Protein AF-0000000072586819 (afdb_homodimer)

InterPro domains:
  IPR003488 DNA recombination-mediator protein A [PTHR43022] (8-374)
  IPR010994 RuvA domain 2-like [SSF47781] (8-62)
  IPR036388 Winged helix-like DNA-binding domain superfamily [G3DSA:1.10.10.10] (301-373)
  IPR041614 DprA, winged helix domain [PF17782] (311-370)
  IPR057666 Smf/DprA, SLOG domain [PF02481] (87-295)
  IPR057666 Smf/DprA, SLOG domain [TIGR00732] (78-294)

pLDDT: mean 86.14, std 19.3, range [21.97, 98.94]

Foldseek 3Di:
DDWDDDDLVQLLLLVLLLPLPPAFQVLSVQLPVVDPGSVVSQVDDLVVSCVRRHNVNSCSSNPDDDPCSVVLSVVVVVQCPDPQWDKHAPPTPLPAPLLVPDSRRQRIKIKQADSVLLNFAAEEEDADLPEDPQLLVVLLQLLQQLLQQGHEYEYALHHDSRLSNQNSNLNHDSHYEHEYLAALLADPPLVCPLVSLSCSHRNMYMYSDRHPGDDDPVSRLVSLLSRLSSHLEYEYRWYAQPGSVVSSVVSNVVVVHAYEYEAADPPDRRRHNSVVVVVVPHHYDDHSQSVVVVVVTDGNDPDPPPPPPPPPVPVCVPPDPLLVQLLVQQDADWDALVSSCVSSVDPPVVSVVSQVVCVVVVQWDADPPRIIHGRDDPPPDPPPPPDDCDDRDHDD/DDWDDDDLVQLLLLVLLLPLPPAFQVLSVQLPVPDPGSVVSQVDDLVVSCVRRHNVNSCSSNPDDDPCSVVLSVVVVVQCPDPQWDKHAPPTPLPAPLLNPDSRRQRIKIKQADSVLLNFAAEEEDADLPEDPVLLVVLLQLLQQLLQQGHEYEYALHHDSRLSNQNSNLNHDSHYEHEYLAALLEDPPLVCQVVSQSCSHRNMYMYSDGHPGDDDPVSRLVSLLSRLSSHLEYEYRWYAQPGSVVSSVVSNVVVVHAYEYEADDPPDRRRHNSVVVVVVPHHYDDHSQSVVVVVVTDRNDPPPPPPCPQPVCGVCVPPPPQLVQLQVQCPAHKAALVSSCVSSVDPSVVSVVSQVVCVVVVQWDQDPPRIIHGRPDPPDDPDPDPDDDDDRDHDD

Organism: Burkholderia pseudomallei (strain K96243) (NCBI:txid272560)

Radius of gyration: 34.15 Å; Cα contacts (8 Å, |Δi|>4): 1542; chains: 2; bounding box: 66×106×80 Å

Sequence (792 aa):
MSPRALTRAELSGWLRLAGASGVPAAACAALLGAFASLEALFAASHAELAAIVGDAAAQSVLAPPAADFEQRVDAALAWLDEPGNALVTRHDPAYPGPLAELYDPPPLLYIKGRVALLHARAVAIVGSRGATPQGLADATRFARELSDAGLAIVSGLARGIDGAAHRGGLDGASGTVAVIGTGADLVYPACHHALAHEIAERGALVSEWPLGTPARSAHFPQRNRLIAALSGGVLIVEAALRSGSLITARLANEMGRDVFAIPGSIHAPLSQGCHALIRDGAKLVETAADVLDEFGLDPARPVNSKRGAPTAASADADLDDDTRRLLDAIGYGPVPLELLAQRTSLPSGTLHRLLLQLELAGRVAALPGGRYTRIDGAQAEPAQARGTSAVLHSGAMSPRALTRAELSGWLRLAGASGVPAAACAALLGAFASLEALFAASHAELAAIVGDAAAQSVLAPPAADFEQRVDAALAWLDEPGNALVTRHDPAYPGPLAELYDPPPLLYIKGRVALLHARAVAIVGSRGATPQGLADATRFARELSDAGLAIVSGLARGIDGAAHRGGLDGASGTVAVIGTGADLVYPACHHALAHEIAERGALVSEWPLGTPARSAHFPQRNRLIAALSGGVLIVEAALRSGSLITARLANEMGRDVFAIPGSIHAPLSQGCHALIRDGAKLVETAADVLDEFGLDPARPVNSKRGAPTAASADADLDDDTRRLLDAIGYGPVPLELLAQRTSLPSGTLHRLLLQLELAGRVAALPGGRYTRIDGAQAEPAQARGTSAVLHSGA

Nearest PDB structures (foldseek):
  3maj-assembly1_A-2  TM=7.310E-01  e=1.032E-28  Rhodopseudomonas palustris
  3uqz-assembly1_A  TM=8.445E-01  e=2.910E-23  Streptococcus pneumoniae
  4ljk-assembly1_H  TM=9.422E-01  e=4.640E-16  Helicobacter pylori 26695
  1wek-assembly1_C  TM=6.681E-01  e=3.555E-04  Thermus thermophilus
  1wek-assembly1_F  TM=6.413E-01  e=6.902E-04  Thermus thermophilus

Solvent-accessible surface area (backbone atoms only — not comparable to full-atom values): 41116 Å² total; per-residue (Å²): 107,76,62,63,86,69,52,71,69,55,46,45,35,51,54,49,58,65,60,30,64,82,47,50,46,65,40,53,53,50,52,61,67,72,34,95,40,56,67,55,51,74,67,49,52,62,67,62,39,23,72,75,50,31,62,67,36,24,50,35,64,67,45,78,72,60,92,58,43,67,57,50,47,50,49,50,53,55,50,48,68,38,87,48,37,45,58,35,35,70,86,31,88,50,38,45,65,54,47,65,70,41,84,61,45,66,54,41,35,36,34,32,28,46,65,57,62,60,70,42,58,25,34,21,37,38,29,27,55,83,48,51,74,50,44,30,52,48,31,20,49,39,25,20,49,37,3,50,42,58,24,23,26,30,29,50,43,41,55,35,19,13,43,25,18,44,53,12,1,63,73,23,73,48,15,24,38,34,42,38,46,23,2,71,60,41,33,65,49,58,90,42,44,69,56,50,39,51,32,29,73,70,14,19,34,36,12,71,43,59,75,75,38,63,84,45,83,72,36,46,69,62,38,30,50,56,47,31,39,56,19,63,28,37,35,36,56,32,19,35,77,86,34,72,44,56,52,32,48,52,47,18,50,75,70,71,28,50,42,34,18,27,52,28,27,70,84,36,65,44,21,46,24,23,47,52,40,38,70,74,64,28,42,74,39,71,50,50,55,58,56,29,56,80,71,74,42,62,68,50,72,74,65,84,64,74,66,67,66,73,49,78,68,56,70,59,62,76,42,52,70,66,55,47,44,44,51,54,50,32,42,62,31,75,32,42,55,68,56,40,35,65,67,51,70,45,55,69,68,56,45,50,52,49,48,48,52,30,37,75,68,57,41,30,44,82,42,89,67,55,19,32,25,51,39,84,76,86,76,73,74,80,74,81,73,84,72,82,84,64,89,66,45,65,54,131,106,75,62,63,86,70,51,70,69,55,46,46,35,52,54,48,59,66,61,31,65,83,46,50,46,66,41,54,53,50,50,61,68,72,33,95,40,55,67,56,51,73,67,49,50,65,67,62,41,23,72,73,50,31,63,68,34,24,50,36,65,67,46,79,73,61,92,59,43,67,56,51,46,50,49,50,52,56,50,49,69,40,87,49,37,43,59,37,35,70,84,31,90,49,39,43,64,54,46,65,68,42,86,63,46,64,55,41,36,36,35,33,28,46,65,58,63,60,70,42,56,24,35,20,35,38,29,26,57,82,47,50,71,65,44,29,50,50,30,20,51,40,24,20,50,37,3,50,39,60,25,23,26,31,29,50,43,42,56,34,19,12,42,24,18,44,53,11,0,61,72,21,74,46,15,25,37,34,44,37,45,24,2,70,66,44,36,66,50,56,90,40,41,69,55,51,36,48,31,30,73,70,14,20,34,38,11,69,43,58,76,75,38,63,85,46,84,72,35,46,70,61,40,31,52,56,45,34,40,56,19,64,28,37,35,36,58,32,21,37,76,86,35,71,46,55,53,32,48,52,48,17,49,76,70,72,27,50,41,34,19,27,53,26,22,70,84,34,64,44,19,45,26,24,47,52,41,38,72,73,64,27,43,72,36,74,49,50,56,61,57,29,55,80,69,75,41,61,68,54,68,76,78,78,70,70,60,74,62,37,40,80,69,35,38,49,49,70,28,51,73,64,49,39,41,42,51,61,48,30,40,94,28,68,30,41,51,70,54,41,34,63,70,45,68,44,56,71,69,58,46,52,51,49,48,52,52,32,34,74,66,43,39,24,41,80,40,92,85,54,21,31,22,56,35,82,60,82,77,74,78,81,74,84,77,87,78,85,89,71,92,70,54,69,52,132

Secondary structure (DSSP, 8-state):
-PPPP--HHHHHHHHHHHH-TT--HHHHHHHHHH-S-HHHHHHS-HHHHHHHH-HHHHHHHTSPPPTTHHHHHHHHHHHHTSTTEEEEETTSTTS-HHHHTSSS--SEEEEEE-GGGGGS-EEEEE--TT--HHHHHHHHHHHHHHHHTT-EEEE---TTHHHHHHHHHHHSSS-EEEE-SS-TTEESSGGGHHHHHHHHHHSEEEESSPTTPPP-TTHHHHHHHHHHHT-SEEEE-S--TT-THHHHHHHHHHTT-EEEE----TT-GGGHHHHHHHHTTPEE-SSHHHHHHHHT-------S-------HHHHTTTS-HHHHHHHHHHTTS-EEHHHHHHHH---HHHHHHHHHHHHHTTSEEEETTTEEEE--S---------------EE--/-PPPP--HHHHHHHHHHHH-TT--HHHHHHHHHH-S-HHHHHHS-HHHHHHHH-HHHHHHHTSPPPTTHHHHHHHHHHHHTSTTEEEEETTSTTS-HHHHTSSS--SEEEEEE-GGGGGS-EEEEE--TT--HHHHHHHHHHHHHHHHTT-EEEE---TTHHHHHHHHHHHSSS-EEEE-SS-TT-BSSGGGHHHHHHHHHHSEEEESSPTTPPP-TTHHHHHHHHHHHT-SEEEE-S--TT-THHHHHHHHHHTT-EEEE----TT-GGGHHHHHHHHTTPEE-SSHHHHHHHHT----------S----TTTTTTSS-HHHHHHHHHHTTS-EEHHHHHHHH---HHHHHHHHHHHHHTTSEEEETTTEEEE--S----------------B--

Structure (mmCIF, N/CA/C/O backbone):
data_AF-0000000072586819-model_v1
#
loop_
_entity.id
_entity.type
_entity.pdbx_description
1 polymer 'SMF family protein'
#
loop_
_atom_site.group_PDB
_atom_site.id
_atom_site.type_symbol
_atom_site.label_atom_id
_atom_site.label_alt_id
_atom_site.label_comp_id
_atom_site.label_asym_id
_atom_site.label_entity_id
_atom_site.label_seq_id
_atom_site.pdbx_PDB_ins_code
_atom_site.Cartn_x
_atom_site.Cartn_y
_atom_site.Cartn_z
_atom_site.occupancy
_atom_site.B_iso_or_equiv
_atom_site.auth_seq_id
_atom_site.auth_comp_id
_atom_site.auth_asym_id
_atom_site.auth_atom_id
_atom_site.pdbx_PDB_model_num
ATOM 1 N N . MET A 1 1 ? -17.312 26.016 25.281 1 67.56 1 MET A N 1
ATOM 2 C CA . MET A 1 1 ? -16.438 26.547 26.328 1 67.56 1 MET A CA 1
ATOM 3 C C . MET A 1 1 ? -15.758 27.828 25.875 1 67.56 1 MET A C 1
ATOM 5 O O . MET A 1 1 ? -15.102 27.844 24.844 1 67.56 1 MET A O 1
ATOM 9 N N . SER A 1 2 ? -16.125 28.969 26.453 1 79.19 2 SER A N 1
ATOM 10 C CA . SER A 1 2 ? -15.656 30.281 26.031 1 79.19 2 SER A CA 1
ATOM 11 C C . SER A 1 2 ? -14.375 30.688 26.75 1 79.19 2 SER A C 1
ATOM 13 O O . SER A 1 2 ? -14.227 30.438 27.953 1 79.19 2 SER A O 1
ATOM 15 N N . PRO A 1 3 ? -13.438 31.203 25.984 1 85.12 3 PRO A N 1
ATOM 16 C CA . PRO A 1 3 ? -12.195 31.672 26.609 1 85.12 3 PRO A CA 1
ATOM 17 C C . PRO A 1 3 ? -12.438 32.75 27.656 1 85.12 3 PRO A C 1
ATOM 19 O O . PRO A 1 3 ? -13.352 33.562 27.516 1 85.12 3 PRO A O 1
ATOM 22 N N . ARG A 1 4 ? -11.648 32.75 28.672 1 84.44 4 ARG A N 1
ATOM 23 C CA . ARG A 1 4 ? -11.75 33.719 29.75 1 84.44 4 ARG A CA 1
ATOM 24 C C . ARG A 1 4 ? -11.156 35.062 29.312 1 84.44 4 ARG A C 1
ATOM 26 O O . ARG A 1 4 ? -10.117 35.094 28.656 1 84.44 4 ARG A O 1
ATOM 33 N N . ALA A 1 5 ? -11.828 36.094 29.672 1 88.31 5 ALA A N 1
ATOM 34 C CA . ALA A 1 5 ? -11.289 37.438 29.406 1 88.31 5 ALA A CA 1
ATOM 35 C C . ALA A 1 5 ? -10.055 37.719 30.266 1 88.31 5 ALA A C 1
ATOM 37 O O . ALA A 1 5 ? -10.016 37.312 31.438 1 88.31 5 ALA A O 1
ATOM 38 N N . LEU A 1 6 ? -9.094 38.344 29.672 1 91.19 6 LEU A N 1
ATOM 39 C CA . LEU A 1 6 ? -7.852 38.656 30.375 1 91.19 6 LEU A CA 1
ATOM 40 C C . LEU A 1 6 ? -7.734 40.156 30.641 1 91.19 6 LEU A C 1
ATOM 42 O O . LEU A 1 6 ? -8.055 40.969 29.781 1 91.19 6 LEU A O 1
ATOM 46 N N . THR A 1 7 ? -7.344 40.438 31.875 1 92.88 7 THR A N 1
ATOM 47 C CA . THR A 1 7 ? -6.961 41.812 32.156 1 92.88 7 THR A CA 1
ATOM 48 C C . THR A 1 7 ? -5.645 42.156 31.453 1 92.88 7 THR A C 1
ATOM 50 O O . THR A 1 7 ? -4.922 41.25 31 1 92.88 7 THR A O 1
ATOM 53 N N . ARG A 1 8 ? -5.383 43.406 31.375 1 95.06 8 ARG A N 1
ATOM 54 C CA . ARG A 1 8 ? -4.121 43.812 30.766 1 95.06 8 ARG A CA 1
ATOM 55 C C . ARG A 1 8 ? -2.934 43.219 31.5 1 95.06 8 ARG A C 1
ATOM 57 O O . ARG A 1 8 ? -1.972 42.781 30.859 1 95.06 8 ARG A O 1
ATOM 64 N N . ALA A 1 9 ? -2.998 43.219 32.812 1 94 9 ALA A N 1
ATOM 65 C CA . ALA A 1 9 ? -1.908 42.656 33.625 1 94 9 ALA A CA 1
ATOM 66 C C . ALA A 1 9 ? -1.729 41.156 33.344 1 94 9 ALA A C 1
ATOM 68 O O . ALA A 1 9 ? -0.601 40.688 33.219 1 94 9 ALA A O 1
ATOM 69 N N . GLU A 1 10 ? -2.822 40.5 33.344 1 94.06 10 GLU A N 1
ATOM 70 C CA . GLU A 1 10 ? -2.773 39.062 33.062 1 94.06 10 GLU A CA 1
ATOM 71 C C . GLU A 1 10 ? -2.189 38.812 31.672 1 94.06 10 GLU A C 1
ATOM 73 O O . GLU A 1 10 ? -1.327 37.938 31.516 1 94.06 10 GLU A O 1
ATOM 78 N N . LEU A 1 11 ? -2.697 39.531 30.672 1 95.81 11 LEU A N 1
ATOM 79 C CA . LEU A 1 11 ? -2.211 39.406 29.312 1 95.81 11 LEU A CA 1
ATOM 80 C C . LEU A 1 11 ? -0.71 39.656 29.234 1 95.81 11 LEU A C 1
ATOM 82 O O . LEU A 1 11 ? 0.025 38.906 28.594 1 95.81 11 LEU A O 1
ATOM 86 N N . SER A 1 12 ? -0.296 40.688 29.875 1 95.25 12 SER A N 1
ATOM 87 C CA . SER A 1 12 ? 1.122 41.031 29.906 1 95.25 12 SER A CA 1
ATOM 88 C C . SER A 1 12 ? 1.952 39.906 30.469 1 95.25 12 SER A C 1
ATOM 90 O O . SER A 1 12 ? 3.014 39.562 29.938 1 95.25 12 SER A O 1
ATOM 92 N N . GLY A 1 13 ? 1.471 39.281 31.516 1 94.19 13 GLY A N 1
ATOM 93 C CA . GLY A 1 13 ? 2.16 38.156 32.125 1 94.19 13 GLY A CA 1
ATOM 94 C C . GLY A 1 13 ? 2.287 36.969 31.172 1 94.19 13 GLY A C 1
ATOM 95 O O . GLY A 1 13 ? 3.359 36.375 31.062 1 94.19 13 GLY A O 1
ATOM 96 N N . TRP A 1 14 ? 1.239 36.656 30.547 1 94.81 14 TRP A N 1
ATOM 97 C CA . TRP A 1 14 ? 1.229 35.5 29.625 1 94.81 14 TRP A CA 1
ATOM 98 C C . TRP A 1 14 ? 2.139 35.75 28.422 1 94.81 14 TRP A C 1
ATOM 100 O O . TRP A 1 14 ? 2.867 34.875 27.984 1 94.81 14 TRP A O 1
ATOM 110 N N . LEU A 1 15 ? 2.074 36.969 27.844 1 95.25 15 LEU A N 1
ATOM 111 C CA . LEU A 1 15 ? 2.938 37.312 26.719 1 95.25 15 LEU A CA 1
ATOM 112 C C . LEU A 1 15 ? 4.406 37.25 27.125 1 95.25 15 LEU A C 1
ATOM 114 O O . LEU A 1 15 ? 5.25 36.812 26.344 1 95.25 15 LEU A O 1
ATOM 118 N N . ARG A 1 16 ? 4.672 37.656 28.344 1 93.12 16 ARG A N 1
ATOM 119 C CA . ARG A 1 16 ? 6.035 37.594 28.859 1 93.12 16 ARG A CA 1
ATOM 120 C C . ARG A 1 16 ? 6.512 36.156 28.984 1 93.12 16 ARG A C 1
ATOM 122 O O . ARG A 1 16 ? 7.621 35.812 28.562 1 93.12 16 ARG A O 1
ATOM 129 N N . LEU A 1 17 ? 5.688 35.375 29.531 1 92.56 17 LEU A N 1
ATOM 130 C CA . LEU A 1 17 ? 6.039 33.969 29.703 1 92.56 17 LEU A CA 1
ATOM 131 C C . LEU A 1 17 ? 6.227 33.281 28.359 1 92.56 17 LEU A C 1
ATOM 133 O O . LEU A 1 17 ? 7.195 32.531 28.156 1 92.56 17 LEU A O 1
ATOM 137 N N . ALA A 1 18 ? 5.32 33.5 27.422 1 91.31 18 ALA A N 1
ATOM 138 C CA . ALA A 1 18 ? 5.367 32.906 26.094 1 91.31 18 ALA A CA 1
ATOM 139 C C . ALA A 1 18 ? 6.602 33.344 25.312 1 91.31 18 ALA A C 1
ATOM 141 O O . ALA A 1 18 ? 7.125 32.625 24.469 1 91.31 18 ALA A O 1
ATOM 142 N N . GLY A 1 19 ? 7.062 34.5 25.594 1 88.5 19 GLY A N 1
ATOM 143 C CA . GLY A 1 19 ? 8.195 35.094 24.891 1 88.5 19 GLY A CA 1
ATOM 144 C C . GLY A 1 19 ? 9.531 34.75 25.516 1 88.5 19 GLY A C 1
ATOM 145 O O . GLY A 1 19 ? 10.586 35.062 24.969 1 88.5 19 GLY A O 1
ATOM 146 N N . ALA A 1 20 ? 9.453 34.156 26.703 1 84 20 ALA A N 1
ATOM 147 C CA . ALA A 1 20 ? 10.695 33.844 27.406 1 84 20 ALA A CA 1
ATOM 148 C C . ALA A 1 20 ? 11.445 32.719 26.688 1 84 20 ALA A C 1
ATOM 150 O O . ALA A 1 20 ? 11.07 31.547 26.797 1 84 20 ALA A O 1
ATOM 151 N N . SER A 1 21 ? 12.367 33.219 25.891 1 76 21 SER A N 1
ATOM 152 C CA . SER A 1 21 ? 13.195 32.281 25.156 1 76 21 SER A CA 1
ATOM 153 C C . SER A 1 21 ? 14.141 31.531 26.094 1 76 21 SER A C 1
ATOM 155 O O . SER A 1 21 ? 14.602 32.062 27.094 1 76 21 SER A O 1
ATOM 157 N N . GLY A 1 22 ? 14.305 30.312 25.938 1 78 22 GLY A N 1
ATOM 158 C CA . GLY A 1 22 ? 15.305 29.578 26.688 1 78 22 GLY A CA 1
ATOM 159 C C . GLY A 1 22 ? 14.742 28.844 27.875 1 78 22 GLY A C 1
ATOM 160 O O . GLY A 1 22 ? 15.484 28.25 28.656 1 78 22 GLY A O 1
ATOM 161 N N . VAL A 1 23 ? 13.508 29.125 28.141 1 86.5 23 VAL A N 1
ATOM 162 C CA . VAL A 1 23 ? 12.891 28.406 29.25 1 86.5 23 VAL A CA 1
ATOM 163 C C . VAL A 1 23 ? 12.406 27.047 28.781 1 86.5 23 VAL A C 1
ATOM 165 O O . VAL A 1 23 ? 11.508 26.953 27.938 1 86.5 23 VAL A O 1
ATOM 168 N N . PRO A 1 24 ? 12.969 26.047 29.344 1 88.69 24 PRO A N 1
ATOM 169 C CA . PRO A 1 24 ? 12.508 24.703 28.969 1 88.69 24 PRO A CA 1
ATOM 170 C C . PRO A 1 24 ? 11.039 24.469 29.312 1 88.69 24 PRO A C 1
ATOM 172 O O . PRO A 1 24 ? 10.516 25.078 30.266 1 88.69 24 PRO A O 1
ATOM 175 N N . ALA A 1 25 ? 10.469 23.609 28.641 1 87.88 25 ALA A N 1
ATOM 176 C CA . ALA A 1 25 ? 9.047 23.312 28.797 1 87.88 25 ALA A CA 1
ATOM 177 C C . ALA A 1 25 ? 8.742 22.859 30.219 1 87.88 25 ALA A C 1
ATOM 179 O O . ALA A 1 25 ? 7.742 23.266 30.812 1 87.88 25 ALA A O 1
ATOM 180 N N . ALA A 1 26 ? 9.625 22.094 30.719 1 89.81 26 ALA A N 1
ATOM 181 C CA . ALA A 1 26 ? 9.43 21.594 32.062 1 89.81 26 ALA A CA 1
ATOM 182 C C . ALA A 1 26 ? 9.445 22.719 33.094 1 89.81 26 ALA A C 1
ATOM 184 O O . ALA A 1 26 ? 8.664 22.719 34.062 1 89.81 26 ALA A O 1
ATOM 185 N N . ALA A 1 27 ? 10.266 23.625 32.844 1 91.5 27 ALA A N 1
ATOM 186 C CA . ALA A 1 27 ? 10.359 24.781 33.75 1 91.5 27 ALA A CA 1
ATOM 187 C C . ALA A 1 27 ? 9.094 25.625 33.688 1 91.5 27 ALA A C 1
ATOM 189 O O . ALA A 1 27 ? 8.594 26.094 34.688 1 91.5 27 ALA A O 1
ATOM 190 N N . CYS A 1 28 ? 8.68 25.828 32.5 1 92.31 28 CYS A N 1
ATOM 191 C CA . CYS A 1 28 ? 7.449 26.578 32.312 1 92.31 28 CYS A CA 1
ATOM 192 C C . CYS A 1 28 ? 6.285 25.938 33.062 1 92.31 28 CYS A C 1
ATOM 194 O O . CYS A 1 28 ? 5.535 26.609 33.75 1 92.31 28 CYS A O 1
ATOM 196 N N . ALA A 1 29 ? 6.16 24.688 32.969 1 91.12 29 ALA A N 1
ATOM 197 C CA . ALA A 1 29 ? 5.094 23.938 33.625 1 91.12 29 ALA A CA 1
ATOM 198 C C . ALA A 1 29 ? 5.219 24.047 35.156 1 91.12 29 ALA A C 1
ATOM 200 O O . ALA A 1 29 ? 4.219 24.219 35.844 1 91.12 29 ALA A O 1
ATOM 201 N N . ALA A 1 30 ? 6.418 23.906 35.562 1 92.81 30 ALA A N 1
ATOM 202 C CA . ALA A 1 30 ? 6.66 23.969 37 1 92.81 30 ALA A CA 1
ATOM 203 C C . ALA A 1 30 ? 6.27 25.344 37.562 1 92.81 30 ALA A C 1
ATOM 205 O O . ALA A 1 30 ? 5.664 25.422 38.625 1 92.81 30 ALA A O 1
ATOM 206 N N . LEU A 1 31 ? 6.59 26.312 36.844 1 93.69 31 LEU A N 1
ATOM 207 C CA . LEU A 1 31 ? 6.285 27.672 37.281 1 93.69 31 LEU A CA 1
ATOM 208 C C . LEU A 1 31 ? 4.781 27.922 37.281 1 93.69 31 LEU A C 1
ATOM 210 O O . LEU A 1 31 ? 4.242 28.516 38.219 1 93.69 31 LEU A O 1
ATOM 214 N N . LEU A 1 32 ? 4.168 27.438 36.25 1 93.31 32 LEU A N 1
ATOM 215 C CA . LEU A 1 32 ? 2.725 27.625 36.156 1 93.31 32 LEU A CA 1
ATOM 216 C C . LEU A 1 32 ? 1.995 26.875 37.25 1 93.31 32 LEU A C 1
ATOM 218 O O . LEU A 1 32 ? 0.921 27.297 37.688 1 93.31 32 LEU A O 1
ATOM 222 N N . GLY A 1 33 ? 2.574 25.875 37.719 1 92.94 33 GLY A N 1
ATOM 223 C CA . GLY A 1 33 ? 1.989 25.109 38.812 1 92.94 33 GLY A CA 1
ATOM 224 C C . GLY A 1 33 ? 2.271 25.688 40.188 1 92.94 33 GLY A C 1
ATOM 225 O O . GLY A 1 33 ? 1.487 25.5 41.094 1 92.94 33 GLY A O 1
ATOM 226 N N . ALA A 1 34 ? 3.293 26.375 40.25 1 93.5 34 ALA A N 1
ATOM 227 C CA . ALA A 1 34 ? 3.787 26.812 41.562 1 93.5 34 ALA A CA 1
ATOM 228 C C . ALA A 1 34 ? 3.141 28.141 41.969 1 93.5 34 ALA A C 1
ATOM 230 O O . ALA A 1 34 ? 3.029 28.438 43.156 1 93.5 34 ALA A O 1
ATOM 231 N N . PHE A 1 35 ? 2.744 28.906 41 1 93.56 35 PHE A N 1
ATOM 232 C CA . PHE A 1 35 ? 2.209 30.219 41.312 1 93.56 35 PHE A CA 1
ATOM 233 C C . PHE A 1 35 ? 0.731 30.312 40.969 1 93.56 35 PHE A C 1
ATOM 235 O O . PHE A 1 35 ? 0.302 29.75 39.938 1 93.56 35 PHE A O 1
ATOM 242 N N . ALA A 1 36 ? 0.003 31.016 41.719 1 88.12 36 ALA A N 1
ATOM 243 C CA . ALA A 1 36 ? -1.438 31.141 41.531 1 88.12 36 ALA A CA 1
ATOM 244 C C . ALA A 1 36 ? -1.751 32.031 40.344 1 88.12 36 ALA A C 1
ATOM 246 O O . ALA A 1 36 ? -2.822 31.922 39.75 1 88.12 36 ALA A O 1
ATOM 247 N N . SER A 1 37 ? -0.85 33.031 40.156 1 91.38 37 SER A N 1
ATOM 248 C CA . SER A 1 37 ? -1.011 33.938 39.031 1 91.38 37 SER A CA 1
ATOM 249 C C . SER A 1 37 ? 0.338 34.312 38.406 1 91.38 37 SER A C 1
ATOM 251 O O . SER A 1 37 ? 1.38 34.125 39.062 1 91.38 37 SER A O 1
ATOM 253 N N . LEU A 1 38 ? 0.23 34.781 37.219 1 93.12 38 LEU A N 1
ATOM 254 C CA . LEU A 1 38 ? 1.461 35.219 36.562 1 93.12 38 LEU A CA 1
ATOM 255 C C . LEU A 1 38 ? 1.996 36.469 37.219 1 93.12 38 LEU A C 1
ATOM 257 O O . LEU A 1 38 ? 3.209 36.688 37.281 1 93.12 38 LEU A O 1
ATOM 261 N N . GLU A 1 39 ? 1.122 37.281 37.719 1 91.12 39 GLU A N 1
ATOM 262 C CA . GLU A 1 39 ? 1.545 38.469 38.5 1 91.12 39 GLU A CA 1
ATOM 263 C C . GLU A 1 39 ? 2.416 38.062 39.688 1 91.12 39 GLU A C 1
ATOM 265 O O . GLU A 1 39 ? 3.451 38.688 39.938 1 91.12 39 GLU A O 1
ATOM 270 N N . ALA A 1 40 ? 1.946 37.031 40.312 1 93.25 40 ALA A N 1
ATOM 271 C CA . ALA A 1 40 ? 2.717 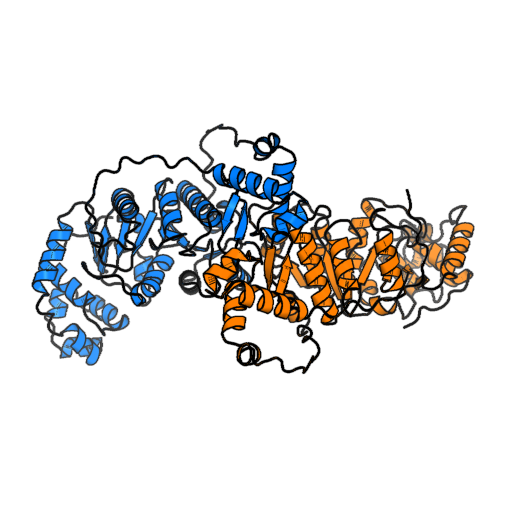36.531 41.438 1 93.25 40 ALA A CA 1
ATOM 272 C C . ALA A 1 40 ? 4.059 35.969 41 1 93.25 40 ALA A C 1
ATOM 274 O O . ALA A 1 40 ? 5.074 36.125 41.656 1 93.25 40 ALA A O 1
ATOM 275 N N . LEU A 1 41 ? 4.02 35.312 39.906 1 94.56 41 LEU A N 1
ATOM 276 C CA . LEU A 1 41 ? 5.227 34.719 39.344 1 94.56 41 LEU A CA 1
ATOM 277 C C . LEU A 1 41 ? 6.266 35.781 39.031 1 94.56 41 LEU A C 1
ATOM 279 O O . LEU A 1 41 ? 7.426 35.656 39.406 1 94.56 41 LEU A O 1
ATOM 283 N N . PHE A 1 42 ? 5.832 36.875 38.406 1 93.81 42 PHE A N 1
ATOM 284 C CA . PHE A 1 42 ? 6.781 37.906 37.969 1 93.81 42 PHE A CA 1
ATOM 285 C C . PHE A 1 42 ? 7.117 38.844 39.125 1 93.81 42 PHE A C 1
ATOM 287 O O . PHE A 1 42 ? 8.016 39.688 39 1 93.81 42 PHE A O 1
ATOM 294 N N . ALA A 1 43 ? 6.398 38.75 40.219 1 93.12 43 ALA A N 1
ATOM 295 C CA . ALA A 1 43 ? 6.723 39.5 41.438 1 93.12 43 ALA A CA 1
ATOM 296 C C . ALA A 1 43 ? 7.711 38.75 42.312 1 93.12 43 ALA A C 1
ATOM 298 O O . ALA A 1 43 ? 8.305 39.312 43.219 1 93.12 43 ALA A O 1
ATOM 299 N N . ALA A 1 44 ? 7.887 37.531 42.031 1 94.62 44 ALA A N 1
ATOM 300 C CA . ALA A 1 44 ? 8.773 36.688 42.844 1 94.62 44 ALA A CA 1
ATOM 301 C C . ALA A 1 44 ? 10.234 37.062 42.594 1 94.62 44 ALA A C 1
ATOM 303 O O . ALA A 1 44 ? 10.586 37.625 41.562 1 94.62 44 ALA A O 1
ATOM 304 N N . SER A 1 45 ? 11.062 36.719 43.594 1 95.75 45 SER A N 1
ATOM 305 C CA . SER A 1 45 ? 12.492 36.969 43.469 1 95.75 45 SER A CA 1
ATOM 306 C C . SER A 1 45 ? 13.172 35.906 42.594 1 95.75 45 SER A C 1
ATOM 308 O O . SER A 1 45 ? 12.633 34.844 42.375 1 95.75 45 SER A O 1
ATOM 310 N N . HIS A 1 46 ? 14.328 36.344 42.125 1 96.19 46 HIS A N 1
ATOM 311 C CA . HIS A 1 46 ? 15.148 35.375 41.375 1 96.19 46 HIS A CA 1
ATOM 312 C C . HIS A 1 46 ? 15.398 34.125 42.188 1 96.19 46 HIS A C 1
ATOM 314 O O . HIS A 1 46 ? 15.344 33 41.656 1 96.19 46 HIS A O 1
ATOM 320 N N . ALA A 1 47 ? 15.609 34.281 43.406 1 96.25 47 ALA A N 1
ATOM 321 C CA . ALA A 1 47 ? 15.922 33.156 44.281 1 96.25 47 ALA A CA 1
ATOM 322 C C . ALA A 1 47 ? 14.727 32.219 44.406 1 96.25 47 ALA A C 1
ATOM 324 O O . ALA A 1 47 ? 14.891 31 44.438 1 96.25 47 ALA A O 1
ATOM 325 N N . GLU A 1 48 ? 13.602 32.781 44.5 1 95.5 48 GLU A N 1
ATOM 326 C CA . GLU A 1 48 ? 12.383 31.969 44.594 1 95.5 48 GLU A CA 1
ATOM 327 C C . GLU A 1 48 ? 12.148 31.141 43.344 1 95.5 48 GLU A C 1
ATOM 329 O O . GLU A 1 48 ? 11.805 29.953 43.406 1 95.5 48 GLU A O 1
ATOM 334 N N . LEU A 1 49 ? 12.367 31.75 42.219 1 95.81 49 LEU A N 1
ATOM 335 C CA . LEU A 1 49 ? 12.172 31.047 40.969 1 95.81 49 LEU A CA 1
ATOM 336 C C . LEU A 1 49 ? 13.25 29.984 40.75 1 95.81 49 LEU A C 1
ATOM 338 O O . LEU A 1 49 ? 12.969 28.891 40.281 1 95.81 49 LEU A O 1
ATOM 342 N N . ALA A 1 50 ? 14.492 30.344 41.094 1 95.94 50 ALA A N 1
ATOM 343 C CA . ALA A 1 50 ? 15.625 29.438 40.906 1 95.94 50 ALA A CA 1
ATOM 344 C C . ALA A 1 50 ? 15.453 28.172 41.75 1 95.94 50 ALA A C 1
ATOM 346 O O . ALA A 1 50 ? 15.883 27.094 41.344 1 95.94 50 ALA A O 1
ATOM 347 N N . ALA A 1 51 ? 14.758 28.328 42.781 1 95.31 51 ALA A N 1
ATOM 348 C CA . ALA A 1 51 ? 14.516 27.172 43.656 1 95.31 51 ALA A CA 1
ATOM 349 C C . ALA A 1 51 ? 13.578 26.172 43 1 95.31 51 ALA A C 1
ATOM 351 O O . ALA A 1 51 ? 13.641 24.969 43.281 1 95.31 51 ALA A O 1
ATOM 352 N N . ILE A 1 52 ? 12.805 26.672 42.094 1 94.19 52 ILE A N 1
ATOM 353 C CA . ILE A 1 52 ? 11.805 25.828 41.469 1 94.19 52 ILE A CA 1
ATOM 354 C C . ILE A 1 52 ? 12.359 25.281 40.156 1 94.19 52 ILE A C 1
ATOM 356 O O . ILE A 1 52 ? 12.211 24.094 39.844 1 94.19 52 ILE A O 1
ATOM 360 N N . VAL A 1 53 ? 13.086 26.156 39.344 1 94 53 VAL A N 1
ATOM 361 C CA . VAL A 1 53 ? 13.336 25.75 37.969 1 94 53 VAL A CA 1
ATOM 362 C C . VAL A 1 53 ? 14.828 25.875 37.656 1 94 53 VAL A C 1
ATOM 364 O O . VAL A 1 53 ? 15.258 25.625 36.531 1 94 53 VAL A O 1
ATOM 367 N N . GLY A 1 54 ? 15.617 26.312 38.625 1 93.31 54 GLY A N 1
ATOM 368 C CA . GLY A 1 54 ? 17.047 26.5 38.406 1 93.31 54 GLY A CA 1
ATOM 369 C C . GLY A 1 54 ? 17.406 27.922 38.031 1 93.31 54 GLY A C 1
ATOM 370 O O . GLY A 1 54 ? 16.547 28.688 37.594 1 93.31 54 GLY A O 1
ATOM 371 N N . ASP A 1 55 ? 18.641 28.172 38.156 1 94.06 55 ASP A N 1
ATOM 372 C CA . ASP A 1 55 ? 19.156 29.516 38 1 94.06 55 ASP A CA 1
ATOM 373 C C . ASP A 1 55 ? 18.969 30.031 36.562 1 94.06 55 ASP A C 1
ATOM 375 O O . ASP A 1 55 ? 18.469 31.141 36.344 1 94.06 55 ASP A O 1
ATOM 379 N N . ALA A 1 56 ? 19.266 29.234 35.656 1 93.31 56 ALA A N 1
ATOM 380 C CA . ALA A 1 56 ? 19.234 29.656 34.281 1 93.31 56 ALA A CA 1
ATOM 381 C C . ALA A 1 56 ? 17.812 29.953 33.812 1 93.31 56 ALA A C 1
ATOM 383 O O . ALA A 1 56 ? 17.547 31 33.219 1 93.31 56 ALA A O 1
ATOM 384 N N . ALA A 1 57 ? 16.922 29.094 34.156 1 93.19 57 ALA A N 1
ATOM 385 C CA . ALA A 1 57 ? 15.523 29.297 33.781 1 93.19 57 ALA A CA 1
ATOM 386 C C . ALA A 1 57 ? 14.938 30.516 34.5 1 93.19 57 ALA A C 1
ATOM 388 O O . ALA A 1 57 ? 14.195 31.281 33.875 1 93.19 57 ALA A O 1
ATOM 389 N N . ALA A 1 58 ? 15.281 30.656 35.719 1 94.06 58 ALA A N 1
ATOM 390 C CA . ALA A 1 58 ? 14.805 31.797 36.469 1 94.06 58 ALA A CA 1
ATOM 391 C C . ALA A 1 58 ? 15.273 33.125 35.875 1 94.06 58 ALA A C 1
ATOM 393 O O . ALA A 1 58 ? 14.508 34.062 35.781 1 94.06 58 ALA A O 1
ATOM 394 N N . GLN A 1 59 ? 16.5 33.094 35.438 1 92.94 59 GLN A N 1
ATOM 395 C CA . GLN A 1 59 ? 17.062 34.281 34.812 1 92.94 59 GLN A CA 1
ATOM 396 C C . GLN A 1 59 ? 16.344 34.594 33.5 1 92.94 59 GLN A C 1
ATOM 398 O O . GLN A 1 59 ? 16.062 35.75 33.219 1 92.94 59 GLN A O 1
ATOM 403 N N . SER A 1 60 ? 16.094 33.562 32.781 1 91.88 60 SER A N 1
ATOM 404 C CA . SER A 1 60 ? 15.414 33.75 31.516 1 91.88 60 SER A CA 1
ATOM 405 C C . SER A 1 60 ? 14 34.281 31.703 1 91.88 60 SER A C 1
ATOM 407 O O . SER A 1 60 ? 13.562 35.188 30.969 1 91.88 60 SER A O 1
ATOM 409 N N . VAL A 1 61 ? 13.344 33.781 32.625 1 91.62 61 VAL A N 1
ATOM 410 C CA . VAL A 1 61 ? 11.953 34.156 32.875 1 91.62 61 VAL A CA 1
ATOM 411 C C . VAL A 1 61 ? 11.891 35.594 33.344 1 91.62 61 VAL A C 1
ATOM 413 O O . VAL A 1 61 ? 10.984 36.344 32.969 1 91.62 61 VAL A O 1
ATOM 416 N N . LEU A 1 62 ? 12.836 36 34.156 1 92.38 62 LEU A N 1
ATOM 417 C CA . LEU A 1 62 ? 12.805 37.312 34.781 1 92.38 62 LEU A CA 1
ATOM 418 C C . LEU A 1 62 ? 13.562 38.312 33.938 1 92.38 62 LEU A C 1
ATOM 420 O O . LEU A 1 62 ? 13.695 39.5 34.344 1 92.38 62 LEU A O 1
ATOM 424 N N . ALA A 1 63 ? 14.023 37.875 32.812 1 91.38 63 ALA A N 1
ATOM 425 C CA . ALA A 1 63 ? 14.703 38.844 31.938 1 91.38 63 ALA A CA 1
ATOM 426 C C . ALA A 1 63 ? 13.789 40 31.578 1 91.38 63 ALA A C 1
ATOM 428 O O . ALA A 1 63 ? 12.594 39.812 31.344 1 91.38 63 ALA A O 1
ATOM 429 N N . PRO A 1 64 ? 14.352 41.188 31.547 1 89.06 64 PRO A N 1
ATOM 430 C CA . PRO A 1 64 ? 13.516 42.312 31.156 1 89.06 64 PRO A CA 1
ATOM 431 C C . PRO A 1 64 ? 12.906 42.156 29.766 1 89.06 64 PRO A C 1
ATOM 433 O O . PRO A 1 64 ? 13.562 41.656 28.859 1 89.06 64 PRO A O 1
ATOM 436 N N . PRO A 1 65 ? 11.695 42.531 29.719 1 88.06 65 PRO A N 1
ATOM 437 C CA . PRO A 1 65 ? 11.078 42.438 28.391 1 88.06 65 PRO A CA 1
ATOM 438 C C . PRO A 1 65 ? 11.719 43.344 27.359 1 88.06 65 PRO A C 1
ATOM 440 O O . PRO A 1 65 ? 12.422 44.312 27.734 1 88.06 65 PRO A O 1
ATOM 443 N N . ALA A 1 66 ? 11.492 43 26.141 1 88.19 66 ALA A N 1
ATOM 444 C CA . ALA A 1 66 ? 12 43.844 25.047 1 88.19 66 ALA A CA 1
ATOM 445 C C . ALA A 1 66 ? 11.398 45.25 25.109 1 88.19 66 ALA A C 1
ATOM 447 O O . ALA A 1 66 ? 10.383 45.469 25.781 1 88.19 66 ALA A O 1
ATOM 448 N N . ALA A 1 67 ? 12.016 46.156 24.359 1 91.62 67 ALA A N 1
ATOM 449 C CA . ALA A 1 67 ? 11.633 47.562 24.391 1 91.62 67 ALA A CA 1
ATOM 450 C C . ALA A 1 67 ? 10.219 47.75 23.844 1 91.62 67 ALA A C 1
ATOM 452 O O . ALA A 1 67 ? 9.5 48.656 24.281 1 91.62 67 ALA A O 1
ATOM 453 N N . ASP A 1 68 ? 9.891 46.906 23.031 1 93.12 68 ASP A N 1
ATOM 454 C CA . ASP A 1 68 ? 8.594 47.062 22.375 1 93.12 68 ASP A CA 1
ATOM 455 C C . ASP A 1 68 ? 7.523 46.219 23.047 1 93.12 68 ASP A C 1
ATOM 457 O O . ASP A 1 68 ? 6.449 46 22.469 1 93.12 68 ASP A O 1
ATOM 461 N N . PHE A 1 69 ? 7.758 45.781 24.234 1 94.56 69 PHE A N 1
ATOM 462 C CA . PHE A 1 69 ? 6.871 44.844 24.891 1 94.56 69 PHE A CA 1
ATOM 463 C C . PHE A 1 69 ? 5.508 45.469 25.156 1 94.56 69 PHE A C 1
ATOM 465 O O . PHE A 1 69 ? 4.473 44.875 24.922 1 94.56 69 PHE A O 1
ATOM 472 N N . GLU A 1 70 ? 5.531 46.688 25.625 1 94.94 70 GLU A N 1
ATOM 473 C CA . GLU A 1 70 ? 4.266 47.375 25.922 1 94.94 70 GLU A CA 1
ATOM 474 C C . GLU A 1 70 ? 3.438 47.562 24.656 1 94.94 70 GLU A C 1
ATOM 476 O O . GLU A 1 70 ? 2.209 47.469 24.688 1 94.94 70 GLU A O 1
ATOM 481 N N . GLN A 1 71 ? 4.121 47.812 23.625 1 95.75 71 GLN A N 1
ATOM 482 C CA . GLN A 1 71 ? 3.443 47.938 22.328 1 95.75 71 GLN A CA 1
ATOM 483 C C . GLN A 1 71 ? 2.83 46.625 21.906 1 95.75 71 GLN A C 1
ATOM 485 O O . GLN A 1 71 ? 1.743 46.594 21.328 1 95.75 71 GLN A O 1
ATOM 490 N N . ARG A 1 72 ? 3.504 45.562 22.156 1 95.69 72 ARG A N 1
ATOM 491 C CA . ARG A 1 72 ? 3 44.219 21.844 1 95.69 72 ARG A CA 1
ATOM 492 C C . ARG A 1 72 ? 1.762 43.906 22.672 1 95.69 72 ARG A C 1
ATOM 494 O O . ARG A 1 72 ? 0.829 43.25 22.188 1 95.69 72 ARG A O 1
ATOM 501 N N . VAL A 1 73 ? 1.785 44.312 23.922 1 96.75 73 VAL A N 1
ATOM 502 C CA . VAL A 1 73 ? 0.625 44.094 24.781 1 96.75 73 VAL A CA 1
ATOM 503 C C . VAL A 1 73 ? -0.569 44.875 24.219 1 96.75 73 VAL A C 1
ATOM 505 O O . VAL A 1 73 ? -1.677 44.344 24.141 1 96.75 73 VAL A O 1
ATOM 508 N N . ASP A 1 74 ? -0.279 46.094 23.797 1 97.19 74 ASP A N 1
ATOM 509 C CA . ASP A 1 74 ? -1.333 46.938 23.219 1 97.19 74 ASP A CA 1
ATOM 510 C C . ASP A 1 74 ? -1.888 46.312 21.953 1 97.19 74 ASP A C 1
ATOM 512 O O . ASP A 1 74 ? -3.102 46.281 21.734 1 97.19 74 ASP A O 1
ATOM 516 N N . ALA A 1 75 ? -1.016 45.844 21.188 1 96.44 75 ALA A N 1
ATOM 517 C CA . ALA A 1 75 ? -1.409 45.188 19.938 1 96.44 75 ALA A CA 1
ATOM 518 C C . ALA A 1 75 ? -2.266 43.969 20.203 1 96.44 75 ALA A C 1
ATOM 520 O O . ALA A 1 75 ? -3.248 43.719 19.5 1 96.44 75 ALA A O 1
ATOM 521 N N . ALA A 1 76 ? -1.919 43.188 21.188 1 97.12 76 ALA A N 1
ATOM 522 C CA . ALA A 1 76 ? -2.68 42 21.531 1 97.12 76 ALA A CA 1
ATOM 523 C C . ALA A 1 76 ? -4.074 42.375 22.031 1 97.12 76 ALA A C 1
ATOM 525 O O . ALA A 1 76 ? -5.055 41.719 21.703 1 97.12 76 ALA A O 1
ATOM 526 N N . LEU A 1 77 ? -4.105 43.406 22.812 1 96.94 77 LEU A N 1
ATOM 527 C CA . LEU A 1 77 ? -5.395 43.875 23.312 1 96.94 77 LEU A CA 1
ATOM 528 C C . LEU A 1 77 ? -6.285 44.344 22.172 1 96.94 77 LEU A C 1
ATOM 530 O O . LEU A 1 77 ? -7.477 44.031 22.141 1 96.94 77 LEU A O 1
ATOM 534 N N . ALA A 1 78 ? -5.684 45.125 21.281 1 96.88 78 ALA A N 1
ATOM 535 C CA . ALA A 1 78 ? -6.422 45.594 20.125 1 96.88 78 ALA A CA 1
ATOM 536 C C . ALA A 1 78 ? -6.918 44.438 19.266 1 96.88 78 ALA A C 1
ATOM 538 O O . ALA A 1 78 ? -8.055 44.438 18.781 1 96.88 78 ALA A O 1
ATOM 539 N N . TRP A 1 79 ? -6.062 43.5 19.078 1 96.56 79 TRP A N 1
ATOM 540 C CA . TRP A 1 79 ? -6.395 42.281 18.312 1 96.56 79 TRP A CA 1
ATOM 541 C C . TRP A 1 79 ? -7.559 41.531 18.969 1 96.56 79 TRP A C 1
ATOM 543 O O . TRP A 1 79 ? -8.453 41.062 18.266 1 96.56 79 TRP A O 1
ATOM 553 N N . LEU A 1 80 ? -7.621 41.469 20.234 1 96.25 80 LEU A N 1
ATOM 554 C CA . LEU A 1 80 ? -8.656 40.75 20.984 1 96.25 80 LEU A CA 1
ATOM 555 C C . LEU A 1 80 ? -10 41.469 20.859 1 96.25 80 LEU A C 1
ATOM 557 O O . LEU A 1 80 ? -11.047 40.875 21.109 1 96.25 80 LEU A O 1
ATOM 561 N N . ASP A 1 81 ? -9.945 42.75 20.516 1 94.88 81 ASP A N 1
ATOM 562 C CA . ASP A 1 81 ? -11.172 43.531 20.391 1 94.88 81 ASP A CA 1
ATOM 563 C C . ASP A 1 81 ? -11.922 43.156 19.125 1 94.88 81 ASP A C 1
ATOM 565 O O . ASP A 1 81 ? -13.109 43.469 18.984 1 94.88 81 ASP A O 1
ATOM 569 N N . GLU A 1 82 ? -11.234 42.531 18.25 1 94.69 82 GLU A N 1
ATOM 570 C CA . GLU A 1 82 ? -11.883 42.094 17.016 1 94.69 82 GLU A CA 1
ATOM 571 C C . GLU A 1 82 ? -12.703 40.812 17.25 1 94.69 82 GLU A C 1
ATOM 573 O O . GLU A 1 82 ? -12.219 39.875 17.891 1 94.69 82 GLU A O 1
ATOM 578 N N . PRO A 1 83 ? -13.922 40.844 16.734 1 93.56 83 PRO A N 1
ATOM 579 C CA . PRO A 1 83 ? -14.758 39.656 16.922 1 93.56 83 PRO A CA 1
ATOM 580 C C . PRO A 1 83 ? -14.133 38.375 16.359 1 93.56 83 PRO A C 1
ATOM 582 O O . PRO A 1 83 ? -13.516 38.406 15.289 1 93.56 83 PRO A O 1
ATOM 585 N N . GLY A 1 84 ? -14.242 37.312 17.109 1 94.38 84 GLY A N 1
ATOM 586 C CA . GLY A 1 84 ? -13.758 36 16.656 1 94.38 84 GLY A CA 1
ATOM 587 C C . GLY A 1 84 ? -12.336 35.719 17.094 1 94.38 84 GLY A C 1
ATOM 588 O O . GLY A 1 84 ? -11.859 34.594 16.953 1 94.38 84 GLY A O 1
ATOM 589 N N . ASN A 1 85 ? -11.617 36.75 17.547 1 97.25 85 ASN A N 1
ATOM 590 C CA . ASN A 1 85 ? -10.266 36.531 18.047 1 97.25 85 ASN A CA 1
ATOM 591 C C . ASN A 1 85 ? -10.266 36.156 19.516 1 97.25 85 ASN A C 1
ATOM 593 O O . ASN A 1 85 ? -11.055 36.688 20.297 1 97.25 85 ASN A O 1
ATOM 597 N N . ALA A 1 86 ? -9.477 35.219 19.891 1 97.06 86 ALA A N 1
ATOM 598 C CA . ALA A 1 86 ? -9.391 34.781 21.281 1 97.06 86 ALA A CA 1
ATOM 599 C C . ALA A 1 86 ? -7.969 34.375 21.641 1 97.06 86 ALA A C 1
ATOM 601 O O . ALA A 1 86 ? -7.234 33.844 20.797 1 97.06 86 ALA A O 1
ATOM 602 N N . LEU A 1 87 ? -7.609 34.625 22.828 1 97.19 87 LEU A N 1
ATOM 603 C CA . LEU A 1 87 ? -6.414 34.062 23.438 1 97.19 87 LEU A CA 1
ATOM 604 C C . LEU A 1 87 ? -6.789 33.031 24.484 1 97.19 87 LEU A C 1
ATOM 606 O O . LEU A 1 87 ? -7.609 33.281 25.375 1 97.19 87 LEU A O 1
ATOM 610 N N . VAL A 1 88 ? -6.227 31.875 24.312 1 97.12 88 VAL A N 1
ATOM 611 C CA . VAL A 1 88 ? -6.496 30.797 25.25 1 97.12 88 VAL A CA 1
ATOM 612 C C . VAL A 1 88 ? -5.211 30.422 25.984 1 97.12 88 VAL A C 1
ATOM 614 O O . VAL A 1 88 ? -4.238 29.984 25.344 1 97.12 88 VAL A O 1
ATOM 617 N N . THR A 1 89 ? -5.18 30.625 27.281 1 95.75 89 THR A N 1
ATOM 618 C CA . THR A 1 89 ? -3.994 30.344 28.078 1 95.75 89 THR A CA 1
ATOM 619 C C . THR A 1 89 ? -4.047 28.922 28.641 1 95.75 89 THR A C 1
ATOM 621 O O . THR A 1 89 ? -5.109 28.297 28.656 1 95.75 89 THR A O 1
ATOM 624 N N . ARG A 1 90 ? -2.961 28.438 29.156 1 94 90 ARG A N 1
ATOM 625 C CA . ARG A 1 90 ? -2.852 27.109 29.734 1 94 90 ARG A CA 1
ATOM 626 C C . ARG A 1 90 ? -3.799 26.953 30.922 1 94 90 ARG A C 1
ATOM 628 O O . ARG A 1 90 ? -4.191 25.828 31.25 1 94 90 ARG A O 1
ATOM 635 N N . HIS A 1 91 ? -4.238 28.016 31.5 1 92.19 91 HIS A N 1
ATOM 636 C CA . HIS A 1 91 ? -5.109 27.969 32.688 1 92.19 91 HIS A CA 1
ATOM 637 C C . HIS A 1 91 ? -6.574 28.109 32.281 1 92.19 91 HIS A C 1
ATOM 639 O O . HIS A 1 91 ? -7.465 28.031 33.125 1 92.19 91 HIS A O 1
ATOM 645 N N . ASP A 1 92 ? -6.797 28.359 31.016 1 94.44 92 ASP A N 1
ATOM 646 C CA . ASP A 1 92 ? -8.156 28.516 30.516 1 94.44 92 ASP A CA 1
ATOM 647 C C . ASP A 1 92 ? -8.852 27.172 30.344 1 94.44 92 ASP A C 1
ATOM 649 O O . ASP A 1 92 ? -8.25 26.219 29.812 1 94.44 92 ASP A O 1
ATOM 653 N N . PRO A 1 93 ? -10.055 26.984 30.812 1 93.62 93 PRO A N 1
ATOM 654 C CA . PRO A 1 93 ? -10.789 25.734 30.578 1 93.62 93 PRO A CA 1
ATOM 655 C C . PRO A 1 93 ? -10.961 25.438 29.094 1 93.62 93 PRO A C 1
ATOM 657 O O . PRO A 1 93 ? -11.172 24.281 28.703 1 93.62 93 PRO A O 1
ATOM 660 N N . ALA A 1 94 ? -10.836 26.438 28.234 1 96.31 94 ALA A N 1
ATOM 661 C CA . ALA A 1 94 ? -10.992 26.281 26.797 1 96.31 94 ALA A CA 1
ATOM 662 C C . ALA A 1 94 ? -9.703 25.766 26.156 1 96.31 94 ALA A C 1
ATOM 664 O O . ALA A 1 94 ? -9.672 25.469 24.953 1 96.31 94 ALA A O 1
ATOM 665 N N . TYR A 1 95 ? -8.664 25.609 26.969 1 97.44 95 TYR A N 1
ATOM 666 C CA . TYR A 1 95 ? -7.422 25.062 26.422 1 97.44 95 TYR A CA 1
ATOM 667 C C . TYR A 1 95 ? -7.594 23.594 26.047 1 97.44 95 TYR A C 1
ATOM 669 O O . TYR A 1 95 ? -8.023 22.781 26.875 1 97.44 95 TYR A O 1
ATOM 677 N N . PRO A 1 96 ? -7.285 23.281 24.828 1 97.25 96 PRO A N 1
ATOM 678 C CA . PRO A 1 96 ? -7.523 21.891 24.391 1 97.25 96 PRO A CA 1
ATOM 679 C C . PRO A 1 96 ? -6.711 20.875 25.188 1 97.25 96 PRO A C 1
ATOM 681 O O . PRO A 1 96 ? -5.488 21 25.281 1 97.25 96 PRO A O 1
ATOM 684 N N . GLY A 1 97 ? -7.32 19.859 25.75 1 96.06 97 GLY A N 1
ATOM 685 C CA . GLY A 1 97 ? -6.688 18.828 26.547 1 96.06 97 GLY A CA 1
ATOM 686 C C . GLY A 1 97 ? -5.52 18.156 25.844 1 96.06 97 GLY A C 1
ATOM 687 O O . GLY A 1 97 ? -4.426 18.062 26.406 1 96.06 97 GLY A O 1
ATOM 688 N N . PRO A 1 98 ? -5.711 17.734 24.625 1 96.88 98 PRO A N 1
ATOM 689 C CA . PRO A 1 98 ? -4.633 17.047 23.906 1 96.88 98 PRO A CA 1
ATOM 690 C C . PRO A 1 98 ? -3.377 17.906 23.781 1 96.88 98 PRO A C 1
ATOM 692 O O . PRO A 1 98 ? -2.262 17.375 23.766 1 96.88 98 PRO A O 1
ATOM 695 N N . LEU A 1 99 ? -3.484 19.203 23.656 1 97.62 99 LEU A N 1
ATOM 696 C CA . LEU A 1 99 ? -2.32 20.078 23.594 1 97.62 99 LEU A CA 1
ATOM 697 C C . LEU A 1 99 ? -1.63 20.172 24.938 1 97.62 99 LEU A C 1
ATOM 699 O O . LEU A 1 99 ? -0.403 20.281 25.016 1 97.62 99 LEU A O 1
ATOM 703 N N . ALA A 1 100 ? -2.383 20.094 26 1 95.31 100 ALA A N 1
ATOM 704 C CA . ALA A 1 100 ? -1.833 20.172 27.359 1 95.31 100 ALA A CA 1
ATOM 705 C C . ALA A 1 100 ? -0.962 18.953 27.656 1 95.31 100 ALA A C 1
ATOM 707 O O . ALA A 1 100 ? -0.089 19 28.516 1 95.31 100 ALA A O 1
ATOM 708 N N . GLU A 1 101 ? -1.158 17.922 26.953 1 94.19 101 GLU A N 1
ATOM 709 C CA . GLU A 1 101 ? -0.461 16.672 27.203 1 94.19 101 GLU A CA 1
ATOM 710 C C . GLU A 1 101 ? 0.863 16.609 26.438 1 94.19 101 GLU A C 1
ATOM 712 O O . GLU A 1 101 ? 1.66 15.695 26.641 1 94.19 101 GLU A O 1
ATOM 717 N N . LEU A 1 102 ? 1.047 17.594 25.594 1 95.69 102 LEU A N 1
ATOM 718 C CA . LEU A 1 102 ? 2.312 17.641 24.875 1 95.69 102 LEU A CA 1
ATOM 719 C C . LEU A 1 102 ? 3.484 17.812 25.828 1 95.69 102 LEU A C 1
ATOM 721 O O . LEU A 1 102 ? 3.303 18.266 26.969 1 95.69 102 LEU A O 1
ATOM 725 N N . TYR A 1 103 ? 4.676 17.406 25.375 1 91.31 103 TYR A N 1
ATOM 726 C CA . TYR A 1 103 ? 5.883 17.594 26.172 1 91.31 103 TYR A CA 1
ATOM 727 C C . TYR A 1 103 ? 6.191 19.078 26.375 1 91.31 103 TYR A C 1
ATOM 729 O O . TYR A 1 103 ? 6.754 19.469 27.391 1 91.31 103 TYR A O 1
ATOM 737 N N . ASP A 1 104 ? 5.777 19.859 25.391 1 92.62 104 ASP A N 1
ATOM 738 C CA . ASP A 1 104 ? 6 21.297 25.406 1 92.62 104 ASP A CA 1
ATOM 739 C C . ASP A 1 104 ? 4.73 22.062 25.031 1 92.62 104 ASP A C 1
ATOM 741 O O . ASP A 1 104 ? 4.711 22.797 24.047 1 92.62 104 ASP A O 1
ATOM 745 N N . PRO A 1 105 ? 3.76 22.016 25.875 1 95.38 105 PRO A N 1
ATOM 746 C CA . PRO A 1 105 ? 2.512 22.703 25.547 1 95.38 105 PRO A CA 1
ATOM 747 C C . PRO A 1 105 ? 2.688 24.219 25.438 1 95.38 105 PRO A C 1
ATOM 749 O O . PRO A 1 105 ? 3.32 24.844 26.297 1 95.38 105 PRO A O 1
ATOM 752 N N . PRO A 1 106 ? 2.141 24.781 24.375 1 95.38 106 PRO A N 1
ATOM 753 C CA . PRO A 1 106 ? 2.205 26.25 24.312 1 95.38 106 PRO A CA 1
ATOM 754 C C . PRO A 1 106 ? 1.504 26.922 25.484 1 95.38 106 PRO A C 1
ATOM 756 O O . PRO A 1 106 ? 0.387 26.547 25.844 1 95.38 106 PRO A O 1
ATOM 759 N N . PRO A 1 107 ? 2.137 27.891 26.078 1 93.62 107 PRO A N 1
ATOM 760 C CA . PRO A 1 107 ? 1.485 28.562 27.203 1 93.62 107 PRO A CA 1
ATOM 761 C C . PRO A 1 107 ? 0.254 29.359 26.766 1 93.62 107 PRO A C 1
ATOM 763 O O . PRO A 1 107 ? -0.657 29.578 27.578 1 93.62 107 PRO A O 1
ATOM 766 N N . LEU A 1 108 ? 0.354 29.781 25.547 1 94.56 108 LEU A N 1
ATOM 767 C CA . LEU A 1 108 ? -0.659 30.688 25 1 94.56 108 LEU A CA 1
ATOM 768 C C . LEU A 1 108 ? -0.977 30.312 23.562 1 94.56 108 LEU A C 1
ATOM 770 O O . LEU A 1 108 ? -0.069 30.047 22.766 1 94.56 108 LEU A O 1
ATOM 774 N N . LEU A 1 109 ? -2.336 30.281 23.266 1 97.75 109 LEU A N 1
ATOM 775 C CA . LEU A 1 109 ? -2.779 30.047 21.891 1 97.75 109 LEU A CA 1
ATOM 776 C C . LEU A 1 109 ? -3.539 31.25 21.359 1 97.75 109 LEU A C 1
ATOM 778 O O . LEU A 1 109 ? -4.402 31.812 22.031 1 97.75 109 LEU A O 1
ATOM 782 N N . TYR A 1 110 ? -3.156 31.672 20.156 1 98.12 110 TYR A N 1
ATOM 783 C CA . TYR A 1 110 ? -3.914 32.656 19.406 1 98.12 110 TYR A CA 1
ATOM 784 C C . TYR A 1 110 ? -4.922 32 18.484 1 98.12 110 TYR A C 1
ATOM 786 O O . TYR A 1 110 ? -4.555 31.172 17.641 1 98.12 110 TYR A O 1
ATOM 794 N N . ILE A 1 111 ? -6.219 32.312 18.625 1 98.25 111 ILE A N 1
ATOM 795 C CA . ILE A 1 111 ? -7.254 31.656 17.859 1 98.25 111 ILE A CA 1
ATOM 796 C C . ILE A 1 111 ? -8.117 32.688 17.125 1 98.25 111 ILE A C 1
ATOM 798 O O . ILE A 1 111 ? -8.5 33.688 17.719 1 98.25 111 ILE A O 1
ATOM 802 N N . LYS A 1 112 ? -8.32 32.531 15.898 1 97.88 112 LYS A N 1
ATOM 803 C CA . LYS A 1 112 ? -9.32 33.281 15.117 1 97.88 112 LYS A CA 1
ATOM 804 C C . LYS A 1 112 ? -10.43 32.344 14.648 1 97.88 112 LYS A C 1
ATOM 806 O O . LYS A 1 112 ? -10.18 31.375 13.906 1 97.88 112 LYS A O 1
ATOM 811 N N . GLY A 1 113 ? -11.664 32.531 15.117 1 97.44 113 GLY A N 1
ATOM 812 C CA . GLY A 1 113 ? -12.781 31.672 14.711 1 97.44 113 GLY A CA 1
ATOM 813 C C . GLY A 1 113 ? -13.367 30.875 15.859 1 97.44 113 GLY A C 1
ATOM 814 O O . GLY A 1 113 ? -13.469 31.359 16.984 1 97.44 113 GLY A O 1
ATOM 815 N N . ARG A 1 114 ? -13.812 29.656 15.633 1 97 114 ARG A N 1
ATOM 816 C CA . ARG A 1 114 ? -14.586 28.844 16.578 1 97 114 ARG A CA 1
ATOM 817 C C . ARG A 1 114 ? -13.664 28.062 17.5 1 97 114 ARG A C 1
ATOM 819 O O . ARG A 1 114 ? -13.227 26.953 17.156 1 97 114 ARG A O 1
ATOM 826 N N . VAL A 1 115 ? -13.539 28.453 18.719 1 96.94 115 VAL A N 1
ATOM 827 C CA . VAL A 1 115 ? -12.68 27.828 19.719 1 96.94 115 VAL A CA 1
ATOM 828 C C . VAL A 1 115 ? -13.195 26.422 20.016 1 96.94 115 VAL A C 1
ATOM 830 O O . VAL A 1 115 ? -12.414 25.5 20.25 1 96.94 115 VAL A O 1
ATOM 833 N N . ALA A 1 116 ? -14.477 26.25 19.984 1 95.81 116 ALA A N 1
ATOM 834 C CA . ALA A 1 116 ? -15.109 24.984 20.328 1 95.81 116 ALA A CA 1
ATOM 835 C C . ALA A 1 116 ? -14.633 23.875 19.406 1 95.81 116 ALA A C 1
ATOM 837 O O . ALA A 1 116 ? -14.602 22.703 19.797 1 95.81 116 ALA A O 1
ATOM 838 N N . LEU A 1 117 ? -14.25 24.188 18.219 1 97.25 117 LEU A N 1
ATOM 839 C CA . LEU A 1 117 ? -13.812 23.219 17.234 1 97.25 117 LEU A CA 1
ATOM 840 C C . LEU A 1 117 ? -12.523 22.531 17.672 1 97.25 117 LEU A C 1
ATOM 842 O O . LEU A 1 117 ? -12.219 21.422 17.203 1 97.25 117 LEU A O 1
ATOM 846 N N . LEU A 1 118 ? -11.781 23.156 18.531 1 97.69 118 LEU A N 1
ATOM 847 C CA . LEU A 1 118 ? -10.523 22.594 19.016 1 97.69 118 LEU A CA 1
ATOM 848 C C . LEU A 1 118 ? -10.773 21.422 19.969 1 97.69 118 LEU A C 1
ATOM 850 O O . LEU A 1 118 ? -9.852 20.688 20.297 1 97.69 118 LEU A O 1
ATOM 854 N N . HIS A 1 119 ? -11.992 21.25 20.344 1 97.06 119 HIS A N 1
ATOM 855 C CA . HIS A 1 119 ? -12.359 20.172 21.266 1 97.06 119 HIS A CA 1
ATOM 856 C C . HIS A 1 119 ? -13.141 19.078 20.547 1 97.06 119 HIS A C 1
ATOM 858 O O . HIS A 1 119 ? -13.5 18.078 21.156 1 97.06 119 HIS A O 1
ATOM 864 N N . ALA A 1 120 ? -13.414 19.266 19.312 1 97 120 ALA A N 1
ATOM 865 C CA . ALA A 1 120 ? -14.148 18.281 18.516 1 97 120 ALA A CA 1
ATOM 866 C C . ALA A 1 120 ? -13.266 17.094 18.172 1 97 120 ALA A C 1
ATOM 868 O O . ALA A 1 120 ? -12.039 17.203 18.141 1 97 120 ALA A O 1
ATOM 869 N N . ARG A 1 121 ? -13.891 15.922 17.969 1 97.5 121 ARG A N 1
ATOM 870 C CA . ARG A 1 121 ? -13.148 14.836 17.359 1 97.5 121 ARG A CA 1
ATOM 871 C C . ARG A 1 121 ? -12.641 15.227 15.969 1 97.5 121 ARG A C 1
ATOM 873 O O . ARG A 1 121 ? -13.367 15.836 15.188 1 97.5 121 ARG A O 1
ATOM 880 N N . ALA A 1 122 ? -11.367 14.938 15.75 1 98.62 122 ALA A N 1
ATOM 881 C CA . ALA A 1 122 ? -10.797 15.461 14.516 1 98.62 122 ALA A CA 1
ATOM 882 C C . ALA A 1 122 ? -9.812 14.477 13.898 1 98.62 122 ALA A C 1
ATOM 884 O O . ALA A 1 122 ? -9.32 13.57 14.578 1 98.62 122 ALA A O 1
ATOM 885 N N . VAL A 1 123 ? -9.602 14.617 12.625 1 98.81 123 VAL A N 1
ATOM 886 C CA . VAL A 1 123 ? -8.57 13.906 11.867 1 98.81 123 VAL A CA 1
ATOM 887 C C . VAL A 1 123 ? -7.734 14.906 11.078 1 98.81 123 VAL A C 1
ATOM 889 O O . VAL A 1 123 ? -8.266 15.875 10.531 1 98.81 123 VAL A O 1
ATOM 892 N N . ALA A 1 124 ? -6.445 14.695 11.117 1 98.94 124 ALA A N 1
ATOM 893 C CA . ALA A 1 124 ? -5.57 15.547 10.32 1 98.94 124 ALA A CA 1
ATOM 894 C C . ALA A 1 124 ? -5.398 15 8.906 1 98.94 124 ALA A C 1
ATOM 896 O O . ALA A 1 124 ? -5.293 13.781 8.719 1 98.94 124 ALA A O 1
ATOM 897 N N . ILE A 1 125 ? -5.41 15.836 7.938 1 98.94 125 ILE A N 1
ATOM 898 C CA . ILE A 1 125 ? -5.09 15.5 6.555 1 98.94 125 ILE A CA 1
ATOM 899 C C . ILE A 1 125 ? -3.939 16.375 6.062 1 98.94 125 ILE A C 1
ATOM 901 O O . ILE A 1 125 ? -4.066 17.594 6.008 1 98.94 125 ILE A O 1
ATOM 905 N N . VAL A 1 126 ? -2.783 15.75 5.75 1 98.81 126 VAL A N 1
ATOM 906 C CA . VAL A 1 126 ? -1.59 16.484 5.328 1 98.81 126 VAL A CA 1
ATOM 907 C C . VAL A 1 126 ? -0.951 15.773 4.133 1 98.81 126 VAL A C 1
ATOM 909 O O . VAL A 1 126 ? -1.384 14.688 3.74 1 98.81 126 VAL A O 1
ATOM 912 N N . GLY A 1 127 ? 0.003 16.469 3.576 1 98.31 127 GLY A N 1
ATOM 913 C CA . GLY A 1 127 ? 0.71 15.883 2.443 1 98.31 127 GLY A CA 1
ATOM 914 C C . GLY A 1 127 ? 1.551 16.891 1.688 1 98.31 127 GLY A C 1
ATOM 915 O O . GLY A 1 127 ? 1.998 17.891 2.26 1 98.31 127 GLY A O 1
ATOM 916 N N . SER A 1 128 ? 1.697 16.641 0.402 1 95.62 128 SER A N 1
ATOM 917 C CA . SER A 1 128 ? 2.641 17.375 -0.435 1 95.62 128 SER A CA 1
ATOM 918 C C . SER A 1 128 ? 2.154 18.797 -0.695 1 95.62 128 SER A C 1
ATOM 920 O O . SER A 1 128 ? 0.973 19.016 -0.967 1 95.62 128 SER A O 1
ATOM 922 N N . ARG A 1 129 ? 3.105 19.797 -0.69 1 93.56 129 ARG A N 1
ATOM 923 C CA . ARG A 1 129 ? 2.818 21.172 -1.079 1 93.56 129 ARG A CA 1
ATOM 924 C C . ARG A 1 129 ? 2.637 21.281 -2.588 1 93.56 129 ARG A C 1
ATOM 926 O O . ARG A 1 129 ? 1.975 22.203 -3.07 1 93.56 129 ARG A O 1
ATOM 933 N N . GLY A 1 130 ? 3.344 20.391 -3.248 1 90.94 130 GLY A N 1
ATOM 934 C CA . GLY A 1 130 ? 3.217 20.281 -4.691 1 90.94 130 GLY A CA 1
ATOM 935 C C . GLY A 1 130 ? 2.391 19.078 -5.133 1 90.94 130 GLY A C 1
ATOM 936 O O . GLY A 1 130 ? 2.852 18.266 -5.93 1 90.94 130 GLY A O 1
ATOM 937 N N . ALA A 1 131 ? 1.155 19.016 -4.688 1 90.44 131 ALA A N 1
ATOM 938 C CA . ALA A 1 131 ? 0.281 17.859 -4.883 1 90.44 131 ALA A CA 1
ATOM 939 C C . ALA A 1 131 ? -0.154 17.734 -6.34 1 90.44 131 ALA A C 1
ATOM 941 O O . ALA A 1 131 ? -0.206 18.734 -7.062 1 90.44 131 ALA A O 1
ATOM 942 N N . THR A 1 132 ? -0.395 16.469 -6.781 1 85.62 132 THR A N 1
ATOM 943 C CA . THR A 1 132 ? -0.99 16.234 -8.094 1 85.62 132 THR A CA 1
ATOM 944 C C . THR A 1 132 ? -2.465 16.625 -8.094 1 85.62 132 THR A C 1
ATOM 946 O O . THR A 1 132 ? -3.08 16.766 -7.035 1 85.62 132 THR A O 1
ATOM 949 N N . PRO A 1 133 ? -3.014 16.875 -9.297 1 81.81 133 PRO A N 1
ATOM 950 C CA . PRO A 1 133 ? -4.449 17.156 -9.352 1 81.81 133 PRO A CA 1
ATOM 951 C C . PRO A 1 133 ? -5.293 16.078 -8.695 1 81.81 133 PRO A C 1
ATOM 953 O O . PRO A 1 133 ? -6.262 16.375 -7.996 1 81.81 133 PRO A O 1
ATOM 956 N N . GLN A 1 134 ? -4.91 14.828 -8.875 1 84.44 134 GLN A N 1
ATOM 957 C CA . GLN A 1 134 ? -5.629 13.734 -8.234 1 84.44 134 GLN A CA 1
ATOM 958 C C . GLN A 1 134 ? -5.48 13.797 -6.715 1 84.44 134 GLN A C 1
ATOM 960 O O . GLN A 1 134 ? -6.438 13.547 -5.98 1 84.44 134 GLN A O 1
ATOM 965 N N . GLY A 1 135 ? -4.281 14.078 -6.273 1 91.81 135 GLY A N 1
ATOM 966 C CA . GLY A 1 135 ? -4.059 14.242 -4.844 1 91.81 135 GLY A CA 1
ATOM 967 C C . GLY A 1 135 ? -4.934 15.312 -4.223 1 91.81 135 GLY A C 1
ATOM 968 O O . GLY A 1 135 ? -5.477 15.125 -3.133 1 91.81 135 GLY A O 1
ATOM 969 N N . LEU A 1 136 ? -5.043 16.453 -4.949 1 92.62 136 LEU A N 1
ATOM 970 C CA . LEU A 1 136 ? -5.895 17.547 -4.473 1 92.62 136 LEU A CA 1
ATOM 971 C C . LEU A 1 136 ? -7.352 17.094 -4.402 1 92.62 136 LEU A C 1
ATOM 973 O O . LEU A 1 136 ? -8.031 17.344 -3.408 1 92.62 136 LEU A O 1
ATOM 977 N N . ALA A 1 137 ? -7.785 16.391 -5.422 1 89.31 137 ALA A N 1
ATOM 978 C CA . ALA A 1 137 ? -9.164 15.898 -5.473 1 89.31 137 ALA A CA 1
ATOM 979 C C . ALA A 1 137 ? -9.43 14.898 -4.352 1 89.31 137 ALA A C 1
ATOM 981 O O . ALA A 1 137 ? -10.461 14.969 -3.682 1 89.31 137 ALA A O 1
ATOM 982 N N . ASP A 1 138 ? -8.516 14.039 -4.133 1 93.5 138 ASP A N 1
ATOM 983 C CA . ASP A 1 138 ? -8.664 13.039 -3.084 1 93.5 138 ASP A CA 1
ATOM 984 C C . ASP A 1 138 ? -8.711 13.688 -1.703 1 93.5 138 ASP A C 1
ATOM 986 O O . ASP A 1 138 ? -9.562 13.352 -0.878 1 93.5 138 ASP A O 1
ATOM 990 N N . ALA A 1 139 ? -7.801 14.625 -1.472 1 97.94 139 ALA A N 1
ATOM 991 C CA . ALA A 1 139 ? -7.758 15.305 -0.18 1 97.94 139 ALA A CA 1
ATOM 992 C C . ALA A 1 139 ? -9.078 16 0.119 1 97.94 139 ALA A C 1
ATOM 994 O O . ALA A 1 139 ? -9.609 15.891 1.227 1 97.94 139 ALA A O 1
ATOM 995 N N . THR A 1 140 ? -9.602 16.703 -0.888 1 97.12 140 THR A N 1
ATOM 996 C CA . THR A 1 140 ? -10.859 17.438 -0.72 1 97.12 140 THR A CA 1
ATOM 997 C C . THR A 1 140 ? -12.008 16.469 -0.448 1 97.12 140 THR A C 1
ATOM 999 O O . THR A 1 140 ? -12.805 16.672 0.47 1 97.12 140 THR A O 1
ATOM 1002 N N . ARG A 1 141 ? -12.039 15.375 -1.206 1 95 141 ARG A N 1
ATOM 1003 C CA . ARG A 1 141 ? -13.109 14.398 -1.073 1 95 141 ARG A CA 1
ATOM 1004 C C . ARG A 1 141 ? -13.07 13.727 0.292 1 95 141 ARG A C 1
ATOM 1006 O O . ARG A 1 141 ? -14.094 13.641 0.981 1 95 141 ARG A O 1
ATOM 1013 N N . PHE A 1 142 ? -11.898 13.219 0.697 1 98.12 142 PHE A N 1
ATOM 1014 C CA . PHE A 1 142 ? -11.758 12.586 2.002 1 98.12 142 PHE A CA 1
ATOM 1015 C C . PHE A 1 142 ? -12.164 13.547 3.117 1 98.12 142 PHE A C 1
ATOM 1017 O O . PHE A 1 142 ? -12.914 13.18 4.02 1 98.12 142 PHE A O 1
ATOM 1024 N N . ALA A 1 143 ? -11.664 14.805 3.008 1 98.75 143 ALA A N 1
ATOM 1025 C CA . ALA A 1 143 ? -11.938 15.789 4.047 1 98.75 143 ALA A CA 1
ATOM 1026 C C . ALA A 1 143 ? -13.438 16.031 4.184 1 98.75 143 ALA A C 1
ATOM 1028 O O . ALA A 1 143 ? -13.977 16.062 5.293 1 98.75 143 ALA A O 1
ATOM 1029 N N . ARG A 1 144 ? -14.117 16.203 3.061 1 97.81 144 ARG A N 1
ATOM 1030 C CA . ARG A 1 144 ? -15.555 16.469 3.082 1 97.81 144 ARG A CA 1
ATOM 1031 C C . ARG A 1 144 ? -16.312 15.297 3.693 1 97.81 144 ARG A C 1
ATOM 1033 O O . ARG A 1 144 ? -17.141 15.484 4.586 1 97.81 144 ARG A O 1
ATOM 1040 N N . GLU A 1 145 ? -15.984 14.094 3.24 1 97.06 145 GLU A N 1
ATOM 1041 C CA . GLU A 1 145 ? -16.672 12.898 3.711 1 97.06 145 GLU A CA 1
ATOM 1042 C C . GLU A 1 145 ? -16.438 12.664 5.199 1 97.06 145 GLU A C 1
ATOM 1044 O O . GLU A 1 145 ? -17.359 12.305 5.934 1 97.06 145 GLU A O 1
ATOM 1049 N N . LEU A 1 146 ? -15.25 12.898 5.637 1 98.56 146 LEU A N 1
ATOM 1050 C CA . LEU A 1 146 ? -14.922 12.734 7.051 1 98.56 146 LEU A CA 1
ATOM 1051 C C . LEU A 1 146 ? -15.609 13.805 7.895 1 98.56 146 LEU A C 1
ATOM 1053 O O . LEU A 1 146 ? -16.109 13.523 8.984 1 98.56 146 LEU A O 1
ATOM 1057 N N . SER A 1 147 ? -15.602 15.039 7.348 1 98.19 147 SER A N 1
ATOM 1058 C CA . SER A 1 147 ? -16.297 16.125 8.031 1 98.19 147 SER A CA 1
ATOM 1059 C C . SER A 1 147 ? -17.797 15.828 8.148 1 98.19 147 SER A C 1
ATOM 1061 O O . SER A 1 147 ? -18.375 16 9.219 1 98.19 147 SER A O 1
ATOM 1063 N N . ASP A 1 148 ? -18.359 15.312 7.066 1 97.12 148 ASP A N 1
ATOM 1064 C CA . ASP A 1 148 ? -19.781 14.977 7.055 1 97.12 148 ASP A CA 1
ATOM 1065 C C . ASP A 1 148 ? -20.094 13.883 8.07 1 97.12 148 ASP A C 1
ATOM 1067 O O . ASP A 1 148 ? -21.219 13.812 8.586 1 97.12 148 ASP A O 1
ATOM 1071 N N . ALA A 1 149 ? -19.141 13.086 8.359 1 97 149 ALA A N 1
ATOM 1072 C CA . ALA A 1 149 ? -19.344 11.953 9.266 1 97 149 ALA A CA 1
ATOM 1073 C C . ALA A 1 149 ? -19.094 12.367 10.719 1 97 149 ALA A C 1
ATOM 1075 O O . ALA A 1 149 ? -19.188 11.547 11.633 1 97 149 ALA A O 1
ATOM 1076 N N . GLY A 1 150 ? -18.641 13.586 10.898 1 96.81 150 GLY A N 1
ATOM 1077 C CA . GLY A 1 150 ? -18.594 14.078 12.266 1 96.81 150 GLY A CA 1
ATOM 1078 C C . GLY A 1 150 ? -17.188 14.391 12.734 1 96.81 150 GLY A C 1
ATOM 1079 O O . GLY A 1 150 ? -16.969 14.648 13.922 1 96.81 150 GLY A O 1
ATOM 1080 N N . LEU A 1 151 ? -16.219 14.391 11.836 1 98.31 151 LEU A N 1
ATOM 1081 C CA . LEU A 1 151 ? -14.844 14.672 12.219 1 98.31 151 LEU A CA 1
ATOM 1082 C C . LEU A 1 151 ? -14.414 16.047 11.719 1 98.31 151 LEU A C 1
ATOM 1084 O O . LEU A 1 151 ? -14.547 16.359 10.531 1 98.31 151 LEU A O 1
ATOM 1088 N N . ALA A 1 152 ? -13.953 16.922 12.57 1 98.69 152 ALA A N 1
ATOM 1089 C CA . ALA A 1 152 ? -13.312 18.156 12.102 1 98.69 152 ALA A CA 1
ATOM 1090 C C . ALA A 1 152 ? -12.008 17.844 11.375 1 98.69 152 ALA A C 1
ATOM 1092 O O . ALA A 1 152 ? -11.312 16.875 11.703 1 98.69 152 ALA A O 1
ATOM 1093 N N . ILE A 1 153 ? -11.703 18.641 10.391 1 98.88 153 ILE A N 1
ATOM 1094 C CA . ILE A 1 153 ? -10.492 18.438 9.609 1 98.88 153 ILE A CA 1
ATOM 1095 C C . ILE A 1 153 ? -9.398 19.375 10.102 1 98.88 153 ILE A C 1
ATOM 1097 O O . ILE A 1 153 ? -9.586 20.594 10.141 1 98.88 153 ILE A O 1
ATOM 1101 N N . VAL A 1 154 ? -8.25 18.844 10.5 1 98.94 154 VAL A N 1
ATOM 1102 C CA . VAL A 1 154 ? -7.117 19.641 10.961 1 98.94 154 VAL A CA 1
ATOM 1103 C C . VAL A 1 154 ? -5.996 19.594 9.922 1 98.94 154 VAL A C 1
ATOM 1105 O O . VAL A 1 154 ? -5.66 18.516 9.414 1 98.94 154 VAL A O 1
ATOM 1108 N N . SER A 1 155 ? -5.426 20.734 9.562 1 98.88 155 SER A N 1
ATOM 1109 C CA . SER A 1 155 ? -4.297 20.781 8.641 1 98.88 155 SER A CA 1
ATOM 1110 C C . SER A 1 155 ? -3.467 22.047 8.859 1 98.88 155 SER A C 1
ATOM 1112 O O . SER A 1 155 ? -3.697 22.781 9.82 1 98.88 155 SER A O 1
ATOM 1114 N N . GLY A 1 156 ? -2.42 22.328 8.039 1 98.31 156 GLY A N 1
ATOM 1115 C CA . GLY A 1 156 ? -1.431 23.344 8.352 1 98.31 156 GLY A CA 1
ATOM 1116 C C . GLY A 1 156 ? -1.57 24.594 7.5 1 98.31 156 GLY A C 1
ATOM 1117 O O . GLY A 1 156 ? -0.819 25.562 7.672 1 98.31 156 GLY A O 1
ATOM 1118 N N . LEU A 1 157 ? -2.441 24.531 6.492 1 98.25 157 LEU A N 1
ATOM 1119 C CA . LEU A 1 157 ? -2.727 25.656 5.602 1 98.25 157 LEU A CA 1
ATOM 1120 C C . LEU A 1 157 ? -1.604 25.828 4.582 1 98.25 157 LEU A C 1
ATOM 1122 O O . LEU A 1 157 ? -1.469 26.906 3.986 1 98.25 157 LEU A O 1
ATOM 1126 N N . ALA A 1 158 ? -0.648 24.906 4.484 1 96.81 158 ALA A N 1
ATOM 1127 C CA . ALA A 1 158 ? 0.342 24.922 3.412 1 96.81 158 ALA A CA 1
ATOM 1128 C C . ALA A 1 158 ? -0.326 24.781 2.047 1 96.81 158 ALA A C 1
ATOM 1130 O O . ALA A 1 158 ? -1.529 24.516 1.962 1 96.81 158 ALA A O 1
ATOM 1131 N N . ARG A 1 159 ? 0.473 25 1.051 1 95.44 159 ARG A N 1
ATOM 1132 C CA . ARG A 1 159 ? -0.01 24.719 -0.298 1 95.44 159 ARG A CA 1
ATOM 1133 C C . ARG A 1 159 ? -0.311 23.234 -0.477 1 95.44 159 ARG A C 1
ATOM 1135 O O . ARG A 1 159 ? 0.079 22.406 0.354 1 95.44 159 ARG A O 1
ATOM 1142 N N . GLY A 1 160 ? -1.036 22.953 -1.528 1 96.5 160 GLY A N 1
ATOM 1143 C CA . GLY A 1 160 ? -1.246 21.562 -1.896 1 96.5 160 GLY A CA 1
ATOM 1144 C C . GLY A 1 160 ? -2.303 20.875 -1.054 1 96.5 160 GLY A C 1
ATOM 1145 O O . GLY A 1 160 ? -3.436 21.344 -0.955 1 96.5 160 GLY A O 1
ATOM 1146 N N . ILE A 1 161 ? -1.917 19.844 -0.41 1 98.38 161 ILE A N 1
ATOM 1147 C CA . ILE A 1 161 ? -2.863 18.953 0.26 1 98.38 161 ILE A CA 1
ATOM 1148 C C . ILE A 1 161 ? -3.553 19.703 1.398 1 98.38 161 ILE A C 1
ATOM 1150 O O . ILE A 1 161 ? -4.758 19.547 1.614 1 98.38 161 ILE A O 1
ATOM 1154 N N . ASP A 1 162 ? -2.783 20.516 2.104 1 98.5 162 ASP A N 1
ATOM 1155 C CA . ASP A 1 162 ? -3.385 21.25 3.219 1 98.5 162 ASP A CA 1
ATOM 1156 C C . ASP A 1 162 ? -4.551 22.109 2.748 1 98.5 162 ASP A C 1
ATOM 1158 O O . ASP A 1 162 ? -5.625 22.094 3.35 1 98.5 162 ASP A O 1
ATOM 1162 N N . GLY A 1 163 ? -4.281 22.875 1.707 1 98.38 163 GLY A N 1
ATOM 1163 C CA . GLY A 1 163 ? -5.344 23.703 1.177 1 98.38 163 GLY A CA 1
ATOM 1164 C C . GLY A 1 163 ? -6.57 22.922 0.759 1 98.38 163 GLY A C 1
ATOM 1165 O O . GLY A 1 163 ? -7.699 23.312 1.079 1 98.38 163 GLY A O 1
ATOM 1166 N N . ALA A 1 164 ? -6.344 21.828 0.103 1 97.75 164 ALA A N 1
ATOM 1167 C CA . ALA A 1 164 ? -7.434 20.969 -0.365 1 97.75 164 ALA A CA 1
ATOM 1168 C C . ALA A 1 164 ? -8.203 20.375 0.807 1 97.75 164 ALA A C 1
ATOM 1170 O O . ALA A 1 164 ? -9.43 20.266 0.765 1 97.75 164 ALA A O 1
ATOM 1171 N N . ALA A 1 165 ? -7.523 19.984 1.812 1 98.81 165 ALA A N 1
ATOM 1172 C CA . ALA A 1 165 ? -8.148 19.422 3.01 1 98.81 165 ALA A CA 1
ATOM 1173 C C . ALA A 1 165 ? -9.07 20.438 3.674 1 98.81 165 ALA A C 1
ATOM 1175 O O . ALA A 1 165 ? -10.195 20.109 4.047 1 98.81 165 ALA A O 1
ATOM 1176 N N . HIS A 1 166 ? -8.555 21.641 3.789 1 98.81 166 HIS A N 1
ATOM 1177 C CA . HIS A 1 166 ? -9.367 22.688 4.398 1 98.81 166 HIS A CA 1
ATOM 1178 C C . HIS A 1 166 ? -10.625 22.953 3.57 1 98.81 166 HIS A C 1
ATOM 1180 O O . HIS A 1 166 ? -11.711 23.141 4.121 1 98.81 166 HIS A O 1
ATOM 1186 N N . ARG A 1 167 ? -10.438 23.016 2.232 1 97.94 167 ARG A N 1
ATOM 1187 C CA . ARG A 1 167 ? -11.594 23.203 1.36 1 97.94 167 ARG A CA 1
ATOM 1188 C C . ARG A 1 167 ? -12.648 22.125 1.591 1 97.94 167 ARG A C 1
ATOM 1190 O O . ARG A 1 167 ? -13.828 22.438 1.755 1 97.94 167 ARG A O 1
ATOM 1197 N N . GLY A 1 168 ? -12.195 20.938 1.677 1 97.94 168 GLY A N 1
ATOM 1198 C CA . GLY A 1 168 ? -13.109 19.844 1.96 1 97.94 168 GLY A CA 1
ATOM 1199 C C . GLY A 1 168 ? -13.766 19.953 3.326 1 97.94 168 GLY A C 1
ATOM 1200 O O . GLY A 1 168 ? -14.953 19.672 3.473 1 97.94 168 GLY A O 1
ATOM 1201 N N . GLY A 1 169 ? -12.961 20.297 4.316 1 98.38 169 GLY A N 1
ATOM 1202 C CA . GLY A 1 169 ? -13.492 20.484 5.656 1 98.38 169 GLY A CA 1
ATOM 1203 C C . GLY A 1 169 ? -14.562 21.562 5.719 1 98.38 169 GLY A C 1
ATOM 1204 O O . GLY A 1 169 ? -15.586 21.391 6.395 1 98.38 169 GLY A O 1
ATOM 1205 N N . LEU A 1 170 ? -14.344 22.672 5.016 1 98 170 LEU A N 1
ATOM 1206 C CA . LEU A 1 170 ? -15.297 23.766 4.984 1 98 170 LEU A CA 1
ATOM 1207 C C . LEU A 1 170 ? -16.578 23.359 4.285 1 98 170 LEU A C 1
ATOM 1209 O O . LEU A 1 170 ? -17.672 23.844 4.633 1 98 170 LEU A O 1
ATOM 1213 N N . ASP A 1 171 ? -16.422 22.453 3.334 1 96 171 ASP A N 1
ATOM 1214 C CA . ASP A 1 171 ? -17.578 21.984 2.566 1 96 171 ASP A CA 1
ATOM 1215 C C . ASP A 1 171 ? -18.391 20.969 3.354 1 96 171 ASP A C 1
ATOM 1217 O O . ASP A 1 171 ? -19.531 20.688 3.023 1 96 171 ASP A O 1
ATOM 1221 N N . GLY A 1 172 ? -17.781 20.391 4.309 1 95.69 172 GLY A N 1
ATOM 1222 C CA . GLY A 1 172 ? -18.453 19.391 5.125 1 95.69 172 GLY A CA 1
ATOM 1223 C C . GLY A 1 172 ? -19.156 19.969 6.336 1 95.69 172 GLY A C 1
ATOM 1224 O O . GLY A 1 172 ? -19.125 21.188 6.555 1 95.69 172 GLY A O 1
ATOM 1225 N N . ALA A 1 173 ? -19.641 19.078 7.184 1 96.06 173 ALA A N 1
ATOM 1226 C CA . ALA A 1 173 ? -20.531 19.5 8.266 1 96.06 173 ALA A CA 1
ATOM 1227 C C . ALA A 1 173 ? -19.75 19.891 9.508 1 96.06 173 ALA A C 1
ATOM 1229 O O . ALA A 1 173 ? -20.172 20.75 10.281 1 96.06 173 ALA A O 1
ATOM 1230 N N . SER A 1 174 ? -18.594 19.359 9.734 1 96.12 174 SER A N 1
ATOM 1231 C CA . SER A 1 174 ? -17.938 19.469 11.031 1 96.12 174 SER A CA 1
ATOM 1232 C C . SER A 1 174 ? -16.891 20.594 11.023 1 96.12 174 SER A C 1
ATOM 1234 O O . SER A 1 174 ? -16.438 21.016 12.086 1 96.12 174 SER A O 1
ATOM 1236 N N . GLY A 1 175 ? -16.469 21.094 9.82 1 96.69 175 GLY A N 1
ATOM 1237 C CA . GLY A 1 175 ? -15.586 22.234 9.719 1 96.69 175 GLY A CA 1
ATOM 1238 C C . GLY A 1 175 ? -14.117 21.859 9.727 1 96.69 175 GLY A C 1
ATOM 1239 O O . GLY A 1 175 ? -13.773 20.703 9.477 1 96.69 175 GLY A O 1
ATOM 1240 N N . THR A 1 176 ? -13.219 22.922 9.883 1 98.75 176 THR A N 1
ATOM 1241 C CA . THR A 1 176 ? -11.781 22.703 9.75 1 98.75 176 THR A CA 1
ATOM 1242 C C . THR A 1 176 ? -11.008 23.609 10.695 1 98.75 176 THR A C 1
ATOM 1244 O O . THR A 1 176 ? -11.492 24.688 11.078 1 98.75 176 THR A O 1
ATOM 1247 N N . VAL A 1 177 ? -9.891 23.188 11.141 1 98.88 177 VAL A N 1
ATOM 1248 C CA . VAL A 1 177 ? -8.945 23.938 11.969 1 98.88 177 VAL A CA 1
ATOM 1249 C C . VAL A 1 177 ? -7.598 24.031 11.266 1 98.88 177 VAL A C 1
ATOM 1251 O O . VAL A 1 177 ? -6.98 23.016 10.945 1 98.88 177 VAL A O 1
ATOM 1254 N N . ALA A 1 178 ? -7.164 25.203 11.023 1 98.94 178 ALA A N 1
ATOM 1255 C CA . ALA A 1 178 ? -5.836 25.422 10.461 1 98.94 178 ALA A CA 1
ATOM 1256 C C . ALA A 1 178 ? -4.832 25.797 11.547 1 98.94 178 ALA A C 1
ATOM 1258 O O . ALA A 1 178 ? -5 26.812 12.234 1 98.94 178 ALA A O 1
ATOM 1259 N N . VAL A 1 179 ? -3.848 25 11.719 1 98.88 179 VAL A N 1
ATOM 1260 C CA . VAL A 1 179 ? -2.75 25.328 12.625 1 98.88 179 VAL A CA 1
ATOM 1261 C C . VAL A 1 179 ? -1.611 25.984 11.836 1 98.88 179 VAL A C 1
ATOM 1263 O O . VAL A 1 179 ? -1.013 25.344 10.961 1 98.88 179 VAL A O 1
ATOM 1266 N N . ILE A 1 180 ? -1.27 27.203 12.141 1 98.38 180 ILE A N 1
ATOM 1267 C CA . ILE A 1 180 ? -0.351 27.938 11.281 1 98.38 180 ILE A CA 1
ATOM 1268 C C . ILE A 1 180 ? 0.965 28.172 12.016 1 98.38 180 ILE A C 1
ATOM 1270 O O . ILE A 1 180 ? 1.043 28 13.234 1 98.38 180 ILE A O 1
ATOM 1274 N N . GLY A 1 181 ? 2.014 28.5 11.258 1 97 181 GLY A N 1
ATOM 1275 C CA . GLY A 1 181 ? 3.346 28.719 11.805 1 97 181 GLY A CA 1
ATOM 1276 C C . GLY A 1 181 ? 3.738 30.172 11.859 1 97 181 GLY A C 1
ATOM 1277 O O . GLY A 1 181 ? 4.926 30.5 11.859 1 97 181 GLY A O 1
ATOM 1278 N N . THR A 1 182 ? 2.773 31.062 11.766 1 97.19 182 THR A N 1
ATOM 1279 C CA . THR A 1 182 ? 2.934 32.5 11.852 1 97.19 182 THR A CA 1
ATOM 1280 C C . THR A 1 182 ? 2.018 33.094 12.922 1 97.19 182 THR A C 1
ATOM 1282 O O . THR A 1 182 ? 1.284 32.344 13.594 1 97.19 182 THR A O 1
ATOM 1285 N N . GLY A 1 183 ? 2.201 34.375 13.148 1 97.25 183 GLY A N 1
ATOM 1286 C CA . GLY A 1 183 ? 1.18 35 13.961 1 97.25 183 GLY A CA 1
ATOM 1287 C C . GLY A 1 183 ? -0.208 34.906 13.352 1 97.25 183 GLY A C 1
ATOM 1288 O O . GLY A 1 183 ? -0.36 34.938 12.133 1 97.25 183 GLY A O 1
ATOM 1289 N N . ALA A 1 184 ? -1.195 34.875 14.219 1 97.31 184 ALA A N 1
ATOM 1290 C CA . ALA A 1 184 ? -2.574 34.656 13.773 1 97.31 184 ALA A CA 1
ATOM 1291 C C . ALA A 1 184 ? -3.074 35.875 12.984 1 97.31 184 ALA A C 1
ATOM 1293 O O . ALA A 1 184 ? -4.125 35.812 12.344 1 97.31 184 ALA A O 1
ATOM 1294 N N . ASP A 1 185 ? -2.311 36.938 12.992 1 95.69 185 ASP A N 1
ATOM 1295 C CA . ASP A 1 185 ? -2.66 38.125 12.258 1 95.69 185 ASP A CA 1
ATOM 1296 C C . ASP A 1 185 ? -2.039 38.125 10.859 1 95.69 185 ASP A C 1
ATOM 1298 O O . ASP A 1 185 ? -2.283 39.031 10.062 1 95.69 185 ASP A O 1
ATOM 1302 N N . LEU A 1 186 ? -1.27 37.062 10.57 1 94.5 186 LEU A N 1
ATOM 1303 C CA . LEU A 1 186 ? -0.616 36.938 9.273 1 94.5 186 LEU A CA 1
ATOM 1304 C C . LEU A 1 186 ? -1.1 35.688 8.539 1 94.5 186 LEU A C 1
ATOM 1306 O O . LEU A 1 186 ? -1.404 34.688 9.164 1 94.5 186 LEU A O 1
ATOM 1310 N N . VAL A 1 187 ? -1.2 35.844 7.172 1 93.94 187 VAL A N 1
ATOM 1311 C CA . VAL A 1 187 ? -1.571 34.688 6.363 1 93.94 187 VAL A CA 1
ATOM 1312 C C . VAL A 1 187 ? -0.379 34.25 5.523 1 93.94 187 VAL A C 1
ATOM 1314 O O . VAL A 1 187 ? 0.204 35.062 4.789 1 93.94 187 VAL A O 1
ATOM 1317 N N . TYR A 1 188 ? -0.057 33.062 5.746 1 92.94 188 TYR A N 1
ATOM 1318 C CA . TYR A 1 188 ? 0.962 32.375 4.945 1 92.94 188 TYR A CA 1
ATOM 1319 C C . TYR A 1 188 ? 0.541 30.969 4.602 1 92.94 188 TYR A C 1
ATOM 1321 O O . TYR A 1 188 ? 0.116 30.203 5.477 1 92.94 188 TYR A O 1
ATOM 1329 N N . PRO A 1 189 ? 0.749 30.484 3.314 1 94.25 189 PRO A N 1
ATOM 1330 C CA . PRO A 1 189 ? 1.234 31.297 2.197 1 94.25 189 PRO A CA 1
ATOM 1331 C C . PRO A 1 189 ? 0.211 32.344 1.729 1 94.25 189 PRO A C 1
ATOM 1333 O O . PRO A 1 189 ? -0.98 32.219 2.021 1 94.25 189 PRO A O 1
ATOM 1336 N N . ALA A 1 190 ? 0.688 33.25 0.972 1 89.88 190 ALA A N 1
ATOM 1337 C CA . ALA A 1 190 ? -0.151 34.375 0.564 1 89.88 190 ALA A CA 1
ATOM 1338 C C . ALA A 1 190 ? -1.305 33.906 -0.319 1 89.88 190 ALA A C 1
ATOM 1340 O O . ALA A 1 190 ? -2.398 34.469 -0.272 1 89.88 190 ALA A O 1
ATOM 1341 N N . CYS A 1 191 ? -1.095 32.875 -1.054 1 91.25 191 CYS A N 1
ATOM 1342 C CA . CYS A 1 191 ? -2.105 32.406 -1.987 1 91.25 191 CYS A CA 1
ATOM 1343 C C . CYS A 1 191 ? -3.316 31.844 -1.242 1 91.25 191 CYS A C 1
ATOM 1345 O O . CYS A 1 191 ? -4.383 31.672 -1.831 1 91.25 191 CYS A O 1
ATOM 1347 N N . HIS A 1 192 ? -3.209 31.625 0.048 1 95.25 192 HIS A N 1
ATOM 1348 C CA . HIS A 1 192 ? -4.316 31.078 0.822 1 95.25 192 HIS A CA 1
ATOM 1349 C C . HIS A 1 192 ? -4.988 32.156 1.668 1 95.25 192 HIS A C 1
ATOM 1351 O O . HIS A 1 192 ? -5.648 31.844 2.662 1 95.25 192 HIS A O 1
ATOM 1357 N N . HIS A 1 193 ? -4.844 33.406 1.238 1 94.69 193 HIS A N 1
ATOM 1358 C CA . HIS A 1 193 ? -5.461 34.5 1.966 1 94.69 193 HIS A CA 1
ATOM 1359 C C . HIS A 1 193 ? -6.973 34.312 2.049 1 94.69 193 HIS A C 1
ATOM 1361 O O . HIS A 1 193 ? -7.551 34.375 3.137 1 94.69 193 HIS A O 1
ATOM 1367 N N . ALA A 1 194 ? -7.633 34.094 0.93 1 95.5 194 ALA A N 1
ATOM 1368 C CA . ALA A 1 194 ? -9.078 33.938 0.906 1 95.5 194 ALA A CA 1
ATOM 1369 C C . ALA A 1 194 ? -9.5 32.719 1.718 1 95.5 194 ALA A C 1
ATOM 1371 O O . ALA A 1 194 ? -10.477 32.75 2.471 1 95.5 194 ALA A O 1
ATOM 1372 N N . LEU A 1 195 ? -8.75 31.656 1.561 1 96.81 195 LEU A N 1
ATOM 1373 C CA . LEU A 1 195 ? -9.039 30.422 2.289 1 96.81 195 LEU A CA 1
ATOM 1374 C C . LEU A 1 195 ? -8.906 30.641 3.793 1 96.81 195 LEU A C 1
ATOM 1376 O O . LEU A 1 195 ? -9.773 30.203 4.562 1 96.81 195 LEU A O 1
ATOM 1380 N N . ALA A 1 196 ? -7.887 31.328 4.227 1 97.81 196 ALA A N 1
ATOM 1381 C CA . ALA A 1 196 ? -7.66 31.609 5.641 1 97.81 196 ALA A CA 1
ATOM 1382 C C . ALA A 1 196 ? -8.812 32.406 6.227 1 97.81 196 ALA A C 1
ATOM 1384 O O . ALA A 1 196 ? -9.25 32.156 7.355 1 97.81 196 ALA A O 1
ATOM 1385 N N . HIS A 1 197 ? -9.273 33.312 5.457 1 96.56 197 HIS A N 1
ATOM 1386 C CA . HIS A 1 197 ? -10.391 34.156 5.914 1 96.56 197 HIS A CA 1
ATOM 1387 C C . HIS A 1 197 ? -11.656 33.312 6.078 1 96.56 197 HIS A C 1
ATOM 1389 O O . HIS A 1 197 ? -12.383 33.469 7.059 1 96.56 197 HIS A O 1
ATOM 1395 N N . GLU A 1 198 ? -11.883 32.5 5.105 1 97.31 198 GLU A N 1
ATOM 1396 C CA . GLU A 1 198 ? -13.047 31.609 5.199 1 97.31 198 GLU A CA 1
ATOM 1397 C C . GLU A 1 198 ? -12.938 30.688 6.41 1 97.31 198 GLU A C 1
ATOM 1399 O O . GLU A 1 198 ? -13.93 30.453 7.109 1 97.31 198 GLU A O 1
ATOM 1404 N N . ILE A 1 199 ? -11.758 30.188 6.652 1 98.44 199 ILE A N 1
ATOM 1405 C CA . ILE A 1 199 ? -11.523 29.297 7.793 1 98.44 199 ILE A CA 1
ATOM 1406 C C . ILE A 1 199 ? -11.773 30.062 9.094 1 98.44 199 ILE A C 1
ATOM 1408 O O . ILE A 1 199 ? -12.398 29.531 10.016 1 98.44 199 ILE A O 1
ATOM 1412 N N . ALA A 1 200 ? -11.336 31.297 9.141 1 97.56 200 ALA A N 1
ATOM 1413 C CA . ALA A 1 200 ? -11.539 32.125 10.336 1 97.56 200 ALA A CA 1
ATOM 1414 C C . ALA A 1 200 ? -13.023 32.375 10.578 1 97.56 200 ALA A C 1
ATOM 1416 O O . ALA A 1 200 ? -13.461 32.469 11.727 1 97.56 200 ALA A O 1
ATOM 1417 N N . GLU A 1 201 ? -13.766 32.438 9.562 1 96.75 201 GLU A N 1
ATOM 1418 C CA . GLU A 1 201 ? -15.195 32.719 9.656 1 96.75 201 GLU A CA 1
ATOM 1419 C C . GLU A 1 201 ? -15.992 31.484 10.047 1 96.75 201 GLU A C 1
ATOM 1421 O O . GLU A 1 201 ? -16.922 31.562 10.852 1 96.75 201 GLU A O 1
ATOM 1426 N N . ARG A 1 202 ? -15.625 30.359 9.477 1 97.38 202 ARG A N 1
ATOM 1427 C CA . ARG A 1 202 ? -16.484 29.188 9.602 1 97.38 202 ARG A CA 1
ATOM 1428 C C . ARG A 1 202 ? -15.781 28.094 10.406 1 97.38 202 ARG A C 1
ATOM 1430 O O . ARG A 1 202 ? -16.422 27.141 10.852 1 97.38 202 ARG A O 1
ATOM 1437 N N . GLY A 1 203 ? -14.57 28.203 10.523 1 98.31 203 GLY A N 1
ATOM 1438 C CA . GLY A 1 203 ? -13.734 27.297 11.281 1 98.31 203 GLY A CA 1
ATOM 1439 C C . GLY A 1 203 ? -12.883 27.984 12.32 1 98.31 203 GLY A C 1
ATOM 1440 O O . GLY A 1 203 ? -13.375 28.828 13.07 1 98.31 203 GLY A O 1
ATOM 1441 N N . ALA A 1 204 ? -11.57 27.531 12.359 1 98.56 204 ALA A N 1
ATOM 1442 C CA . ALA A 1 204 ? -10.664 28.156 13.32 1 98.56 204 ALA A CA 1
ATOM 1443 C C . ALA A 1 204 ? -9.227 28.172 12.789 1 98.56 204 ALA A C 1
ATOM 1445 O O . ALA A 1 204 ? -8.773 27.203 12.18 1 98.56 204 ALA A O 1
ATOM 1446 N N . LEU A 1 205 ? -8.57 29.266 12.992 1 98.56 205 LEU A N 1
ATOM 1447 C CA . LEU A 1 205 ? -7.125 29.406 12.836 1 98.56 205 LEU A CA 1
ATOM 1448 C C . LEU A 1 205 ? -6.438 29.438 14.195 1 98.56 205 LEU A C 1
ATOM 1450 O O . LEU A 1 205 ? -6.848 30.172 15.094 1 98.56 205 LEU A O 1
ATOM 1454 N N . VAL A 1 206 ? -5.398 28.625 14.312 1 98.62 206 VAL A N 1
ATOM 1455 C CA . VAL A 1 206 ? -4.738 28.516 15.609 1 98.62 206 VAL A CA 1
ATOM 1456 C C . VAL A 1 206 ? -3.234 28.719 15.445 1 98.62 206 VAL A C 1
ATOM 1458 O O . VAL A 1 206 ? -2.627 28.172 14.523 1 98.62 206 VAL A O 1
ATOM 1461 N N . SER A 1 207 ? -2.623 29.484 16.328 1 98.5 207 SER A N 1
ATOM 1462 C CA . SER A 1 207 ? -1.179 29.688 16.328 1 98.5 207 SER A CA 1
ATOM 1463 C C . SER A 1 207 ? -0.625 29.734 17.75 1 98.5 207 SER A C 1
ATOM 1465 O O . SER A 1 207 ? -1.263 30.281 18.656 1 98.5 207 SER A O 1
ATOM 1467 N N . GLU A 1 208 ? 0.532 29.156 17.891 1 97.25 208 GLU A N 1
ATOM 1468 C CA . GLU A 1 208 ? 1.236 29.297 19.156 1 97.25 208 GLU A CA 1
ATOM 1469 C C . GLU A 1 208 ? 2.199 30.469 19.141 1 97.25 208 GLU A C 1
ATOM 1471 O O . GLU A 1 208 ? 2.826 30.797 20.141 1 97.25 208 GLU A O 1
ATOM 1476 N N . TRP A 1 209 ? 2.258 31.203 18.047 1 96.12 209 TRP A N 1
ATOM 1477 C CA . TRP A 1 209 ? 3.242 32.281 17.859 1 96.12 209 TRP A CA 1
ATOM 1478 C C . TRP A 1 209 ? 2.623 33.625 18.125 1 96.12 209 TRP A C 1
ATOM 1480 O O . TRP A 1 209 ? 1.472 33.875 17.75 1 96.12 209 TRP A O 1
ATOM 1490 N N . PRO A 1 210 ? 3.434 34.562 18.625 1 95.31 210 PRO A N 1
ATOM 1491 C CA . PRO A 1 210 ? 2.93 35.906 18.875 1 95.31 210 PRO A CA 1
ATOM 1492 C C . PRO A 1 210 ? 2.492 36.594 17.594 1 95.31 210 PRO A C 1
ATOM 1494 O O . PRO A 1 210 ? 2.965 36.281 16.5 1 95.31 210 PRO A O 1
ATOM 1497 N N . LEU A 1 211 ? 1.559 37.562 17.75 1 96.81 211 LEU A N 1
ATOM 1498 C CA . LEU A 1 211 ? 1.128 38.375 16.625 1 96.81 211 LEU A CA 1
ATOM 1499 C C . LEU A 1 211 ? 2.324 39 15.922 1 96.81 211 LEU A C 1
ATOM 1501 O O . LEU A 1 211 ? 3.314 39.344 16.578 1 96.81 211 LEU A O 1
ATOM 1505 N N . GLY A 1 212 ? 2.271 39 14.656 1 94.94 212 GLY A N 1
ATOM 1506 C CA . GLY A 1 212 ? 3.32 39.625 13.859 1 94.94 212 GLY A CA 1
ATOM 1507 C C . GLY A 1 212 ? 4.453 38.688 13.516 1 94.94 212 GLY A C 1
ATOM 1508 O O . GLY A 1 212 ? 5.332 39.031 12.727 1 94.94 212 GLY A O 1
ATOM 1509 N N . THR A 1 213 ? 4.504 37.5 14.102 1 95 213 THR A N 1
ATOM 1510 C CA . THR A 1 213 ? 5.566 36.562 13.812 1 95 213 THR A CA 1
ATOM 1511 C C . THR A 1 213 ? 5.523 36.125 12.344 1 95 213 THR A C 1
ATOM 1513 O O . THR A 1 213 ? 4.523 35.562 11.883 1 95 213 THR A O 1
ATOM 1516 N N . PRO A 1 214 ? 6.582 36.312 11.641 1 94.81 214 PRO A N 1
ATOM 1517 C CA . PRO A 1 214 ? 6.594 35.938 10.219 1 94.81 214 PRO A CA 1
ATOM 1518 C C . PRO A 1 214 ? 6.844 34.438 10.008 1 94.81 214 PRO A C 1
ATOM 1520 O O . PRO A 1 214 ? 7.152 33.719 10.961 1 94.81 214 PRO A O 1
ATOM 1523 N N . ALA A 1 215 ? 6.68 34.031 8.75 1 94.69 215 ALA A N 1
ATOM 1524 C CA . ALA A 1 215 ? 6.98 32.656 8.383 1 94.69 215 ALA A CA 1
ATOM 1525 C C . ALA A 1 215 ? 8.477 32.375 8.484 1 94.69 215 ALA A C 1
ATOM 1527 O O . ALA A 1 215 ? 9.297 33.125 7.949 1 94.69 215 ALA A O 1
ATOM 1528 N N . ARG A 1 216 ? 8.812 31.391 9.266 1 93.69 216 ARG A N 1
ATOM 1529 C CA . ARG A 1 216 ? 10.164 30.859 9.367 1 93.69 216 ARG A CA 1
ATOM 1530 C C . ARG A 1 216 ? 10.18 29.344 9.195 1 93.69 216 ARG A C 1
ATOM 1532 O O . ARG A 1 216 ? 9.32 28.656 9.734 1 93.69 216 ARG A O 1
ATOM 1539 N N . SER A 1 217 ? 11.156 28.859 8.469 1 92.31 217 SER A N 1
ATOM 1540 C CA . SER A 1 217 ? 11.211 27.438 8.117 1 92.31 217 SER A CA 1
ATOM 1541 C C . SER A 1 217 ? 11.164 26.547 9.352 1 92.31 217 SER A C 1
ATOM 1543 O O . SER A 1 217 ? 10.57 25.469 9.328 1 92.31 217 SER A O 1
ATOM 1545 N N . ALA A 1 218 ? 11.656 26.969 10.414 1 92.31 218 ALA A N 1
ATOM 1546 C CA . ALA A 1 218 ? 11.75 26.172 11.633 1 92.31 218 ALA A CA 1
ATOM 1547 C C . ALA A 1 218 ? 10.406 26.094 12.344 1 92.31 218 ALA A C 1
ATOM 1549 O O . ALA A 1 218 ? 10.172 25.188 13.156 1 92.31 218 ALA A O 1
ATOM 1550 N N . HIS A 1 219 ? 9.516 27.031 12.078 1 94.62 219 HIS A N 1
ATOM 1551 C CA . HIS A 1 219 ? 8.234 27.109 12.766 1 94.62 219 HIS A CA 1
ATOM 1552 C C . HIS A 1 219 ? 7.305 25.984 12.32 1 94.62 219 HIS A C 1
ATOM 1554 O O . HIS A 1 219 ? 6.477 25.5 13.102 1 94.62 219 HIS A O 1
ATOM 1560 N N . PHE A 1 220 ? 7.5 25.547 11.094 1 94.06 220 PHE A N 1
ATOM 1561 C CA . PHE A 1 220 ? 6.504 24.656 10.492 1 94.06 220 PHE A CA 1
ATOM 1562 C C . PHE A 1 220 ? 6.648 23.25 11.031 1 94.06 220 PHE A C 1
ATOM 1564 O O . PHE A 1 220 ? 5.668 22.641 11.469 1 94.06 220 PHE A O 1
ATOM 1571 N N . PRO A 1 221 ? 7.852 22.703 11.094 1 91.38 221 PRO A N 1
ATOM 1572 C CA . PRO A 1 221 ? 7.973 21.406 11.75 1 91.38 221 PRO A CA 1
ATOM 1573 C C . PRO A 1 221 ? 7.535 21.438 13.211 1 91.38 221 PRO A C 1
ATOM 1575 O O . PRO A 1 221 ? 6.918 20.484 13.695 1 91.38 221 PRO A O 1
ATOM 1578 N N . GLN A 1 222 ? 7.809 22.516 13.906 1 92.88 222 GLN A N 1
ATOM 1579 C CA . GLN A 1 222 ? 7.387 22.656 15.297 1 92.88 222 GLN A CA 1
ATOM 1580 C C . GLN A 1 222 ? 5.867 22.688 15.406 1 92.88 222 GLN A C 1
ATOM 1582 O O . GLN A 1 222 ? 5.293 22.078 16.312 1 92.88 222 GLN A O 1
ATOM 1587 N N . ARG A 1 223 ? 5.32 23.359 14.492 1 96.81 223 ARG A N 1
ATOM 1588 C CA . ARG A 1 223 ? 3.869 23.516 14.445 1 96.81 223 ARG A CA 1
ATOM 1589 C C . ARG A 1 223 ? 3.186 22.172 14.195 1 96.81 223 ARG A C 1
ATOM 1591 O O . ARG A 1 223 ? 2.096 21.922 14.711 1 96.81 223 ARG A O 1
ATOM 1598 N N . ASN A 1 224 ? 3.83 21.219 13.57 1 97.56 224 ASN A N 1
ATOM 1599 C CA . ASN A 1 224 ? 3.221 19.969 13.172 1 97.56 224 ASN A CA 1
ATOM 1600 C C . ASN A 1 224 ? 2.82 19.125 14.383 1 97.56 224 ASN A C 1
ATOM 1602 O O . ASN A 1 224 ? 1.877 18.344 14.312 1 97.56 224 ASN A O 1
ATOM 1606 N N . ARG A 1 225 ? 3.471 19.312 15.531 1 97.31 225 ARG A N 1
ATOM 1607 C CA . ARG A 1 225 ? 3.084 18.547 16.719 1 97.31 225 ARG A CA 1
ATOM 1608 C C . ARG A 1 225 ? 1.689 18.953 17.188 1 97.31 225 ARG A C 1
ATOM 1610 O O . ARG A 1 225 ? 0.959 18.125 17.75 1 97.31 225 ARG A O 1
ATOM 1617 N N . LEU A 1 226 ? 1.319 20.219 16.938 1 98.56 226 LEU A N 1
ATOM 1618 C CA . LEU A 1 226 ? -0.017 20.672 17.312 1 98.56 226 LEU A CA 1
ATOM 1619 C C . LEU A 1 226 ? -1.074 20.031 16.422 1 98.56 226 LEU A C 1
ATOM 1621 O O . LEU A 1 226 ? -2.162 19.688 16.891 1 98.56 226 LEU A O 1
ATOM 1625 N N . ILE A 1 227 ? -0.72 19.875 15.148 1 98.69 227 ILE A N 1
ATOM 1626 C CA . ILE A 1 227 ? -1.617 19.203 14.219 1 98.69 227 ILE A CA 1
ATOM 1627 C C . ILE A 1 227 ? -1.867 17.766 14.68 1 98.69 227 ILE A C 1
ATOM 1629 O O . ILE A 1 227 ? -3.016 17.328 14.766 1 98.69 227 ILE A O 1
ATOM 1633 N N . ALA A 1 228 ? -0.825 17.078 14.992 1 98.44 228 ALA A N 1
ATOM 1634 C CA . ALA A 1 228 ? -0.921 15.688 15.445 1 98.44 228 ALA A CA 1
ATOM 1635 C C . ALA A 1 228 ? -1.689 15.594 16.766 1 98.44 228 ALA A C 1
ATOM 1637 O O . ALA A 1 228 ? -2.549 14.719 16.922 1 98.44 228 ALA A O 1
ATOM 1638 N N . ALA A 1 229 ? -1.466 16.531 17.672 1 98.31 229 ALA A N 1
ATOM 1639 C CA . ALA A 1 229 ? -2.055 16.484 19.016 1 98.31 229 ALA A CA 1
ATOM 1640 C C . ALA A 1 229 ? -3.557 16.734 18.969 1 98.31 229 ALA A C 1
ATOM 1642 O O . ALA A 1 229 ? -4.324 16.125 19.719 1 98.31 229 ALA A O 1
ATOM 1643 N N . LEU A 1 230 ? -3.975 17.594 18.078 1 98.38 230 LEU A N 1
ATOM 1644 C CA . LEU A 1 230 ? -5.375 17.984 18.016 1 98.38 230 LEU A CA 1
ATOM 1645 C C . LEU A 1 230 ? -6.211 16.922 17.312 1 98.38 230 LEU A C 1
ATOM 1647 O O . LEU A 1 230 ? -7.441 17.031 17.266 1 98.38 230 LEU A O 1
ATOM 1651 N N . SER A 1 231 ? -5.547 15.883 16.766 1 98.31 231 SER A N 1
ATOM 1652 C CA . SER A 1 231 ? -6.25 14.922 15.93 1 98.31 231 SER A CA 1
ATOM 1653 C C . SER A 1 231 ? -6.199 13.523 16.531 1 98.31 231 SER A C 1
ATOM 1655 O O . SER A 1 231 ? -5.223 13.164 17.188 1 98.31 231 SER A O 1
ATOM 1657 N N . GLY A 1 232 ? -7.234 12.75 16.297 1 97.62 232 GLY A N 1
ATOM 1658 C CA . GLY A 1 232 ? -7.242 11.359 16.703 1 97.62 232 GLY A CA 1
ATOM 1659 C C . GLY A 1 232 ? -6.477 10.461 15.742 1 97.62 232 GLY A C 1
ATOM 1660 O O . GLY A 1 232 ? -6.168 9.312 16.078 1 97.62 232 GLY A O 1
ATOM 1661 N N . GLY A 1 233 ? -6.176 10.961 14.594 1 98.31 233 GLY A N 1
ATOM 1662 C CA . GLY A 1 233 ? -5.406 10.297 13.555 1 98.31 233 GLY A CA 1
ATOM 1663 C C . GLY A 1 233 ? -4.945 11.242 12.461 1 98.31 233 GLY A C 1
ATOM 1664 O O . GLY A 1 233 ? -5.43 12.367 12.359 1 98.31 233 GLY A O 1
ATOM 1665 N N . VAL A 1 234 ? -3.951 10.758 11.695 1 98.88 234 VAL A N 1
ATOM 1666 C CA . VAL A 1 234 ? -3.393 11.586 10.633 1 98.88 234 VAL A CA 1
ATOM 1667 C C . VAL A 1 234 ? -3.424 10.828 9.312 1 98.88 234 VAL A C 1
ATOM 1669 O O . VAL A 1 234 ? -2.898 9.711 9.219 1 98.88 234 VAL A O 1
ATOM 1672 N N . LEU A 1 235 ? -4.055 11.438 8.312 1 98.88 235 LEU A N 1
ATOM 1673 C CA . LEU A 1 235 ? -4.098 10.883 6.965 1 98.88 235 LEU A CA 1
ATOM 1674 C C . LEU A 1 235 ? -3.08 11.578 6.062 1 98.88 235 LEU A C 1
ATOM 1676 O O . LEU A 1 235 ? -3.127 12.797 5.887 1 98.88 235 LEU A O 1
ATOM 1680 N N . ILE A 1 236 ? -2.18 10.797 5.508 1 98.88 236 ILE A N 1
ATOM 1681 C CA . ILE A 1 236 ? -1.241 11.305 4.512 1 98.88 236 ILE A CA 1
ATOM 1682 C C . ILE A 1 236 ? -1.743 10.961 3.109 1 98.88 236 ILE A C 1
ATOM 1684 O O . ILE A 1 236 ? -1.91 9.781 2.773 1 98.88 236 ILE A O 1
ATOM 1688 N N . VAL A 1 237 ? -1.938 11.953 2.256 1 98.38 237 VAL A N 1
ATOM 1689 C CA . VAL A 1 237 ? -2.57 11.758 0.955 1 98.38 237 VAL A CA 1
ATOM 1690 C C . VAL A 1 237 ? -1.501 11.5 -0.106 1 98.38 237 VAL A C 1
ATOM 1692 O O . VAL A 1 237 ? -1.592 10.539 -0.871 1 98.38 237 VAL A O 1
ATOM 1695 N N . GLU A 1 238 ? -0.516 12.43 -0.185 1 96.5 238 GLU A N 1
ATOM 1696 C CA . GLU A 1 238 ? 0.67 12.359 -1.033 1 96.5 238 GLU A CA 1
ATOM 1697 C C . GLU A 1 238 ? 1.901 12.883 -0.301 1 96.5 238 GLU A C 1
ATOM 1699 O O . GLU A 1 238 ? 1.845 13.93 0.35 1 96.5 238 GLU A O 1
ATOM 1704 N N . ALA A 1 239 ? 2.932 12.117 -0.467 1 97.19 239 ALA A N 1
ATOM 1705 C CA . ALA A 1 239 ? 4.18 12.57 0.143 1 97.19 239 ALA A CA 1
ATOM 1706 C C . ALA A 1 239 ? 5.387 11.906 -0.521 1 97.19 239 ALA A C 1
ATOM 1708 O O . ALA A 1 239 ? 5.359 10.711 -0.813 1 97.19 239 ALA A O 1
ATOM 1709 N N . ALA A 1 240 ? 6.352 12.719 -0.736 1 94.19 240 ALA A N 1
ATOM 1710 C CA . ALA A 1 240 ? 7.645 12.156 -1.112 1 94.19 240 ALA A CA 1
ATOM 1711 C C . ALA A 1 240 ? 8.375 11.609 0.107 1 94.19 240 ALA A C 1
ATOM 1713 O O . ALA A 1 240 ? 7.98 11.859 1.246 1 94.19 240 ALA A O 1
ATOM 1714 N N . LEU A 1 241 ? 9.453 10.867 -0.039 1 92.44 241 LEU A N 1
ATOM 1715 C CA . LEU A 1 241 ? 10.188 10.219 1.042 1 92.44 241 LEU A CA 1
ATOM 1716 C C . LEU A 1 241 ? 10.773 11.258 2 1 92.44 241 LEU A C 1
ATOM 1718 O O . LEU A 1 241 ? 10.898 11 3.199 1 92.44 241 LEU A O 1
ATOM 1722 N N . ARG A 1 242 ? 11.133 12.453 1.556 1 87.81 242 ARG A N 1
ATOM 1723 C CA . ARG A 1 242 ? 11.711 13.477 2.422 1 87.81 242 ARG A CA 1
ATOM 1724 C C . ARG A 1 242 ? 10.734 14.625 2.639 1 87.81 242 ARG A C 1
ATOM 1726 O O . ARG A 1 242 ? 11.148 15.758 2.902 1 87.81 242 ARG A O 1
ATOM 1733 N N . SER A 1 243 ? 9.547 14.281 2.691 1 89.19 243 SER A N 1
ATOM 1734 C CA . SER A 1 243 ? 8.492 15.281 2.83 1 89.19 243 SER A CA 1
ATOM 1735 C C . SER A 1 243 ? 8.312 15.695 4.289 1 89.19 243 SER A C 1
ATOM 1737 O O . SER A 1 243 ? 8.438 14.867 5.191 1 89.19 243 SER A O 1
ATOM 1739 N N . GLY A 1 244 ? 7.938 16.938 4.543 1 90.19 244 GLY A N 1
ATOM 1740 C CA . GLY A 1 244 ? 7.613 17.438 5.863 1 90.19 244 GLY A CA 1
ATOM 1741 C C . GLY A 1 244 ? 6.395 16.766 6.477 1 90.19 244 GLY A C 1
ATOM 1742 O O . GLY A 1 244 ? 6.277 16.688 7.703 1 90.19 244 GLY A O 1
ATOM 1743 N N . SER A 1 245 ? 5.5 16.328 5.641 1 93 245 SER A N 1
ATOM 1744 C CA . SER A 1 245 ? 4.297 15.664 6.141 1 93 245 SER A CA 1
ATOM 1745 C C . SER A 1 245 ? 4.633 14.383 6.887 1 93 245 SER A C 1
ATOM 1747 O O . SER A 1 245 ? 3.863 13.922 7.734 1 93 245 SER A O 1
ATOM 1749 N N . LEU A 1 246 ? 5.762 13.773 6.574 1 95.56 246 LEU A N 1
ATOM 1750 C CA . LEU A 1 246 ? 6.164 12.555 7.266 1 95.56 246 LEU A CA 1
ATOM 1751 C C . LEU A 1 246 ? 6.539 12.852 8.711 1 95.56 246 LEU A C 1
ATOM 1753 O O . LEU A 1 246 ? 6.465 11.969 9.57 1 95.56 246 LEU A O 1
ATOM 1757 N N . ILE A 1 247 ? 6.891 14.094 9 1 96.06 247 ILE A N 1
ATOM 1758 C CA . ILE A 1 247 ? 7.16 14.516 10.367 1 96.06 247 ILE A CA 1
ATOM 1759 C C . ILE A 1 247 ? 5.875 14.461 11.188 1 96.06 247 ILE A C 1
ATOM 1761 O O . ILE A 1 247 ? 5.875 13.984 12.328 1 96.06 247 ILE A O 1
ATOM 1765 N N . THR A 1 248 ? 4.832 14.922 10.586 1 97.75 248 THR A N 1
ATOM 1766 C CA . THR A 1 248 ? 3.545 14.875 11.266 1 97.75 248 THR A CA 1
ATOM 1767 C C . THR A 1 248 ? 3.145 13.438 11.578 1 97.75 248 THR A C 1
ATOM 1769 O O . THR A 1 248 ? 2.65 13.148 12.672 1 97.75 248 THR A O 1
ATOM 1772 N N . ALA A 1 249 ? 3.363 12.555 10.602 1 97.81 249 ALA A N 1
ATOM 1773 C CA . ALA A 1 249 ? 3.062 11.141 10.805 1 97.81 249 ALA A CA 1
ATOM 1774 C C . ALA A 1 249 ? 3.879 10.57 11.961 1 97.81 249 ALA A C 1
ATOM 1776 O O . ALA A 1 249 ? 3.346 9.844 12.805 1 97.81 249 ALA A O 1
ATOM 1777 N N . ARG A 1 250 ? 5.137 10.859 11.984 1 97 250 ARG A N 1
ATOM 1778 C CA . ARG A 1 250 ? 6.008 10.383 13.047 1 97 250 ARG A CA 1
ATOM 1779 C C . ARG A 1 250 ? 5.531 10.883 14.406 1 97 250 ARG A C 1
ATOM 1781 O O . ARG A 1 250 ? 5.461 10.109 15.367 1 97 250 ARG A O 1
ATOM 1788 N N . LEU A 1 251 ? 5.227 12.133 14.508 1 97.06 251 LEU A N 1
ATOM 1789 C CA . LEU A 1 251 ? 4.746 12.734 15.75 1 97.06 251 LEU A CA 1
ATOM 1790 C C . LEU A 1 251 ? 3.439 12.086 16.188 1 97.06 251 LEU A C 1
ATOM 1792 O O . LEU A 1 251 ? 3.25 11.82 17.375 1 97.06 251 LEU A O 1
ATOM 1796 N N . ALA A 1 252 ? 2.566 11.836 15.273 1 97.94 252 ALA A N 1
ATOM 1797 C CA . ALA A 1 252 ? 1.306 11.164 15.578 1 97.94 252 ALA A CA 1
ATOM 1798 C C . ALA A 1 252 ? 1.554 9.781 16.172 1 97.94 252 ALA A C 1
ATOM 1800 O O . ALA A 1 252 ? 0.942 9.414 17.188 1 97.94 252 ALA A O 1
ATOM 1801 N N . ASN A 1 253 ? 2.439 9.055 15.539 1 96.62 253 ASN A N 1
ATOM 1802 C CA . ASN A 1 253 ? 2.797 7.734 16.047 1 96.62 253 ASN A CA 1
ATOM 1803 C C . ASN A 1 253 ? 3.326 7.805 17.469 1 96.62 253 ASN A C 1
ATOM 1805 O O . ASN A 1 253 ? 2.945 6.992 18.328 1 96.62 253 ASN A O 1
ATOM 1809 N N . GLU A 1 254 ? 4.148 8.75 17.719 1 95.5 254 GLU A N 1
ATOM 1810 C CA . GLU A 1 254 ? 4.738 8.922 19.047 1 95.5 254 GLU A CA 1
ATOM 1811 C C . GLU A 1 254 ? 3.668 9.219 20.094 1 95.5 254 GLU A C 1
ATOM 1813 O O . GLU A 1 254 ? 3.822 8.867 21.266 1 95.5 254 GLU A O 1
ATOM 1818 N N . MET A 1 255 ? 2.625 9.773 19.656 1 96.62 255 MET A N 1
ATOM 1819 C CA . MET A 1 255 ? 1.542 10.148 20.562 1 96.62 255 MET A CA 1
ATOM 1820 C C . MET A 1 255 ? 0.489 9.047 20.641 1 96.62 255 MET A C 1
ATOM 1822 O O . MET A 1 255 ? -0.561 9.219 21.25 1 96.62 255 MET A O 1
ATOM 1826 N N . GLY A 1 256 ? 0.703 7.973 19.891 1 95.56 256 GLY A N 1
ATOM 1827 C CA . GLY A 1 256 ? -0.217 6.848 19.922 1 95.56 256 GLY A CA 1
ATOM 1828 C C . GLY A 1 256 ? -1.435 7.051 19.031 1 95.56 256 GLY A C 1
ATOM 1829 O O . GLY A 1 256 ? -2.486 6.449 19.281 1 95.56 256 GLY A O 1
ATOM 1830 N N . ARG A 1 257 ? -1.301 7.965 18.078 1 96.88 257 ARG A N 1
ATOM 1831 C CA . ARG A 1 257 ? -2.393 8.211 17.141 1 96.88 257 ARG A CA 1
ATOM 1832 C C . ARG A 1 257 ? -2.289 7.293 15.93 1 96.88 257 ARG A C 1
ATOM 1834 O O . ARG A 1 257 ? -1.191 6.895 15.539 1 96.88 257 ARG A O 1
ATOM 1841 N N . ASP A 1 258 ? -3.412 7.043 15.32 1 96.56 258 ASP A N 1
ATOM 1842 C CA . ASP A 1 258 ? -3.418 6.242 14.102 1 96.56 258 ASP A CA 1
ATOM 1843 C C . ASP A 1 258 ? -2.859 7.035 12.922 1 96.56 258 ASP A C 1
ATOM 1845 O O . ASP A 1 258 ? -3.117 8.234 12.797 1 96.56 258 ASP A O 1
ATOM 1849 N N . VAL A 1 259 ? -2.094 6.363 12.141 1 98.69 259 VAL A N 1
ATOM 1850 C CA . VAL A 1 259 ? -1.589 6.965 10.914 1 98.69 259 VAL A CA 1
ATOM 1851 C C . VAL A 1 259 ? -2.15 6.219 9.703 1 98.69 259 VAL A C 1
ATOM 1853 O O . VAL A 1 259 ? -2.098 4.988 9.648 1 98.69 259 VAL A O 1
ATOM 1856 N N . PHE A 1 260 ? -2.754 7.012 8.758 1 98.69 260 PHE A N 1
ATOM 1857 C CA . PHE A 1 260 ? -3.324 6.512 7.512 1 98.69 260 PHE A CA 1
ATOM 1858 C C . PHE A 1 260 ? -2.539 7.027 6.312 1 98.69 260 PHE A C 1
ATOM 1860 O O . PHE A 1 260 ? -2.039 8.156 6.328 1 98.69 260 PHE A O 1
ATOM 1867 N N . ALA A 1 261 ? -2.453 6.203 5.309 1 98.75 261 ALA A N 1
ATOM 1868 C CA . ALA A 1 261 ? -1.786 6.645 4.086 1 98.75 261 ALA A CA 1
ATOM 1869 C C . ALA A 1 261 ? -2.508 6.117 2.85 1 98.75 261 ALA A C 1
ATOM 1871 O O . ALA A 1 261 ? -2.949 4.969 2.822 1 98.75 261 ALA A O 1
ATOM 1872 N N . ILE A 1 262 ? -2.676 6.945 1.895 1 98.44 262 ILE A N 1
ATOM 1873 C CA . ILE A 1 262 ? -3.256 6.566 0.61 1 98.44 262 ILE A CA 1
ATOM 1874 C C . ILE A 1 262 ? -2.164 6.023 -0.309 1 98.44 262 ILE A C 1
ATOM 1876 O O . ILE A 1 262 ? -1.168 6.703 -0.569 1 98.44 262 ILE A O 1
ATOM 1880 N N . PRO A 1 263 ? -2.359 4.809 -0.764 1 97.75 263 PRO A N 1
ATOM 1881 C CA . PRO A 1 263 ? -1.365 4.266 -1.692 1 97.75 263 PRO A CA 1
ATOM 1882 C C . PRO A 1 263 ? -1.469 4.871 -3.09 1 97.75 263 PRO A C 1
ATOM 1884 O O . PRO A 1 263 ? -2.449 5.555 -3.398 1 97.75 263 PRO A O 1
ATOM 1887 N N . GLY A 1 264 ? -0.422 4.688 -3.895 1 95.25 264 GLY A N 1
ATOM 1888 C CA . GLY A 1 264 ? -0.382 5.117 -5.281 1 95.25 264 GLY A CA 1
ATOM 1889 C C . GLY A 1 264 ? 0.601 4.324 -6.125 1 95.25 264 GLY A C 1
ATOM 1890 O O . GLY A 1 264 ? 1.157 3.326 -5.66 1 95.25 264 GLY A O 1
ATOM 1891 N N . SER A 1 265 ? 0.729 4.75 -7.383 1 92.88 265 SER A N 1
ATOM 1892 C CA . SER A 1 265 ? 1.622 4.062 -8.305 1 92.88 265 SER A CA 1
ATOM 1893 C C . SER A 1 265 ? 3.049 4.02 -7.773 1 92.88 265 SER A C 1
ATOM 1895 O O . SER A 1 265 ? 3.537 5.004 -7.215 1 92.88 265 SER A O 1
ATOM 1897 N N . ILE A 1 266 ? 3.695 2.857 -7.969 1 94.75 266 ILE A N 1
ATOM 1898 C CA . ILE A 1 266 ? 5.082 2.711 -7.543 1 94.75 266 ILE A CA 1
ATOM 1899 C C . ILE A 1 266 ? 5.98 3.609 -8.391 1 94.75 266 ILE A C 1
ATOM 1901 O O . ILE A 1 266 ? 7.145 3.832 -8.047 1 94.75 266 ILE A O 1
ATOM 1905 N N . HIS A 1 267 ? 5.422 4.211 -9.461 1 89.12 267 HIS A N 1
ATOM 1906 C CA . HIS A 1 267 ? 6.195 5.066 -10.359 1 89.12 267 HIS A CA 1
ATOM 1907 C C . HIS A 1 267 ? 5.984 6.543 -10.031 1 89.12 267 HIS A C 1
ATOM 1909 O O . HIS A 1 267 ? 6.594 7.414 -10.648 1 89.12 267 HIS A O 1
ATOM 1915 N N . ALA A 1 268 ? 5.094 6.84 -9.062 1 87.69 268 ALA A N 1
ATOM 1916 C CA . ALA A 1 268 ? 4.824 8.211 -8.641 1 87.69 268 ALA A CA 1
ATOM 1917 C C . ALA A 1 268 ? 5.703 8.602 -7.449 1 87.69 268 ALA A C 1
ATOM 1919 O O . ALA A 1 268 ? 5.57 8.039 -6.363 1 87.69 268 ALA A O 1
ATOM 1920 N N . PRO A 1 269 ? 6.527 9.602 -7.625 1 90.25 269 PRO A N 1
ATOM 1921 C CA . PRO A 1 269 ? 7.398 9.992 -6.52 1 90.25 269 PRO A CA 1
ATOM 1922 C C . PRO A 1 269 ? 6.621 10.414 -5.273 1 90.25 269 PRO A C 1
ATOM 1924 O O . PRO A 1 269 ? 7.07 10.172 -4.152 1 90.25 269 PRO A O 1
ATOM 1927 N N . LEU A 1 270 ? 5.465 10.961 -5.465 1 92.75 270 LEU A N 1
ATOM 1928 C CA . LEU A 1 270 ? 4.695 11.492 -4.348 1 92.75 270 LEU A CA 1
ATOM 1929 C C . LEU A 1 270 ? 3.922 10.383 -3.643 1 92.75 270 LEU A C 1
ATOM 1931 O O . LEU A 1 270 ? 3.182 10.641 -2.691 1 92.75 270 LEU A O 1
ATOM 1935 N N . SER A 1 271 ? 4.109 9.117 -4.125 1 96 271 SER A N 1
ATOM 1936 C CA . SER A 1 271 ? 3.51 7.98 -3.432 1 96 271 SER A CA 1
ATOM 1937 C C . SER A 1 271 ? 4.52 7.301 -2.512 1 96 271 SER A C 1
ATOM 1939 O O . SER A 1 271 ? 4.141 6.504 -1.651 1 96 271 SER A O 1
ATOM 1941 N N . GLN A 1 272 ? 5.785 7.605 -2.674 1 96.5 272 GLN A N 1
ATOM 1942 C CA . GLN A 1 272 ? 6.848 6.863 -2.012 1 96.5 272 GLN A CA 1
ATOM 1943 C C . GLN A 1 272 ? 6.797 7.059 -0.498 1 96.5 272 GLN A C 1
ATOM 1945 O O . GLN A 1 272 ? 7.047 6.121 0.262 1 96.5 272 GLN A O 1
ATOM 1950 N N . GLY A 1 273 ? 6.527 8.289 -0.09 1 97.81 273 GLY A N 1
ATOM 1951 C CA . GLY A 1 273 ? 6.391 8.531 1.337 1 97.81 273 GLY A CA 1
ATOM 1952 C C . GLY A 1 273 ? 5.238 7.77 1.964 1 97.81 273 GLY A C 1
ATOM 1953 O O . GLY A 1 273 ? 5.375 7.219 3.059 1 97.81 273 GLY A O 1
ATOM 1954 N N . CYS A 1 274 ? 4.102 7.758 1.301 1 98.44 274 CYS A N 1
ATOM 1955 C CA . CYS A 1 274 ? 2.951 7 1.78 1 98.44 274 CYS A CA 1
ATOM 1956 C C . CYS A 1 274 ? 3.275 5.516 1.867 1 98.44 274 CYS A C 1
ATOM 1958 O O . CYS A 1 274 ? 2.92 4.852 2.846 1 98.44 274 CYS A O 1
ATOM 1960 N N . HIS A 1 275 ? 3.971 5.004 0.864 1 98.31 275 HIS A N 1
ATOM 1961 C CA . HIS A 1 275 ? 4.359 3.596 0.867 1 98.31 275 HIS A CA 1
ATOM 1962 C C . HIS A 1 275 ? 5.285 3.281 2.037 1 98.31 275 HIS A C 1
ATOM 1964 O O . HIS A 1 275 ? 5.133 2.248 2.691 1 98.31 275 HIS A O 1
ATOM 1970 N N . ALA A 1 276 ? 6.246 4.137 2.275 1 97.75 276 ALA A N 1
ATOM 1971 C CA . ALA A 1 276 ? 7.148 3.957 3.41 1 97.75 276 ALA A CA 1
ATOM 1972 C C . ALA A 1 276 ? 6.375 3.893 4.723 1 97.75 276 ALA A C 1
ATOM 1974 O O . ALA A 1 276 ? 6.645 3.037 5.57 1 97.75 276 ALA A O 1
ATOM 1975 N N . LEU A 1 277 ? 5.414 4.75 4.852 1 98.19 277 LEU A N 1
ATOM 1976 C CA . LEU A 1 277 ? 4.59 4.766 6.059 1 98.19 277 LEU A CA 1
ATOM 1977 C C . LEU A 1 277 ? 3.82 3.457 6.207 1 98.19 277 LEU A C 1
ATOM 1979 O O . LEU A 1 277 ? 3.723 2.91 7.305 1 98.19 277 LEU A O 1
ATOM 1983 N N . ILE A 1 278 ? 3.266 2.961 5.133 1 98.19 278 ILE A N 1
ATOM 1984 C CA . ILE A 1 278 ? 2.488 1.727 5.156 1 98.19 278 ILE A CA 1
ATOM 1985 C C . ILE A 1 278 ? 3.391 0.557 5.543 1 98.19 278 ILE A C 1
ATOM 1987 O O . ILE A 1 278 ? 3.008 -0.288 6.355 1 98.19 278 ILE A O 1
ATOM 1991 N N . ARG A 1 279 ? 4.59 0.519 4.98 1 96.44 279 ARG A N 1
ATOM 1992 C CA . ARG A 1 279 ? 5.547 -0.52 5.344 1 96.44 279 ARG A CA 1
ATOM 1993 C C . ARG A 1 279 ? 5.879 -0.459 6.832 1 96.44 279 ARG A C 1
ATOM 1995 O O . ARG A 1 279 ? 6.125 -1.491 7.461 1 96.44 279 ARG A O 1
ATOM 2002 N N . ASP A 1 280 ? 5.82 0.769 7.383 1 94.62 280 ASP A N 1
ATOM 2003 C CA . ASP A 1 280 ? 6.168 0.971 8.781 1 94.62 280 ASP A CA 1
ATOM 2004 C C . ASP A 1 280 ? 4.961 0.736 9.688 1 94.62 280 ASP A C 1
ATOM 2006 O O . ASP A 1 280 ? 5.059 0.877 10.914 1 94.62 280 ASP A O 1
ATOM 2010 N N . GLY A 1 281 ? 3.807 0.501 9.086 1 95.5 281 GLY A N 1
ATOM 2011 C CA . GLY A 1 281 ? 2.697 0.101 9.938 1 95.5 281 GLY A CA 1
ATOM 2012 C C . GLY A 1 281 ? 1.479 0.993 9.789 1 95.5 281 GLY A C 1
ATOM 2013 O O . GLY A 1 281 ? 0.438 0.738 10.398 1 95.5 281 GLY A O 1
ATOM 2014 N N . ALA A 1 282 ? 1.585 2.084 8.992 1 98.06 282 ALA A N 1
ATOM 2015 C CA . ALA A 1 282 ? 0.409 2.916 8.75 1 98.06 282 ALA A CA 1
ATOM 2016 C C . ALA A 1 282 ? -0.691 2.117 8.055 1 98.06 282 ALA A C 1
ATOM 2018 O O . ALA A 1 282 ? -0.407 1.199 7.281 1 98.06 282 ALA A O 1
ATOM 2019 N N . LYS A 1 283 ? -1.896 2.439 8.297 1 97.94 283 LYS A N 1
ATOM 2020 C CA . LYS A 1 283 ? -3.025 1.761 7.664 1 97.94 283 LYS A CA 1
ATOM 2021 C C . LYS A 1 283 ? -3.223 2.234 6.23 1 97.94 283 LYS A C 1
ATOM 2023 O O . LYS A 1 283 ? -3.342 3.436 5.977 1 97.94 283 LYS A O 1
ATOM 2028 N N . LEU A 1 284 ? -3.221 1.315 5.348 1 98.62 284 LEU A N 1
ATOM 2029 C CA . LEU A 1 284 ? -3.562 1.616 3.959 1 98.62 284 LEU A CA 1
ATOM 2030 C C . LEU A 1 284 ? -5.047 1.942 3.824 1 98.62 284 LEU A C 1
ATOM 2032 O O . LEU A 1 284 ? -5.898 1.139 4.203 1 98.62 284 LEU A O 1
ATOM 2036 N N . VAL A 1 285 ? -5.348 3.137 3.221 1 97.62 285 VAL A N 1
ATOM 2037 C CA . VAL A 1 285 ? -6.754 3.502 3.102 1 97.62 285 VAL A CA 1
ATOM 2038 C C . VAL A 1 285 ? -7.086 3.801 1.641 1 97.62 285 VAL A C 1
ATOM 2040 O O . VAL A 1 285 ? -6.27 4.367 0.915 1 97.62 285 VAL A O 1
ATOM 2043 N N . GLU A 1 286 ? -8.344 3.416 1.261 1 95.81 286 GLU A N 1
ATOM 2044 C CA . GLU A 1 286 ? -8.852 3.674 -0.085 1 95.81 286 GLU A CA 1
ATOM 2045 C C . GLU A 1 286 ? -10.055 4.613 -0.052 1 95.81 286 GLU A C 1
ATOM 2047 O O . GLU A 1 286 ? -10.367 5.262 -1.052 1 95.81 286 GLU A O 1
ATOM 2052 N N . THR A 1 287 ? -10.742 4.617 1.091 1 94.88 287 THR A N 1
ATOM 2053 C CA . THR A 1 287 ? -11.969 5.398 1.238 1 94.88 287 THR A CA 1
ATOM 2054 C C . THR A 1 287 ? -12.016 6.066 2.609 1 94.88 287 THR A C 1
ATOM 2056 O O . THR A 1 287 ? -11.258 5.707 3.51 1 94.88 287 THR A O 1
ATOM 2059 N N . ALA A 1 288 ? -12.906 7.066 2.719 1 96.88 288 ALA A N 1
ATOM 2060 C CA . ALA A 1 288 ? -13.117 7.711 4.012 1 96.88 288 ALA A CA 1
ATOM 2061 C C . ALA A 1 288 ? -13.602 6.711 5.055 1 96.88 288 ALA A C 1
ATOM 2063 O O . ALA A 1 288 ? -13.289 6.832 6.238 1 96.88 288 ALA A O 1
ATOM 2064 N N . ALA A 1 289 ? -14.32 5.672 4.605 1 96.06 289 ALA A N 1
ATOM 2065 C CA . ALA A 1 289 ? -14.836 4.645 5.508 1 96.06 289 ALA A CA 1
ATOM 2066 C C . ALA A 1 289 ? -13.703 3.914 6.219 1 96.06 289 ALA A C 1
ATOM 2068 O O . ALA A 1 289 ? -13.828 3.547 7.391 1 96.06 289 ALA A O 1
ATOM 2069 N N . ASP A 1 290 ? -12.617 3.729 5.516 1 96.81 290 ASP A N 1
ATOM 2070 C CA . ASP A 1 290 ? -11.453 3.072 6.105 1 96.81 290 ASP A CA 1
ATOM 2071 C C . ASP A 1 290 ? -10.938 3.854 7.312 1 96.81 290 ASP A C 1
ATOM 2073 O O . ASP A 1 290 ? -10.5 3.262 8.305 1 96.81 290 ASP A O 1
ATOM 2077 N N . VAL A 1 291 ? -10.992 5.168 7.23 1 97.94 291 VAL A N 1
ATOM 2078 C CA . VAL A 1 291 ? -10.539 6.031 8.32 1 97.94 291 VAL A CA 1
ATOM 2079 C C . VAL A 1 291 ? -11.578 6.027 9.445 1 97.94 291 VAL A C 1
ATOM 2081 O O . VAL A 1 291 ? -11.234 5.867 10.617 1 97.94 291 VAL A O 1
ATOM 2084 N N . LEU A 1 292 ? -12.82 6.121 9.062 1 97.81 292 LEU A N 1
ATOM 2085 C CA . LEU A 1 292 ? -13.914 6.227 10.023 1 97.81 292 LEU A CA 1
ATOM 2086 C C . LEU A 1 292 ? -13.992 4.977 10.891 1 97.81 292 LEU A C 1
ATOM 2088 O O . LEU A 1 292 ? -14.367 5.059 12.062 1 97.81 292 LEU A O 1
ATOM 2092 N N . ASP A 1 293 ? -13.656 3.844 10.359 1 96.06 293 ASP A N 1
ATOM 2093 C CA . ASP A 1 293 ? -13.672 2.584 11.094 1 96.06 293 ASP A CA 1
ATOM 2094 C C . ASP A 1 293 ? -12.82 2.674 12.359 1 96.06 293 ASP A C 1
ATOM 2096 O O . ASP A 1 293 ? -13.188 2.141 13.406 1 96.06 293 ASP A O 1
ATOM 2100 N N . GLU A 1 294 ? -11.734 3.348 12.266 1 94.5 294 GLU A N 1
ATOM 2101 C CA . GLU A 1 294 ? -10.82 3.465 13.406 1 94.5 294 GLU A CA 1
ATOM 2102 C C . GLU A 1 294 ? -11.383 4.414 14.461 1 94.5 294 GLU A C 1
ATOM 2104 O O . GLU A 1 294 ? -10.969 4.367 15.625 1 94.5 294 GLU A O 1
ATOM 2109 N N . PHE A 1 295 ? -12.312 5.266 14.008 1 95.31 295 PHE A N 1
ATOM 2110 C CA . PHE A 1 295 ? -12.922 6.223 14.922 1 95.31 295 PHE A CA 1
ATOM 2111 C C . PHE A 1 295 ? -14.25 5.691 15.461 1 95.31 295 PHE A C 1
ATOM 2113 O O . PHE A 1 295 ? -14.906 6.348 16.281 1 95.31 295 PHE A O 1
ATOM 2120 N N . GLY A 1 296 ? -14.617 4.48 14.945 1 93.5 296 GLY A N 1
ATOM 2121 C CA . GLY A 1 296 ? -15.898 3.92 15.336 1 93.5 296 GLY A CA 1
ATOM 2122 C C . GLY A 1 296 ? -17.078 4.707 14.805 1 93.5 296 GLY A C 1
ATOM 2123 O O . GLY A 1 296 ? -18.109 4.824 15.477 1 93.5 296 GLY A O 1
ATOM 2124 N N . LEU A 1 297 ? -16.875 5.34 13.656 1 91.94 297 LEU A N 1
ATOM 2125 C CA . LEU A 1 297 ? -17.922 6.16 13.039 1 91.94 297 LEU A CA 1
ATOM 2126 C C . LEU A 1 297 ? -18.406 5.531 11.734 1 91.94 297 LEU A C 1
ATOM 2128 O O . LEU A 1 297 ? -17.656 4.805 11.078 1 91.94 297 LEU A O 1
ATOM 2132 N N . ASP A 1 298 ? -19.609 5.781 11.352 1 84.75 298 ASP A N 1
ATOM 2133 C CA . ASP A 1 298 ? -20.172 5.352 10.078 1 84.75 298 ASP A CA 1
ATOM 2134 C C . ASP A 1 298 ? -20.156 6.488 9.055 1 84.75 298 ASP A C 1
ATOM 2136 O O . ASP A 1 298 ? -20.297 7.656 9.422 1 84.75 298 ASP A O 1
ATOM 2140 N N . PRO A 1 299 ? -19.906 6.09 7.852 1 81.88 299 PRO A N 1
ATOM 2141 C CA . PRO A 1 299 ? -20 7.145 6.84 1 81.88 299 PRO A CA 1
ATOM 2142 C C . PRO A 1 299 ? -21.359 7.828 6.812 1 81.88 299 PRO A C 1
ATOM 2144 O O . PRO A 1 299 ? -22.375 7.199 7.125 1 81.88 299 PRO A O 1
ATOM 2147 N N . ALA A 1 300 ? -21.266 9.125 6.777 1 70.69 300 ALA A N 1
ATOM 2148 C CA . ALA A 1 300 ? -22.547 9.836 6.723 1 70.69 300 ALA A CA 1
ATOM 2149 C C . ALA A 1 300 ? -23.375 9.375 5.531 1 70.69 300 ALA A C 1
ATOM 2151 O O . ALA A 1 300 ? -22.844 9.086 4.461 1 70.69 300 ALA A O 1
ATOM 2152 N N . ARG A 1 301 ? -24.547 8.742 5.75 1 54.47 301 ARG A N 1
ATOM 2153 C CA . ARG A 1 301 ? -25.453 8.359 4.676 1 54.47 301 ARG A CA 1
ATOM 2154 C C . ARG A 1 301 ? -25.625 9.492 3.67 1 54.47 301 ARG A C 1
ATOM 2156 O O . ARG A 1 301 ? -25.875 10.641 4.055 1 54.47 301 ARG A O 1
ATOM 2163 N N . PRO A 1 302 ? -25.078 9.359 2.428 1 47.28 302 PRO A N 1
ATOM 2164 C CA . PRO A 1 302 ? -25.391 10.445 1.498 1 47.28 302 PRO A CA 1
ATOM 2165 C C . PRO A 1 302 ? -26.828 10.961 1.66 1 47.28 302 PRO A C 1
ATOM 2167 O O . PRO A 1 302 ? -27.734 10.188 1.944 1 47.28 302 PRO A O 1
ATOM 2170 N N . VAL A 1 303 ? -27.078 12.086 2.248 1 37.16 303 VAL A N 1
ATOM 2171 C CA . VAL A 1 303 ? -28.438 12.57 2.018 1 37.16 303 VAL A CA 1
ATOM 2172 C C . VAL A 1 303 ? -28.969 12.031 0.692 1 37.16 303 VAL A C 1
ATOM 2174 O O . VAL A 1 303 ? -28.188 11.672 -0.193 1 37.16 303 VAL A O 1
ATOM 2177 N N . ASN A 1 304 ? -30.391 11.773 0.588 1 34.22 304 ASN A N 1
ATOM 2178 C CA . ASN A 1 304 ? -31.141 11.352 -0.593 1 34.22 304 ASN A CA 1
ATOM 2179 C C . ASN A 1 304 ? -30.578 11.969 -1.866 1 34.22 304 ASN A C 1
ATOM 2181 O O . ASN A 1 304 ? -31.234 12.781 -2.512 1 34.22 304 ASN A O 1
ATOM 2185 N N . SER A 1 305 ? -29.594 12.641 -1.914 1 30.02 305 SER A N 1
ATOM 2186 C CA . SER A 1 305 ? -29.469 12.992 -3.324 1 30.02 305 SER A CA 1
ATOM 2187 C C . SER A 1 305 ? -29.406 11.75 -4.203 1 30.02 305 SER A C 1
ATOM 2189 O O . SER A 1 305 ? -28.453 10.977 -4.113 1 30.02 305 SER A O 1
ATOM 2191 N N . LYS A 1 306 ? -30.469 11.086 -4.398 1 31 306 LYS A N 1
ATOM 2192 C CA . LYS A 1 306 ? -30.75 10.312 -5.602 1 31 306 LYS A CA 1
ATOM 2193 C C . LYS A 1 306 ? -29.891 10.781 -6.773 1 31 306 LYS A C 1
ATOM 2195 O O . LYS A 1 306 ? -30.266 10.594 -7.934 1 31 306 LYS A O 1
ATOM 2200 N N . ARG A 1 307 ? -29.219 11.898 -6.625 1 30.52 307 ARG A N 1
ATOM 2201 C CA . ARG A 1 307 ? -28.625 12.148 -7.938 1 30.52 307 ARG A CA 1
ATOM 2202 C C . ARG A 1 307 ? -27.734 10.992 -8.367 1 30.52 307 ARG A C 1
ATOM 2204 O O . ARG A 1 307 ? -26.984 10.445 -7.555 1 30.52 307 ARG A O 1
ATOM 2211 N N . GLY A 1 308 ? -28.125 10.227 -9.312 1 28.5 308 GLY A N 1
ATOM 2212 C CA . GLY A 1 308 ? -27.531 9.18 -10.125 1 28.5 308 GLY A CA 1
ATOM 2213 C C . GLY A 1 308 ? -26.016 9.273 -10.195 1 28.5 308 GLY A C 1
ATOM 2214 O O . GLY A 1 308 ? -25.469 10.289 -10.625 1 28.5 308 GLY A O 1
ATOM 2215 N N . ALA A 1 309 ? -25.406 8.883 -9.195 1 31.2 309 ALA A N 1
ATOM 2216 C CA . ALA A 1 309 ? -23.969 8.75 -9.445 1 31.2 309 ALA A CA 1
ATOM 2217 C C . ALA A 1 309 ? -23.703 8.43 -10.914 1 31.2 309 ALA A C 1
ATOM 2219 O O . ALA A 1 309 ? -24.25 7.461 -11.453 1 31.2 309 ALA A O 1
ATOM 2220 N N . PRO A 1 310 ? -23.531 9.5 -11.719 1 31.42 310 PRO A N 1
ATOM 2221 C CA . PRO A 1 310 ? -23.297 9.008 -13.078 1 31.42 310 PRO A CA 1
ATOM 2222 C C . PRO A 1 310 ? -22.453 7.742 -13.117 1 31.42 310 PRO A C 1
ATOM 2224 O O . PRO A 1 310 ? -21.547 7.582 -12.305 1 31.42 310 PRO A O 1
ATOM 2227 N N . THR A 1 311 ? -23 6.617 -13.195 1 29.64 311 THR A N 1
ATOM 2228 C CA . THR A 1 311 ? -22.297 5.371 -13.477 1 29.64 311 THR A CA 1
ATOM 2229 C C . THR A 1 311 ? -20.953 5.645 -14.156 1 29.64 311 THR A C 1
ATOM 2231 O O . THR A 1 311 ? -20.906 6.316 -15.188 1 29.64 311 THR A O 1
ATOM 2234 N N . ALA A 1 312 ? -20.031 5.766 -13.391 1 34.56 312 ALA A N 1
ATOM 2235 C CA . ALA A 1 312 ? -18.672 5.816 -13.945 1 34.56 312 ALA A CA 1
ATOM 2236 C C . ALA A 1 312 ? -18.609 5.109 -15.297 1 34.56 312 ALA A C 1
ATOM 2238 O O . ALA A 1 312 ? -17.734 5.391 -16.109 1 34.56 312 ALA A O 1
ATOM 2239 N N . ALA A 1 313 ? -19.453 4.082 -15.477 1 35.56 313 ALA A N 1
ATOM 2240 C CA . ALA A 1 313 ? -19.5 3.312 -16.719 1 35.56 313 ALA A CA 1
ATOM 2241 C C . ALA A 1 313 ? -20.031 4.16 -17.875 1 35.56 313 ALA A C 1
ATOM 2243 O O . ALA A 1 313 ? -19.766 3.865 -19.047 1 35.56 313 ALA A O 1
ATOM 2244 N N . SER A 1 314 ? -20.938 5.141 -17.516 1 36.72 314 SER A N 1
ATOM 2245 C CA . SER A 1 314 ? -21.641 5.816 -18.609 1 36.72 314 SER A CA 1
ATOM 2246 C C . SER A 1 314 ? -20.766 6.898 -19.234 1 36.72 314 SER A C 1
ATOM 2248 O O . SER A 1 314 ? -20.984 7.281 -20.391 1 36.72 314 SER A O 1
ATOM 2250 N N . ALA A 1 315 ? -20.031 7.5 -18.406 1 41.53 315 ALA A N 1
ATOM 2251 C CA . ALA A 1 315 ? -19.344 8.609 -19.047 1 41.53 315 ALA A CA 1
ATOM 2252 C C . ALA A 1 315 ? -18.344 8.109 -20.094 1 41.53 315 ALA A C 1
ATOM 2254 O O . ALA A 1 315 ? -17.938 8.859 -20.969 1 41.53 315 ALA A O 1
ATOM 2255 N N . ASP A 1 316 ? -17.797 6.945 -19.828 1 46.41 316 ASP A N 1
ATOM 2256 C CA . ASP A 1 316 ? -16.859 6.402 -20.812 1 46.41 316 ASP A CA 1
ATOM 2257 C C . ASP A 1 316 ? -17.594 5.82 -22.016 1 46.41 316 ASP A C 1
ATOM 2259 O O . ASP A 1 316 ? -16.969 5.344 -22.953 1 46.41 316 ASP A O 1
ATOM 2263 N N . ALA A 1 317 ? -18.906 5.59 -21.797 1 48.47 317 ALA A N 1
ATOM 2264 C CA . ALA A 1 317 ? -19.672 4.973 -22.875 1 48.47 317 ALA A CA 1
ATOM 2265 C C . ALA A 1 317 ? -19.625 5.82 -24.141 1 48.47 317 ALA A C 1
ATOM 2267 O O . ALA A 1 317 ? -19.656 5.289 -25.25 1 48.47 317 ALA A O 1
ATOM 2268 N N . ASP A 1 318 ? -19.516 7.168 -23.844 1 55.25 318 ASP A N 1
ATOM 2269 C CA . ASP A 1 318 ? -19.641 7.984 -25.047 1 55.25 318 ASP A CA 1
ATOM 2270 C C . ASP A 1 318 ? -18.266 8.352 -25.594 1 55.25 318 ASP A C 1
ATOM 2272 O O . ASP A 1 318 ? -18.141 9.211 -26.469 1 55.25 318 ASP A O 1
ATOM 2276 N N . LEU A 1 319 ? -17.297 7.652 -24.953 1 65.69 319 LEU A N 1
ATOM 2277 C CA . LEU A 1 319 ? -15.992 8.023 -25.484 1 65.69 319 LEU A CA 1
ATOM 2278 C C . LEU A 1 319 ? -15.664 7.23 -26.734 1 65.69 319 LEU A C 1
ATOM 2280 O O . LEU A 1 319 ? -16.047 6.066 -26.859 1 65.69 319 LEU A O 1
ATOM 2284 N N . ASP A 1 320 ? -15.25 7.953 -27.688 1 76.38 320 ASP A N 1
ATOM 2285 C CA . ASP A 1 320 ? -14.82 7.266 -28.906 1 76.38 320 ASP A CA 1
ATOM 2286 C C . ASP A 1 320 ? -13.703 6.266 -28.594 1 76.38 320 ASP A C 1
ATOM 2288 O O . ASP A 1 320 ? -13.117 6.285 -27.516 1 76.38 320 ASP A O 1
ATOM 2292 N N . ASP A 1 321 ? -13.555 5.355 -29.344 1 80.06 321 ASP A N 1
ATOM 2293 C CA . ASP A 1 321 ? -12.656 4.219 -29.188 1 80.06 321 ASP A CA 1
ATOM 2294 C C . ASP A 1 321 ? -11.227 4.684 -28.891 1 80.06 321 ASP A C 1
ATOM 2296 O O . ASP A 1 321 ? -10.555 4.109 -28.031 1 80.06 321 ASP A O 1
ATOM 2300 N N . ASP A 1 322 ? -10.828 5.797 -29.531 1 80.5 322 ASP A N 1
ATOM 2301 C CA . ASP A 1 322 ? -9.469 6.297 -29.359 1 80.5 322 ASP A CA 1
ATOM 2302 C C . ASP A 1 322 ? -9.281 6.887 -27.953 1 80.5 322 ASP A C 1
ATOM 2304 O O . ASP A 1 322 ? -8.242 6.688 -27.328 1 80.5 322 ASP A O 1
ATOM 2308 N N . THR A 1 323 ? -10.32 7.531 -27.547 1 85.38 323 THR A N 1
ATOM 2309 C CA . THR A 1 323 ? -10.266 8.148 -26.219 1 85.38 323 THR A CA 1
ATOM 2310 C C . THR A 1 323 ? -10.219 7.078 -25.125 1 85.38 323 THR A C 1
ATOM 2312 O O . THR A 1 323 ? -9.461 7.199 -24.172 1 85.38 323 THR A O 1
ATOM 2315 N N . ARG A 1 324 ? -10.914 6.086 -25.391 1 83.12 324 ARG A N 1
ATOM 2316 C CA . ARG A 1 324 ? -10.922 4.992 -24.438 1 83.12 324 ARG A CA 1
ATOM 2317 C C . ARG A 1 324 ? -9.57 4.289 -24.391 1 83.12 324 ARG A C 1
ATOM 2319 O O . ARG A 1 324 ? -9.047 3.992 -23.312 1 83.12 324 ARG A O 1
ATOM 2326 N N . ARG A 1 325 ? -9.086 4.066 -25.609 1 83.56 325 ARG A N 1
ATOM 2327 C CA . ARG A 1 325 ? -7.773 3.426 -25.703 1 83.56 325 ARG A CA 1
ATOM 2328 C C . ARG A 1 325 ? -6.707 4.25 -24.984 1 83.56 325 ARG A C 1
ATOM 2330 O O . ARG A 1 325 ? -5.836 3.699 -24.312 1 83.56 325 ARG A O 1
ATOM 2337 N N . LEU A 1 326 ? -6.883 5.559 -25.141 1 85 326 LEU A N 1
ATOM 2338 C CA . LEU A 1 326 ? -5.914 6.461 -24.531 1 85 326 LEU A CA 1
ATOM 2339 C C . LEU A 1 326 ? -6.039 6.438 -23 1 85 326 LEU A C 1
ATOM 2341 O O . LEU A 1 326 ? -5.035 6.32 -22.297 1 85 326 LEU A O 1
ATOM 2345 N N . LEU A 1 327 ? -7.199 6.426 -22.578 1 83.31 327 LEU A N 1
ATOM 2346 C CA . LEU A 1 327 ? -7.422 6.426 -21.125 1 83.31 327 LEU A CA 1
ATOM 2347 C C . LEU A 1 327 ? -6.961 5.109 -20.516 1 83.31 327 LEU A C 1
ATOM 2349 O O . LEU A 1 327 ? -6.363 5.105 -19.438 1 83.31 327 LEU A O 1
ATOM 2353 N N . ASP A 1 328 ? -7.18 4.113 -21.344 1 80.5 328 ASP A N 1
ATOM 2354 C CA . ASP A 1 328 ? -6.719 2.805 -20.906 1 80.5 328 ASP A CA 1
ATOM 2355 C C . ASP A 1 328 ? -5.191 2.746 -20.859 1 80.5 328 ASP A C 1
ATOM 2357 O O . ASP A 1 328 ? -4.617 2.139 -19.953 1 80.5 328 ASP A O 1
ATOM 2361 N N . ALA A 1 329 ? -4.598 3.387 -21.766 1 82.5 329 ALA A N 1
ATOM 2362 C CA . ALA A 1 329 ? -3.141 3.398 -21.859 1 82.5 329 ALA A CA 1
ATOM 2363 C C . ALA A 1 329 ? -2.523 4.211 -20.719 1 82.5 329 ALA A C 1
ATOM 2365 O O . ALA A 1 329 ? -1.431 3.895 -20.25 1 82.5 329 ALA A O 1
ATOM 2366 N N . ILE A 1 330 ? -3.234 5.289 -20.328 1 79.38 330 ILE A N 1
ATOM 2367 C CA . ILE A 1 330 ? -2.736 6.117 -19.234 1 79.38 330 ILE A CA 1
ATOM 2368 C C . ILE A 1 330 ? -2.832 5.348 -17.922 1 79.38 330 ILE A C 1
ATOM 2370 O O . ILE A 1 330 ? -1.894 5.355 -17.109 1 79.38 330 ILE A O 1
ATOM 2374 N N . GLY A 1 331 ? -3.861 4.68 -17.797 1 73.56 331 GLY A N 1
ATOM 2375 C CA . GLY A 1 331 ? -4.078 3.926 -16.578 1 73.56 331 GLY A CA 1
ATOM 2376 C C . GLY A 1 331 ? -4.266 4.809 -15.359 1 73.56 331 GLY A C 1
ATOM 2377 O O . GLY A 1 331 ? -4.961 5.824 -15.422 1 73.56 331 GLY A O 1
ATOM 2378 N N . TYR A 1 332 ? -3.646 4.371 -14.258 1 71.88 332 TYR A N 1
ATOM 2379 C CA . TYR A 1 332 ? -3.93 5.059 -13 1 71.88 332 TYR A CA 1
ATOM 2380 C C . TYR A 1 332 ? -2.652 5.617 -12.383 1 71.88 332 TYR A C 1
ATOM 2382 O O . TYR A 1 332 ? -2.598 5.875 -11.18 1 71.88 332 TYR A O 1
ATOM 2390 N N . GLY A 1 333 ? -1.661 5.633 -13.125 1 70 333 GLY A N 1
ATOM 2391 C CA . GLY A 1 333 ? -0.406 6.262 -12.742 1 70 333 GLY A CA 1
ATOM 2392 C C . GLY A 1 333 ? 0.144 7.191 -13.812 1 70 333 GLY A C 1
ATOM 2393 O O . GLY A 1 333 ? -0.391 7.258 -14.922 1 70 333 GLY A O 1
ATOM 2394 N N . PRO A 1 334 ? 1.034 7.977 -13.43 1 73.12 334 PRO A N 1
ATOM 2395 C CA . PRO A 1 334 ? 1.62 8.867 -14.438 1 73.12 334 PRO A CA 1
ATOM 2396 C C . PRO A 1 334 ? 2.35 8.102 -15.547 1 73.12 334 PRO A C 1
ATOM 2398 O O . PRO A 1 334 ? 3.059 7.133 -15.266 1 73.12 334 PRO A O 1
ATOM 2401 N N . VAL A 1 335 ? 2.016 8.422 -16.812 1 80.88 335 VAL A N 1
ATOM 2402 C CA . VAL A 1 335 ? 2.627 7.754 -17.953 1 80.88 335 VAL A CA 1
ATOM 2403 C C . VAL A 1 335 ? 3.264 8.789 -18.875 1 80.88 335 VAL A C 1
ATOM 2405 O O . VAL A 1 335 ? 2.631 9.789 -19.219 1 80.88 335 VAL A O 1
ATOM 2408 N N . PRO A 1 336 ? 4.488 8.555 -19.234 1 77.44 336 PRO A N 1
ATOM 2409 C CA . PRO A 1 336 ? 5.109 9.461 -20.188 1 77.44 336 PRO A CA 1
ATOM 2410 C C . PRO A 1 336 ? 4.418 9.445 -21.547 1 77.44 336 PRO A C 1
ATOM 2412 O O . PRO A 1 336 ? 3.9 8.406 -21.969 1 77.44 336 PRO A O 1
ATOM 2415 N N . LEU A 1 337 ? 4.492 10.57 -22.25 1 82.75 337 LEU A N 1
ATOM 2416 C CA . LEU A 1 337 ? 3.834 10.727 -23.547 1 82.75 337 LEU A CA 1
ATOM 2417 C C . LEU A 1 337 ? 4.332 9.68 -24.531 1 82.75 337 LEU A C 1
ATOM 2419 O O . LEU A 1 337 ? 3.547 9.109 -25.297 1 82.75 337 LEU A O 1
ATOM 2423 N N . GLU A 1 338 ? 5.625 9.359 -24.453 1 79.5 338 GLU A N 1
ATOM 2424 C CA . GLU A 1 338 ? 6.215 8.406 -25.391 1 79.5 338 GLU A CA 1
ATOM 2425 C C . GLU A 1 338 ? 5.645 7.008 -25.172 1 79.5 338 GLU A C 1
ATOM 2427 O O . GLU A 1 338 ? 5.371 6.293 -26.141 1 79.5 338 GLU A O 1
ATOM 2432 N N . LEU A 1 339 ? 5.488 6.684 -23.953 1 83.69 339 LEU A N 1
ATOM 2433 C CA . LEU A 1 339 ? 4.922 5.375 -23.641 1 83.69 339 LEU A CA 1
ATOM 2434 C C . LEU A 1 339 ? 3.461 5.301 -24.062 1 83.69 339 LEU A C 1
ATOM 2436 O O . LEU A 1 339 ? 2.996 4.254 -24.516 1 83.69 339 LEU A O 1
ATOM 2440 N N . LEU A 1 340 ? 2.719 6.348 -23.906 1 85.38 340 LEU A N 1
ATOM 2441 C CA . LEU A 1 340 ? 1.325 6.395 -24.344 1 85.38 340 LEU A CA 1
ATOM 2442 C C . LEU A 1 340 ? 1.212 6.168 -25.844 1 85.38 340 LEU A C 1
ATOM 2444 O O . LEU A 1 340 ? 0.317 5.457 -26.297 1 85.38 340 LEU A O 1
ATOM 2448 N N . ALA A 1 341 ? 2.166 6.762 -26.562 1 84.38 341 ALA A N 1
ATOM 2449 C CA . ALA A 1 341 ? 2.172 6.594 -28.016 1 84.38 341 ALA A CA 1
ATOM 2450 C C . ALA A 1 341 ? 2.408 5.137 -28.391 1 84.38 341 ALA A C 1
ATOM 2452 O O . ALA A 1 341 ? 1.738 4.602 -29.281 1 84.38 341 ALA A O 1
ATOM 2453 N N . GLN A 1 342 ? 3.314 4.535 -27.703 1 82 342 GLN A N 1
ATOM 2454 C CA . GLN A 1 342 ? 3.645 3.139 -27.953 1 82 342 GLN A CA 1
ATOM 2455 C C . GLN A 1 342 ? 2.471 2.223 -27.625 1 82 342 GLN A C 1
ATOM 2457 O O . GLN A 1 342 ? 2.125 1.333 -28.391 1 82 342 GLN A O 1
ATOM 2462 N N . ARG A 1 343 ? 1.836 2.539 -26.484 1 80.5 343 ARG A N 1
ATOM 2463 C CA . ARG A 1 343 ? 0.771 1.675 -25.984 1 80.5 343 ARG A CA 1
ATOM 2464 C C . ARG A 1 343 ? -0.486 1.805 -26.844 1 80.5 343 ARG A C 1
ATOM 2466 O O . ARG A 1 343 ? -1.242 0.843 -27 1 80.5 343 ARG A O 1
ATOM 2473 N N . THR A 1 344 ? -0.76 2.979 -27.375 1 85.38 344 THR A N 1
ATOM 2474 C CA . THR A 1 344 ? -2.014 3.229 -28.078 1 85.38 344 THR A CA 1
ATOM 2475 C C . THR A 1 344 ? -1.836 3.064 -29.594 1 85.38 344 THR A C 1
ATOM 2477 O O . THR A 1 344 ? -2.816 2.922 -30.328 1 85.38 344 THR A O 1
ATOM 2480 N N . SER A 1 345 ? -0.611 3.086 -30.031 1 82.81 345 SER A N 1
ATOM 2481 C CA . SER A 1 345 ? -0.278 3.07 -31.453 1 82.81 345 SER A CA 1
ATOM 2482 C C . SER A 1 345 ? -1.003 4.184 -32.188 1 82.81 345 SER A C 1
ATOM 2484 O O . SER A 1 345 ? -1.353 4.027 -33.375 1 82.81 345 SER A O 1
ATOM 2486 N N . LEU A 1 346 ? -1.318 5.289 -31.438 1 85.5 346 LEU A N 1
ATOM 2487 C CA . LEU A 1 346 ? -1.955 6.438 -32.062 1 85.5 346 LEU A CA 1
ATOM 2488 C C . LEU A 1 346 ? -0.912 7.379 -32.656 1 85.5 346 LEU A C 1
ATOM 2490 O O . LEU A 1 346 ? 0.166 7.559 -32.094 1 85.5 346 LEU A O 1
ATOM 2494 N N . PRO A 1 347 ? -1.302 7.996 -33.844 1 82.56 347 PRO A N 1
ATOM 2495 C CA . PRO A 1 347 ? -0.403 9.031 -34.375 1 82.56 347 PRO A CA 1
ATOM 2496 C C . PRO A 1 347 ? -0.21 10.195 -33.406 1 82.56 347 PRO A C 1
ATOM 2498 O O . PRO A 1 347 ? -1.129 10.539 -32.656 1 82.56 347 PRO A O 1
ATOM 2501 N N . SER A 1 348 ? 0.995 10.727 -33.469 1 84 348 SER A N 1
ATOM 2502 C CA . SER A 1 348 ? 1.384 11.773 -32.531 1 84 348 SER A CA 1
ATOM 2503 C C . SER A 1 348 ? 0.358 12.906 -32.5 1 84 348 SER A C 1
ATOM 2505 O O . SER A 1 348 ? -0.025 13.375 -31.422 1 84 348 SER A O 1
ATOM 2507 N N . GLY A 1 349 ? -0.126 13.312 -33.688 1 83.5 349 GLY A N 1
ATOM 2508 C CA . GLY A 1 349 ? -1.118 14.375 -33.75 1 83.5 349 GLY A CA 1
ATOM 2509 C C . GLY A 1 349 ? -2.42 14.016 -33.062 1 83.5 349 GLY A C 1
ATOM 2510 O O . GLY A 1 349 ? -2.982 14.828 -32.312 1 83.5 349 GLY A O 1
ATOM 2511 N N . THR A 1 350 ? -2.82 12.828 -33.344 1 88.88 350 THR A N 1
ATOM 2512 C CA . THR A 1 350 ? -4.062 12.352 -32.75 1 88.88 350 THR A CA 1
ATOM 2513 C C . THR A 1 350 ? -3.928 12.219 -31.219 1 88.88 350 THR A C 1
ATOM 2515 O O . THR A 1 350 ? -4.828 12.609 -30.484 1 88.88 350 THR A O 1
ATOM 2518 N N . LEU A 1 351 ? -2.801 11.734 -30.812 1 90.06 351 LEU A N 1
ATOM 2519 C CA . LEU A 1 351 ? -2.553 11.555 -29.375 1 90.06 351 LEU A CA 1
ATOM 2520 C C . LEU A 1 351 ? -2.588 12.891 -28.641 1 90.06 351 LEU A C 1
ATOM 2522 O O . LEU A 1 351 ? -3.262 13.016 -27.625 1 90.06 351 LEU A O 1
ATOM 2526 N N . HIS A 1 352 ? -1.945 13.844 -29.266 1 85.38 352 HIS A N 1
ATOM 2527 C CA . HIS A 1 352 ? -1.897 15.156 -28.625 1 85.38 352 HIS A CA 1
ATOM 2528 C C . HIS A 1 352 ? -3.281 15.797 -28.578 1 85.38 352 HIS A C 1
ATOM 2530 O O . HIS A 1 352 ? -3.65 16.406 -27.578 1 85.38 352 HIS A O 1
ATOM 2536 N N . ARG A 1 353 ? -3.973 15.648 -29.625 1 83.75 353 ARG A N 1
ATOM 2537 C CA . ARG A 1 353 ? -5.32 16.203 -29.688 1 83.75 353 ARG A CA 1
ATOM 2538 C C . ARG A 1 353 ? -6.215 15.578 -28.625 1 83.75 353 ARG A C 1
ATOM 2540 O O . ARG A 1 353 ? -6.93 16.297 -27.906 1 83.75 353 ARG A O 1
ATOM 2547 N N . LEU A 1 354 ? -6.078 14.289 -28.5 1 88.88 354 LEU A N 1
ATOM 2548 C CA . LEU A 1 354 ? -6.914 13.578 -27.531 1 88.88 354 LEU A CA 1
ATOM 2549 C C . LEU A 1 354 ? -6.527 13.938 -26.109 1 88.88 354 LEU A C 1
ATOM 2551 O O . LEU A 1 354 ? -7.395 14.117 -25.25 1 88.88 354 LEU A O 1
ATOM 2555 N N . LEU A 1 355 ? -5.258 14.016 -25.938 1 88 355 LEU A N 1
ATOM 2556 C CA . LEU A 1 355 ? -4.785 14.391 -24.594 1 88 355 LEU A CA 1
ATOM 2557 C C . LEU A 1 355 ? -5.277 15.781 -24.219 1 88 355 LEU A C 1
ATOM 2559 O O . LEU A 1 355 ? -5.711 16 -23.078 1 88 355 LEU A O 1
ATOM 2563 N N . LEU A 1 356 ? -5.215 16.672 -25.172 1 83.75 356 LEU A N 1
ATOM 2564 C CA . LEU A 1 356 ? -5.691 18.031 -24.922 1 83.75 356 LEU A CA 1
ATOM 2565 C C . LEU A 1 356 ? -7.188 18.031 -24.625 1 83.75 356 LEU A C 1
ATOM 2567 O O . LEU A 1 356 ? -7.637 18.719 -23.703 1 83.75 356 LEU A O 1
ATOM 2571 N N . GLN A 1 357 ? -7.898 17.281 -25.391 1 84.56 357 GLN A N 1
ATOM 2572 C CA . GLN A 1 357 ? -9.344 17.188 -25.188 1 84.56 357 GLN A CA 1
ATOM 2573 C C . GLN A 1 357 ? -9.664 16.656 -23.797 1 84.56 357 GLN A C 1
ATOM 2575 O O . GLN A 1 357 ? -10.547 17.188 -23.109 1 84.56 357 GLN A O 1
ATOM 2580 N N . LEU A 1 358 ? -8.898 15.75 -23.422 1 86.56 358 LEU A N 1
ATOM 2581 C CA . LEU A 1 358 ? -9.141 15.117 -22.125 1 86.56 358 LEU A CA 1
ATOM 2582 C C . LEU A 1 358 ? -8.695 16.031 -21 1 86.56 358 LEU A C 1
ATOM 2584 O O . LEU A 1 358 ? -9.312 16.047 -19.922 1 86.56 358 LEU A O 1
ATOM 2588 N N . GLU A 1 359 ? -7.625 16.75 -21.297 1 83.88 359 GLU A N 1
ATOM 2589 C CA . GLU A 1 359 ? -7.164 17.734 -20.312 1 83.88 359 GLU A CA 1
ATOM 2590 C C . GLU A 1 359 ? -8.203 18.828 -20.094 1 83.88 359 GLU A C 1
ATOM 2592 O O . GLU A 1 359 ? -8.492 19.203 -18.953 1 83.88 359 GLU A O 1
ATOM 2597 N N . LEU A 1 360 ? -8.812 19.234 -21.172 1 74.06 360 LEU A N 1
ATOM 2598 C CA . LEU A 1 360 ? -9.828 20.281 -21.094 1 74.06 360 LEU A CA 1
ATOM 2599 C C . LEU A 1 360 ? -11.086 19.766 -20.406 1 74.06 360 LEU A C 1
ATOM 2601 O O . LEU A 1 360 ? -11.773 20.531 -19.719 1 74.06 360 LEU A O 1
ATOM 2605 N N . ALA A 1 361 ? -11.281 18.469 -20.578 1 75.56 361 ALA A N 1
ATOM 2606 C CA . ALA A 1 361 ? -12.453 17.844 -19.953 1 75.56 361 ALA A CA 1
ATOM 2607 C C . ALA A 1 361 ? -12.172 17.5 -18.5 1 75.56 361 ALA A C 1
ATOM 2609 O O . ALA A 1 361 ? -13.055 17 -17.797 1 75.56 361 ALA A O 1
ATOM 2610 N N . GLY A 1 362 ? -10.93 17.766 -18.062 1 75.81 362 GLY A N 1
ATOM 2611 C CA . GLY A 1 362 ? -10.562 17.5 -16.688 1 75.81 362 GLY A CA 1
ATOM 2612 C C . GLY A 1 362 ? -10.398 16.016 -16.375 1 75.81 362 GLY A C 1
ATOM 2613 O O . GLY A 1 362 ? -10.523 15.594 -15.234 1 75.81 362 GLY A O 1
ATOM 2614 N N . ARG A 1 363 ? -10.164 15.211 -17.375 1 79.94 363 ARG A N 1
ATOM 2615 C CA . ARG A 1 363 ? -10.07 13.758 -17.219 1 79.94 363 ARG A CA 1
ATOM 2616 C C . ARG A 1 363 ? -8.609 13.312 -17.172 1 79.94 363 ARG A C 1
ATOM 2618 O O . ARG A 1 363 ? -8.312 12.195 -16.734 1 79.94 363 ARG A O 1
ATOM 2625 N N . VAL A 1 364 ? -7.785 14.219 -17.797 1 84.19 364 VAL A N 1
ATOM 2626 C CA . VAL A 1 364 ? -6.352 13.945 -17.797 1 84.19 364 VAL A CA 1
ATOM 2627 C C . VAL A 1 364 ? -5.586 15.203 -17.422 1 84.19 364 VAL A C 1
ATOM 2629 O O . VAL A 1 364 ? -6.043 16.312 -17.688 1 84.19 364 VAL A O 1
ATOM 2632 N N . ALA A 1 365 ? -4.52 15.062 -16.688 1 82.31 365 ALA A N 1
ATOM 2633 C CA . ALA A 1 365 ? -3.668 16.203 -16.328 1 82.31 365 ALA A CA 1
ATOM 2634 C C . ALA A 1 365 ? -2.223 15.953 -16.75 1 82.31 365 ALA A C 1
ATOM 2636 O O . ALA A 1 365 ? -1.722 14.828 -16.641 1 82.31 365 ALA A O 1
ATOM 2637 N N . ALA A 1 366 ? -1.681 17 -17.234 1 78.94 366 ALA A N 1
ATOM 2638 C CA . ALA A 1 366 ? -0.255 16.953 -17.547 1 78.94 366 ALA A CA 1
ATOM 2639 C C . ALA A 1 366 ? 0.588 17.188 -16.297 1 78.94 366 ALA A C 1
ATOM 2641 O O . ALA A 1 366 ? 0.248 18.031 -15.469 1 78.94 366 ALA A O 1
ATOM 2642 N N . LEU A 1 367 ? 1.537 16.328 -16.156 1 76 367 LEU A N 1
ATOM 2643 C CA . LEU A 1 367 ? 2.465 16.438 -15.031 1 76 367 LEU A CA 1
ATOM 2644 C C . LEU A 1 367 ? 3.852 16.844 -15.516 1 76 367 LEU A C 1
ATOM 2646 O O . 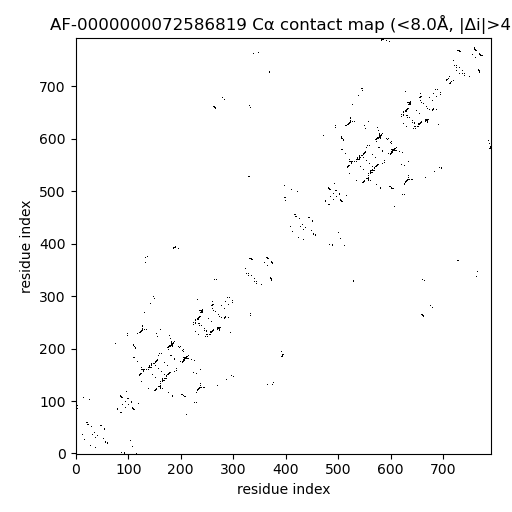LEU A 1 367 ? 4.16 16.734 -16.703 1 76 367 LEU A O 1
ATOM 2650 N N . PRO A 1 368 ? 4.602 17.391 -14.586 1 70.38 368 PRO A N 1
ATOM 2651 C CA . PRO A 1 368 ? 5.973 17.719 -14.984 1 70.38 368 PRO A CA 1
ATOM 2652 C C . PRO A 1 368 ? 6.715 16.516 -15.57 1 70.38 368 PRO A C 1
ATOM 2654 O O . PRO A 1 368 ? 6.535 15.391 -15.102 1 70.38 368 PRO A O 1
ATOM 2657 N N . GLY A 1 369 ? 7.473 16.719 -16.656 1 67.75 369 GLY A N 1
ATOM 2658 C CA . GLY A 1 369 ? 8.242 15.656 -17.297 1 67.75 369 GLY A CA 1
ATOM 2659 C C . GLY A 1 369 ? 7.512 15 -18.453 1 67.75 369 GLY A C 1
ATOM 2660 O O . GLY A 1 369 ? 7.871 13.898 -18.875 1 67.75 369 GLY A O 1
ATOM 2661 N N . GLY A 1 370 ? 6.484 15.719 -18.859 1 74.31 370 GLY A N 1
ATOM 2662 C CA . GLY A 1 370 ? 5.746 15.219 -20 1 74.31 370 GLY A CA 1
ATOM 2663 C C . GLY A 1 370 ? 4.949 13.961 -19.703 1 74.31 370 GLY A C 1
ATOM 2664 O O . GLY A 1 370 ? 4.852 13.062 -20.547 1 74.31 370 GLY A O 1
ATOM 2665 N N . ARG A 1 371 ? 4.508 13.82 -18.469 1 83.5 371 ARG A N 1
ATOM 2666 C CA . ARG A 1 371 ? 3.688 12.688 -18.062 1 83.5 371 ARG A CA 1
ATOM 2667 C C . ARG A 1 371 ? 2.223 13.086 -17.938 1 83.5 371 ARG A C 1
ATOM 2669 O O . ARG A 1 371 ? 1.908 14.266 -17.781 1 83.5 371 ARG A O 1
ATOM 2676 N N . TYR A 1 372 ? 1.425 12.07 -18.172 1 81.75 372 TYR A N 1
ATOM 2677 C CA . TYR A 1 372 ? -0.011 12.312 -18.062 1 81.75 372 TYR A CA 1
ATOM 2678 C C . TYR A 1 372 ? -0.653 11.344 -17.078 1 81.75 372 TYR A C 1
ATOM 2680 O O . TYR A 1 372 ? -0.19 10.211 -16.922 1 81.75 372 TYR A O 1
ATOM 2688 N N . THR A 1 373 ? -1.564 11.852 -16.359 1 81.5 373 THR A N 1
ATOM 2689 C CA . THR A 1 373 ? -2.322 11.008 -15.438 1 81.5 373 THR A CA 1
ATOM 2690 C C . THR A 1 373 ? -3.822 11.25 -15.594 1 81.5 373 THR A C 1
ATOM 2692 O O . THR A 1 373 ? -4.242 12.336 -16.016 1 81.5 373 THR A O 1
ATOM 2695 N N . ARG A 1 374 ? -4.5 10.156 -15.344 1 81 374 ARG A N 1
ATOM 2696 C CA . ARG A 1 374 ? -5.957 10.273 -15.336 1 81 374 ARG A CA 1
ATOM 2697 C C . ARG A 1 374 ? -6.445 10.906 -14.039 1 81 374 ARG A C 1
ATOM 2699 O O . ARG A 1 374 ? -5.809 10.766 -12.992 1 81 374 ARG A O 1
ATOM 2706 N N . ILE A 1 375 ? -7.438 11.766 -14.109 1 72.5 375 ILE A N 1
ATOM 2707 C CA . ILE A 1 375 ? -8.109 12.336 -12.945 1 72.5 375 ILE A CA 1
ATOM 2708 C C . ILE A 1 375 ? -9.477 11.688 -12.773 1 72.5 375 ILE A C 1
ATOM 2710 O O . ILE A 1 375 ? -10.336 11.789 -13.648 1 72.5 375 ILE A O 1
ATOM 2714 N N . ASP A 1 376 ? -9.531 10.844 -11.742 1 64.12 376 ASP A N 1
ATOM 2715 C CA . ASP A 1 376 ? -10.805 10.172 -11.492 1 64.12 376 ASP A CA 1
ATOM 2716 C C . ASP A 1 376 ? -11.555 10.828 -10.336 1 64.12 376 ASP A C 1
ATOM 2718 O O . ASP A 1 376 ? -10.953 11.211 -9.336 1 64.12 376 ASP A O 1
ATOM 2722 N N . GLY A 1 377 ? -12.922 11.227 -10.438 1 58.31 377 GLY A N 1
ATOM 2723 C CA . GLY A 1 377 ? -13.781 11.812 -9.422 1 58.31 377 GLY A CA 1
ATOM 2724 C C . GLY A 1 377 ? -14.508 13.055 -9.898 1 58.31 377 GLY A C 1
ATOM 2725 O O . GLY A 1 377 ? -14.117 13.664 -10.891 1 58.31 377 GLY A O 1
ATOM 2726 N N . ALA A 1 378 ? -15.883 13.281 -9.477 1 43.75 378 ALA A N 1
ATOM 2727 C CA . ALA A 1 378 ? -16.781 14.375 -9.852 1 43.75 378 ALA A CA 1
ATOM 2728 C C . ALA A 1 378 ? -16.156 15.727 -9.508 1 43.75 378 ALA A C 1
ATOM 2730 O O . ALA A 1 378 ? -15.922 16.031 -8.336 1 43.75 378 ALA A O 1
ATOM 2731 N N . GLN A 1 379 ? -15.383 16.281 -10.266 1 34 379 GLN A N 1
ATOM 2732 C CA . GLN A 1 379 ? -14.961 17.656 -9.977 1 34 379 GLN A CA 1
ATOM 2733 C C . GLN A 1 379 ? -16.172 18.578 -9.789 1 34 379 GLN A C 1
ATOM 2735 O O . GLN A 1 379 ? -17.016 18.688 -10.688 1 34 379 GLN A O 1
ATOM 2740 N N . ALA A 1 380 ? -16.766 18.75 -8.508 1 34.09 380 ALA A N 1
ATOM 2741 C CA . ALA A 1 380 ? -17.719 19.844 -8.336 1 34.09 380 ALA A CA 1
ATOM 2742 C C . ALA A 1 380 ? -17.141 21.156 -8.828 1 34.09 380 ALA A C 1
ATOM 2744 O O . ALA A 1 380 ? -15.945 21.422 -8.664 1 34.09 380 ALA A O 1
ATOM 2745 N N . GLU A 1 381 ? -17.953 21.766 -9.656 1 31.52 381 GLU A N 1
ATOM 2746 C CA . GLU A 1 381 ? -17.656 23.125 -10.094 1 31.52 381 GLU A CA 1
ATOM 2747 C C . GLU A 1 381 ? -17.344 24.031 -8.898 1 31.52 381 GLU A C 1
ATOM 2749 O O . GLU A 1 381 ? -18.047 24 -7.891 1 31.52 381 GLU A O 1
ATOM 2754 N N . PRO A 1 382 ? -16.281 24.578 -8.766 1 29.52 382 PRO A N 1
ATOM 2755 C CA . PRO A 1 382 ? -15.992 25.531 -7.684 1 29.52 382 PRO A CA 1
ATOM 2756 C C . PRO A 1 382 ? -17.125 26.547 -7.488 1 29.52 382 PRO A C 1
ATOM 2758 O O . PRO A 1 382 ? -17.562 27.172 -8.453 1 29.52 382 PRO A O 1
ATOM 2761 N N . ALA A 1 383 ? -18.078 26.328 -6.5 1 29.03 383 ALA A N 1
ATOM 2762 C CA . ALA A 1 383 ? -19 27.422 -6.227 1 29.03 383 ALA A CA 1
ATOM 2763 C C . ALA A 1 383 ? -18.25 28.719 -5.988 1 29.03 383 ALA A C 1
ATOM 2765 O O . ALA A 1 383 ? -17.266 28.75 -5.238 1 29.03 383 ALA A O 1
ATOM 2766 N N . GLN A 1 384 ? -18.531 29.734 -6.742 1 25.31 384 GLN A N 1
ATOM 2767 C CA . GLN A 1 384 ? -18.031 31.094 -6.602 1 25.31 384 GLN A CA 1
ATOM 2768 C C . GLN A 1 384 ? -18.406 31.688 -5.246 1 25.31 384 GLN A C 1
ATOM 2770 O O . GLN A 1 384 ? -19.594 31.922 -4.977 1 25.31 384 GLN A O 1
ATOM 2775 N N . ALA A 1 385 ? -17.922 31.344 -4.188 1 28.75 385 ALA A N 1
ATOM 2776 C CA . ALA A 1 385 ? -18.203 31.984 -2.908 1 28.75 385 ALA A CA 1
ATOM 2777 C C . ALA A 1 385 ? -18 33.5 -3 1 28.75 385 ALA A C 1
ATOM 2779 O O . ALA A 1 385 ? -16.938 33.969 -3.402 1 28.75 385 ALA A O 1
ATOM 2780 N N . ARG A 1 386 ? -19.109 34.219 -2.857 1 27.81 386 ARG A N 1
ATOM 2781 C CA . ARG A 1 386 ? -19.125 35.656 -2.645 1 27.81 386 ARG A CA 1
ATOM 2782 C C . ARG A 1 386 ? -18.609 36.031 -1.253 1 27.81 386 ARG A C 1
ATOM 2784 O O . ARG A 1 386 ? -19.312 35.812 -0.258 1 27.81 386 ARG A O 1
ATOM 2791 N N . GLY A 1 387 ? -17.422 35.812 -0.864 1 27.95 387 GLY A N 1
ATOM 2792 C CA . GLY A 1 387 ? -16.844 35.906 0.469 1 27.95 387 GLY A CA 1
ATOM 2793 C C . GLY A 1 387 ? -16.75 37.344 0.951 1 27.95 387 GLY A C 1
ATOM 2794 O O . GLY A 1 387 ? -16.375 38.25 0.186 1 27.95 387 GLY A O 1
ATOM 2795 N N . THR A 1 388 ? -17.531 37.688 1.96 1 27.47 388 THR A N 1
ATOM 2796 C CA . THR A 1 388 ? -17.391 38.906 2.713 1 27.47 388 THR A CA 1
ATOM 2797 C C . THR A 1 388 ? -16 39 3.346 1 27.47 388 THR A C 1
ATOM 2799 O O . THR A 1 388 ? -15.445 38 3.781 1 27.47 388 THR A O 1
ATOM 2802 N N . SER A 1 389 ? -15.227 40.094 3.367 1 29.7 389 SER A N 1
ATOM 2803 C CA . SER A 1 389 ? -13.836 40.531 3.418 1 29.7 389 SER A CA 1
ATOM 2804 C C . SER A 1 389 ? -13.32 40.562 4.852 1 29.7 389 SER A C 1
ATOM 2806 O O . SER A 1 389 ? -13.758 41.406 5.652 1 29.7 389 SER A O 1
ATOM 2808 N N . ALA A 1 390 ? -13.227 39.562 5.652 1 38.72 390 ALA A N 1
ATOM 2809 C CA . ALA A 1 390 ? -12.438 39.719 6.871 1 38.72 390 ALA A CA 1
ATOM 2810 C C . ALA A 1 390 ? -10.977 40 6.547 1 38.72 390 ALA A C 1
ATOM 2812 O O . ALA A 1 390 ? -10.391 39.344 5.68 1 38.72 390 ALA A O 1
ATOM 2813 N N . VAL A 1 391 ? -10.328 41 7.105 1 35.09 391 VAL A N 1
ATOM 2814 C CA . VAL A 1 391 ? -9.062 41.625 6.719 1 35.09 391 VAL A CA 1
ATOM 2815 C C . VAL A 1 391 ? -7.902 40.812 7.297 1 35.09 391 VAL A C 1
ATOM 2817 O O . VAL A 1 391 ? -7.77 40.688 8.516 1 35.09 391 VAL A O 1
ATOM 2820 N N . LEU A 1 392 ? -7.539 39.75 6.801 1 44.22 392 LEU A N 1
ATOM 2821 C CA . LEU A 1 392 ? -6.273 39.094 7.117 1 44.22 392 LEU A CA 1
ATOM 2822 C C . LEU A 1 392 ? -5.129 39.719 6.316 1 44.22 392 LEU A C 1
ATOM 2824 O O . LEU A 1 392 ? -5.277 40 5.121 1 44.22 392 LEU A O 1
ATOM 2828 N N . HIS A 1 393 ? -4.148 40.281 6.918 1 40.38 393 HIS A N 1
ATOM 2829 C CA . HIS A 1 393 ? -3.059 40.938 6.195 1 40.38 393 HIS A CA 1
ATOM 2830 C C . HIS A 1 393 ? -2.09 39.906 5.625 1 40.38 393 HIS A C 1
ATOM 2832 O O . HIS A 1 393 ? -1.876 38.844 6.227 1 40.38 393 HIS A O 1
ATOM 2838 N N . SER A 1 394 ? -1.869 39.969 4.309 1 38.91 394 SER A N 1
ATOM 2839 C CA . SER A 1 394 ? -0.917 39.125 3.598 1 38.91 394 SER A CA 1
ATOM 2840 C C . SER A 1 394 ? 0.516 39.438 4.023 1 38.91 394 SER A C 1
ATOM 2842 O O . SER A 1 394 ? 0.921 40.594 4.074 1 38.91 394 SER A O 1
ATOM 2844 N N . GLY A 1 395 ? 1.063 38.875 4.902 1 29.52 395 GLY A N 1
ATOM 2845 C CA . GLY A 1 395 ? 2.461 39.156 5.199 1 29.52 395 GLY A CA 1
ATOM 2846 C C . GLY A 1 395 ? 3.379 38.906 4.016 1 29.52 395 GLY A C 1
ATOM 2847 O O . GLY A 1 395 ? 3.127 38.031 3.193 1 29.52 395 GLY A O 1
ATOM 2848 N N . ALA A 1 396 ? 4.145 39.906 3.572 1 31.12 396 ALA A N 1
ATOM 2849 C CA . ALA A 1 396 ? 5.156 39.781 2.527 1 31.12 396 ALA A CA 1
ATOM 2850 C C . ALA A 1 396 ? 6.148 38.656 2.861 1 31.12 396 ALA A C 1
ATOM 2852 O O . ALA A 1 396 ? 6.453 38.438 4.031 1 31.12 396 ALA A O 1
ATOM 2853 N N . MET B 1 1 ? 19.609 -33.344 -10.656 1 68.06 1 MET B N 1
ATOM 2854 C CA . MET B 1 1 ? 18.969 -34.594 -10.289 1 68.06 1 MET B CA 1
ATOM 2855 C C . MET B 1 1 ? 18.047 -35.094 -11.391 1 68.06 1 MET B C 1
ATOM 2857 O O . MET B 1 1 ? 17.156 -34.375 -11.82 1 68.06 1 MET B O 1
ATOM 2861 N N . SER B 1 2 ? 18.391 -36.188 -12.062 1 79.56 2 SER B N 1
ATOM 2862 C CA . SER B 1 2 ? 17.672 -36.688 -13.234 1 79.56 2 SER B CA 1
ATOM 2863 C C . SER B 1 2 ? 16.578 -37.656 -12.836 1 79.56 2 SER B C 1
ATOM 2865 O O . SER B 1 2 ? 16.75 -38.469 -11.938 1 79.56 2 SER B O 1
ATOM 2867 N N . PRO B 1 3 ? 15.422 -37.5 -13.453 1 85.44 3 PRO B N 1
ATOM 2868 C CA . PRO B 1 3 ? 14.32 -38.438 -13.18 1 85.44 3 PRO B CA 1
ATOM 2869 C C . PRO B 1 3 ? 14.664 -39.875 -13.5 1 85.44 3 PRO B C 1
ATOM 2871 O O . PRO B 1 3 ? 15.406 -40.125 -14.453 1 85.44 3 PRO B O 1
ATOM 2874 N N . ARG B 1 4 ? 14.164 -40.75 -12.734 1 84.62 4 ARG B N 1
ATOM 2875 C CA . ARG B 1 4 ? 14.398 -42.188 -12.945 1 84.62 4 ARG B CA 1
ATOM 2876 C C . ARG B 1 4 ? 13.555 -42.719 -14.102 1 84.62 4 ARG B C 1
ATOM 2878 O O . ARG B 1 4 ? 12.391 -42.344 -14.258 1 84.62 4 ARG B O 1
ATOM 2885 N N . ALA B 1 5 ? 14.164 -43.531 -14.891 1 88.56 5 ALA B N 1
ATOM 2886 C CA . ALA B 1 5 ? 13.422 -44.156 -15.969 1 88.56 5 ALA B CA 1
ATOM 2887 C C . ALA B 1 5 ? 12.414 -45.156 -15.422 1 88.56 5 ALA B C 1
ATOM 2889 O O . ALA B 1 5 ? 12.695 -45.875 -14.453 1 88.56 5 ALA B O 1
ATOM 2890 N N . LEU B 1 6 ? 11.273 -45.219 -16.031 1 91.31 6 LEU B N 1
ATOM 2891 C CA . LEU B 1 6 ? 10.211 -46.094 -15.594 1 91.31 6 LEU B CA 1
ATOM 2892 C C . LEU B 1 6 ? 9.984 -47.219 -16.594 1 91.31 6 LEU B C 1
ATOM 2894 O O . LEU B 1 6 ? 9.984 -46.969 -17.812 1 91.31 6 LEU B O 1
ATOM 2898 N N . THR B 1 7 ? 9.859 -48.406 -16.047 1 92.94 7 THR B N 1
ATOM 2899 C CA . THR B 1 7 ? 9.391 -49.469 -16.906 1 92.94 7 THR B CA 1
ATOM 2900 C C . THR B 1 7 ? 7.918 -49.312 -17.25 1 92.94 7 THR B C 1
ATOM 2902 O O . THR B 1 7 ? 7.223 -48.5 -16.609 1 92.94 7 THR B O 1
ATOM 2905 N N . ARG B 1 8 ? 7.496 -50 -18.234 1 95.12 8 ARG B N 1
ATOM 2906 C CA . ARG B 1 8 ? 6.086 -49.938 -18.609 1 95.12 8 ARG B CA 1
ATOM 2907 C C . ARG B 1 8 ? 5.191 -50.312 -17.422 1 95.12 8 ARG B C 1
ATOM 2909 O O . ARG B 1 8 ? 4.164 -49.656 -17.203 1 95.12 8 ARG B O 1
ATOM 2916 N N . ALA B 1 9 ? 5.57 -51.344 -16.719 1 94 9 ALA B N 1
ATOM 2917 C CA . ALA B 1 9 ? 4.777 -51.812 -15.57 1 94 9 ALA B CA 1
ATOM 2918 C C . ALA B 1 9 ? 4.719 -50.719 -14.484 1 94 9 ALA B C 1
ATOM 2920 O O . ALA B 1 9 ? 3.66 -50.469 -13.914 1 94 9 ALA B O 1
ATOM 2921 N N . GLU B 1 10 ? 5.844 -50.188 -14.227 1 94.12 10 GLU B N 1
ATOM 2922 C CA . GLU B 1 10 ? 5.902 -49.125 -13.234 1 94.12 10 GLU B CA 1
ATOM 2923 C C . GLU B 1 10 ? 5.039 -47.938 -13.656 1 94.12 10 GLU B C 1
ATOM 2925 O O . GLU B 1 10 ? 4.273 -47.375 -12.844 1 94.12 10 GLU B O 1
ATOM 2930 N N . LEU B 1 11 ? 5.207 -47.531 -14.922 1 95.81 11 LEU B N 1
ATOM 2931 C CA . LEU B 1 11 ? 4.426 -46.406 -15.453 1 95.81 11 LEU B CA 1
ATOM 2932 C C . LEU B 1 11 ? 2.932 -46.688 -15.352 1 95.81 11 LEU B C 1
ATOM 2934 O O . LEU B 1 11 ? 2.16 -45.812 -14.938 1 95.81 11 LEU B O 1
ATOM 2938 N N . SER B 1 12 ? 2.555 -47.844 -15.719 1 95.25 12 SER B N 1
ATOM 2939 C CA . SER B 1 12 ? 1.156 -48.25 -15.633 1 95.25 12 SER B CA 1
ATOM 2940 C C . SER B 1 12 ? 0.626 -48.125 -14.211 1 95.25 12 SER B C 1
ATOM 2942 O O . SER B 1 12 ? -0.483 -47.625 -14 1 95.25 12 SER B O 1
ATOM 2944 N N . GLY B 1 13 ? 1.415 -48.562 -13.258 1 94.12 13 GLY B N 1
ATOM 2945 C CA . GLY B 1 13 ? 1.025 -48.438 -11.867 1 94.12 13 GLY B CA 1
ATOM 2946 C C . GLY B 1 13 ? 0.82 -47 -11.422 1 94.12 13 GLY B C 1
ATOM 2947 O O . GLY B 1 13 ? -0.169 -46.688 -10.758 1 94.12 13 GLY B O 1
ATOM 2948 N N . TRP B 1 14 ? 1.729 -46.156 -11.766 1 94.81 14 TRP B N 1
ATOM 2949 C CA . TRP B 1 14 ? 1.657 -44.75 -11.375 1 94.81 14 TRP B CA 1
ATOM 2950 C C . TRP B 1 14 ? 0.463 -44.094 -12.031 1 94.81 14 TRP B C 1
ATOM 2952 O O . TRP B 1 14 ? -0.234 -43.281 -11.391 1 94.81 14 TRP B O 1
ATOM 2962 N N . LEU B 1 15 ? 0.231 -44.344 -13.328 1 95.31 15 LEU B N 1
ATOM 2963 C CA . LEU B 1 15 ? -0.911 -43.75 -14.023 1 95.31 15 LEU B CA 1
ATOM 2964 C C . LEU B 1 15 ? -2.223 -44.219 -13.398 1 95.31 15 LEU B C 1
ATOM 2966 O O . LEU B 1 15 ? -3.168 -43.438 -13.281 1 95.31 15 LEU B O 1
ATOM 2970 N N . ARG B 1 16 ? -2.227 -45.438 -12.984 1 93.12 16 ARG B N 1
ATOM 2971 C CA . ARG B 1 16 ? -3.414 -46 -12.328 1 93.12 16 ARG B CA 1
ATOM 2972 C C . ARG B 1 16 ? -3.666 -45.281 -10.992 1 93.12 16 ARG B C 1
ATOM 2974 O O . ARG B 1 16 ? -4.793 -44.906 -10.695 1 93.12 16 ARG B O 1
ATOM 2981 N N . LEU B 1 17 ? -2.652 -45.156 -10.258 1 92.62 17 LEU B N 1
ATOM 2982 C CA . LEU B 1 17 ? -2.775 -44.5 -8.953 1 92.62 17 LEU B CA 1
ATOM 2983 C C . LEU B 1 17 ? -3.197 -43.062 -9.117 1 92.62 17 LEU B C 1
ATOM 2985 O O . LEU B 1 17 ? -4.09 -42.562 -8.414 1 92.62 17 LEU B O 1
ATOM 2989 N N . ALA B 1 18 ? -2.576 -42.312 -10.039 1 91.31 18 ALA B N 1
ATOM 2990 C CA . ALA B 1 18 ? -2.867 -40.906 -10.281 1 91.31 18 ALA B CA 1
ATOM 2991 C C . ALA B 1 18 ? -4.293 -40.719 -10.789 1 91.31 18 ALA B C 1
ATOM 2993 O O . ALA B 1 18 ? -4.91 -39.688 -10.562 1 91.31 18 ALA B O 1
ATOM 2994 N N . GLY B 1 19 ? -4.816 -41.688 -11.445 1 88.62 19 GLY B N 1
ATOM 2995 C CA . GLY B 1 19 ? -6.148 -41.594 -12.031 1 88.62 19 GLY B CA 1
ATOM 2996 C C . GLY B 1 19 ? -7.242 -42.062 -11.086 1 88.62 19 GLY B C 1
ATOM 2997 O O . GLY B 1 19 ? -8.43 -41.938 -11.398 1 88.62 19 GLY B O 1
ATOM 2998 N N . ALA B 1 20 ? -6.812 -42.656 -9.984 1 84.38 20 ALA B N 1
ATOM 2999 C CA . ALA B 1 20 ? -7.805 -43.188 -9.047 1 84.38 20 ALA B CA 1
ATOM 3000 C C . ALA B 1 20 ? -8.562 -42.031 -8.367 1 84.38 20 ALA B C 1
ATOM 3002 O O . ALA B 1 20 ? -8.031 -41.375 -7.484 1 84.38 20 ALA B O 1
ATOM 3003 N N . SER B 1 21 ? -9.719 -41.812 -8.984 1 76.06 21 SER B N 1
ATOM 3004 C CA . SER B 1 21 ? -10.578 -40.75 -8.453 1 76.06 21 SER B CA 1
ATOM 3005 C C . SER B 1 21 ? -11.18 -41.156 -7.109 1 76.06 21 SER B C 1
ATOM 3007 O O . SER B 1 21 ? -11.438 -42.344 -6.879 1 76.06 21 SER B O 1
ATOM 3009 N N . GLY B 1 22 ? -11.211 -40.344 -6.18 1 77.56 22 GLY B N 1
ATOM 3010 C CA . GLY B 1 22 ? -11.914 -40.625 -4.934 1 77.56 22 GLY B CA 1
ATOM 3011 C C . GLY B 1 22 ? -10.992 -41.062 -3.818 1 77.56 22 GLY B C 1
ATOM 3012 O O . GLY B 1 22 ? -11.453 -41.438 -2.732 1 77.56 22 GLY B O 1
ATOM 3013 N N . VAL B 1 23 ? -9.766 -41.281 -4.211 1 86.75 23 VAL B N 1
ATOM 3014 C CA . VAL B 1 23 ? -8.828 -41.688 -3.164 1 86.75 23 VAL B CA 1
ATOM 3015 C C . VAL B 1 23 ? -8.305 -40.438 -2.459 1 86.75 23 VAL B C 1
ATOM 3017 O O . VAL B 1 23 ? -7.633 -39.594 -3.072 1 86.75 23 VAL B O 1
ATOM 3020 N N . PRO B 1 24 ? -8.609 -40.375 -1.212 1 87.94 24 PRO B N 1
ATOM 3021 C CA . PRO B 1 24 ? -8.086 -39.219 -0.469 1 87.94 24 PRO B CA 1
ATOM 3022 C C . PRO B 1 24 ? -6.559 -39.156 -0.44 1 87.94 24 PRO B C 1
ATOM 3024 O O . PRO B 1 24 ? -5.906 -40.219 -0.519 1 87.94 24 PRO B O 1
ATOM 3027 N N . ALA B 1 25 ? -6.078 -38.062 -0.262 1 87.62 25 ALA B N 1
ATOM 3028 C CA . ALA B 1 25 ? -4.633 -37.844 -0.28 1 87.62 25 ALA B CA 1
ATOM 3029 C C . ALA B 1 25 ? -3.939 -38.656 0.806 1 87.62 25 ALA B C 1
ATOM 3031 O O . ALA B 1 25 ? -2.887 -39.25 0.568 1 87.62 25 ALA B O 1
ATOM 3032 N N . ALA B 1 26 ? -4.566 -38.688 1.898 1 89.38 26 ALA B N 1
ATOM 3033 C CA . ALA B 1 26 ? -3.984 -39.438 3.008 1 89.38 26 ALA B CA 1
ATOM 3034 C C . ALA B 1 26 ? -3.898 -40.938 2.678 1 89.38 26 ALA B C 1
ATOM 3036 O O . ALA B 1 26 ? -2.918 -41.594 3.025 1 89.38 26 ALA B O 1
ATOM 3037 N N . ALA B 1 27 ? -4.863 -41.375 2.031 1 91.81 27 ALA B N 1
ATOM 3038 C CA . ALA B 1 27 ? -4.875 -42.781 1.636 1 91.81 27 ALA B CA 1
ATOM 3039 C C . ALA B 1 27 ? -3.781 -43.094 0.614 1 91.81 27 ALA B C 1
ATOM 3041 O O . ALA B 1 27 ? -3.102 -44.094 0.697 1 91.81 27 ALA B O 1
ATOM 3042 N N . CYS B 1 28 ? -3.682 -42.219 -0.299 1 92.44 28 CYS B N 1
ATOM 3043 C CA . CYS B 1 28 ? -2.633 -42.375 -1.299 1 92.44 28 CYS B CA 1
ATOM 3044 C C . CYS B 1 28 ? -1.258 -42.438 -0.643 1 92.44 28 CYS B C 1
ATOM 3046 O O . CYS B 1 28 ? -0.453 -43.312 -0.955 1 92.44 28 CYS B O 1
ATOM 3048 N N . ALA B 1 29 ? -1.018 -41.594 0.265 1 90.88 29 ALA B N 1
ATOM 3049 C CA . ALA B 1 29 ? 0.258 -41.531 0.976 1 90.88 29 ALA B CA 1
ATOM 3050 C C . ALA B 1 29 ? 0.489 -42.812 1.773 1 90.88 29 ALA B C 1
ATOM 3052 O O . ALA B 1 29 ? 1.596 -43.375 1.777 1 90.88 29 ALA B O 1
ATOM 3053 N N . ALA B 1 30 ? -0.548 -43.219 2.395 1 92.94 30 ALA B N 1
ATOM 3054 C CA . ALA B 1 30 ? -0.447 -44.438 3.201 1 92.94 30 ALA B CA 1
ATOM 3055 C C . ALA B 1 30 ? -0.1 -45.625 2.334 1 92.94 30 ALA B C 1
ATOM 3057 O O . ALA B 1 30 ? 0.737 -46.469 2.711 1 92.94 30 ALA B O 1
ATOM 3058 N N . LEU B 1 31 ? -0.697 -45.688 1.234 1 94.06 31 LEU B N 1
ATOM 3059 C CA . LEU B 1 31 ? -0.46 -46.812 0.33 1 94.06 31 LEU B CA 1
ATOM 3060 C C . LEU B 1 31 ? 0.959 -46.781 -0.226 1 94.06 31 LEU B C 1
ATOM 3062 O O . LEU B 1 31 ? 1.631 -47.812 -0.302 1 94.06 31 LEU B O 1
ATOM 3066 N N . LEU B 1 32 ? 1.367 -45.594 -0.558 1 93.5 32 LEU B N 1
ATOM 3067 C CA . LEU B 1 32 ? 2.711 -45.438 -1.107 1 93.5 32 LEU B CA 1
ATOM 3068 C C . LEU B 1 32 ? 3.768 -45.781 -0.064 1 93.5 32 LEU B C 1
ATOM 3070 O O . LEU B 1 32 ? 4.859 -46.25 -0.408 1 93.5 32 LEU B O 1
ATOM 3074 N N . GLY B 1 33 ? 3.434 -45.625 1.13 1 92.94 33 GLY B N 1
ATOM 3075 C CA . GLY B 1 33 ? 4.348 -45.938 2.211 1 92.94 33 GLY B CA 1
ATOM 3076 C C . GLY B 1 33 ? 4.332 -47.406 2.58 1 92.94 33 GLY B C 1
ATOM 3077 O O . GLY B 1 33 ? 5.332 -47.969 3.064 1 92.94 33 GLY B O 1
ATOM 3078 N N . ALA B 1 34 ? 3.289 -48.031 2.332 1 94.06 34 ALA B N 1
ATOM 3079 C CA . ALA B 1 34 ? 3.07 -49.375 2.824 1 94.06 34 ALA B CA 1
ATOM 3080 C C . ALA B 1 34 ? 3.635 -50.406 1.852 1 94.06 34 ALA B C 1
ATOM 3082 O O . ALA B 1 34 ? 3.998 -51.531 2.254 1 94.06 34 ALA B O 1
ATOM 3083 N N . PHE B 1 35 ? 3.691 -50.062 0.599 1 93.94 35 PHE B N 1
ATOM 3084 C CA . PHE B 1 35 ? 4.125 -51.031 -0.402 1 93.94 35 PHE B CA 1
ATOM 3085 C C . PHE B 1 35 ? 5.449 -50.594 -1.026 1 93.94 35 PHE B C 1
ATOM 3087 O O . PHE B 1 35 ? 5.68 -49.406 -1.259 1 93.94 35 PHE B O 1
ATOM 3094 N N . ALA B 1 36 ? 6.262 -51.531 -1.324 1 88.19 36 ALA B N 1
ATOM 3095 C CA . ALA B 1 36 ? 7.586 -51.281 -1.88 1 88.19 36 ALA B CA 1
ATOM 3096 C C . ALA B 1 36 ? 7.492 -50.812 -3.334 1 88.19 36 ALA B C 1
ATOM 3098 O O . ALA B 1 36 ? 8.391 -50.156 -3.84 1 88.19 36 ALA B O 1
ATOM 3099 N N . SER B 1 37 ? 6.465 -51.375 -3.996 1 91.38 37 SER B N 1
ATOM 3100 C CA . SER B 1 37 ? 6.242 -51.031 -5.395 1 91.38 37 SER B CA 1
ATOM 3101 C C . SER B 1 37 ? 4.754 -50.938 -5.711 1 91.38 37 SER B C 1
ATOM 3103 O O . SER B 1 37 ? 3.922 -51.469 -4.969 1 91.38 37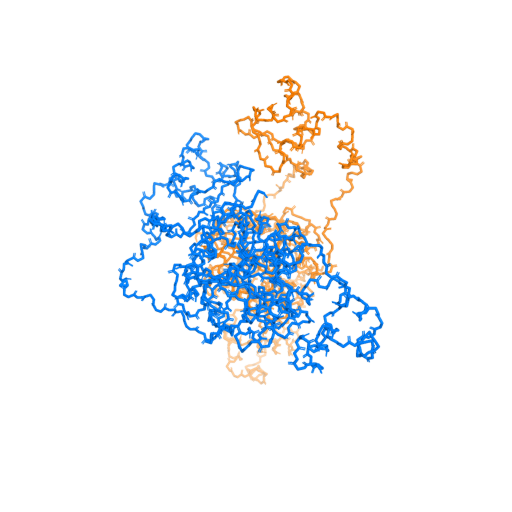 SER B O 1
ATOM 3105 N N . LEU B 1 38 ? 4.5 -50.219 -6.785 1 93.19 38 LEU B N 1
ATOM 3106 C CA . LEU B 1 38 ? 3.105 -50.125 -7.207 1 93.19 38 LEU B CA 1
ATOM 3107 C C . LEU B 1 38 ? 2.598 -51.469 -7.711 1 93.19 38 LEU B C 1
ATOM 3109 O O . LEU B 1 38 ? 1.413 -51.781 -7.566 1 93.19 38 LEU B O 1
ATOM 3113 N N . GLU B 1 39 ? 3.467 -52.25 -8.281 1 91.12 39 GLU B N 1
ATOM 3114 C CA . GLU B 1 39 ? 3.102 -53.594 -8.68 1 91.12 39 GLU B CA 1
ATOM 3115 C C . GLU B 1 39 ? 2.592 -54.406 -7.492 1 91.12 39 GLU B C 1
ATOM 3117 O O . GLU B 1 39 ? 1.579 -55.125 -7.598 1 91.12 39 GLU B O 1
ATOM 3122 N N . ALA B 1 40 ? 3.32 -54.25 -6.434 1 93.31 40 ALA B N 1
ATOM 3123 C CA . ALA B 1 40 ? 2.91 -54.938 -5.219 1 93.31 40 ALA B CA 1
ATOM 3124 C C . ALA B 1 40 ? 1.576 -54.406 -4.703 1 93.31 40 ALA B C 1
ATOM 3126 O O . ALA B 1 40 ? 0.735 -55.188 -4.227 1 93.31 40 ALA B O 1
ATOM 3127 N N . LEU B 1 41 ? 1.445 -53.125 -4.816 1 94.62 41 LEU B N 1
ATOM 3128 C CA . LEU B 1 41 ? 0.218 -52.5 -4.367 1 94.62 41 LEU B CA 1
ATOM 3129 C C . LEU B 1 41 ? -0.987 -53 -5.145 1 94.62 41 LEU B C 1
ATOM 3131 O O . LEU B 1 41 ? -1.993 -53.406 -4.547 1 94.62 41 LEU B O 1
ATOM 3135 N N . PHE B 1 42 ? -0.858 -53.125 -6.461 1 93.81 42 PHE B N 1
ATOM 3136 C CA . PHE B 1 42 ? -2 -53.5 -7.285 1 93.81 42 PHE B CA 1
ATOM 3137 C C . PHE B 1 42 ? -2.168 -55.031 -7.328 1 93.81 42 PHE B C 1
ATOM 3139 O O . PHE B 1 42 ? -3.164 -55.531 -7.848 1 93.81 42 PHE B O 1
ATOM 3146 N N . ALA B 1 43 ? -1.191 -55.75 -6.793 1 93.12 43 ALA B N 1
ATOM 3147 C CA .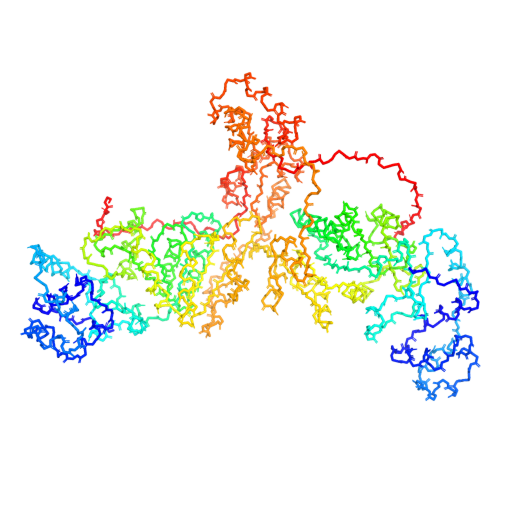 ALA B 1 43 ? -1.305 -57.219 -6.645 1 93.12 43 ALA B CA 1
ATOM 3148 C C . ALA B 1 43 ? -1.962 -57.562 -5.312 1 93.12 43 ALA B C 1
ATOM 3150 O O . ALA B 1 43 ? -2.379 -58.719 -5.113 1 93.12 43 ALA B O 1
ATOM 3151 N N . ALA B 1 44 ? -2.062 -56.656 -4.457 1 94.88 44 ALA B N 1
ATOM 3152 C CA . ALA B 1 44 ? -2.629 -56.906 -3.133 1 94.88 44 ALA B CA 1
ATOM 3153 C C . ALA B 1 44 ? -4.137 -57.125 -3.213 1 94.88 44 ALA B C 1
ATOM 3155 O O . ALA B 1 44 ? -4.789 -56.656 -4.152 1 94.88 44 ALA B O 1
ATOM 3156 N N . SER B 1 45 ? -4.656 -57.812 -2.17 1 95.88 45 SER B N 1
ATOM 3157 C CA . SER B 1 45 ? -6.098 -58.031 -2.105 1 95.88 45 SER B CA 1
ATOM 3158 C C . SER B 1 45 ? -6.836 -56.812 -1.595 1 95.88 45 SER B C 1
ATOM 3160 O O . SER B 1 45 ? -6.23 -55.906 -0.981 1 95.88 45 SER B O 1
ATOM 3162 N N . HIS B 1 46 ? -8.125 -56.812 -1.925 1 96.31 46 HIS B N 1
ATOM 3163 C CA . HIS B 1 46 ? -8.969 -55.75 -1.39 1 96.31 46 HIS B CA 1
ATOM 3164 C C . HIS B 1 46 ? -8.867 -55.688 0.13 1 96.31 46 HIS B C 1
ATOM 3166 O O . HIS B 1 46 ? -8.805 -54.594 0.701 1 96.31 46 HIS B O 1
ATOM 3172 N N . ALA B 1 47 ? -8.789 -56.75 0.741 1 96.5 47 ALA B N 1
ATOM 3173 C CA . ALA B 1 47 ? -8.742 -56.812 2.199 1 96.5 47 ALA B CA 1
ATOM 3174 C C . ALA B 1 47 ? -7.449 -56.219 2.734 1 96.5 47 ALA B C 1
ATOM 3176 O O . ALA B 1 47 ? -7.457 -55.531 3.758 1 96.5 47 ALA B O 1
ATOM 3177 N N . GLU B 1 48 ? -6.406 -56.438 2.061 1 95.88 48 GLU B N 1
ATOM 3178 C CA . GLU B 1 48 ? -5.109 -55.906 2.463 1 95.88 48 GLU B CA 1
ATOM 3179 C C . GLU B 1 48 ? -5.086 -54.375 2.355 1 95.88 48 GLU B C 1
ATOM 3181 O O . GLU B 1 48 ? -4.598 -53.719 3.258 1 95.88 48 GLU B O 1
ATOM 3186 N N . LEU B 1 49 ? -5.637 -53.906 1.303 1 96 49 LEU B N 1
ATOM 3187 C CA . LEU B 1 49 ? -5.668 -52.469 1.105 1 96 49 LEU B CA 1
ATOM 3188 C C . LEU B 1 49 ? -6.633 -51.781 2.082 1 96 49 LEU B C 1
ATOM 3190 O O . LEU B 1 49 ? -6.336 -50.719 2.631 1 96 49 LEU B O 1
ATOM 3194 N N . ALA B 1 50 ? -7.801 -52.438 2.299 1 96.19 50 ALA B N 1
ATOM 3195 C CA . ALA B 1 50 ? -8.82 -51.906 3.191 1 96.19 50 ALA B CA 1
ATOM 3196 C C . ALA B 1 50 ? -8.305 -51.781 4.625 1 96.19 50 ALA B C 1
ATOM 3198 O O . ALA B 1 50 ? -8.688 -50.875 5.363 1 96.19 50 ALA B O 1
ATOM 3199 N N . ALA B 1 51 ? -7.395 -52.625 4.91 1 96.19 51 ALA B N 1
ATOM 3200 C CA . ALA B 1 51 ? -6.812 -52.594 6.25 1 96.19 51 ALA B CA 1
ATOM 3201 C C . ALA B 1 51 ? -5.949 -51.375 6.461 1 96.19 51 ALA B C 1
ATOM 3203 O O . ALA B 1 51 ? -5.797 -50.875 7.586 1 96.19 51 ALA B O 1
ATOM 3204 N N . ILE B 1 52 ? -5.484 -50.844 5.363 1 94.44 52 ILE B N 1
ATOM 3205 C CA . ILE B 1 52 ? -4.574 -49.688 5.441 1 94.44 52 ILE B CA 1
ATOM 3206 C C . ILE B 1 52 ? -5.355 -48.406 5.266 1 94.44 52 ILE B C 1
ATOM 3208 O O . ILE B 1 52 ? -5.145 -47.438 6.008 1 94.44 52 ILE B O 1
ATOM 3212 N N . VAL B 1 53 ? -6.328 -48.375 4.301 1 94.19 53 VAL B N 1
ATOM 3213 C CA . VAL B 1 53 ? -6.855 -47.062 3.91 1 94.19 53 VAL B CA 1
ATOM 3214 C C . VAL B 1 53 ? -8.383 -47.094 3.988 1 94.19 53 VAL B C 1
ATOM 3216 O O . VAL B 1 53 ? -9.031 -46.094 3.666 1 94.19 53 VAL B O 1
ATOM 3219 N N . GLY B 1 54 ? -8.961 -48.219 4.391 1 93.44 54 GLY B N 1
ATOM 3220 C CA . GLY B 1 54 ? -10.414 -48.312 4.461 1 93.44 54 GLY B CA 1
ATOM 3221 C C . GLY B 1 54 ? -11.031 -48.906 3.207 1 93.44 54 GLY B C 1
ATOM 3222 O O . GLY B 1 54 ? -10.414 -48.875 2.141 1 93.44 54 GLY B O 1
ATOM 3223 N N . ASP B 1 55 ? -12.242 -49.312 3.377 1 94.5 55 ASP B N 1
ATOM 3224 C CA . ASP B 1 55 ? -12.945 -50.062 2.342 1 94.5 55 ASP B CA 1
ATOM 3225 C C . ASP B 1 55 ? -13.156 -49.219 1.094 1 94.5 55 ASP B C 1
ATOM 3227 O O . ASP B 1 55 ? -12.852 -49.656 -0.02 1 94.5 55 ASP B O 1
ATOM 3231 N N . ALA B 1 56 ? -13.57 -48.062 1.282 1 93.12 56 ALA B N 1
ATOM 3232 C CA . ALA B 1 56 ? -13.93 -47.188 0.159 1 93.12 56 ALA B CA 1
ATOM 3233 C C . ALA B 1 56 ? -12.695 -46.844 -0.672 1 93.12 56 ALA B C 1
ATOM 3235 O O . ALA B 1 56 ? -12.719 -46.969 -1.9 1 93.12 56 ALA B O 1
ATOM 3236 N N . ALA B 1 57 ? -11.656 -46.5 -0.024 1 93.12 57 ALA B N 1
ATOM 3237 C CA . ALA B 1 57 ? -10.414 -46.125 -0.717 1 93.12 57 ALA B CA 1
ATOM 3238 C C . ALA B 1 57 ? -9.828 -47.344 -1.428 1 93.12 57 ALA B C 1
ATOM 3240 O O . ALA B 1 57 ? -9.344 -47.25 -2.559 1 93.12 57 ALA B O 1
ATOM 3241 N N . ALA B 1 58 ? -9.875 -48.438 -0.776 1 94.38 58 ALA B N 1
ATOM 3242 C CA . ALA B 1 58 ? -9.367 -49.688 -1.365 1 94.38 58 ALA B CA 1
ATOM 3243 C C . ALA B 1 58 ? -10.125 -50.031 -2.643 1 94.38 58 ALA B C 1
ATOM 3245 O O . ALA B 1 58 ? -9.516 -50.406 -3.645 1 94.38 58 ALA B O 1
ATOM 3246 N N . GLN B 1 59 ? -11.398 -49.844 -2.561 1 93.19 59 GLN B N 1
ATOM 3247 C CA . GLN B 1 59 ? -12.234 -50.125 -3.727 1 93.19 59 GLN B CA 1
ATOM 3248 C C . GLN B 1 59 ? -11.891 -49.188 -4.883 1 93.19 59 GLN B C 1
ATOM 3250 O O . GLN B 1 59 ? -11.812 -49.625 -6.035 1 93.19 59 GLN B O 1
ATOM 3255 N N . SER B 1 60 ? -11.68 -47.969 -4.535 1 91.88 60 SER B N 1
ATOM 3256 C CA . SER B 1 60 ? -11.367 -46.969 -5.555 1 91.88 60 SER B CA 1
ATOM 3257 C C . SER B 1 60 ? -10.016 -47.281 -6.207 1 91.88 60 SER B C 1
ATOM 3259 O O . SER B 1 60 ? -9.875 -47.188 -7.43 1 91.88 60 SER B O 1
ATOM 3261 N N . VAL B 1 61 ? -9.102 -47.625 -5.457 1 91.88 61 VAL B N 1
ATOM 3262 C CA . VAL B 1 61 ? -7.746 -47.875 -5.938 1 91.88 61 VAL B CA 1
ATOM 3263 C C . VAL B 1 61 ? -7.742 -49.094 -6.836 1 91.88 61 VAL B C 1
ATOM 3265 O O . VAL B 1 61 ? -7.051 -49.125 -7.855 1 91.88 61 VAL B O 1
ATOM 3268 N N . LEU B 1 62 ? -8.516 -50.062 -6.473 1 92.44 62 LEU B N 1
ATOM 3269 C CA . LEU B 1 62 ? -8.492 -51.344 -7.176 1 92.44 62 LEU B CA 1
ATOM 3270 C C . LEU B 1 62 ? -9.539 -51.375 -8.281 1 92.44 62 LEU B C 1
ATOM 3272 O O . LEU B 1 62 ? -9.703 -52.406 -8.953 1 92.44 62 LEU B O 1
ATOM 3276 N N . ALA B 1 63 ? -10.211 -50.281 -8.438 1 91.5 63 ALA B N 1
ATOM 3277 C CA . ALA B 1 63 ? -11.188 -50.219 -9.523 1 91.5 63 ALA B CA 1
ATOM 3278 C C . ALA B 1 63 ? -10.531 -50.531 -10.867 1 91.5 63 ALA B C 1
ATOM 3280 O O . ALA B 1 63 ? -9.406 -50.094 -11.125 1 91.5 63 ALA B O 1
ATOM 3281 N N . PRO B 1 64 ? -11.211 -51.281 -11.703 1 89.06 64 PRO B N 1
ATOM 3282 C CA . PRO B 1 64 ? -10.633 -51.531 -13.023 1 89.06 64 PRO B CA 1
ATOM 3283 C C . PRO B 1 64 ? -10.367 -50.281 -13.82 1 89.06 64 PRO B C 1
ATOM 3285 O O . PRO B 1 64 ? -11.148 -49.312 -13.758 1 89.06 64 PRO B O 1
ATOM 3288 N N . PRO B 1 65 ? -9.242 -50.312 -14.422 1 88.06 65 PRO B N 1
ATOM 3289 C CA . PRO B 1 65 ? -8.953 -49.094 -15.219 1 88.06 65 PRO B CA 1
ATOM 3290 C C . PRO B 1 65 ? -9.922 -48.938 -16.391 1 88.06 65 PRO B C 1
ATOM 3292 O O . PRO B 1 65 ? -10.625 -49.875 -16.75 1 88.06 65 PRO B O 1
ATOM 3295 N N . ALA B 1 66 ? -9.953 -47.688 -16.859 1 88.25 66 ALA B N 1
ATOM 3296 C CA . ALA B 1 66 ? -10.797 -47.406 -18 1 88.25 66 ALA B CA 1
ATOM 3297 C C . ALA B 1 66 ? -10.375 -48.219 -19.234 1 88.25 66 ALA B C 1
ATOM 3299 O O . ALA B 1 66 ? -9.266 -48.75 -19.281 1 88.25 66 ALA B O 1
ATOM 3300 N N . ALA B 1 67 ? -11.258 -48.219 -20.203 1 91.81 67 ALA B N 1
ATOM 3301 C CA . ALA B 1 67 ? -11.047 -49.031 -21.406 1 91.81 67 ALA B CA 1
ATOM 3302 C C . ALA B 1 67 ? -9.836 -48.562 -22.203 1 91.81 67 ALA B C 1
ATOM 3304 O O . ALA B 1 67 ? -9.148 -49.344 -22.844 1 91.81 67 ALA B O 1
ATOM 3305 N N . ASP B 1 68 ? -9.625 -47.344 -22.078 1 93 68 ASP B N 1
ATOM 3306 C CA . ASP B 1 68 ? -8.555 -46.781 -22.891 1 93 68 ASP B CA 1
ATOM 3307 C C . ASP B 1 68 ? -7.262 -46.656 -22.078 1 93 68 ASP B C 1
ATOM 3309 O O . ASP B 1 68 ? -6.336 -45.969 -22.484 1 93 68 ASP B O 1
ATOM 3313 N N . PHE B 1 69 ? -7.172 -47.375 -21.016 1 94.5 69 PHE B N 1
ATOM 3314 C CA . PHE B 1 69 ? -6.043 -47.219 -20.109 1 94.5 69 PHE B CA 1
ATOM 3315 C C . PHE B 1 69 ? -4.746 -47.656 -20.781 1 94.5 69 PHE B C 1
ATOM 3317 O O . PHE B 1 69 ? -3.729 -46.969 -20.672 1 94.5 69 PHE B O 1
ATOM 3324 N N . GLU B 1 70 ? -4.785 -48.75 -21.484 1 95 70 GLU B N 1
ATOM 3325 C CA . GLU B 1 70 ? -3.578 -49.25 -22.156 1 95 70 GLU B CA 1
ATOM 3326 C C . GLU B 1 70 ? -3.102 -48.25 -23.203 1 95 70 GLU B C 1
ATOM 3328 O O . GLU B 1 70 ? -1.897 -48.062 -23.391 1 95 70 GLU B O 1
ATOM 3333 N N . GLN B 1 71 ? -4.047 -47.656 -23.828 1 95.88 71 GLN B N 1
ATOM 3334 C CA . GLN B 1 71 ? -3.713 -46.625 -24.797 1 95.88 71 GLN B CA 1
ATOM 3335 C C . GLN B 1 71 ? -3.062 -45.438 -24.125 1 95.88 71 GLN B C 1
ATOM 3337 O O . GLN B 1 71 ? -2.148 -44.812 -24.672 1 95.88 71 GLN B O 1
ATOM 3342 N N . ARG B 1 72 ? -3.537 -45.094 -22.984 1 95.75 72 ARG B N 1
ATOM 3343 C CA . ARG B 1 72 ? -2.967 -43.969 -22.219 1 95.75 72 ARG B CA 1
ATOM 3344 C C . ARG B 1 72 ? -1.536 -44.281 -21.797 1 95.75 72 ARG B C 1
ATOM 3346 O O . ARG B 1 72 ? -0.678 -43.406 -21.781 1 95.75 72 ARG B O 1
ATOM 3353 N N . VAL B 1 73 ? -1.301 -45.5 -21.406 1 96.88 73 VAL B N 1
ATOM 3354 C CA . VAL B 1 73 ? 0.047 -45.938 -21.047 1 96.88 73 VAL B CA 1
ATOM 3355 C C . VAL B 1 73 ? 0.972 -45.812 -22.25 1 96.88 73 VAL B C 1
ATOM 3357 O O . VAL B 1 73 ? 2.082 -45.281 -22.141 1 96.88 73 VAL B O 1
ATOM 3360 N N . ASP B 1 74 ? 0.449 -46.25 -23.406 1 97.25 74 ASP B N 1
ATOM 3361 C CA . ASP B 1 74 ? 1.226 -46.156 -24.625 1 97.25 74 ASP B CA 1
ATOM 3362 C C . ASP B 1 74 ? 1.53 -44.688 -24.969 1 97.25 74 ASP B C 1
ATOM 3364 O O . ASP B 1 74 ? 2.65 -44.375 -25.375 1 97.25 74 ASP B O 1
ATOM 3368 N N . ALA B 1 75 ? 0.552 -43.906 -24.828 1 96.56 75 ALA B N 1
ATOM 3369 C CA . ALA B 1 75 ? 0.709 -42.5 -25.109 1 96.56 75 ALA B CA 1
ATOM 3370 C C . ALA B 1 75 ? 1.745 -41.875 -24.188 1 96.56 75 ALA B C 1
ATOM 3372 O O . ALA B 1 75 ? 2.551 -41.031 -24.625 1 96.56 75 ALA B O 1
ATOM 3373 N N . ALA B 1 76 ? 1.731 -42.219 -22.953 1 97.25 76 ALA B N 1
ATOM 3374 C CA . ALA B 1 76 ? 2.691 -41.719 -21.984 1 97.25 76 ALA B CA 1
ATOM 3375 C C . ALA B 1 76 ? 4.113 -42.156 -22.328 1 97.25 76 ALA B C 1
ATOM 3377 O O . ALA B 1 76 ? 5.055 -41.344 -22.219 1 97.25 76 ALA B O 1
ATOM 3378 N N . LEU B 1 77 ? 4.215 -43.375 -22.719 1 97.06 77 LEU B N 1
ATOM 3379 C CA . LEU B 1 77 ? 5.523 -43.875 -23.109 1 97.06 77 LEU B CA 1
ATOM 3380 C C . LEU B 1 77 ? 6.047 -43.156 -24.344 1 97.06 77 LEU B C 1
ATOM 3382 O O . LEU B 1 77 ? 7.219 -42.781 -24.391 1 97.06 77 LEU B O 1
ATOM 3386 N N . ALA B 1 78 ? 5.156 -42.969 -25.297 1 97.06 78 ALA B N 1
ATOM 3387 C CA . ALA B 1 78 ? 5.531 -42.25 -26.5 1 97.06 78 ALA B CA 1
ATOM 3388 C C . ALA B 1 78 ? 5.941 -40.812 -26.172 1 97.06 78 ALA B C 1
ATOM 3390 O O . ALA B 1 78 ? 6.918 -40.312 -26.719 1 97.06 78 ALA B O 1
ATOM 3391 N N . TRP B 1 79 ? 5.176 -40.219 -25.312 1 96.81 79 TRP B N 1
ATOM 3392 C CA . TRP B 1 79 ? 5.457 -38.875 -24.875 1 96.81 79 TRP B CA 1
ATOM 3393 C C . TRP B 1 79 ? 6.82 -38.781 -24.188 1 96.81 79 TRP B C 1
ATOM 3395 O O . TRP B 1 79 ? 7.578 -37.844 -24.406 1 96.81 79 TRP B O 1
ATOM 3405 N N . LEU B 1 80 ? 7.203 -39.719 -23.422 1 96.44 80 LEU B N 1
ATOM 3406 C CA . LEU B 1 80 ? 8.461 -39.781 -22.688 1 96.44 80 LEU B CA 1
ATOM 3407 C C . LEU B 1 80 ? 9.641 -39.938 -23.641 1 96.44 80 LEU B C 1
ATOM 3409 O O . LEU B 1 80 ? 10.781 -39.656 -23.281 1 96.44 80 LEU B O 1
ATOM 3413 N N . ASP B 1 81 ? 9.367 -40.438 -24.828 1 95 81 ASP B N 1
ATOM 3414 C CA . ASP B 1 81 ? 10.422 -40.625 -25.812 1 95 81 ASP B CA 1
ATOM 3415 C C . ASP B 1 81 ? 10.891 -39.312 -26.406 1 95 81 ASP B C 1
ATOM 3417 O O . ASP B 1 81 ? 11.961 -39.25 -27.016 1 95 81 ASP B O 1
ATOM 3421 N N . GLU B 1 82 ? 10.086 -38.344 -26.25 1 95 82 GLU B N 1
ATOM 3422 C CA . GLU B 1 82 ? 10.469 -37 -26.734 1 95 82 GLU B CA 1
ATOM 3423 C C . GLU B 1 82 ? 11.461 -36.344 -25.781 1 95 82 GLU B C 1
ATOM 3425 O O . GLU B 1 82 ? 11.25 -36.344 -24.562 1 95 82 GLU B O 1
ATOM 3430 N N . PRO B 1 83 ? 12.523 -35.781 -26.359 1 93.69 83 PRO B N 1
ATOM 3431 C CA . PRO B 1 83 ? 13.523 -35.125 -25.516 1 93.69 83 PRO B CA 1
ATOM 3432 C C . PRO B 1 83 ? 12.93 -34 -24.672 1 93.69 83 PRO B C 1
ATOM 3434 O O . PRO B 1 83 ? 12.078 -33.25 -25.156 1 93.69 83 PRO B O 1
ATOM 3437 N N . GLY B 1 84 ? 13.336 -33.969 -23.422 1 94.56 84 GLY B N 1
ATOM 3438 C CA . GLY B 1 84 ? 12.914 -32.906 -22.531 1 94.56 84 GLY B CA 1
ATOM 3439 C C . GLY B 1 84 ? 11.688 -33.25 -21.719 1 94.56 84 GLY B C 1
ATOM 3440 O O . GLY B 1 84 ? 11.328 -32.531 -20.781 1 94.56 84 GLY B O 1
ATOM 3441 N N . ASN B 1 85 ? 10.961 -34.312 -22.141 1 97.44 85 ASN B N 1
ATOM 3442 C CA . ASN B 1 85 ? 9.805 -34.75 -21.375 1 97.44 85 ASN B CA 1
ATOM 3443 C C . ASN B 1 85 ? 10.203 -35.688 -20.234 1 97.44 85 ASN B C 1
ATOM 3445 O O . ASN B 1 85 ? 11.086 -36.531 -20.422 1 97.44 85 ASN B O 1
ATOM 3449 N N . ALA B 1 86 ? 9.656 -35.531 -19.109 1 97.12 86 ALA B N 1
ATOM 3450 C CA . ALA B 1 86 ? 9.961 -36.406 -17.969 1 97.12 86 ALA B CA 1
ATOM 3451 C C . ALA B 1 86 ? 8.727 -36.594 -17.094 1 97.12 86 ALA B C 1
ATOM 3453 O O . ALA B 1 86 ? 7.883 -35.719 -16.969 1 97.12 86 ALA B O 1
ATOM 3454 N N . LEU B 1 87 ? 8.625 -37.75 -16.578 1 97.31 87 LEU B N 1
ATOM 3455 C CA . LEU B 1 87 ? 7.684 -38.062 -15.492 1 97.31 87 LEU B CA 1
ATOM 3456 C C . LEU B 1 87 ? 8.422 -38.219 -14.172 1 97.31 87 LEU B C 1
ATOM 3458 O O . LEU B 1 87 ? 9.383 -38.969 -14.078 1 97.31 87 LEU B O 1
ATOM 3462 N N . VAL B 1 88 ? 7.977 -37.469 -13.211 1 97.12 88 VAL B N 1
ATOM 3463 C CA . VAL B 1 88 ? 8.594 -37.531 -11.891 1 97.12 88 VAL B CA 1
ATOM 3464 C C . VAL B 1 88 ? 7.57 -38.062 -10.875 1 97.12 88 VAL B C 1
ATOM 3466 O O . VAL B 1 88 ? 6.531 -37.406 -10.656 1 97.12 88 VAL B O 1
ATOM 3469 N N . THR B 1 89 ? 7.832 -39.219 -10.312 1 95.75 89 THR B N 1
ATOM 3470 C CA . THR B 1 89 ? 6.914 -39.844 -9.359 1 95.75 89 THR B CA 1
ATOM 3471 C C . THR B 1 89 ? 7.273 -39.438 -7.93 1 95.75 89 THR B C 1
ATOM 3473 O O . THR B 1 89 ? 8.375 -38.938 -7.676 1 95.75 89 THR B O 1
ATOM 3476 N N . ARG B 1 90 ? 6.41 -39.688 -7.012 1 94.12 90 ARG B N 1
ATOM 3477 C CA . ARG B 1 90 ? 6.602 -39.375 -5.602 1 94.12 90 ARG B CA 1
ATOM 3478 C C . ARG B 1 90 ? 7.816 -40.094 -5.039 1 94.12 90 ARG B C 1
ATOM 3480 O O . ARG B 1 90 ? 8.406 -39.656 -4.047 1 94.12 90 ARG B O 1
ATOM 3487 N N . HIS B 1 91 ? 8.258 -41.125 -5.664 1 92.25 91 HIS B N 1
ATOM 3488 C CA . HIS B 1 91 ? 9.383 -41.938 -5.184 1 92.25 91 HIS B CA 1
ATOM 3489 C C . HIS B 1 91 ? 10.68 -41.5 -5.871 1 92.25 91 HIS B C 1
ATOM 3491 O O . HIS B 1 91 ? 11.75 -42.031 -5.551 1 92.25 91 HIS B O 1
ATOM 3497 N N . ASP B 1 92 ? 10.562 -40.625 -6.812 1 94.38 92 ASP B N 1
ATOM 3498 C CA . ASP B 1 92 ? 11.734 -40.156 -7.547 1 94.38 92 ASP B CA 1
ATOM 3499 C C . ASP B 1 92 ? 12.516 -39.125 -6.734 1 94.38 92 ASP B C 1
ATOM 3501 O O . ASP B 1 92 ? 11.93 -38.219 -6.137 1 94.38 92 ASP B O 1
ATOM 3505 N N . PRO B 1 93 ? 13.812 -39.25 -6.582 1 93.31 93 PRO B N 1
ATOM 3506 C CA . PRO B 1 93 ? 14.617 -38.219 -5.91 1 93.31 93 PRO B CA 1
ATOM 3507 C C . PRO B 1 93 ? 14.461 -36.844 -6.547 1 93.31 93 PRO B C 1
ATOM 3509 O O . PRO B 1 93 ? 14.711 -35.844 -5.895 1 93.31 93 PRO B O 1
ATOM 3512 N N . ALA B 1 94 ? 14.008 -36.781 -7.785 1 96.19 94 ALA B N 1
ATOM 3513 C CA . ALA B 1 94 ? 13.836 -35.531 -8.5 1 96.19 94 ALA B CA 1
ATOM 3514 C C . ALA B 1 94 ? 12.508 -34.875 -8.141 1 96.19 94 ALA B C 1
ATOM 3516 O O . ALA B 1 94 ? 12.227 -33.75 -8.562 1 96.19 94 ALA B O 1
ATOM 3517 N N . TYR B 1 95 ? 11.711 -35.531 -7.332 1 97.56 95 TYR B N 1
ATOM 3518 C CA . TYR B 1 95 ? 10.453 -34.938 -6.902 1 97.56 95 TYR B CA 1
ATOM 3519 C C . TYR B 1 95 ? 10.703 -33.75 -5.98 1 97.56 95 TYR B C 1
ATOM 3521 O O . TYR B 1 95 ? 11.406 -33.875 -4.977 1 97.56 95 TYR B O 1
ATOM 3529 N N . PRO B 1 96 ? 10.148 -32.625 -6.332 1 97.19 96 PRO B N 1
ATOM 3530 C CA . PRO B 1 96 ? 10.438 -31.438 -5.531 1 97.19 96 PRO B CA 1
ATOM 3531 C C . PRO B 1 96 ? 9.961 -31.578 -4.086 1 97.19 96 PRO B C 1
ATOM 3533 O O . PRO B 1 96 ? 8.789 -31.859 -3.84 1 97.19 96 PRO B O 1
ATOM 3536 N N . GLY B 1 97 ? 10.797 -31.344 -3.107 1 96.06 97 GLY B N 1
ATOM 3537 C CA . GLY B 1 97 ? 10.5 -31.438 -1.688 1 96.06 97 GLY B CA 1
ATOM 3538 C C . GLY B 1 97 ? 9.289 -30.641 -1.273 1 96.06 97 GLY B C 1
ATOM 3539 O O . GLY B 1 97 ? 8.375 -31.156 -0.632 1 96.06 97 GLY B O 1
ATOM 3540 N N . PRO B 1 98 ? 9.25 -29.391 -1.663 1 97 98 PRO B N 1
ATOM 3541 C CA . PRO B 1 98 ? 8.125 -28.531 -1.267 1 97 98 PRO B CA 1
ATOM 3542 C C . PRO B 1 98 ? 6.777 -29.094 -1.729 1 97 98 PRO B C 1
ATOM 3544 O O . PRO B 1 98 ? 5.762 -28.906 -1.054 1 97 98 PRO B O 1
ATOM 3547 N N . LEU B 1 99 ? 6.699 -29.766 -2.846 1 97.69 99 LEU B N 1
ATOM 3548 C CA . LEU B 1 99 ? 5.457 -30.375 -3.309 1 97.69 99 LEU B CA 1
ATOM 3549 C C . LEU B 1 99 ? 5.098 -31.594 -2.465 1 97.69 99 LEU B C 1
ATOM 3551 O O . LEU B 1 99 ? 3.92 -31.859 -2.219 1 97.69 99 LEU B O 1
ATOM 3555 N N . ALA B 1 100 ? 6.094 -32.281 -2.006 1 95.38 100 ALA B N 1
ATOM 3556 C CA . ALA B 1 100 ? 5.875 -33.469 -1.178 1 95.38 100 ALA B CA 1
ATOM 3557 C C . ALA B 1 100 ? 5.258 -33.094 0.166 1 95.38 100 ALA B C 1
ATOM 3559 O O . ALA B 1 100 ? 4.613 -33.938 0.815 1 95.38 100 ALA B O 1
ATOM 3560 N N . GLU B 1 101 ? 5.41 -31.906 0.551 1 94.06 101 GLU B N 1
ATOM 3561 C CA . GLU B 1 101 ? 4.953 -31.438 1.855 1 94.06 101 GLU B CA 1
ATOM 3562 C C . GLU B 1 101 ? 3.502 -30.969 1.796 1 94.06 101 GLU B C 1
ATOM 3564 O O . GLU B 1 101 ? 2.896 -30.672 2.828 1 94.06 101 GLU B O 1
ATOM 3569 N N . LEU B 1 102 ? 2.996 -30.891 0.583 1 95.44 102 LEU B N 1
ATOM 3570 C CA . LEU B 1 102 ? 1.599 -30.5 0.449 1 95.44 102 LEU B CA 1
ATOM 3571 C C . LEU B 1 102 ? 0.682 -31.516 1.127 1 95.44 102 LEU B C 1
ATOM 3573 O O . LEU B 1 102 ? 1.073 -32.656 1.344 1 95.44 102 LEU B O 1
ATOM 3577 N N . TYR B 1 103 ? -0.511 -31.062 1.486 1 90.94 103 TYR B N 1
ATOM 3578 C CA . TYR B 1 103 ? -1.504 -31.953 2.068 1 90.94 103 TYR B CA 1
ATOM 3579 C C . TYR B 1 103 ? -1.926 -33.031 1.067 1 90.94 103 TYR B C 1
ATOM 3581 O O . TYR B 1 103 ? -2.258 -34.156 1.452 1 90.94 103 TYR B O 1
ATOM 3589 N N . ASP B 1 104 ? -1.882 -32.656 -0.201 1 92.44 104 ASP B N 1
ATOM 3590 C CA . ASP B 1 104 ? -2.266 -33.562 -1.285 1 92.44 104 ASP B CA 1
ATOM 3591 C C . ASP B 1 104 ? -1.224 -33.562 -2.4 1 92.44 104 ASP B C 1
ATOM 3593 O O . ASP B 1 104 ? -1.532 -33.219 -3.543 1 92.44 104 ASP B O 1
ATOM 3597 N N . PRO B 1 105 ? -0.069 -34.062 -2.127 1 95.06 105 PRO B N 1
ATOM 3598 C CA . PRO B 1 105 ? 0.972 -34.062 -3.156 1 95.06 105 PRO B CA 1
ATOM 3599 C C . PRO B 1 105 ? 0.594 -34.906 -4.379 1 95.06 105 PRO B C 1
ATOM 3601 O O . PRO B 1 105 ? 0.118 -36.031 -4.238 1 95.06 105 PRO B O 1
ATOM 3604 N N . PRO B 1 106 ? 0.797 -34.344 -5.559 1 95.44 106 PRO B N 1
ATOM 3605 C CA . PRO B 1 106 ? 0.543 -35.156 -6.742 1 95.44 106 PRO B CA 1
ATOM 3606 C C . PRO B 1 106 ? 1.42 -36.406 -6.789 1 95.44 106 PRO B C 1
ATOM 3608 O O . PRO B 1 106 ? 2.629 -36.312 -6.551 1 95.44 106 PRO B O 1
ATOM 3611 N N . PRO B 1 107 ? 0.836 -37.531 -7.078 1 93.69 107 PRO B N 1
ATOM 3612 C CA . PRO B 1 107 ? 1.649 -38.75 -7.148 1 93.69 107 PRO B CA 1
ATOM 3613 C C . PRO B 1 107 ? 2.637 -38.719 -8.312 1 93.69 107 PRO B C 1
ATOM 3615 O O . PRO B 1 107 ? 3.682 -39.375 -8.258 1 93.69 107 PRO B O 1
ATOM 3618 N N . LEU B 1 108 ? 2.201 -38.031 -9.305 1 94.62 108 LEU B N 1
ATOM 3619 C CA . LEU B 1 108 ? 2.936 -38 -10.562 1 94.62 108 LEU B CA 1
ATOM 3620 C C . LEU B 1 108 ? 2.941 -36.594 -11.156 1 94.62 108 LEU B C 1
ATOM 3622 O O . LEU B 1 108 ? 1.911 -35.906 -11.164 1 94.62 108 LEU B O 1
ATOM 3626 N N . LEU B 1 109 ? 4.188 -36.156 -11.602 1 97.81 109 LEU B N 1
ATOM 3627 C CA . LEU B 1 109 ? 4.316 -34.875 -12.281 1 97.81 109 LEU B CA 1
ATOM 3628 C C . LEU B 1 109 ? 4.773 -35.062 -13.727 1 97.81 109 LEU B C 1
ATOM 3630 O O . LEU B 1 109 ? 5.699 -35.844 -13.992 1 97.81 109 LEU B O 1
ATOM 3634 N N . TYR B 1 110 ? 4.062 -34.438 -14.641 1 98.19 110 TYR B N 1
ATOM 3635 C CA . TYR B 1 110 ? 4.492 -34.312 -16.031 1 98.19 110 TYR B CA 1
ATOM 3636 C C . TYR B 1 110 ? 5.324 -33.062 -16.25 1 98.19 110 TYR B C 1
ATOM 3638 O O . TYR B 1 110 ? 4.871 -31.953 -15.961 1 98.19 110 TYR B O 1
ATOM 3646 N N . ILE B 1 111 ? 6.559 -33.219 -16.734 1 98.31 111 ILE B N 1
ATOM 3647 C CA . ILE B 1 111 ? 7.449 -32.094 -16.875 1 98.31 111 ILE B CA 1
ATOM 3648 C C . ILE B 1 111 ? 7.977 -32 -18.312 1 98.31 111 ILE B C 1
ATOM 3650 O O . ILE B 1 111 ? 8.367 -33.031 -18.891 1 98.31 111 ILE B O 1
ATOM 3654 N N . LYS B 1 112 ? 7.895 -30.922 -18.922 1 98 112 LYS B N 1
ATOM 3655 C CA . LYS B 1 112 ? 8.586 -30.594 -20.172 1 98 112 LYS B CA 1
ATOM 3656 C C . LYS B 1 112 ? 9.664 -29.531 -19.953 1 98 112 LYS B C 1
ATOM 3658 O O . LYS B 1 112 ? 9.359 -28.422 -19.547 1 98 112 LYS B O 1
ATOM 3663 N N . GLY B 1 113 ? 10.938 -29.875 -20.141 1 97.5 113 GLY B N 1
ATOM 3664 C CA . GLY B 1 113 ? 12.016 -28.922 -19.953 1 97.5 113 GLY B CA 1
ATOM 3665 C C . GLY B 1 113 ? 12.945 -29.266 -18.812 1 97.5 113 GLY B C 1
ATOM 3666 O O . GLY B 1 113 ? 13.25 -30.453 -18.594 1 97.5 113 GLY B O 1
ATOM 3667 N N . ARG B 1 114 ? 13.477 -28.328 -18.094 1 97 114 ARG B N 1
ATOM 3668 C CA . ARG B 1 114 ? 14.531 -28.5 -17.109 1 97 114 ARG B CA 1
ATOM 3669 C C . ARG B 1 114 ? 13.961 -28.875 -15.742 1 97 114 ARG B C 1
ATOM 3671 O O . ARG B 1 114 ? 13.586 -28 -14.953 1 97 114 ARG B O 1
ATOM 3678 N N . VAL B 1 115 ? 14.094 -30.094 -15.359 1 96.94 115 VAL B N 1
ATOM 3679 C CA . VAL B 1 115 ? 13.578 -30.625 -14.094 1 96.94 115 VAL B CA 1
ATOM 3680 C C . VAL B 1 115 ? 14.32 -29.969 -12.93 1 96.94 115 VAL B C 1
ATOM 3682 O O . VAL B 1 115 ? 13.727 -29.703 -11.883 1 96.94 115 VAL B O 1
ATOM 3685 N N . ALA B 1 116 ? 15.555 -29.672 -13.102 1 95.69 116 ALA B N 1
ATOM 3686 C CA . ALA B 1 116 ? 16.406 -29.109 -12.055 1 95.69 116 ALA B CA 1
ATOM 3687 C C . ALA B 1 116 ? 15.852 -27.766 -11.562 1 95.69 116 ALA B C 1
ATOM 3689 O O . ALA B 1 116 ? 16.062 -27.391 -10.406 1 95.69 116 ALA B O 1
ATOM 3690 N N . LEU B 1 117 ? 15.156 -27.078 -12.391 1 97.19 117 LEU B N 1
ATOM 3691 C CA . LEU B 1 117 ? 14.617 -25.766 -12.062 1 97.19 117 LEU B CA 1
ATOM 3692 C C . LEU B 1 117 ? 13.555 -25.859 -10.969 1 97.19 117 LEU B C 1
ATOM 3694 O O . LEU B 1 117 ? 13.281 -24.891 -10.273 1 97.19 117 LEU B O 1
ATOM 3698 N N . LEU B 1 118 ? 12.969 -27.016 -10.805 1 97.69 118 LEU B N 1
ATOM 3699 C CA . LEU B 1 118 ? 11.938 -27.219 -9.789 1 97.69 118 LEU B CA 1
ATOM 3700 C C . LEU B 1 118 ? 12.555 -27.25 -8.398 1 97.69 118 LEU B C 1
ATOM 3702 O O . LEU B 1 118 ? 11.836 -27.203 -7.395 1 97.69 118 LEU B O 1
ATOM 3706 N N . HIS B 1 119 ? 13.836 -27.312 -8.344 1 97.06 119 HIS B N 1
ATOM 3707 C CA . HIS B 1 119 ? 14.539 -27.344 -7.066 1 97.06 119 HIS B CA 1
ATOM 3708 C C . HIS B 1 119 ? 15.25 -26.031 -6.781 1 97.06 119 HIS B C 1
ATOM 3710 O O . HIS B 1 119 ? 15.875 -25.875 -5.73 1 97.06 119 HIS B O 1
ATOM 3716 N N . ALA B 1 120 ? 15.195 -25.125 -7.68 1 96.88 120 ALA B N 1
ATOM 3717 C CA . ALA B 1 120 ? 15.828 -23.812 -7.516 1 96.88 120 ALA B CA 1
ATOM 3718 C C . ALA B 1 120 ? 15.039 -22.938 -6.555 1 96.88 120 ALA B C 1
ATOM 3720 O O . ALA B 1 120 ? 13.836 -23.141 -6.367 1 96.88 120 ALA B O 1
ATOM 3721 N N . ARG B 1 121 ? 15.734 -22.016 -5.883 1 97.44 121 ARG B N 1
ATOM 3722 C CA . ARG B 1 121 ? 15 -20.953 -5.184 1 97.44 121 ARG B CA 1
ATOM 3723 C C . ARG B 1 121 ? 14.133 -20.156 -6.148 1 97.44 121 ARG B C 1
ATOM 3725 O O . ARG B 1 121 ? 14.578 -19.812 -7.246 1 97.44 121 ARG B O 1
ATOM 3732 N N . ALA B 1 122 ? 12.898 -19.969 -5.738 1 98.69 122 ALA B N 1
ATOM 3733 C CA . ALA B 1 122 ? 11.992 -19.375 -6.715 1 98.69 122 ALA B CA 1
ATOM 3734 C C . ALA B 1 122 ? 11.016 -18.406 -6.035 1 98.69 122 ALA B C 1
ATOM 3736 O O . ALA B 1 122 ? 10.812 -18.484 -4.82 1 98.69 122 ALA B O 1
ATOM 3737 N N . VAL B 1 123 ? 10.492 -17.5 -6.812 1 98.88 123 VAL B N 1
ATOM 3738 C CA . VAL B 1 123 ? 9.398 -16.609 -6.426 1 98.88 123 VAL B CA 1
ATOM 3739 C C . VAL B 1 123 ? 8.281 -16.688 -7.461 1 98.88 123 VAL B C 1
ATOM 3741 O O . VAL B 1 123 ? 8.539 -16.766 -8.664 1 98.88 123 VAL B O 1
ATOM 3744 N N . ALA B 1 124 ? 7.07 -16.734 -6.965 1 98.94 124 ALA B N 1
ATOM 3745 C CA . ALA B 1 124 ? 5.934 -16.719 -7.879 1 98.94 124 ALA B CA 1
ATOM 3746 C C . ALA B 1 124 ? 5.496 -15.297 -8.188 1 98.94 124 ALA B C 1
ATOM 3748 O O . ALA B 1 124 ? 5.496 -14.438 -7.297 1 98.94 124 ALA B O 1
ATOM 3749 N N . ILE B 1 125 ? 5.176 -15.031 -9.391 1 98.94 125 ILE B N 1
ATOM 3750 C CA . ILE B 1 125 ? 4.574 -13.773 -9.812 1 98.94 125 ILE B CA 1
ATOM 3751 C C . ILE B 1 125 ? 3.242 -14.039 -10.516 1 98.94 125 ILE B C 1
ATOM 3753 O O . ILE B 1 125 ? 3.201 -14.703 -11.555 1 98.94 125 ILE B O 1
ATOM 3757 N N . VAL B 1 126 ? 2.123 -13.555 -9.914 1 98.81 126 VAL B N 1
ATOM 3758 C CA . VAL B 1 126 ? 0.784 -13.805 -10.438 1 98.81 126 VAL B CA 1
ATOM 3759 C C . VAL B 1 126 ? -0.036 -12.516 -10.391 1 98.81 126 VAL B C 1
ATOM 3761 O O . VAL B 1 126 ? 0.411 -11.508 -9.844 1 98.81 126 VAL B O 1
ATOM 3764 N N . GLY B 1 127 ? -1.178 -12.609 -11.023 1 98.38 127 GLY B N 1
ATOM 3765 C CA . GLY B 1 127 ? -2.062 -11.453 -11.023 1 98.38 127 GLY B CA 1
ATOM 3766 C C . GLY B 1 127 ? -3.174 -11.555 -12.055 1 98.38 127 GLY B C 1
ATOM 3767 O O . GLY B 1 127 ? -3.59 -12.656 -12.422 1 98.38 127 GLY B O 1
ATOM 3768 N N . SER B 1 128 ? -3.6 -10.383 -12.523 1 95.94 128 SER B N 1
ATOM 3769 C CA . SER B 1 128 ? -4.797 -10.273 -13.352 1 95.94 128 SER B CA 1
ATOM 3770 C C . SER B 1 128 ? -4.562 -10.852 -14.742 1 95.94 128 SER B C 1
ATOM 3772 O O . SER B 1 128 ? -3.516 -10.625 -15.352 1 95.94 128 SER B O 1
ATOM 3774 N N . ARG B 1 129 ? -5.602 -11.57 -15.32 1 93.94 129 ARG B N 1
ATOM 3775 C CA . ARG B 1 129 ? -5.586 -12.055 -16.703 1 93.94 129 ARG B CA 1
ATOM 3776 C C . ARG B 1 129 ? -5.789 -10.906 -17.672 1 93.94 129 ARG B C 1
ATOM 3778 O O . ARG B 1 129 ? -5.398 -11 -18.844 1 93.94 129 ARG B O 1
ATOM 3785 N N . GLY B 1 130 ? -6.535 -9.922 -17.172 1 92 130 GLY B N 1
ATOM 3786 C CA . GLY B 1 130 ? -6.746 -8.695 -17.922 1 92 130 GLY B CA 1
ATOM 3787 C C . GLY B 1 130 ? -5.914 -7.531 -17.422 1 92 130 GLY B C 1
ATOM 3788 O O . GLY B 1 130 ? -6.453 -6.469 -17.094 1 92 130 GLY B O 1
ATOM 3789 N N . ALA B 1 131 ? -4.594 -7.719 -17.391 1 92.31 131 ALA B N 1
ATOM 3790 C CA . ALA B 1 131 ? -3.658 -6.766 -16.797 1 92.31 131 ALA B CA 1
ATOM 3791 C C . ALA B 1 131 ? -3.576 -5.488 -17.625 1 92.31 131 ALA B C 1
ATOM 3793 O O . ALA B 1 131 ? -3.807 -5.512 -18.828 1 92.31 131 ALA B O 1
ATOM 3794 N N . THR B 1 132 ? -3.307 -4.355 -16.922 1 87.69 132 THR B N 1
ATOM 3795 C CA . THR B 1 132 ? -3.029 -3.098 -17.609 1 87.69 132 THR B CA 1
ATOM 3796 C C . THR B 1 132 ? -1.658 -3.137 -18.266 1 87.69 132 THR B C 1
ATOM 3798 O O . THR B 1 132 ? -0.822 -3.979 -17.938 1 87.69 132 THR B O 1
ATOM 3801 N N . PRO B 1 133 ? -1.46 -2.252 -19.25 1 83.44 133 PRO B N 1
ATOM 3802 C CA . PRO B 1 133 ? -0.125 -2.189 -19.859 1 83.44 133 PRO B CA 1
ATOM 3803 C C . PRO B 1 133 ? 0.977 -1.964 -18.828 1 83.44 133 PRO B C 1
ATOM 3805 O O . PRO B 1 133 ? 2.045 -2.574 -18.922 1 83.44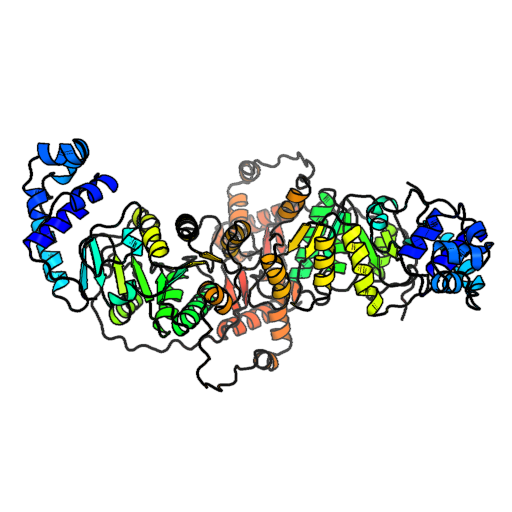 133 PRO B O 1
ATOM 3808 N N . GLN B 1 134 ? 0.718 -1.14 -17.844 1 87.19 134 GLN B N 1
ATOM 3809 C CA . GLN B 1 134 ? 1.701 -0.916 -16.781 1 87.19 134 GLN B CA 1
ATOM 3810 C C . GLN B 1 134 ? 1.914 -2.178 -15.953 1 87.19 134 GLN B C 1
ATOM 3812 O O . GLN B 1 134 ? 3.043 -2.496 -15.57 1 87.19 134 GLN B O 1
ATOM 3817 N N . GLY B 1 135 ? 0.835 -2.836 -15.664 1 93.25 135 GLY B N 1
ATOM 3818 C CA . GLY B 1 135 ? 0.945 -4.094 -14.945 1 93.25 135 GLY B CA 1
ATOM 3819 C C . GLY B 1 135 ? 1.808 -5.117 -15.656 1 93.25 135 GLY B C 1
ATOM 3820 O O . GLY B 1 135 ? 2.619 -5.801 -15.031 1 93.25 135 GLY B O 1
ATOM 3821 N N . LEU B 1 136 ? 1.598 -5.219 -16.984 1 95 136 LEU B N 1
ATOM 3822 C CA . LEU B 1 136 ? 2.398 -6.137 -17.781 1 95 136 LEU B CA 1
ATOM 3823 C C . LEU B 1 136 ? 3.875 -5.75 -17.734 1 95 136 LEU B C 1
ATOM 3825 O O . LEU B 1 136 ? 4.738 -6.613 -17.547 1 95 136 LEU B O 1
ATOM 3829 N N . ALA B 1 137 ? 4.133 -4.48 -17.844 1 92.56 137 ALA B N 1
ATOM 3830 C CA . ALA B 1 137 ? 5.504 -3.984 -17.812 1 92.56 137 ALA B CA 1
ATOM 3831 C C . ALA B 1 137 ? 6.152 -4.246 -16.453 1 92.56 137 ALA B C 1
ATOM 3833 O O . ALA B 1 137 ? 7.301 -4.691 -16.375 1 92.56 137 ALA B O 1
ATOM 3834 N N . ASP B 1 138 ? 5.453 -3.992 -15.422 1 95.94 138 ASP B N 1
ATOM 3835 C CA . ASP B 1 138 ? 5.969 -4.211 -14.078 1 95.94 138 ASP B CA 1
ATOM 3836 C C . ASP B 1 138 ? 6.262 -5.691 -13.836 1 95.94 138 ASP B C 1
ATOM 3838 O O . ASP B 1 138 ? 7.32 -6.039 -13.305 1 95.94 138 ASP B O 1
ATOM 3842 N N . ALA B 1 139 ? 5.328 -6.531 -14.242 1 98.56 139 ALA B N 1
ATOM 3843 C CA . ALA B 1 139 ? 5.516 -7.969 -14.055 1 98.56 139 ALA B CA 1
ATOM 3844 C C . ALA B 1 139 ? 6.777 -8.453 -14.758 1 98.56 139 ALA B C 1
ATOM 3846 O O . ALA B 1 139 ? 7.57 -9.203 -14.18 1 98.56 139 ALA B O 1
ATOM 3847 N N . THR B 1 140 ? 6.949 -8.023 -16 1 98.5 140 THR B N 1
ATOM 3848 C CA . THR B 1 140 ? 8.117 -8.43 -16.781 1 98.5 140 THR B CA 1
ATOM 3849 C C . THR B 1 140 ? 9.398 -7.926 -16.125 1 98.5 140 THR B C 1
ATOM 3851 O O . THR B 1 140 ? 10.367 -8.68 -15.984 1 98.5 140 THR B O 1
ATOM 3854 N N . ARG B 1 141 ? 9.391 -6.68 -15.695 1 97.25 141 ARG B N 1
ATOM 3855 C CA . ARG B 1 141 ? 10.578 -6.07 -15.102 1 97.25 141 ARG B CA 1
ATOM 3856 C C . ARG B 1 141 ? 10.945 -6.758 -13.789 1 97.25 141 ARG B C 1
ATOM 3858 O O . ARG B 1 141 ? 12.109 -7.125 -13.578 1 97.25 141 ARG B O 1
ATOM 3865 N N . PHE B 1 142 ? 9.984 -6.922 -12.898 1 98.5 142 PHE B N 1
ATOM 3866 C CA . PHE B 1 142 ? 10.242 -7.598 -11.633 1 98.5 142 PHE B CA 1
ATOM 3867 C C . PHE B 1 142 ? 10.789 -9 -11.867 1 98.5 142 PHE B C 1
ATOM 3869 O O . PHE B 1 142 ? 11.773 -9.406 -11.25 1 98.5 142 PHE B O 1
ATOM 3876 N N . ALA B 1 143 ? 10.117 -9.711 -12.805 1 98.88 143 ALA B N 1
ATOM 3877 C CA . ALA B 1 143 ? 10.508 -11.094 -13.078 1 98.88 143 ALA B CA 1
ATOM 3878 C C . ALA B 1 143 ? 11.953 -11.164 -13.562 1 98.88 143 ALA B C 1
ATOM 3880 O O . ALA B 1 143 ? 12.734 -12 -13.102 1 98.88 143 ALA B O 1
ATOM 3881 N N . ARG B 1 144 ? 12.312 -10.305 -14.469 1 98.5 144 ARG B N 1
ATOM 3882 C CA . ARG B 1 144 ? 13.672 -10.305 -15.008 1 98.5 144 ARG B CA 1
ATOM 3883 C C . ARG B 1 144 ? 14.695 -10 -13.922 1 98.5 144 ARG B C 1
ATOM 3885 O O . ARG B 1 144 ? 15.688 -10.711 -13.773 1 98.5 144 ARG B O 1
ATOM 3892 N N . GLU B 1 145 ? 14.414 -8.961 -13.133 1 98.06 145 GLU B N 1
ATOM 3893 C CA . GLU B 1 145 ? 15.344 -8.539 -12.086 1 98.06 145 GLU B CA 1
ATOM 3894 C C . GLU B 1 145 ? 15.492 -9.617 -11.016 1 98.06 145 GLU B C 1
ATOM 3896 O O . GLU B 1 145 ? 16.594 -9.875 -10.531 1 98.06 145 GLU B O 1
ATOM 3901 N N . LEU B 1 146 ? 14.438 -10.242 -10.672 1 98.62 146 LEU B N 1
ATOM 3902 C CA . LEU B 1 146 ? 14.484 -11.312 -9.68 1 98.62 146 LEU B CA 1
ATOM 3903 C C . LEU B 1 146 ? 15.211 -12.531 -10.227 1 98.62 146 LEU B C 1
ATOM 3905 O O . LEU B 1 146 ? 15.984 -13.172 -9.508 1 98.62 146 LEU B O 1
ATOM 3909 N N . SER B 1 147 ? 14.922 -12.82 -11.508 1 98.38 147 SER B N 1
ATOM 3910 C CA . SER B 1 147 ? 15.625 -13.922 -12.156 1 98.38 147 SER B CA 1
ATOM 3911 C C . SER B 1 147 ? 17.125 -13.664 -12.211 1 98.38 147 SER B C 1
ATOM 3913 O O . SER B 1 147 ? 17.938 -14.539 -11.883 1 98.38 147 SER B O 1
ATOM 3915 N N . ASP B 1 148 ? 17.484 -12.445 -12.523 1 97.56 148 ASP B N 1
ATOM 3916 C CA . ASP B 1 148 ? 18.906 -12.062 -12.609 1 97.56 148 ASP B CA 1
ATOM 3917 C C . ASP B 1 148 ? 19.578 -12.172 -11.242 1 97.56 148 ASP B C 1
ATOM 3919 O O . ASP B 1 148 ? 20.781 -12.406 -11.164 1 97.56 148 ASP B O 1
ATOM 3923 N N . ALA B 1 149 ? 18.812 -12.039 -10.234 1 97.31 149 ALA B N 1
ATOM 3924 C CA . ALA B 1 149 ? 19.359 -12.07 -8.875 1 97.31 149 ALA B CA 1
ATOM 3925 C C . ALA B 1 149 ? 19.422 -13.5 -8.336 1 97.31 149 ALA B C 1
ATOM 3927 O O . ALA B 1 149 ? 19.828 -13.719 -7.199 1 97.31 149 ALA B O 1
ATOM 3928 N N . GLY B 1 150 ? 18.891 -14.422 -9.102 1 96.75 150 GLY B N 1
ATOM 3929 C CA . GLY B 1 150 ? 19.109 -15.805 -8.719 1 96.75 150 GLY B CA 1
ATOM 3930 C C . GLY B 1 150 ? 17.844 -16.531 -8.367 1 96.75 150 GLY B C 1
ATOM 3931 O O . GLY B 1 150 ? 17.875 -17.672 -7.875 1 96.75 150 GLY B O 1
ATOM 3932 N N . LEU B 1 151 ? 16.688 -15.938 -8.633 1 98.38 151 LEU B N 1
ATOM 3933 C CA . LEU B 1 151 ? 15.422 -16.578 -8.312 1 98.38 151 LEU B CA 1
ATOM 3934 C C . LEU B 1 151 ? 14.719 -17.047 -9.586 1 98.38 151 LEU B C 1
ATOM 3936 O O . LEU B 1 151 ? 14.531 -16.266 -10.523 1 98.38 151 LEU B O 1
ATOM 3940 N N . ALA B 1 152 ? 14.391 -18.312 -9.688 1 98.69 152 ALA B N 1
ATOM 3941 C CA . ALA B 1 152 ? 13.516 -18.75 -10.773 1 98.69 152 ALA B CA 1
ATOM 3942 C C . ALA B 1 152 ? 12.117 -18.141 -10.633 1 98.69 152 ALA B C 1
ATOM 3944 O O . ALA B 1 152 ? 11.648 -17.906 -9.516 1 98.69 152 ALA B O 1
ATOM 3945 N N . ILE B 1 153 ? 11.492 -17.875 -11.75 1 98.94 153 ILE B N 1
ATOM 3946 C CA . ILE B 1 153 ? 10.156 -17.281 -11.742 1 98.94 153 ILE B CA 1
ATOM 3947 C C . ILE B 1 153 ? 9.109 -18.375 -11.953 1 98.94 153 ILE B C 1
ATOM 3949 O O . ILE B 1 153 ? 9.156 -19.094 -12.945 1 98.94 153 ILE B O 1
ATOM 3953 N N . VAL B 1 154 ? 8.172 -18.5 -11.023 1 98.94 154 VAL B N 1
ATOM 3954 C CA . VAL B 1 154 ? 7.094 -19.484 -11.141 1 98.94 154 VAL B CA 1
ATOM 3955 C C . VAL B 1 154 ? 5.77 -18.766 -11.406 1 98.94 154 VAL B C 1
ATOM 3957 O O . VAL B 1 154 ? 5.457 -17.766 -10.766 1 98.94 154 VAL B O 1
ATOM 3960 N N . SER B 1 155 ? 4.988 -19.219 -12.375 1 98.88 155 SER B N 1
ATOM 3961 C CA . SER B 1 155 ? 3.672 -18.672 -12.664 1 98.88 155 SER B CA 1
ATOM 3962 C C . SER B 1 155 ? 2.777 -19.688 -13.352 1 98.88 155 SER B C 1
ATOM 3964 O O . SER B 1 155 ? 3.145 -20.859 -13.469 1 98.88 155 SER B O 1
ATOM 3966 N N . GLY B 1 156 ? 1.543 -19.344 -13.789 1 98.38 156 GLY B N 1
ATOM 3967 C CA . GLY B 1 156 ? 0.543 -20.312 -14.188 1 98.38 156 GLY B CA 1
ATOM 3968 C C . GLY B 1 156 ? 0.321 -20.359 -15.688 1 98.38 156 GLY B C 1
ATOM 3969 O O . GLY B 1 156 ? -0.479 -21.172 -16.172 1 98.38 156 GLY B O 1
ATOM 3970 N N . LEU B 1 157 ? 0.932 -19.438 -16.406 1 98.31 157 LEU B N 1
ATOM 3971 C CA . LEU B 1 157 ? 0.852 -19.344 -17.859 1 98.31 157 LEU B CA 1
ATOM 3972 C C . LEU B 1 157 ? -0.497 -18.797 -18.297 1 98.31 157 LEU B C 1
ATOM 3974 O O . LEU B 1 157 ? -0.91 -18.984 -19.438 1 98.31 157 LEU B O 1
ATOM 3978 N N . ALA B 1 158 ? -1.337 -18.25 -17.391 1 96.94 158 ALA B N 1
ATOM 3979 C CA . ALA B 1 158 ? -2.553 -17.531 -17.766 1 96.94 158 ALA B CA 1
ATOM 3980 C C . ALA B 1 158 ? -2.223 -16.281 -18.578 1 96.94 158 ALA B C 1
ATOM 3982 O O . ALA B 1 158 ? -1.055 -15.906 -18.703 1 96.94 158 ALA B O 1
ATOM 3983 N N . ARG B 1 159 ? -3.262 -15.734 -19.109 1 96 159 ARG B N 1
ATOM 3984 C CA . ARG B 1 159 ? -3.09 -14.438 -19.766 1 96 159 ARG B CA 1
ATOM 3985 C C . ARG B 1 159 ? -2.664 -13.375 -18.75 1 96 159 ARG B C 1
ATOM 3987 O O . ARG B 1 159 ? -2.742 -13.594 -17.547 1 96 159 ARG B O 1
ATOM 3994 N N . GLY B 1 160 ? -2.182 -12.258 -19.281 1 97.12 160 GLY B N 1
ATOM 3995 C CA . GLY B 1 160 ? -1.903 -11.109 -18.438 1 97.12 160 GLY B CA 1
ATOM 3996 C C . GLY B 1 160 ? -0.601 -11.242 -17.672 1 97.12 160 GLY B C 1
ATOM 3997 O O . GLY B 1 160 ? 0.456 -11.469 -18.266 1 97.12 160 GLY B O 1
ATOM 3998 N N . ILE B 1 161 ? -0.688 -11.188 -16.391 1 98.62 161 ILE B N 1
ATOM 3999 C CA . ILE B 1 161 ? 0.489 -11.07 -15.539 1 98.62 161 ILE B CA 1
ATOM 4000 C C . ILE B 1 161 ? 1.336 -12.336 -1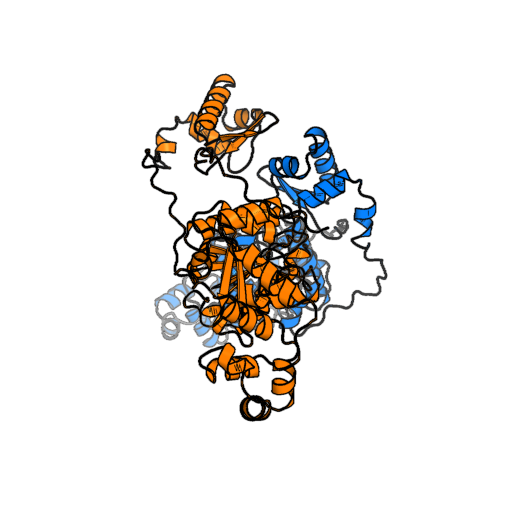5.664 1 98.62 161 ILE B C 1
ATOM 4002 O O . ILE B 1 161 ? 2.566 -12.266 -15.695 1 98.62 161 ILE B O 1
ATOM 4006 N N . ASP B 1 162 ? 0.664 -13.484 -15.734 1 98.62 162 ASP B N 1
ATOM 4007 C CA . ASP B 1 162 ? 1.423 -14.727 -15.836 1 98.62 162 ASP B CA 1
ATOM 4008 C C . ASP B 1 162 ? 2.328 -14.727 -17.062 1 98.62 162 ASP B C 1
ATOM 4010 O O . ASP B 1 162 ? 3.512 -15.062 -16.969 1 98.62 162 ASP B O 1
ATOM 4014 N N . GLY B 1 163 ? 1.724 -14.391 -18.172 1 98.56 163 GLY B N 1
ATOM 4015 C CA . GLY B 1 163 ? 2.518 -14.336 -19.391 1 98.56 163 GLY B CA 1
ATOM 4016 C C . GLY B 1 163 ? 3.695 -13.391 -19.297 1 98.56 163 GLY B C 1
ATOM 4017 O O . GLY B 1 163 ? 4.812 -13.734 -19.688 1 98.56 163 GLY B O 1
ATOM 4018 N N . ALA B 1 164 ? 3.443 -12.242 -18.734 1 98.5 164 ALA B N 1
ATOM 4019 C CA . ALA B 1 164 ? 4.484 -11.227 -18.578 1 98.5 164 ALA B CA 1
ATOM 4020 C C . ALA B 1 164 ? 5.578 -11.703 -17.625 1 98.5 164 ALA B C 1
ATOM 4022 O O . ALA B 1 164 ? 6.766 -11.461 -17.859 1 98.5 164 ALA B O 1
ATOM 4023 N N . ALA B 1 165 ? 5.215 -12.352 -16.594 1 98.88 165 ALA B N 1
ATOM 4024 C CA . ALA B 1 165 ? 6.168 -12.898 -15.633 1 98.88 165 ALA B CA 1
ATOM 4025 C C . ALA B 1 165 ? 7.098 -13.914 -16.297 1 98.88 165 ALA B C 1
ATOM 4027 O O . ALA B 1 165 ? 8.312 -13.875 -16.094 1 98.88 165 ALA B O 1
ATOM 4028 N N . HIS B 1 166 ? 6.5 -14.797 -17.047 1 98.88 166 HIS B N 1
ATOM 4029 C CA . HIS B 1 166 ? 7.309 -15.797 -17.734 1 98.88 166 HIS B CA 1
ATOM 4030 C C . HIS B 1 166 ? 8.281 -15.148 -18.719 1 98.88 166 HIS B C 1
ATOM 4032 O O . HIS B 1 166 ? 9.438 -15.555 -18.812 1 98.88 166 HIS B O 1
ATOM 4038 N N . ARG B 1 167 ? 7.766 -14.141 -19.453 1 98.56 167 ARG B N 1
ATOM 4039 C CA . ARG B 1 167 ? 8.641 -13.43 -20.375 1 98.56 167 ARG B CA 1
ATOM 4040 C C . ARG B 1 167 ? 9.844 -12.836 -19.641 1 98.56 167 ARG B C 1
ATOM 4042 O O . ARG B 1 167 ? 10.984 -13 -20.078 1 98.56 167 ARG B O 1
ATOM 4049 N N . GLY B 1 168 ? 9.57 -12.242 -18.547 1 98.5 168 GLY B N 1
ATOM 4050 C CA . GLY B 1 168 ? 10.648 -11.703 -17.734 1 98.5 168 GLY B CA 1
ATOM 4051 C C . GLY B 1 168 ? 11.594 -12.766 -17.219 1 98.5 168 GLY B C 1
ATOM 4052 O O . GLY B 1 168 ? 12.812 -12.578 -17.203 1 98.5 168 GLY B O 1
ATOM 4053 N N . GLY B 1 169 ? 11.039 -13.859 -16.75 1 98.56 169 GLY B N 1
ATOM 4054 C CA . GLY B 1 169 ? 11.852 -14.969 -16.281 1 98.56 169 GLY B CA 1
ATOM 4055 C C . GLY B 1 169 ? 12.766 -15.531 -17.359 1 98.56 169 GLY B C 1
ATOM 4056 O O . GLY B 1 169 ? 13.93 -15.836 -17.094 1 98.56 169 GLY B O 1
ATOM 4057 N N . LEU B 1 170 ? 12.25 -15.648 -18.562 1 98.31 170 LEU B N 1
ATOM 4058 C CA . LEU B 1 170 ? 13.023 -16.172 -19.688 1 98.31 170 LEU B CA 1
ATOM 4059 C C . LEU B 1 170 ? 14.148 -15.203 -20.062 1 98.31 170 LEU B C 1
ATOM 4061 O O . LEU B 1 170 ? 15.211 -15.633 -20.5 1 98.31 170 LEU B O 1
ATOM 4065 N N . ASP B 1 171 ? 13.844 -13.938 -19.828 1 97 171 ASP B N 1
ATOM 4066 C CA . ASP B 1 171 ? 14.828 -12.906 -20.172 1 97 171 ASP B CA 1
ATOM 4067 C C . ASP B 1 171 ? 15.922 -12.82 -19.109 1 97 171 ASP B C 1
ATOM 4069 O O . ASP B 1 171 ? 16.984 -12.242 -19.344 1 97 171 ASP B O 1
ATOM 4073 N N . GLY B 1 172 ? 15.664 -13.328 -17.969 1 96.81 172 GLY B N 1
ATOM 4074 C CA . GLY B 1 172 ? 16.625 -13.289 -16.875 1 96.81 172 GLY B CA 1
ATOM 4075 C C . GLY B 1 172 ? 17.516 -14.516 -16.828 1 96.81 172 GLY B C 1
ATOM 4076 O O . GLY B 1 172 ? 17.391 -15.414 -17.672 1 96.81 172 GLY B O 1
ATOM 4077 N N . ALA B 1 173 ? 18.312 -14.609 -15.773 1 96.38 173 ALA B N 1
ATOM 4078 C CA . ALA B 1 173 ? 19.375 -15.602 -15.719 1 96.38 173 ALA B CA 1
ATOM 4079 C C . ALA B 1 173 ? 18.875 -16.922 -15.141 1 96.38 173 ALA B C 1
ATOM 4081 O O . ALA B 1 173 ? 19.375 -18 -15.492 1 96.38 173 ALA B O 1
ATOM 4082 N N . SER B 1 174 ? 17.859 -16.906 -14.312 1 96.19 174 SER B N 1
ATOM 4083 C CA . SER B 1 174 ? 17.531 -18.094 -13.531 1 96.19 174 SER B CA 1
ATOM 4084 C C . SER B 1 174 ? 16.391 -18.891 -14.172 1 96.19 174 SER B C 1
ATOM 4086 O O . SER B 1 174 ? 16.125 -20.016 -13.781 1 96.19 174 SER B O 1
ATOM 4088 N N . GLY B 1 175 ? 15.672 -18.281 -15.141 1 96.81 175 GLY B N 1
ATOM 4089 C CA . GLY B 1 175 ? 14.656 -19 -15.898 1 96.81 175 GLY B CA 1
ATOM 4090 C C . GLY B 1 175 ? 13.289 -18.953 -15.242 1 96.81 175 GLY B C 1
ATOM 4091 O O . GLY B 1 175 ? 13.031 -18.125 -14.375 1 96.81 175 GLY B O 1
ATOM 4092 N N . THR B 1 176 ? 12.32 -19.828 -15.789 1 98.75 176 THR B N 1
ATOM 4093 C CA . THR B 1 176 ? 10.938 -19.766 -15.344 1 98.75 176 THR B CA 1
ATOM 4094 C C . THR B 1 176 ? 10.305 -21.156 -15.359 1 98.75 176 THR B C 1
ATOM 4096 O O . THR B 1 176 ? 10.734 -22.031 -16.125 1 98.75 176 THR B O 1
ATOM 4099 N N . VAL B 1 177 ? 9.391 -21.391 -14.508 1 98.88 177 VAL B N 1
ATOM 4100 C CA . VAL B 1 177 ? 8.594 -22.609 -14.414 1 98.88 177 VAL B CA 1
ATOM 4101 C C . VAL B 1 177 ? 7.113 -22.281 -14.562 1 98.88 177 VAL B C 1
ATOM 4103 O O . VAL B 1 177 ? 6.566 -21.5 -13.789 1 98.88 177 VAL B O 1
ATOM 4106 N N . ALA B 1 178 ? 6.492 -22.812 -15.531 1 98.94 178 ALA B N 1
ATOM 4107 C CA . ALA B 1 178 ? 5.051 -22.672 -15.711 1 98.94 178 ALA B CA 1
ATOM 4108 C C . ALA B 1 178 ? 4.305 -23.891 -15.164 1 98.94 178 ALA B C 1
ATOM 4110 O O . ALA B 1 178 ? 4.512 -25.016 -15.617 1 98.94 178 ALA B O 1
ATOM 4111 N N . VAL B 1 179 ? 3.492 -23.672 -14.195 1 98.88 179 VAL B N 1
ATOM 4112 C CA . VAL B 1 179 ? 2.611 -24.719 -13.695 1 98.88 179 VAL B CA 1
ATOM 4113 C C . VAL B 1 179 ? 1.248 -24.625 -14.375 1 98.88 179 VAL B C 1
ATOM 4115 O O . VAL B 1 179 ? 0.54 -23.625 -14.219 1 98.88 179 VAL B O 1
ATOM 4118 N N . ILE B 1 180 ? 0.858 -25.625 -15.102 1 98.44 180 ILE B N 1
ATOM 4119 C CA . ILE B 1 180 ? -0.325 -25.5 -15.938 1 98.44 180 ILE B CA 1
ATOM 4120 C C . ILE B 1 180 ? -1.442 -26.391 -15.406 1 98.44 180 ILE B C 1
ATOM 4122 O O . ILE B 1 180 ? -1.202 -27.266 -14.57 1 98.44 180 ILE B O 1
ATOM 4126 N N . GLY B 1 181 ? -2.68 -26.109 -15.836 1 97 181 GLY B N 1
ATOM 4127 C CA . GLY B 1 181 ? -3.855 -26.844 -15.391 1 97 181 GLY B CA 1
ATOM 4128 C C . GLY B 1 181 ? -4.402 -27.797 -16.422 1 97 181 GLY B C 1
ATOM 4129 O O . GLY B 1 181 ? -5.586 -28.141 -16.406 1 97 181 GLY B O 1
ATOM 4130 N N . THR B 1 182 ? -3.59 -28.125 -17.422 1 97.25 182 THR B N 1
ATOM 4131 C CA . THR B 1 182 ? -3.9 -29.062 -18.484 1 97.25 182 THR B CA 1
ATOM 4132 C C . THR B 1 182 ? -2.828 -30.156 -18.578 1 97.25 182 THR B C 1
ATOM 4134 O O . THR B 1 182 ? -1.867 -30.141 -17.797 1 97.25 182 THR B O 1
ATOM 4137 N N . GLY B 1 183 ? -3.102 -31.125 -19.406 1 97.38 183 GLY B N 1
ATOM 4138 C CA . GLY B 1 183 ? -2 -32.031 -19.719 1 97.38 183 GLY B CA 1
ATOM 4139 C C . GLY B 1 183 ? -0.8 -31.312 -20.312 1 97.38 183 GLY B C 1
ATOM 4140 O O . GLY B 1 183 ? -0.953 -30.328 -21.047 1 97.38 183 GLY B O 1
ATOM 4141 N N . ALA B 1 184 ? 0.369 -31.844 -20.016 1 97.5 184 ALA B N 1
ATOM 4142 C CA . ALA B 1 184 ? 1.612 -31.203 -20.438 1 97.5 184 ALA B CA 1
ATOM 4143 C C . ALA B 1 184 ? 1.759 -31.219 -21.953 1 97.5 184 ALA B C 1
ATOM 4145 O O . ALA B 1 184 ? 2.621 -30.547 -22.516 1 97.5 184 ALA B O 1
ATOM 4146 N N . ASP B 1 185 ? 0.902 -31.953 -22.609 1 96.06 185 ASP B N 1
ATOM 4147 C CA . ASP B 1 185 ? 0.913 -32.031 -24.062 1 96.06 185 ASP B CA 1
ATOM 4148 C C . ASP B 1 185 ? -0.015 -31 -24.688 1 96.06 185 ASP B C 1
ATOM 4150 O O . ASP B 1 185 ? -0.076 -30.859 -25.906 1 96.06 185 ASP B O 1
ATOM 4154 N N . LEU B 1 186 ? -0.723 -30.234 -23.828 1 94.88 186 LEU B N 1
ATOM 4155 C CA . LEU B 1 186 ? -1.647 -29.203 -24.297 1 94.88 186 LEU B CA 1
ATOM 4156 C C . LEU B 1 186 ? -1.206 -27.812 -23.828 1 94.88 186 LEU B C 1
ATOM 4158 O O . LEU B 1 186 ? -0.646 -27.672 -22.734 1 94.88 186 LEU B O 1
ATOM 4162 N N . VAL B 1 187 ? -1.446 -26.828 -24.719 1 93.75 187 VAL B N 1
ATOM 4163 C CA . VAL B 1 187 ? -1.144 -25.453 -24.344 1 93.75 187 VAL B CA 1
ATOM 4164 C C . VAL B 1 187 ? -2.441 -24.672 -24.172 1 93.75 187 VAL B C 1
ATOM 4166 O O . VAL B 1 187 ? -3.275 -24.625 -25.078 1 93.75 187 VAL B O 1
ATOM 4169 N N . TYR B 1 188 ? -2.574 -24.172 -23.016 1 93.06 188 TYR B N 1
ATOM 4170 C CA . TYR B 1 188 ? -3.664 -23.25 -22.688 1 93.06 188 TYR B CA 1
ATOM 4171 C C . TYR B 1 188 ? -3.164 -22.078 -21.844 1 93.06 188 TYR B C 1
ATOM 4173 O O . TYR B 1 188 ? -2.461 -22.281 -20.859 1 93.06 188 TYR B O 1
ATOM 4181 N N . PRO B 1 189 ? -3.623 -20.797 -22.156 1 94.19 189 PRO B N 1
ATOM 4182 C CA . PRO B 1 189 ? -4.457 -20.438 -23.297 1 94.19 189 PRO B CA 1
ATOM 4183 C C . PRO B 1 189 ? -3.713 -20.562 -24.625 1 94.19 189 PRO B C 1
ATOM 4185 O O . PRO B 1 189 ? -2.479 -20.562 -24.656 1 94.19 189 PRO B O 1
ATOM 4188 N N . ALA B 1 190 ? -4.461 -20.594 -25.672 1 91.25 190 ALA B N 1
ATOM 4189 C CA . ALA B 1 190 ? -3.889 -20.844 -26.984 1 91.25 190 ALA B CA 1
ATOM 4190 C C . ALA B 1 190 ? -2.934 -19.719 -27.391 1 91.25 190 ALA B C 1
ATOM 4192 O O . ALA B 1 190 ? -1.937 -19.953 -28.078 1 91.25 190 ALA B O 1
ATOM 4193 N N . CYS B 1 191 ? -3.195 -18.547 -26.922 1 92.06 191 CYS B N 1
ATOM 4194 C CA . CYS B 1 191 ? -2.389 -17.391 -27.297 1 92.06 191 CYS B CA 1
ATOM 4195 C C . CYS B 1 191 ? -0.977 -17.5 -26.734 1 92.06 191 CYS B C 1
ATOM 4197 O O . CYS B 1 191 ? -0.07 -16.797 -27.188 1 92.06 191 CYS B O 1
ATOM 4199 N N . HIS B 1 192 ? -0.734 -18.422 -25.828 1 95.94 192 HIS B N 1
ATOM 4200 C CA . HIS B 1 192 ? 0.584 -18.562 -25.219 1 95.94 192 HIS B CA 1
ATOM 4201 C C . HIS B 1 192 ? 1.308 -19.797 -25.766 1 95.94 192 HIS B C 1
ATOM 4203 O O . HIS B 1 192 ? 2.219 -20.312 -25.109 1 95.94 192 HIS B O 1
ATOM 4209 N N . HIS B 1 193 ? 0.918 -20.219 -26.969 1 95.81 193 HIS B N 1
ATOM 4210 C CA . HIS B 1 193 ? 1.559 -21.375 -27.578 1 95.81 193 HIS B CA 1
ATOM 4211 C C . HIS B 1 193 ? 3.057 -21.141 -27.75 1 95.81 193 HIS B C 1
ATOM 4213 O O . HIS B 1 193 ? 3.869 -21.969 -27.344 1 95.81 193 HIS B O 1
ATOM 4219 N N . ALA B 1 194 ? 3.424 -20.031 -28.344 1 96.5 194 ALA B N 1
ATOM 4220 C CA . ALA B 1 194 ? 4.832 -19.719 -28.562 1 96.5 194 ALA B CA 1
ATOM 4221 C C . ALA B 1 194 ? 5.582 -19.594 -27.25 1 96.5 194 ALA B C 1
ATOM 4223 O O . ALA B 1 194 ? 6.695 -20.094 -27.109 1 96.5 194 ALA B O 1
ATOM 4224 N N . LEU B 1 195 ? 4.953 -18.953 -26.328 1 97.56 195 LEU B N 1
ATOM 4225 C CA . LEU B 1 195 ? 5.559 -18.766 -25.016 1 97.56 195 LEU B CA 1
ATOM 4226 C C . LEU B 1 195 ? 5.773 -20.094 -24.312 1 97.56 195 LEU B C 1
ATOM 4228 O O . LEU B 1 195 ? 6.844 -20.344 -23.75 1 97.56 195 LEU B O 1
ATOM 4232 N N . ALA B 1 196 ? 4.812 -20.969 -24.375 1 98.06 196 ALA B N 1
ATOM 4233 C CA . ALA B 1 196 ? 4.906 -22.297 -23.75 1 98.06 196 ALA B CA 1
ATOM 4234 C C . ALA B 1 196 ? 6.062 -23.094 -24.359 1 98.06 196 ALA B C 1
ATOM 4236 O O . ALA B 1 196 ? 6.785 -23.781 -23.625 1 98.06 196 ALA B O 1
ATOM 4237 N N . HIS B 1 197 ? 6.195 -22.969 -25.609 1 97.19 197 HIS B N 1
ATOM 4238 C CA . HIS B 1 197 ? 7.281 -23.672 -26.281 1 97.19 197 HIS B CA 1
ATOM 4239 C C . HIS B 1 197 ? 8.641 -23.156 -25.828 1 97.19 197 HIS B C 1
ATOM 4241 O O . HIS B 1 197 ? 9.562 -23.938 -25.578 1 97.19 197 HIS B O 1
ATOM 4247 N N . GLU B 1 198 ? 8.719 -21.875 -25.766 1 97.69 198 GLU B N 1
ATOM 4248 C CA . GLU B 1 198 ? 9.961 -21.281 -25.281 1 97.69 198 GLU B CA 1
ATOM 4249 C C . GLU B 1 198 ? 10.266 -21.703 -23.859 1 97.69 198 GLU B C 1
ATOM 4251 O O . GLU B 1 198 ? 11.414 -22 -23.531 1 97.69 198 GLU B O 1
ATOM 4256 N N . ILE B 1 199 ? 9.258 -21.734 -23.031 1 98.56 199 ILE B N 1
ATOM 4257 C CA . ILE B 1 199 ? 9.422 -22.156 -21.641 1 98.56 199 ILE B CA 1
ATOM 4258 C C . ILE B 1 199 ? 9.883 -23.609 -21.594 1 98.56 199 ILE B C 1
ATOM 4260 O O . ILE B 1 199 ? 10.766 -23.953 -20.797 1 98.56 199 ILE B O 1
ATOM 4264 N N . ALA B 1 200 ? 9.32 -24.438 -22.422 1 97.75 200 ALA B N 1
ATOM 4265 C CA . ALA B 1 200 ? 9.695 -25.844 -22.469 1 97.75 200 ALA B CA 1
ATOM 4266 C C . ALA B 1 200 ? 11.156 -26 -22.891 1 97.75 200 ALA B C 1
ATOM 4268 O O . ALA B 1 200 ? 11.844 -26.922 -22.438 1 97.75 200 ALA B O 1
ATOM 4269 N N . GLU B 1 201 ? 11.625 -25.125 -23.688 1 96.94 201 GLU B N 1
ATOM 4270 C CA . GLU B 1 201 ? 12.984 -25.203 -24.203 1 96.94 201 GLU B CA 1
ATOM 4271 C C . GLU B 1 201 ? 13.992 -24.672 -23.188 1 96.94 201 GLU B C 1
ATOM 4273 O O . GLU B 1 201 ? 15.07 -25.25 -23.016 1 96.94 201 GLU B O 1
ATOM 4278 N N . ARG B 1 202 ? 13.641 -23.609 -22.516 1 97.44 202 ARG B N 1
ATOM 4279 C CA . ARG B 1 202 ? 14.633 -22.906 -21.719 1 97.44 202 ARG B CA 1
ATOM 4280 C C . ARG B 1 202 ? 14.281 -22.969 -20.234 1 97.44 202 ARG B C 1
ATOM 4282 O O . ARG B 1 202 ? 15.117 -22.672 -19.375 1 97.44 202 ARG B O 1
ATOM 4289 N N . GLY B 1 203 ? 13.156 -23.297 -19.969 1 98.31 203 GLY B N 1
ATOM 4290 C CA . GLY B 1 203 ? 12.633 -23.453 -18.625 1 98.31 203 GLY B CA 1
ATOM 4291 C C . GLY B 1 203 ? 11.977 -24.797 -18.391 1 98.31 203 GLY B C 1
ATOM 4292 O O . GLY B 1 203 ? 12.531 -25.844 -18.766 1 98.31 203 GLY B O 1
ATOM 4293 N N . ALA B 1 204 ? 10.789 -24.719 -17.688 1 98.56 204 ALA B N 1
ATOM 4294 C CA . ALA B 1 204 ? 10.062 -25.969 -17.438 1 98.56 204 ALA B CA 1
ATOM 4295 C C . ALA B 1 204 ? 8.562 -25.734 -17.406 1 98.56 204 ALA B C 1
ATOM 4297 O O . ALA B 1 204 ? 8.094 -24.734 -16.859 1 98.56 204 ALA B O 1
ATOM 4298 N N . LEU B 1 205 ? 7.832 -26.641 -18.016 1 98.62 205 LEU B N 1
ATOM 4299 C CA . LEU B 1 205 ? 6.387 -26.781 -17.875 1 98.62 205 LEU B CA 1
ATOM 4300 C C . LEU B 1 205 ? 6.043 -27.953 -16.969 1 98.62 205 LEU B C 1
ATOM 4302 O O . LEU B 1 205 ? 6.57 -29.062 -17.156 1 98.62 205 LEU B O 1
ATOM 4306 N N . VAL B 1 206 ? 5.18 -27.703 -16 1 98.69 206 VAL B N 1
ATOM 4307 C CA . VAL B 1 206 ? 4.871 -28.75 -15.039 1 98.69 206 VAL B CA 1
ATOM 4308 C C . VAL B 1 206 ? 3.355 -28.922 -14.93 1 98.69 206 VAL B C 1
ATOM 4310 O O . VAL B 1 206 ? 2.617 -27.938 -14.867 1 98.69 206 VAL B O 1
ATOM 4313 N N . SER B 1 207 ? 2.883 -30.141 -14.914 1 98.5 207 SER B N 1
ATOM 4314 C CA . SER B 1 207 ? 1.466 -30.438 -14.734 1 98.5 207 SER B CA 1
ATOM 4315 C C . SER B 1 207 ? 1.266 -31.672 -13.852 1 98.5 207 SER B C 1
ATOM 4317 O O . SER B 1 207 ? 2.027 -32.625 -13.938 1 98.5 207 SER B O 1
ATOM 4319 N N . GLU B 1 208 ? 0.259 -31.578 -13.031 1 97.38 208 GLU B N 1
ATOM 4320 C CA . GLU B 1 208 ? -0.13 -32.75 -12.258 1 97.38 208 GLU B CA 1
ATOM 4321 C C . GLU B 1 208 ? -1.206 -33.562 -12.992 1 97.38 208 GLU B C 1
ATOM 4323 O O . GLU B 1 208 ? -1.61 -34.625 -12.531 1 97.38 208 GLU B O 1
ATOM 4328 N N . TRP B 1 209 ? -1.609 -33.125 -14.172 1 96.19 209 TRP B N 1
ATOM 4329 C CA . TRP B 1 209 ? -2.73 -33.719 -14.883 1 96.19 209 TRP B CA 1
ATOM 4330 C C . TRP B 1 209 ? -2.238 -34.688 -15.977 1 96.19 209 TRP B C 1
ATOM 4332 O O . TRP B 1 209 ? -1.251 -34.375 -16.656 1 96.19 209 TRP B O 1
ATOM 4342 N N . PRO B 1 210 ? -2.992 -35.719 -16.219 1 95.5 210 PRO B N 1
ATOM 4343 C CA . PRO B 1 210 ? -2.615 -36.656 -17.281 1 95.5 210 PRO B CA 1
ATOM 4344 C C . PRO B 1 210 ? -2.586 -36 -18.656 1 95.5 210 PRO B C 1
ATOM 4346 O O . PRO B 1 210 ? -3.258 -35 -18.875 1 95.5 210 PRO B O 1
ATOM 4349 N N . LEU B 1 211 ? -1.756 -36.625 -19.547 1 96.94 211 LEU B N 1
ATOM 4350 C CA . LEU B 1 211 ? -1.708 -36.156 -20.922 1 96.94 211 LEU B CA 1
ATOM 4351 C C . LEU B 1 211 ? -3.105 -36.094 -21.531 1 96.94 211 LEU B C 1
ATOM 4353 O O . LEU B 1 211 ? -3.947 -36.938 -21.219 1 96.94 211 LEU B O 1
ATOM 4357 N N . GLY B 1 212 ? -3.355 -35.062 -22.234 1 95.12 212 GLY B N 1
ATOM 4358 C CA . GLY B 1 212 ? -4.629 -34.938 -22.938 1 95.12 212 GLY B CA 1
ATOM 4359 C C . GLY B 1 212 ? -5.688 -34.25 -22.094 1 95.12 212 GLY B C 1
ATOM 4360 O O . GLY B 1 212 ? -6.77 -33.938 -22.594 1 95.12 212 GLY B O 1
ATOM 4361 N N . THR B 1 213 ? -5.477 -34 -20.828 1 94.88 213 THR B N 1
ATOM 4362 C CA . THR B 1 213 ? -6.453 -33.344 -19.984 1 94.88 213 THR B CA 1
ATOM 4363 C C . THR B 1 213 ? -6.711 -31.922 -20.453 1 94.88 213 THR B C 1
ATOM 4365 O O . THR B 1 213 ? -5.793 -31.109 -20.516 1 94.88 213 THR B O 1
ATOM 4368 N N . PRO B 1 214 ? -7.922 -31.594 -20.766 1 94.69 214 PRO B N 1
ATOM 4369 C CA . PRO B 1 214 ? -8.227 -30.25 -21.25 1 94.69 214 PRO B CA 1
ATOM 4370 C C . PRO B 1 214 ? -8.344 -29.219 -20.125 1 94.69 214 PRO B C 1
ATOM 4372 O O . PRO B 1 214 ? -8.328 -29.594 -18.938 1 94.69 214 PRO B O 1
ATOM 4375 N N . ALA B 1 215 ? -8.43 -27.969 -20.547 1 94.44 215 ALA B N 1
ATOM 4376 C CA . ALA B 1 215 ? -8.641 -26.906 -19.562 1 94.44 215 ALA B CA 1
ATOM 4377 C C . ALA B 1 215 ? -10.031 -27.016 -18.938 1 94.44 215 ALA B C 1
ATOM 4379 O O . ALA B 1 215 ? -11.031 -27.141 -19.641 1 94.44 215 ALA B O 1
ATOM 4380 N N . ARG B 1 216 ? -10.055 -27.094 -17.641 1 92.69 216 ARG B N 1
ATOM 4381 C CA . ARG B 1 216 ? -11.281 -27.031 -16.844 1 92.69 216 ARG B CA 1
ATOM 4382 C C . ARG B 1 216 ? -11.156 -26 -15.734 1 92.69 216 ARG B C 1
ATOM 4384 O O . ARG B 1 216 ? -10.109 -25.906 -15.078 1 92.69 216 ARG B O 1
ATOM 4391 N N . SER B 1 217 ? -12.211 -25.234 -15.5 1 91.81 217 SER B N 1
ATOM 4392 C CA . SER B 1 217 ? -12.18 -24.125 -14.555 1 91.81 217 SER B CA 1
ATOM 4393 C C . SER B 1 217 ? -11.727 -24.578 -13.172 1 91.81 217 SER B C 1
ATOM 4395 O O . SER B 1 217 ? -11.039 -23.844 -12.469 1 91.81 217 SER B O 1
ATOM 4397 N N . ALA B 1 218 ? -12 -25.75 -12.797 1 91.94 218 ALA B N 1
ATOM 4398 C CA . ALA B 1 218 ? -11.695 -26.25 -11.461 1 91.94 218 ALA B CA 1
ATOM 4399 C C . ALA B 1 218 ? -10.219 -26.594 -11.328 1 91.94 218 ALA B C 1
ATOM 4401 O O . ALA B 1 218 ? -9.695 -26.688 -10.211 1 91.94 218 ALA B O 1
ATOM 4402 N N . HIS B 1 219 ? -9.523 -26.844 -12.445 1 94.69 219 HIS B N 1
ATOM 4403 C CA . HIS B 1 219 ? -8.133 -27.266 -12.43 1 94.69 219 HIS B CA 1
ATOM 4404 C C . HIS B 1 219 ? -7.211 -26.125 -12.008 1 94.69 219 HIS B C 1
ATOM 4406 O O . HIS B 1 219 ? -6.16 -26.359 -11.406 1 94.69 219 HIS B O 1
ATOM 4412 N N . PHE B 1 220 ? -7.664 -24.906 -12.297 1 94.12 220 PHE B N 1
ATOM 4413 C CA . PHE B 1 220 ? -6.742 -23.781 -12.164 1 94.12 220 PHE B CA 1
ATOM 4414 C C . PHE B 1 220 ? -6.586 -23.375 -10.703 1 94.12 220 PHE B C 1
ATOM 4416 O O . PHE B 1 220 ? -5.465 -23.25 -10.203 1 94.12 220 PHE B O 1
ATOM 4423 N N . PRO B 1 221 ? -7.656 -23.25 -9.953 1 90.62 221 PRO B N 1
ATOM 4424 C CA . PRO B 1 221 ? -7.461 -23.016 -8.523 1 90.62 221 PRO B CA 1
ATOM 4425 C C . PRO B 1 221 ? -6.691 -24.141 -7.836 1 90.62 221 PRO B C 1
ATOM 4427 O O . PRO B 1 221 ? -5.867 -23.891 -6.957 1 90.62 221 PRO B O 1
ATOM 4430 N N . GLN B 1 222 ? -6.898 -25.359 -8.234 1 92.88 222 GLN B N 1
ATOM 4431 C CA . GLN B 1 222 ? -6.172 -26.5 -7.68 1 92.88 222 GLN B CA 1
ATOM 4432 C C . GLN B 1 222 ? -4.688 -26.422 -8.016 1 92.88 222 GLN B C 1
ATOM 4434 O O . GLN B 1 222 ? -3.84 -26.719 -7.164 1 92.88 222 GLN B O 1
ATOM 4439 N N . ARG B 1 223 ? -4.457 -26.016 -9.211 1 96.94 223 ARG B N 1
ATOM 4440 C CA . ARG B 1 223 ? -3.092 -25.891 -9.711 1 96.94 223 ARG B CA 1
ATOM 4441 C C . ARG B 1 223 ? -2.334 -24.797 -8.945 1 96.94 223 ARG B C 1
ATOM 4443 O O . ARG B 1 223 ? -1.129 -24.922 -8.711 1 96.94 223 ARG B O 1
ATOM 4450 N N . ASN B 1 224 ? -3.01 -23.844 -8.359 1 97.62 224 ASN B N 1
ATOM 4451 C CA . ASN B 1 224 ? -2.369 -22.703 -7.719 1 97.62 224 ASN B CA 1
ATOM 4452 C C . ASN B 1 224 ? -1.592 -23.125 -6.473 1 97.62 224 ASN B C 1
ATOM 4454 O O . ASN B 1 224 ? -0.606 -22.484 -6.105 1 97.62 224 ASN B O 1
ATOM 4458 N N . ARG B 1 225 ? -1.968 -24.219 -5.824 1 97.38 225 ARG B N 1
ATOM 4459 C CA . ARG B 1 225 ? -1.225 -24.672 -4.652 1 97.38 225 ARG B CA 1
ATOM 4460 C C . ARG B 1 225 ? 0.185 -25.109 -5.035 1 97.38 225 ARG B C 1
ATOM 4462 O O . ARG B 1 225 ? 1.12 -24.969 -4.242 1 97.38 225 ARG B O 1
ATOM 4469 N N . LEU B 1 226 ? 0.354 -25.625 -6.266 1 98.56 226 LEU B N 1
ATOM 4470 C CA . LEU B 1 226 ? 1.677 -26.016 -6.734 1 98.56 226 LEU B CA 1
ATOM 4471 C C . LEU B 1 226 ? 2.559 -24.797 -6.969 1 98.56 226 LEU B C 1
ATOM 4473 O O . LEU B 1 226 ? 3.762 -24.844 -6.695 1 98.56 226 LEU B O 1
ATOM 4477 N N . ILE B 1 227 ? 1.914 -23.734 -7.469 1 98.69 227 ILE B N 1
ATOM 4478 C CA . ILE B 1 227 ? 2.637 -22.484 -7.668 1 98.69 227 ILE B CA 1
ATOM 4479 C C . ILE B 1 227 ? 3.162 -21.984 -6.332 1 98.69 227 ILE B C 1
ATOM 4481 O O . ILE B 1 227 ? 4.344 -21.641 -6.207 1 98.69 227 ILE B O 1
ATOM 4485 N N . ALA B 1 228 ? 2.324 -21.938 -5.359 1 98.44 228 ALA B N 1
ATOM 4486 C CA . ALA B 1 228 ? 2.691 -21.469 -4.031 1 98.44 228 ALA B CA 1
ATOM 4487 C C . ALA B 1 228 ? 3.758 -22.359 -3.4 1 98.44 228 ALA B C 1
ATOM 4489 O O . ALA B 1 228 ? 4.727 -21.859 -2.822 1 98.44 228 ALA B O 1
ATOM 4490 N N . ALA B 1 229 ? 3.645 -23.656 -3.584 1 98.31 229 ALA B N 1
ATOM 4491 C CA . ALA B 1 229 ? 4.535 -24.625 -2.936 1 98.31 229 ALA B CA 1
ATOM 4492 C C . ALA B 1 229 ? 5.941 -24.547 -3.527 1 98.31 229 ALA B C 1
ATOM 4494 O O . ALA B 1 229 ? 6.934 -24.688 -2.809 1 98.31 229 ALA B O 1
ATOM 4495 N N . LEU B 1 230 ? 6.031 -24.312 -4.793 1 98.44 230 LEU B N 1
ATOM 4496 C CA . LEU B 1 230 ? 7.316 -24.312 -5.484 1 98.44 230 LEU B CA 1
ATOM 4497 C C . LEU B 1 230 ? 8.078 -23.016 -5.227 1 98.44 230 LEU B C 1
ATOM 4499 O O . LEU B 1 230 ? 9.234 -22.891 -5.625 1 98.44 230 LEU B O 1
ATOM 4503 N N . SER B 1 231 ? 7.422 -22.062 -4.547 1 98.31 231 SER B N 1
ATOM 4504 C CA . SER B 1 231 ? 8.016 -20.734 -4.414 1 98.31 231 SER B CA 1
ATOM 4505 C C . SER B 1 231 ? 8.281 -20.391 -2.953 1 98.31 231 SER B C 1
ATOM 4507 O O . SER B 1 231 ? 7.543 -20.828 -2.064 1 98.31 231 SER B O 1
ATOM 4509 N N . GLY B 1 232 ? 9.32 -19.609 -2.721 1 97.69 232 GLY B N 1
ATOM 4510 C CA . GLY B 1 232 ? 9.594 -19.094 -1.39 1 97.69 232 GLY B CA 1
ATOM 4511 C C . GLY B 1 232 ? 8.734 -17.906 -1.027 1 97.69 232 GLY B C 1
ATOM 4512 O O . GLY B 1 232 ? 8.648 -17.516 0.142 1 97.69 232 GLY B O 1
ATOM 4513 N N . GLY B 1 233 ? 8.109 -17.328 -1.994 1 98.31 233 GLY B N 1
ATOM 4514 C CA . GLY B 1 233 ? 7.203 -16.203 -1.86 1 98.31 233 GLY B CA 1
ATOM 4515 C C . GLY B 1 233 ? 6.379 -15.953 -3.107 1 98.31 233 GLY B C 1
ATOM 4516 O O . GLY B 1 233 ? 6.68 -16.484 -4.176 1 98.31 233 GLY B O 1
ATOM 4517 N N . VAL B 1 234 ? 5.289 -15.172 -2.912 1 98.88 234 VAL B N 1
ATOM 4518 C CA . VAL B 1 234 ? 4.395 -14.891 -4.027 1 98.88 234 VAL B CA 1
ATOM 4519 C C . VAL B 1 234 ? 4.199 -13.383 -4.164 1 98.88 234 VAL B C 1
ATOM 4521 O O . VAL B 1 234 ? 3.811 -12.711 -3.207 1 98.88 234 VAL B O 1
ATOM 4524 N N . LEU B 1 235 ? 4.488 -12.883 -5.359 1 98.88 235 LEU B N 1
ATOM 4525 C CA . LEU B 1 235 ? 4.27 -11.477 -5.68 1 98.88 235 LEU B CA 1
ATOM 4526 C C . LEU B 1 235 ? 2.99 -11.297 -6.492 1 98.88 235 LEU B C 1
ATOM 4528 O O . LEU B 1 235 ? 2.846 -11.883 -7.57 1 98.88 235 LEU B O 1
ATOM 4532 N N . ILE B 1 236 ? 2.07 -10.492 -5.977 1 98.88 236 ILE B N 1
ATOM 4533 C CA . ILE B 1 236 ? 0.868 -10.109 -6.711 1 98.88 236 ILE B CA 1
ATOM 4534 C C . ILE B 1 236 ? 1.056 -8.734 -7.336 1 98.88 236 ILE B C 1
ATOM 4536 O O . ILE B 1 236 ? 1.284 -7.75 -6.629 1 98.88 236 ILE B O 1
ATOM 4540 N N . VAL B 1 237 ? 0.905 -8.633 -8.641 1 98.56 237 VAL B N 1
ATOM 4541 C CA . VAL B 1 237 ? 1.226 -7.406 -9.359 1 98.56 237 VAL B CA 1
ATOM 4542 C C . VAL B 1 237 ? -0.028 -6.543 -9.492 1 98.56 237 VAL B C 1
ATOM 4544 O O . VAL B 1 237 ? -0.007 -5.352 -9.172 1 98.56 237 VAL B O 1
ATOM 4547 N N . GLU B 1 238 ? -1.115 -7.148 -10.031 1 96.94 238 GLU B N 1
ATOM 4548 C CA . GLU B 1 238 ? -2.453 -6.586 -10.172 1 96.94 238 GLU B CA 1
ATOM 4549 C C . GLU B 1 238 ? -3.527 -7.629 -9.891 1 96.94 238 GLU B C 1
ATOM 4551 O O . GLU B 1 238 ? -3.439 -8.766 -10.367 1 96.94 238 GLU B O 1
ATOM 4556 N N . ALA B 1 239 ? -4.457 -7.176 -9.133 1 97.12 239 ALA B N 1
ATOM 4557 C CA . ALA B 1 239 ? -5.566 -8.086 -8.852 1 97.12 239 ALA B CA 1
ATOM 4558 C C . ALA B 1 239 ? -6.805 -7.312 -8.406 1 97.12 239 ALA B C 1
ATOM 4560 O O . ALA B 1 239 ? -6.707 -6.363 -7.621 1 97.12 239 ALA B O 1
ATOM 4561 N N . ALA B 1 240 ? -7.902 -7.738 -8.938 1 93.62 240 ALA B N 1
ATOM 4562 C CA . ALA B 1 240 ? -9.172 -7.262 -8.391 1 93.62 240 ALA B CA 1
ATOM 4563 C C . ALA B 1 240 ? -9.516 -7.996 -7.102 1 93.62 240 ALA B C 1
ATOM 4565 O O . ALA B 1 240 ? -8.891 -9 -6.762 1 93.62 240 ALA B O 1
ATOM 4566 N N . LEU B 1 241 ? -10.484 -7.582 -6.328 1 92.06 241 LEU B N 1
ATOM 4567 C CA . LEU B 1 241 ? -10.852 -8.148 -5.035 1 92.06 241 LEU B CA 1
ATOM 4568 C C . LEU B 1 241 ? -11.312 -9.594 -5.191 1 92.06 241 LEU B C 1
ATOM 4570 O O . LEU B 1 241 ? -11.102 -10.414 -4.293 1 92.06 241 LEU B O 1
ATOM 4574 N N . ARG B 1 242 ? -11.906 -10 -6.316 1 87.06 242 ARG B N 1
ATOM 4575 C CA . ARG B 1 242 ? -12.375 -11.367 -6.504 1 87.06 242 ARG B CA 1
ATOM 4576 C C . ARG B 1 242 ? -11.523 -12.102 -7.535 1 87.06 242 ARG B C 1
ATOM 4578 O O . ARG B 1 242 ? -12 -13.031 -8.188 1 87.06 242 ARG B O 1
ATOM 4585 N N . SER B 1 243 ? -10.32 -11.797 -7.512 1 89 243 SER B N 1
ATOM 4586 C CA . SER B 1 243 ? -9.398 -12.367 -8.484 1 89 243 SER B CA 1
ATOM 4587 C C . SER B 1 243 ? -8.906 -13.742 -8.047 1 89 243 SER B C 1
ATOM 4589 O O . SER B 1 243 ? -8.719 -13.992 -6.852 1 89 243 SER B O 1
ATOM 4591 N N . GLY B 1 244 ? -8.633 -14.641 -8.977 1 90.06 244 GLY B N 1
ATOM 4592 C CA . GLY B 1 244 ? -8.062 -15.953 -8.719 1 90.06 244 GLY B CA 1
ATOM 4593 C C . GLY B 1 244 ? -6.66 -15.891 -8.133 1 90.06 244 GLY B C 1
ATOM 4594 O O . GLY B 1 244 ? -6.242 -16.797 -7.414 1 90.06 244 GLY B O 1
ATOM 4595 N N . SER B 1 245 ? -5.949 -14.852 -8.461 1 93.12 245 SER B N 1
ATOM 4596 C CA . SER B 1 245 ? -4.59 -14.711 -7.945 1 93.12 245 SER B CA 1
ATOM 4597 C C . SER B 1 245 ? -4.586 -14.578 -6.426 1 93.12 245 SER B C 1
ATOM 4599 O O . SER B 1 245 ? -3.588 -14.891 -5.773 1 93.12 245 SER B O 1
ATOM 4601 N N . LEU B 1 246 ? -5.668 -14.117 -5.84 1 95.62 246 LEU B N 1
ATOM 4602 C CA . LEU B 1 246 ? -5.746 -13.992 -4.391 1 95.62 246 LEU B CA 1
ATOM 4603 C C . LEU B 1 246 ? -5.789 -15.367 -3.725 1 95.62 246 LEU B C 1
ATOM 4605 O O . LEU B 1 246 ? -5.402 -15.508 -2.562 1 95.62 246 LEU B O 1
ATOM 4609 N N . ILE B 1 247 ? -6.207 -16.375 -4.473 1 96.06 247 ILE B N 1
ATOM 4610 C CA . ILE B 1 247 ? -6.188 -17.75 -3.977 1 96.06 247 ILE B CA 1
ATOM 4611 C C . ILE B 1 247 ? -4.742 -18.203 -3.783 1 96.06 247 ILE B C 1
ATOM 4613 O O . ILE B 1 247 ? -4.414 -18.828 -2.77 1 96.06 247 ILE B O 1
ATOM 4617 N N . THR B 1 248 ? -3.938 -17.875 -4.758 1 97.81 248 THR B N 1
ATOM 4618 C CA . THR B 1 248 ? -2.527 -18.234 -4.648 1 97.81 248 THR B CA 1
ATOM 4619 C C . THR B 1 248 ? -1.895 -17.578 -3.428 1 97.81 248 THR B C 1
ATOM 4621 O O . THR B 1 248 ? -1.121 -18.203 -2.705 1 97.81 248 THR B O 1
ATOM 4624 N N . ALA B 1 249 ? -2.236 -16.297 -3.213 1 97.88 249 ALA B N 1
ATOM 4625 C CA . ALA B 1 249 ? -1.726 -15.57 -2.049 1 97.88 249 ALA B CA 1
ATOM 4626 C C . ALA B 1 249 ? -2.166 -16.25 -0.751 1 97.88 249 ALA B C 1
ATOM 4628 O O . ALA B 1 249 ? -1.362 -16.422 0.168 1 97.88 249 ALA B O 1
ATOM 4629 N N . ARG B 1 250 ? -3.41 -16.594 -0.666 1 96.94 250 ARG B N 1
ATOM 4630 C CA . ARG B 1 250 ? -3.936 -17.266 0.519 1 96.94 250 ARG B CA 1
ATOM 4631 C C . ARG B 1 250 ? -3.207 -18.578 0.769 1 96.94 250 ARG B C 1
ATOM 4633 O O . ARG B 1 250 ? -2.809 -18.875 1.899 1 96.94 250 ARG B O 1
ATOM 4640 N N . LEU B 1 251 ? -3.033 -19.359 -0.25 1 97.25 251 LEU B N 1
ATOM 4641 C CA . LEU B 1 251 ? -2.346 -20.641 -0.15 1 97.25 251 LEU B CA 1
ATOM 4642 C C . LEU B 1 251 ? -0.901 -20.453 0.3 1 97.25 251 LEU B C 1
ATOM 4644 O O . LEU B 1 251 ? -0.398 -21.219 1.13 1 97.25 251 LEU B O 1
ATOM 4648 N N . ALA B 1 252 ? -0.256 -19.484 -0.236 1 98.06 252 ALA B N 1
ATOM 4649 C CA . ALA B 1 252 ? 1.111 -19.156 0.166 1 98.06 252 ALA B CA 1
ATOM 4650 C C . ALA B 1 252 ? 1.185 -18.844 1.657 1 98.06 252 ALA B C 1
ATOM 4652 O O . ALA B 1 252 ? 2.061 -19.344 2.363 1 98.06 252 ALA B O 1
ATOM 4653 N N . ASN B 1 253 ? 0.265 -18.016 2.107 1 96.81 253 ASN B N 1
ATOM 4654 C CA . ASN B 1 253 ? 0.204 -17.672 3.525 1 96.81 253 ASN B CA 1
ATOM 4655 C C . ASN B 1 253 ? 0.027 -18.906 4.391 1 96.81 253 ASN B C 1
ATOM 4657 O O . ASN B 1 253 ? 0.696 -19.062 5.418 1 96.81 253 ASN B O 1
ATOM 4661 N N . GLU B 1 254 ? -0.82 -19.766 3.969 1 95.56 254 GLU B N 1
ATOM 4662 C CA . GLU B 1 254 ? -1.092 -21 4.707 1 95.56 254 GLU B CA 1
ATOM 4663 C C . GLU B 1 254 ? 0.154 -21.875 4.801 1 95.56 254 GLU B C 1
ATOM 4665 O O . GLU B 1 254 ? 0.33 -22.609 5.773 1 95.56 254 GLU B O 1
ATOM 4670 N N . MET B 1 255 ? 1 -21.734 3.869 1 96.81 255 MET B N 1
ATOM 4671 C CA . MET B 1 255 ? 2.217 -22.547 3.82 1 96.81 255 MET B CA 1
ATOM 4672 C C . MET B 1 255 ? 3.381 -21.812 4.48 1 96.81 255 MET B C 1
ATOM 4674 O O . MET B 1 255 ? 4.52 -22.281 4.434 1 96.81 255 MET B O 1
ATOM 4678 N N . GLY B 1 256 ? 3.115 -20.609 4.973 1 95.62 256 GLY B N 1
ATOM 4679 C CA . GLY B 1 256 ? 4.145 -19.844 5.664 1 95.62 256 GLY B CA 1
ATOM 4680 C C . GLY B 1 256 ? 5.082 -19.109 4.723 1 95.62 256 GLY B C 1
ATOM 4681 O O . GLY B 1 256 ? 6.219 -18.812 5.086 1 95.62 256 GLY B O 1
ATOM 4682 N N . ARG B 1 257 ? 4.613 -18.922 3.49 1 96.94 257 ARG B N 1
ATOM 4683 C CA . ARG B 1 257 ? 5.41 -18.188 2.512 1 96.94 257 ARG B CA 1
ATOM 4684 C C . ARG B 1 257 ? 5.133 -16.688 2.592 1 96.94 257 ARG B C 1
ATOM 4686 O O . ARG B 1 257 ? 4.031 -16.281 2.961 1 96.94 257 ARG B O 1
ATOM 4693 N N . ASP B 1 258 ? 6.09 -15.906 2.186 1 96.69 258 ASP B N 1
ATOM 4694 C CA . ASP B 1 258 ? 5.898 -14.461 2.139 1 96.69 258 ASP B CA 1
ATOM 4695 C C . ASP B 1 258 ? 4.98 -14.062 0.985 1 96.69 258 ASP B C 1
ATOM 4697 O O . ASP B 1 258 ? 5.055 -14.641 -0.101 1 96.69 258 ASP B O 1
ATOM 4701 N N . VAL B 1 259 ? 4.129 -13.133 1.268 1 98.69 259 VAL B N 1
ATOM 4702 C CA . VAL B 1 259 ? 3.277 -12.578 0.224 1 98.69 259 VAL B CA 1
ATOM 4703 C C . VAL B 1 259 ? 3.617 -11.102 0.008 1 98.69 259 VAL B C 1
ATOM 4705 O O . VAL B 1 259 ? 3.701 -10.336 0.967 1 98.69 259 VAL B O 1
ATOM 4708 N N . PHE B 1 260 ? 3.873 -10.758 -1.283 1 98.69 260 PHE B N 1
ATOM 4709 C CA . PHE B 1 260 ? 4.184 -9.398 -1.715 1 98.69 260 PHE B CA 1
ATOM 4710 C C . PHE B 1 260 ? 3.076 -8.844 -2.605 1 98.69 260 PHE B C 1
ATOM 4712 O O . PHE B 1 260 ? 2.459 -9.594 -3.371 1 98.69 260 PHE B O 1
ATOM 4719 N N . ALA B 1 261 ? 2.85 -7.555 -2.506 1 98.81 261 ALA B N 1
ATOM 4720 C CA . ALA B 1 261 ? 1.861 -6.93 -3.379 1 98.81 261 ALA B CA 1
ATOM 4721 C C . ALA B 1 261 ? 2.322 -5.543 -3.824 1 98.81 261 ALA B C 1
ATOM 4723 O O . ALA B 1 261 ? 2.883 -4.785 -3.031 1 98.81 261 ALA B O 1
ATOM 4724 N N . ILE B 1 262 ? 2.143 -5.262 -5.043 1 98.56 262 ILE B N 1
ATOM 4725 C CA . ILE B 1 262 ? 2.436 -3.945 -5.598 1 98.56 262 ILE B CA 1
ATOM 4726 C C . ILE B 1 262 ? 1.228 -3.029 -5.414 1 98.56 262 ILE B C 1
ATOM 4728 O O . ILE B 1 262 ? 0.122 -3.354 -5.855 1 98.56 262 ILE B O 1
ATOM 4732 N N . PRO B 1 263 ? 1.45 -1.92 -4.758 1 98 263 PRO B N 1
ATOM 4733 C CA . PRO B 1 263 ? 0.334 -0.985 -4.598 1 98 263 PRO B CA 1
ATOM 4734 C C . PRO B 1 263 ? 0.014 -0.224 -5.883 1 98 263 PRO B C 1
ATOM 4736 O O . PRO B 1 263 ? 0.797 -0.258 -6.836 1 98 263 PRO B O 1
ATOM 4739 N N . GLY B 1 264 ? -1.167 0.393 -5.914 1 95.25 264 GLY B N 1
ATOM 4740 C CA . GLY B 1 264 ? -1.601 1.231 -7.023 1 95.25 264 GLY B CA 1
ATOM 4741 C C . GLY B 1 264 ? -2.648 2.252 -6.621 1 95.25 264 GLY B C 1
ATOM 4742 O O . GLY B 1 264 ? -2.941 2.416 -5.434 1 95.25 264 GLY B O 1
ATOM 4743 N N . SER B 1 265 ? -3.15 2.961 -7.609 1 92.38 265 SER B N 1
ATOM 4744 C CA . SER B 1 265 ? -4.145 4 -7.363 1 92.38 265 SER B CA 1
ATOM 4745 C C . SER B 1 265 ? -5.387 3.428 -6.688 1 92.38 265 SER B C 1
ATOM 4747 O O . SER B 1 265 ? -5.844 2.338 -7.039 1 92.38 265 SER B O 1
ATOM 4749 N N . ILE B 1 266 ? -5.922 4.219 -5.766 1 94.19 266 ILE B N 1
ATOM 4750 C CA . ILE B 1 266 ? -7.137 3.805 -5.078 1 94.19 266 ILE B CA 1
ATOM 4751 C C . ILE B 1 266 ? -8.312 3.822 -6.055 1 94.19 266 ILE B C 1
ATOM 4753 O O . ILE B 1 266 ? -9.375 3.273 -5.762 1 94.19 266 ILE B O 1
ATOM 4757 N N . HIS B 1 267 ? -8.125 4.363 -7.242 1 88.12 267 HIS B N 1
ATOM 4758 C CA . HIS B 1 267 ? -9.188 4.453 -8.234 1 88.12 267 HIS B CA 1
ATOM 4759 C C . HIS B 1 267 ? -9.086 3.322 -9.25 1 88.12 267 HIS B C 1
ATOM 4761 O O . HIS B 1 267 ? -9.969 3.168 -10.102 1 88.12 267 HIS B O 1
ATOM 4767 N N . ALA B 1 268 ? -8.008 2.506 -9.203 1 86.94 268 ALA B N 1
ATOM 4768 C CA . ALA B 1 268 ? -7.812 1.382 -10.117 1 86.94 268 ALA B CA 1
ATOM 4769 C C . ALA B 1 268 ? -8.43 0.106 -9.555 1 86.94 268 ALA B C 1
ATOM 4771 O O . ALA B 1 268 ? -7.996 -0.405 -8.523 1 86.94 268 ALA B O 1
ATOM 4772 N N . PRO B 1 269 ? -9.375 -0.441 -10.273 1 88.69 269 PRO B N 1
ATOM 4773 C CA . PRO B 1 269 ? -10 -1.664 -9.766 1 88.69 269 PRO B CA 1
ATOM 4774 C C . PRO B 1 269 ? -9.008 -2.809 -9.586 1 88.69 269 PRO B C 1
ATOM 4776 O O . PRO B 1 269 ? -9.148 -3.611 -8.664 1 88.69 269 PRO B O 1
ATOM 4779 N N . LEU B 1 270 ? -7.977 -2.84 -10.391 1 93 270 LEU B N 1
ATOM 4780 C CA . LEU B 1 270 ? -7.027 -3.949 -10.367 1 93 270 LEU B CA 1
ATOM 4781 C C . LEU B 1 270 ? -5.98 -3.75 -9.281 1 93 270 LEU B C 1
ATOM 4783 O O . LEU B 1 270 ? -5.066 -4.562 -9.133 1 93 270 LEU B O 1
ATOM 4787 N N . SER B 1 271 ? -6.129 -2.635 -8.492 1 95.88 271 SER B N 1
ATOM 4788 C CA . SER B 1 271 ? -5.25 -2.434 -7.344 1 95.88 271 SER B CA 1
ATOM 4789 C C . SER B 1 271 ? -5.918 -2.883 -6.047 1 95.88 271 SER B C 1
ATOM 4791 O O . SER B 1 271 ? -5.25 -3.047 -5.023 1 95.88 271 SER B O 1
ATOM 4793 N N . GLN B 1 272 ? -7.227 -3.096 -6.078 1 96 272 GLN B N 1
ATOM 4794 C CA . GLN B 1 272 ? -8 -3.316 -4.863 1 96 272 GLN B CA 1
ATOM 4795 C C . GLN B 1 272 ? -7.602 -4.625 -4.184 1 96 272 GLN B C 1
ATOM 4797 O O . GLN B 1 272 ? -7.547 -4.699 -2.955 1 96 272 GLN B O 1
ATOM 4802 N N . GLY B 1 273 ? -7.371 -5.637 -5.012 1 97.81 273 GLY B N 1
ATOM 4803 C CA . GLY B 1 273 ? -6.922 -6.898 -4.441 1 97.81 273 GLY B CA 1
ATOM 4804 C C . GLY B 1 273 ? -5.57 -6.797 -3.76 1 97.81 273 GLY B C 1
ATOM 4805 O O . GLY B 1 273 ? -5.371 -7.355 -2.68 1 97.81 273 GLY B O 1
ATOM 4806 N N . CYS B 1 274 ? -4.637 -6.125 -4.406 1 98.44 274 CYS B N 1
ATOM 4807 C CA . CYS B 1 274 ? -3.322 -5.91 -3.811 1 98.44 274 CYS B CA 1
ATOM 4808 C C . CYS B 1 274 ? -3.436 -5.137 -2.504 1 98.44 274 CYS B C 1
ATOM 4810 O O . CYS B 1 274 ? -2.777 -5.477 -1.518 1 98.44 274 CYS B O 1
ATOM 4812 N N . HIS B 1 275 ? -4.285 -4.121 -2.479 1 98.25 275 HIS B N 1
ATOM 4813 C CA . HIS B 1 275 ? -4.484 -3.334 -1.269 1 98.25 275 HIS B CA 1
ATOM 4814 C C . HIS B 1 275 ? -5.055 -4.188 -0.142 1 98.25 275 HIS B C 1
ATOM 4816 O O . HIS B 1 275 ? -4.629 -4.074 1.008 1 98.25 275 HIS B O 1
ATOM 4822 N N . ALA B 1 276 ? -6.023 -5.02 -0.46 1 97.69 276 ALA B N 1
ATOM 4823 C CA . ALA B 1 276 ? -6.594 -5.926 0.535 1 97.69 276 ALA B CA 1
ATOM 4824 C C . ALA B 1 276 ? -5.523 -6.832 1.131 1 97.69 276 ALA B C 1
ATOM 4826 O O . ALA B 1 276 ? -5.477 -7.031 2.348 1 97.69 276 ALA B O 1
ATOM 4827 N N . LEU B 1 277 ? -4.668 -7.332 0.287 1 98.19 277 LEU B N 1
ATOM 4828 C CA . LEU B 1 277 ? -3.586 -8.195 0.749 1 98.19 277 LEU B CA 1
ATOM 4829 C C . LEU B 1 277 ? -2.65 -7.441 1.687 1 98.19 277 LEU B C 1
ATOM 4831 O O . LEU B 1 277 ? -2.225 -7.977 2.711 1 98.19 277 LEU B O 1
ATOM 4835 N N . ILE B 1 278 ? -2.324 -6.215 1.339 1 98.19 278 ILE B N 1
ATOM 4836 C CA . ILE B 1 278 ? -1.421 -5.402 2.146 1 98.19 278 ILE B CA 1
ATOM 4837 C C . ILE B 1 278 ? -2.055 -5.125 3.508 1 98.19 278 ILE B C 1
ATOM 4839 O O . ILE B 1 278 ? -1.387 -5.223 4.543 1 98.19 278 ILE B O 1
ATOM 4843 N N . ARG B 1 279 ? -3.342 -4.809 3.51 1 96.44 279 ARG B N 1
ATOM 4844 C CA . ARG B 1 279 ? -4.051 -4.598 4.77 1 96.44 279 ARG B CA 1
ATOM 4845 C C . ARG B 1 279 ? -4.016 -5.855 5.633 1 96.44 279 ARG B C 1
ATOM 4847 O O . ARG B 1 279 ? -3.971 -5.77 6.859 1 96.44 279 ARG B O 1
ATOM 4854 N N . ASP B 1 280 ? -3.977 -7.016 4.953 1 94.69 280 ASP B N 1
ATOM 4855 C CA . ASP B 1 280 ? -4 -8.289 5.66 1 94.69 280 ASP B CA 1
ATOM 4856 C C . ASP B 1 280 ? -2.592 -8.727 6.062 1 94.69 280 ASP B C 1
ATOM 4858 O O . ASP B 1 280 ? -2.408 -9.789 6.652 1 94.69 280 ASP B O 1
ATOM 4862 N N . GLY B 1 281 ? -1.588 -7.961 5.629 1 95.62 281 GLY B N 1
ATOM 4863 C CA . GLY B 1 281 ? -0.266 -8.266 6.152 1 95.62 281 GLY B CA 1
ATOM 4864 C C . GLY B 1 281 ? 0.762 -8.523 5.07 1 95.62 281 GLY B C 1
ATOM 4865 O O . GLY B 1 281 ? 1.94 -8.734 5.363 1 95.62 281 GLY B O 1
ATOM 4866 N N . ALA B 1 282 ? 0.337 -8.547 3.785 1 98.06 282 ALA B N 1
ATOM 4867 C CA . ALA B 1 282 ? 1.312 -8.703 2.707 1 98.06 282 ALA B CA 1
ATOM 4868 C C . ALA B 1 282 ? 2.303 -7.539 2.693 1 98.06 282 ALA B C 1
ATOM 4870 O O . ALA B 1 282 ? 1.955 -6.414 3.062 1 98.06 282 ALA B O 1
ATOM 4871 N N . LYS B 1 283 ? 3.486 -7.773 2.285 1 97.94 283 LYS B N 1
ATOM 4872 C CA . LYS B 1 283 ? 4.504 -6.73 2.203 1 97.94 283 LYS B CA 1
ATOM 4873 C C . LYS B 1 283 ? 4.293 -5.852 0.977 1 97.94 283 LYS B C 1
ATOM 4875 O O . LYS B 1 283 ? 4.203 -6.352 -0.147 1 97.94 283 LYS B O 1
ATOM 4880 N N . LEU B 1 284 ? 4.172 -4.598 1.214 1 98.62 284 LEU B N 1
ATOM 4881 C CA . LEU B 1 284 ? 4.129 -3.639 0.117 1 98.62 284 LEU B CA 1
ATOM 4882 C C . LEU B 1 284 ? 5.484 -3.545 -0.574 1 98.62 284 LEU B C 1
ATOM 4884 O O . LEU B 1 284 ? 6.5 -3.279 0.074 1 98.62 284 LEU B O 1
ATOM 4888 N N . VAL B 1 285 ? 5.5 -3.738 -1.93 1 97.75 285 VAL B N 1
ATOM 4889 C CA . VAL B 1 285 ? 6.785 -3.688 -2.625 1 97.75 285 VAL B CA 1
ATOM 4890 C C . VAL B 1 285 ? 6.715 -2.668 -3.76 1 97.75 285 VAL B C 1
ATOM 4892 O O . VAL B 1 285 ? 5.684 -2.539 -4.426 1 97.75 285 VAL B O 1
ATOM 4895 N N . GLU B 1 286 ? 7.848 -1.971 -3.955 1 96.88 286 GLU B N 1
ATOM 4896 C CA . GLU B 1 286 ? 7.98 -0.999 -5.035 1 96.88 286 GLU B CA 1
ATOM 4897 C C . GLU B 1 286 ? 9.031 -1.438 -6.047 1 96.88 286 GLU B C 1
ATOM 4899 O O . GLU B 1 286 ? 9.023 -0.99 -7.195 1 96.88 286 GLU B O 1
ATOM 4904 N N . THR B 1 287 ? 9.984 -2.254 -5.578 1 96.44 287 THR B N 1
ATOM 4905 C CA . THR B 1 287 ? 11.102 -2.689 -6.406 1 96.44 287 THR B CA 1
ATOM 4906 C C . THR B 1 287 ? 11.398 -4.168 -6.184 1 96.44 287 THR B C 1
ATOM 4908 O O . THR B 1 287 ? 10.93 -4.762 -5.211 1 96.44 287 THR B O 1
ATOM 4911 N N . ALA B 1 288 ? 12.172 -4.746 -7.145 1 97.94 288 ALA B N 1
ATOM 4912 C CA . ALA B 1 288 ? 12.609 -6.129 -6.984 1 97.94 288 ALA B CA 1
ATOM 4913 C C . ALA B 1 288 ? 13.453 -6.297 -5.723 1 97.94 288 ALA B C 1
ATOM 4915 O O . ALA B 1 288 ? 13.422 -7.348 -5.082 1 97.94 288 ALA B O 1
ATOM 4916 N N . ALA B 1 289 ? 14.156 -5.23 -5.301 1 96.94 289 ALA B N 1
ATOM 4917 C CA . ALA B 1 289 ? 15 -5.27 -4.109 1 96.94 289 ALA B CA 1
ATOM 4918 C C . ALA B 1 289 ? 14.164 -5.535 -2.857 1 96.94 289 ALA B C 1
ATOM 4920 O O . ALA B 1 289 ? 14.609 -6.234 -1.945 1 96.94 289 ALA B O 1
ATOM 4921 N N . ASP B 1 290 ? 12.961 -5.012 -2.855 1 97.12 290 ASP B N 1
ATOM 4922 C CA . ASP B 1 290 ? 12.07 -5.234 -1.722 1 97.12 290 ASP B CA 1
ATOM 4923 C C . ASP B 1 290 ? 11.766 -6.719 -1.545 1 97.12 290 ASP B C 1
ATOM 4925 O O . ASP B 1 290 ? 11.664 -7.207 -0.418 1 97.12 290 ASP B O 1
ATOM 4929 N N . VAL B 1 291 ? 11.664 -7.438 -2.648 1 98.12 291 VAL B N 1
ATOM 4930 C CA . VAL B 1 291 ? 11.391 -8.867 -2.617 1 98.12 291 VAL B CA 1
ATOM 4931 C C . VAL B 1 291 ? 12.656 -9.633 -2.24 1 98.12 291 VAL B C 1
ATOM 4933 O O . VAL B 1 291 ? 12.625 -10.516 -1.376 1 98.12 291 VAL B O 1
ATOM 4936 N N . LEU B 1 292 ? 13.75 -9.25 -2.826 1 97.81 292 LEU B N 1
ATOM 4937 C CA . LEU B 1 292 ? 15.023 -9.938 -2.639 1 97.81 292 LEU B CA 1
ATOM 4938 C C . LEU B 1 292 ? 15.469 -9.875 -1.181 1 97.81 292 LEU B C 1
ATOM 4940 O O . LEU B 1 292 ? 16.094 -10.812 -0.675 1 97.81 292 LEU B O 1
ATOM 4944 N N . ASP B 1 293 ? 15.156 -8.844 -0.501 1 95.62 293 ASP B N 1
ATOM 4945 C CA . ASP B 1 293 ? 15.508 -8.68 0.906 1 95.62 293 ASP B CA 1
ATOM 4946 C C . ASP B 1 293 ? 14.977 -9.836 1.744 1 95.62 293 ASP B C 1
ATOM 4948 O O . ASP B 1 293 ? 15.648 -10.305 2.664 1 95.62 293 ASP B O 1
ATOM 4952 N N . GLU B 1 294 ? 13.805 -10.273 1.42 1 94 294 GLU B N 1
ATOM 4953 C CA . GLU B 1 294 ? 13.18 -11.352 2.184 1 94 294 GLU B CA 1
ATOM 4954 C C . GLU B 1 294 ? 13.852 -12.688 1.89 1 94 294 GLU B C 1
ATOM 4956 O O . GLU B 1 294 ? 13.734 -13.633 2.676 1 94 294 GLU B O 1
ATOM 4961 N N . PHE B 1 295 ? 14.547 -12.719 0.731 1 95.25 295 PHE B N 1
ATOM 4962 C CA . PHE B 1 295 ? 15.234 -13.938 0.337 1 95.25 295 PHE B CA 1
ATOM 4963 C C . PHE B 1 295 ? 16.703 -13.891 0.74 1 95.25 295 PHE B C 1
ATOM 4965 O O . PHE B 1 295 ? 17.453 -14.844 0.515 1 95.25 295 PHE B O 1
ATOM 4972 N N . GLY B 1 296 ? 17.094 -12.719 1.341 1 93 296 GLY B N 1
ATOM 4973 C CA . GLY B 1 296 ? 18.484 -12.547 1.698 1 93 296 GLY B CA 1
ATOM 4974 C C . GLY B 1 296 ? 19.406 -12.445 0.494 1 93 296 GLY B C 1
ATOM 4975 O O . GLY B 1 296 ? 20.547 -12.93 0.528 1 93 296 GLY B O 1
ATOM 4976 N N . LEU B 1 297 ? 18.844 -11.953 -0.583 1 91.12 297 LEU B N 1
ATOM 4977 C CA . LEU B 1 297 ? 19.594 -11.82 -1.824 1 91.12 297 LEU B CA 1
ATOM 4978 C C . LEU B 1 297 ? 19.828 -10.352 -2.166 1 91.12 297 LEU B C 1
ATOM 4980 O O . LEU B 1 297 ? 19.047 -9.492 -1.771 1 91.12 297 LEU B O 1
ATOM 4984 N N . ASP B 1 298 ? 20.906 -10.047 -2.818 1 84.31 298 ASP B N 1
ATOM 4985 C CA . ASP B 1 298 ? 21.203 -8.711 -3.322 1 84.31 298 ASP B CA 1
ATOM 4986 C C . ASP B 1 298 ? 20.812 -8.57 -4.789 1 84.31 298 ASP B C 1
ATOM 4988 O O . ASP B 1 298 ? 20.875 -9.539 -5.551 1 84.31 298 ASP B O 1
ATOM 4992 N N . PRO B 1 299 ? 20.344 -7.461 -5.062 1 80.31 299 PRO B N 1
ATOM 4993 C CA . PRO B 1 299 ? 20.062 -7.281 -6.488 1 80.31 299 PRO B CA 1
ATOM 4994 C C . PRO B 1 299 ? 21.281 -7.527 -7.371 1 80.31 299 PRO B C 1
ATOM 4996 O O . PRO B 1 299 ? 22.406 -7.293 -6.941 1 80.31 299 PRO B O 1
ATOM 4999 N N . ALA B 1 300 ? 21.234 -8.438 -8.273 1 65.19 300 ALA B N 1
ATOM 5000 C CA . ALA B 1 300 ? 22.375 -8.719 -9.148 1 65.19 300 ALA B CA 1
ATOM 5001 C C . ALA B 1 300 ? 23.016 -7.426 -9.648 1 65.19 300 ALA B C 1
ATOM 5003 O O . ALA B 1 300 ? 22.328 -6.465 -9.977 1 65.19 300 ALA B O 1
ATOM 5004 N N . ARG B 1 301 ? 24.359 -7.141 -9.039 1 49.97 301 ARG B N 1
ATOM 5005 C CA . ARG B 1 301 ? 25.125 -6.016 -9.57 1 49.97 301 ARG B CA 1
ATOM 5006 C C . ARG B 1 301 ? 25.156 -6.039 -11.094 1 49.97 301 ARG B C 1
ATOM 5008 O O . ARG B 1 301 ? 25.344 -7.098 -11.695 1 49.97 301 ARG B O 1
ATOM 5015 N N . PRO B 1 302 ? 24.812 -5.137 -11.766 1 43.44 302 PRO B N 1
ATOM 5016 C CA . PRO B 1 302 ? 25.094 -5.215 -13.195 1 43.44 302 PRO B CA 1
ATOM 5017 C C . PRO B 1 302 ? 26.516 -5.715 -13.484 1 43.44 302 PRO B C 1
ATOM 5019 O O . PRO B 1 302 ? 27.438 -5.457 -12.703 1 43.44 302 PRO B O 1
ATOM 5022 N N . VAL B 1 303 ? 26.953 -6.938 -13.891 1 33.47 303 VAL B N 1
ATOM 5023 C CA . VAL B 1 303 ? 28.312 -7.242 -14.344 1 33.47 303 VAL B CA 1
ATOM 5024 C C . VAL B 1 303 ? 29.062 -5.945 -14.617 1 33.47 303 VAL B C 1
ATOM 5026 O O . VAL B 1 303 ? 28.469 -4.953 -15.055 1 33.47 303 VAL B O 1
ATOM 5029 N N . ASN B 1 304 ? 30.469 -5.938 -14.148 1 31.8 304 ASN B N 1
ATOM 5030 C CA . ASN B 1 304 ? 31.516 -4.957 -14.414 1 31.8 304 ASN B CA 1
ATOM 5031 C C . ASN B 1 304 ? 31.531 -4.551 -15.883 1 31.8 304 ASN B C 1
ATOM 5033 O O . ASN B 1 304 ? 32.125 -5.234 -16.719 1 31.8 304 ASN B O 1
ATOM 5037 N N . SER B 1 305 ? 30.953 -4.254 -16.766 1 28.36 305 SER B N 1
ATOM 5038 C CA . SER B 1 305 ? 31.641 -3.398 -17.719 1 28.36 305 SER B CA 1
ATOM 5039 C C . SER B 1 305 ? 32.5 -2.346 -17.016 1 28.36 305 SER B C 1
ATOM 5041 O O . SER B 1 305 ? 31.953 -1.399 -16.438 1 28.36 305 SER B O 1
ATOM 5043 N N . LYS B 1 306 ? 33.625 -2.768 -16.266 1 27.36 306 LYS B N 1
ATOM 5044 C CA . LYS B 1 306 ? 34.719 -1.857 -16.062 1 27.36 306 LYS B CA 1
ATOM 5045 C C . LYS B 1 306 ? 34.875 -0.877 -17.219 1 27.36 306 LYS B C 1
ATOM 5047 O O . LYS B 1 306 ? 35.938 -0.318 -17.438 1 27.36 306 LYS B O 1
ATOM 5052 N N . ARG B 1 307 ? 34.406 -1.05 -18.312 1 27.94 307 ARG B N 1
ATOM 5053 C CA . ARG B 1 307 ? 34.719 0.223 -18.953 1 27.94 307 ARG B CA 1
ATOM 5054 C C . ARG B 1 307 ? 34.375 1.395 -18.047 1 27.94 307 ARG B C 1
ATOM 5056 O O . ARG B 1 307 ? 33.5 1.285 -17.188 1 27.94 307 ARG B O 1
ATOM 5063 N N . GLY B 1 308 ? 35.344 2.355 -17.719 1 25.77 308 GLY B N 1
ATOM 5064 C CA . GLY B 1 308 ? 35.312 3.639 -17.031 1 25.77 308 GLY B CA 1
ATOM 5065 C C . GLY B 1 308 ? 33.906 4.145 -16.781 1 25.77 308 GLY B C 1
ATOM 5066 O O . GLY B 1 308 ? 33.156 4.445 -17.734 1 25.77 308 GLY B O 1
ATOM 5067 N N . ALA B 1 309 ? 33.344 3.441 -15.922 1 25.27 309 ALA B N 1
ATOM 5068 C CA . ALA B 1 309 ? 32.156 4.246 -15.695 1 25.27 309 ALA B CA 1
ATOM 5069 C C . ALA B 1 309 ? 32.5 5.727 -15.57 1 25.27 309 ALA B C 1
ATOM 5071 O O . ALA B 1 309 ? 33.312 6.113 -14.703 1 25.27 309 ALA B O 1
ATOM 5072 N N . PRO B 1 310 ? 32.625 6.352 -16.656 1 26.45 310 PRO B N 1
ATOM 5073 C CA . PRO B 1 310 ? 32.969 7.703 -16.188 1 26.45 310 PRO B CA 1
ATOM 5074 C C . PRO B 1 310 ? 32.344 8.031 -14.828 1 26.45 310 PRO B C 1
ATOM 5076 O O . PRO B 1 310 ? 31.359 7.422 -14.43 1 26.45 310 PRO B O 1
ATOM 5079 N N . THR B 1 311 ? 33.062 8.219 -13.625 1 24.72 311 THR B N 1
ATOM 5080 C CA . THR B 1 311 ? 32.562 8.953 -12.469 1 24.72 311 THR B CA 1
ATOM 5081 C C . THR B 1 311 ? 31.188 9.547 -12.75 1 24.72 311 THR B C 1
ATOM 5083 O O . THR B 1 311 ? 31.016 10.266 -13.734 1 24.72 311 THR B O 1
ATOM 5086 N N . ALA B 1 312 ? 30.359 8.898 -12.422 1 27.81 312 ALA B N 1
ATOM 5087 C CA . ALA B 1 312 ? 29.078 9.578 -12.609 1 27.81 312 ALA B CA 1
ATOM 5088 C C . ALA B 1 312 ? 29.219 11.086 -12.398 1 27.81 312 ALA B C 1
ATOM 5090 O O . ALA B 1 312 ? 28.375 11.867 -12.82 1 27.81 312 ALA B O 1
ATOM 5091 N N . ALA B 1 313 ? 30.234 11.383 -11.531 1 27.78 313 ALA B N 1
ATOM 5092 C CA . ALA B 1 313 ? 30.891 12.688 -11.57 1 27.78 313 ALA B CA 1
ATOM 5093 C C . ALA B 1 313 ? 31.797 12.812 -12.797 1 27.78 313 ALA B C 1
ATOM 5095 O O . ALA B 1 313 ? 31.922 13.891 -13.375 1 27.78 313 ALA B O 1
ATOM 5096 N N . SER B 1 314 ? 32.594 11.578 -13.18 1 28.06 314 SER B N 1
ATOM 5097 C CA . SER B 1 314 ? 33.594 11.641 -14.242 1 28.06 314 SER B CA 1
ATOM 5098 C C . SER B 1 314 ? 33 11.211 -15.586 1 28.06 314 SER B C 1
ATOM 5100 O O . SER B 1 314 ? 33.531 11.539 -16.641 1 28.06 314 SER B O 1
ATOM 5102 N N . ALA B 1 315 ? 32.281 10.281 -15.68 1 33.53 315 ALA B N 1
ATOM 5103 C CA . ALA B 1 315 ? 31.781 10.188 -17.047 1 33.53 315 ALA B CA 1
ATOM 5104 C C . ALA B 1 315 ? 30.844 11.352 -17.375 1 33.53 315 ALA B C 1
ATOM 5106 O O . ALA B 1 315 ? 30.594 11.641 -18.547 1 33.53 315 ALA B O 1
ATOM 5107 N N . ASP B 1 316 ? 30.156 11.758 -16.438 1 33.22 316 ASP B N 1
ATOM 5108 C CA . ASP B 1 316 ? 29.641 13.125 -16.484 1 33.22 316 ASP B CA 1
ATOM 5109 C C . ASP B 1 316 ? 30.766 14.148 -16.328 1 33.22 316 ASP B C 1
ATOM 5111 O O . ASP B 1 316 ? 30.531 15.352 -16.438 1 33.22 316 ASP B O 1
ATOM 5115 N N . ALA B 1 317 ? 31.859 13.727 -15.773 1 36.91 317 ALA B N 1
ATOM 5116 C CA . ALA B 1 317 ? 33.062 14.562 -15.664 1 36.91 317 ALA B CA 1
ATOM 5117 C C . ALA B 1 317 ? 33.688 14.797 -17.031 1 36.91 317 ALA B C 1
ATOM 5119 O O . ALA B 1 317 ? 34.25 15.859 -17.297 1 36.91 317 ALA B O 1
ATOM 5120 N N . ASP B 1 318 ? 33.906 13.656 -17.844 1 40.69 318 ASP B N 1
ATOM 5121 C CA . ASP B 1 318 ? 34.531 13.867 -19.141 1 40.69 318 ASP B CA 1
ATOM 5122 C C . ASP B 1 318 ? 33.469 14.289 -20.188 1 40.69 318 ASP B C 1
ATOM 5124 O O . ASP B 1 318 ? 33.781 14.344 -21.375 1 40.69 318 ASP B O 1
ATOM 5128 N N . LEU B 1 319 ? 32.312 14.164 -19.844 1 47.62 319 LEU B N 1
ATOM 5129 C CA . LEU B 1 319 ? 31.391 14.742 -20.812 1 47.62 319 LEU B CA 1
ATOM 5130 C C . LEU B 1 319 ? 31.531 16.266 -20.859 1 47.62 319 LEU B C 1
ATOM 5132 O O . LEU B 1 319 ? 31.719 16.906 -19.828 1 47.62 319 LEU B O 1
ATOM 5136 N N . ASP B 1 320 ? 31.953 16.594 -21.953 1 62.53 320 ASP B N 1
ATOM 5137 C CA . ASP B 1 320 ? 32.062 18.047 -22.094 1 62.53 320 ASP B CA 1
ATOM 5138 C C . ASP B 1 320 ? 30.844 18.75 -21.516 1 62.53 320 ASP B C 1
ATOM 5140 O O . ASP B 1 320 ? 29.797 18.125 -21.297 1 62.53 320 ASP B O 1
ATOM 5144 N N . ASP B 1 321 ? 31.016 19.766 -20.891 1 69.56 321 ASP B N 1
ATOM 5145 C CA . ASP B 1 321 ? 30.016 20.625 -20.266 1 69.56 321 ASP B CA 1
ATOM 5146 C C . ASP B 1 321 ? 28.703 20.609 -21.062 1 69.56 321 ASP B C 1
ATOM 5148 O O . ASP B 1 321 ? 27.625 20.578 -20.484 1 69.56 321 ASP B O 1
ATOM 5152 N N . ASP B 1 322 ? 28.844 20.391 -22.328 1 74.62 322 ASP B N 1
ATOM 5153 C CA . ASP B 1 322 ? 27.672 20.438 -23.188 1 74.62 322 ASP B CA 1
ATOM 5154 C C . ASP B 1 322 ? 26.875 19.141 -23.125 1 74.62 322 ASP B C 1
ATOM 5156 O O . ASP B 1 322 ? 25.641 19.156 -23.109 1 74.62 322 ASP B O 1
ATOM 5160 N N . THR B 1 323 ? 27.547 17.984 -22.938 1 76.62 323 THR B N 1
ATOM 5161 C CA . THR B 1 323 ? 26.891 16.688 -22.891 1 76.62 323 THR B CA 1
ATOM 5162 C C . THR B 1 323 ? 26.156 16.516 -21.562 1 76.62 323 THR B C 1
ATOM 5164 O O . THR B 1 323 ? 25.031 15.992 -21.547 1 76.62 323 THR B O 1
ATOM 5167 N N . ARG B 1 324 ? 26.781 16.984 -20.656 1 72.75 324 ARG B N 1
ATOM 5168 C CA . ARG B 1 324 ? 26.125 16.906 -19.344 1 72.75 324 ARG B CA 1
ATOM 5169 C C . ARG B 1 324 ? 24.875 17.781 -19.328 1 72.75 324 ARG B C 1
ATOM 5171 O O . ARG B 1 324 ? 23.828 17.375 -18.797 1 72.75 324 ARG B O 1
ATOM 5178 N N . ARG B 1 325 ? 25.094 19 -19.828 1 73.44 325 ARG B N 1
ATOM 5179 C CA . ARG B 1 325 ? 23.969 19.922 -19.938 1 73.44 325 ARG B CA 1
ATOM 5180 C C . ARG B 1 325 ? 22.828 19.281 -20.734 1 73.44 325 ARG B C 1
ATOM 5182 O O . ARG B 1 325 ? 21.656 19.438 -20.391 1 73.44 325 ARG B O 1
ATOM 5189 N N . LEU B 1 326 ? 23.203 18.516 -21.719 1 75 326 LEU B N 1
ATOM 5190 C CA . LEU B 1 326 ? 22.203 17.875 -22.562 1 75 326 LEU B CA 1
ATOM 5191 C C . LEU B 1 326 ? 21.516 16.734 -21.828 1 75 326 LEU B C 1
ATOM 5193 O O . LEU B 1 326 ? 20.281 16.625 -21.844 1 75 326 LEU B O 1
ATOM 5197 N N . LEU B 1 327 ? 22.219 15.961 -21.109 1 72.81 327 LEU B N 1
ATOM 5198 C CA . LEU B 1 327 ? 21.641 14.836 -20.391 1 72.81 327 LEU B CA 1
ATOM 5199 C C . LEU B 1 327 ? 20.75 15.32 -19.25 1 72.81 327 LEU B C 1
ATOM 5201 O O . LEU B 1 327 ? 19.688 14.758 -19 1 72.81 327 LEU B O 1
ATOM 5205 N N . ASP B 1 328 ? 21.281 16.359 -18.672 1 69.88 328 ASP B N 1
ATOM 5206 C CA . ASP B 1 328 ? 20.484 17 -17.641 1 69.88 328 ASP B CA 1
ATOM 5207 C C . ASP B 1 328 ? 19.203 17.594 -18.219 1 69.88 328 ASP B C 1
ATOM 5209 O O . ASP B 1 328 ? 18.156 17.578 -17.547 1 69.88 328 ASP B O 1
ATOM 5213 N N . ALA B 1 329 ? 19.312 18.125 -19.375 1 70.25 329 ALA B N 1
ATOM 5214 C CA . ALA B 1 329 ? 18.172 18.719 -20.062 1 70.25 329 ALA B CA 1
ATOM 5215 C C . ALA B 1 329 ? 17.172 17.656 -20.516 1 70.25 329 ALA B C 1
ATOM 5217 O O . ALA B 1 329 ? 15.977 17.922 -20.578 1 70.25 329 ALA B O 1
ATOM 5218 N N . ILE B 1 330 ? 17.672 16.531 -20.875 1 71.12 330 ILE B N 1
ATOM 5219 C CA . ILE B 1 330 ? 16.797 15.438 -21.297 1 71.12 330 ILE B CA 1
ATOM 5220 C C . ILE B 1 330 ? 16.031 14.898 -20.094 1 71.12 330 ILE B C 1
ATOM 5222 O O . ILE B 1 330 ? 14.836 14.633 -20.172 1 71.12 330 ILE B O 1
ATOM 5226 N N . GLY B 1 331 ? 16.719 14.898 -18.891 1 62.53 331 GLY B N 1
ATOM 5227 C CA . GLY B 1 331 ? 16.109 14.406 -17.672 1 62.53 331 GLY B CA 1
ATOM 5228 C C . GLY B 1 331 ? 15.688 12.953 -17.766 1 62.53 331 GLY B C 1
ATOM 5229 O O . GLY B 1 331 ? 16.328 12.156 -18.453 1 62.53 331 GLY B O 1
ATOM 5230 N N . TYR B 1 332 ? 14.703 12.5 -17.078 1 53.59 332 TYR B N 1
ATOM 5231 C CA . TYR B 1 332 ? 14.383 11.078 -16.953 1 53.59 332 TYR B CA 1
ATOM 5232 C C . TYR B 1 332 ? 13.148 10.734 -17.781 1 53.59 332 TYR B C 1
ATOM 5234 O O . TYR B 1 332 ? 12.562 9.664 -17.609 1 53.59 332 TYR B O 1
ATOM 5242 N N . GLY B 1 333 ? 12.844 11.648 -18.719 1 54.84 333 GLY B N 1
ATOM 5243 C CA . GLY B 1 333 ? 11.758 11.438 -19.656 1 54.84 333 GLY B CA 1
ATOM 5244 C C . GLY B 1 333 ? 12.078 11.914 -21.062 1 54.84 333 GLY B C 1
ATOM 5245 O O . GLY B 1 333 ? 13.102 12.562 -21.281 1 54.84 333 GLY B O 1
ATOM 5246 N N . PRO B 1 334 ? 11.32 11.523 -22.016 1 62.59 334 PRO B N 1
ATOM 5247 C CA . PRO B 1 334 ? 11.586 11.93 -23.391 1 62.59 334 PRO B CA 1
ATOM 5248 C C . PRO B 1 334 ? 11.438 13.43 -23.609 1 62.59 334 PRO B C 1
ATOM 5250 O O . PRO B 1 334 ? 10.492 14.039 -23.109 1 62.59 334 PRO B O 1
ATOM 5253 N N . VAL B 1 335 ? 12.484 14.156 -24.328 1 69.25 335 VAL B N 1
ATOM 5254 C CA . VAL B 1 335 ? 12.516 15.602 -24.531 1 69.25 335 VAL B CA 1
ATOM 5255 C C . VAL B 1 335 ? 12.672 15.898 -26.031 1 69.25 335 VAL B C 1
ATOM 5257 O O . VAL B 1 335 ? 13.547 15.336 -26.688 1 69.25 335 VAL B O 1
ATOM 5260 N N . PRO B 1 336 ? 11.805 16.734 -26.625 1 69.19 336 PRO B N 1
ATOM 5261 C CA . PRO B 1 336 ? 11.977 17.109 -28.016 1 69.19 336 PRO B CA 1
ATOM 5262 C C . PRO B 1 336 ? 13.273 17.875 -28.281 1 69.19 336 PRO B C 1
ATOM 5264 O O . PRO B 1 336 ? 13.727 18.641 -27.422 1 69.19 336 PRO B O 1
ATOM 5267 N N . LEU B 1 337 ? 13.656 17.719 -29.469 1 74.38 337 LEU B N 1
ATOM 5268 C CA . LEU B 1 337 ? 14.93 18.281 -29.891 1 74.38 337 LEU B CA 1
ATOM 5269 C C . LEU B 1 337 ? 14.922 19.797 -29.734 1 74.38 337 LEU B C 1
ATOM 5271 O O . LEU B 1 337 ? 15.914 20.391 -29.297 1 74.38 337 LEU B O 1
ATOM 5275 N N . GLU B 1 338 ? 13.844 20.406 -30.031 1 72.62 338 GLU B N 1
ATOM 5276 C CA . GLU B 1 338 ? 13.758 21.859 -29.938 1 72.62 338 GLU B CA 1
ATOM 5277 C C . GLU B 1 338 ? 13.852 22.328 -28.484 1 72.62 338 GLU B C 1
ATOM 5279 O O . GLU B 1 338 ? 14.508 23.328 -28.203 1 72.62 338 GLU B O 1
ATOM 5284 N N . LEU B 1 339 ? 13.336 21.625 -27.594 1 74.06 339 LEU B N 1
ATOM 5285 C CA . LEU B 1 339 ? 13.398 21.953 -26.172 1 74.06 339 LEU B CA 1
ATOM 5286 C C . LEU B 1 339 ? 14.797 21.688 -25.625 1 74.06 339 LEU B C 1
ATOM 5288 O O . LEU B 1 339 ? 15.281 22.438 -24.766 1 74.06 339 LEU B O 1
ATOM 5292 N N . LEU B 1 340 ? 15.266 20.688 -26 1 75.62 340 LEU B N 1
ATOM 5293 C CA . LEU B 1 340 ? 16.656 20.422 -25.625 1 75.62 340 LEU B CA 1
ATOM 5294 C C . LEU B 1 340 ? 17.562 21.562 -26.062 1 75.62 340 LEU B C 1
ATOM 5296 O O . LEU B 1 340 ? 18.453 21.969 -25.312 1 75.62 340 LEU B O 1
ATOM 5300 N N . ALA B 1 341 ? 17.172 22.047 -27.234 1 77.12 341 ALA B N 1
ATOM 5301 C CA . ALA B 1 341 ? 17.938 23.188 -27.75 1 77.12 341 ALA B CA 1
ATOM 5302 C C . ALA B 1 341 ? 17.75 24.406 -26.875 1 77.12 341 ALA B C 1
ATOM 5304 O O . ALA B 1 341 ? 18.719 25.125 -26.578 1 77.12 341 ALA B O 1
ATOM 5305 N N . GLN B 1 342 ? 16.641 24.562 -26.438 1 75 342 GLN B N 1
ATOM 5306 C CA . GLN B 1 342 ? 16.312 25.703 -25.609 1 75 342 GLN B CA 1
ATOM 5307 C C . GLN B 1 342 ? 16.906 25.547 -24.203 1 75 342 GLN B C 1
ATOM 5309 O O . GLN B 1 342 ? 17.453 26.5 -23.641 1 75 342 GLN B O 1
ATOM 5314 N N . ARG B 1 343 ? 16.875 24.391 -23.625 1 70.81 343 ARG B N 1
ATOM 5315 C CA . ARG B 1 343 ? 17.297 24.125 -22.266 1 70.81 343 ARG B CA 1
ATOM 5316 C C . ARG B 1 343 ? 18.828 24.141 -22.156 1 70.81 343 ARG B C 1
ATOM 5318 O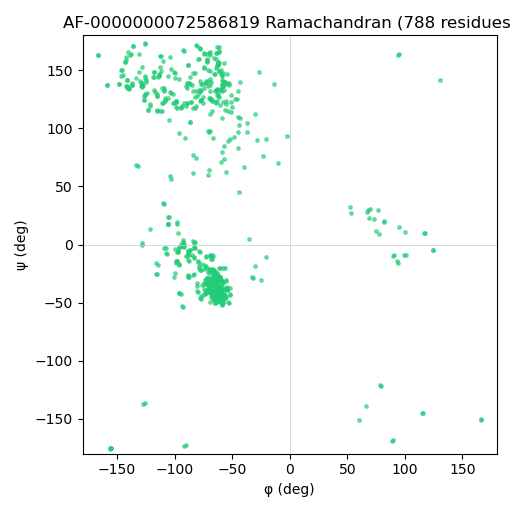 O . ARG B 1 343 ? 19.375 24.5 -21.109 1 70.81 343 ARG B O 1
ATOM 5325 N N . THR B 1 344 ? 19.328 23.719 -23.156 1 76.19 344 THR B N 1
ATOM 5326 C CA . THR B 1 344 ? 20.781 23.562 -23.109 1 76.19 344 THR B CA 1
ATOM 5327 C C . THR B 1 344 ? 21.484 24.781 -23.719 1 76.19 344 THR B C 1
ATOM 5329 O O . THR B 1 344 ? 22.672 24.984 -23.484 1 76.19 344 THR B O 1
ATOM 5332 N N . SER B 1 345 ? 20.75 25.594 -24.5 1 73.62 345 SER B N 1
ATOM 5333 C CA . SER B 1 345 ? 21.25 26.734 -25.266 1 73.62 345 SER B CA 1
ATOM 5334 C C . SER B 1 345 ? 22.438 26.344 -26.141 1 73.62 345 SER B C 1
ATOM 5336 O O . SER B 1 345 ? 23.312 27.172 -26.422 1 73.62 345 SER B O 1
ATOM 5338 N N . LEU B 1 346 ? 22.406 25.078 -26.594 1 77.06 346 LEU B N 1
ATOM 5339 C CA . LEU B 1 346 ? 23.453 24.609 -27.5 1 77.06 346 LEU B CA 1
ATOM 5340 C C . LEU B 1 346 ? 23.062 24.875 -28.953 1 77.06 346 LEU B C 1
ATOM 5342 O O . LEU B 1 346 ? 21.891 24.781 -29.328 1 77.06 346 LEU B O 1
ATOM 5346 N N . PRO B 1 347 ? 24 25.328 -29.844 1 78.94 347 PRO B N 1
ATOM 5347 C CA . PRO B 1 347 ? 23.688 25.438 -31.266 1 78.94 347 PRO B CA 1
ATOM 5348 C C . PRO B 1 347 ? 23.172 24.141 -31.875 1 78.94 347 PRO B C 1
ATOM 5350 O O . PRO B 1 347 ? 23.594 23.062 -31.453 1 78.94 347 PRO B O 1
ATOM 5353 N N . SER B 1 348 ? 22.25 24.25 -32.875 1 77.44 348 SER B N 1
ATOM 5354 C CA . SER B 1 348 ? 21.547 23.109 -33.469 1 77.44 348 SER B CA 1
ATOM 5355 C C . SER B 1 348 ? 22.531 22.031 -33.906 1 77.44 348 SER B C 1
ATOM 5357 O O . SER B 1 348 ? 22.281 20.844 -33.688 1 77.44 348 SER B O 1
ATOM 5359 N N . GLY B 1 349 ? 23.562 22.406 -34.5 1 80.19 349 GLY B N 1
ATOM 5360 C CA . GLY B 1 349 ? 24.562 21.453 -34.938 1 80.19 349 GLY B CA 1
ATOM 5361 C C . GLY B 1 349 ? 25.219 20.688 -33.781 1 80.19 349 GLY B C 1
ATOM 5362 O O . GLY B 1 349 ? 25.422 19.484 -33.875 1 80.19 349 GLY B O 1
ATOM 5363 N N . THR B 1 350 ? 25.578 21.422 -32.781 1 80.75 350 THR B N 1
ATOM 5364 C CA . THR B 1 350 ? 26.203 20.812 -31.594 1 80.75 350 THR B CA 1
ATOM 5365 C C . THR B 1 350 ? 25.219 19.875 -30.891 1 80.75 350 THR B C 1
ATOM 5367 O O . THR B 1 350 ? 25.594 18.781 -30.469 1 80.75 350 THR B O 1
ATOM 5370 N N . LEU B 1 351 ? 24.031 20.266 -30.828 1 79.19 351 LEU B N 1
ATOM 5371 C CA . LEU B 1 351 ? 23 19.469 -30.172 1 79.19 351 LEU B CA 1
ATOM 5372 C C . LEU B 1 351 ? 22.797 18.141 -30.891 1 79.19 351 LEU B C 1
ATOM 5374 O O . LEU B 1 351 ? 22.766 17.094 -30.266 1 79.19 351 LEU B O 1
ATOM 5378 N N . HIS B 1 352 ? 22.672 18.234 -32.156 1 78.06 352 HIS B N 1
ATOM 5379 C CA . HIS B 1 352 ? 22.484 17.031 -32.969 1 78.06 352 HIS B CA 1
ATOM 5380 C C . HIS B 1 352 ? 23.672 16.078 -32.844 1 78.06 352 HIS B C 1
ATOM 5382 O O . HIS B 1 352 ? 23.5 14.867 -32.719 1 78.06 352 HIS B O 1
ATOM 5388 N N . ARG B 1 353 ? 24.781 16.625 -32.906 1 77.56 353 ARG B N 1
ATOM 5389 C CA . ARG B 1 353 ? 26 15.844 -32.781 1 77.56 353 ARG B CA 1
ATOM 5390 C C . ARG B 1 353 ? 26.062 15.141 -31.422 1 77.56 353 ARG B C 1
ATOM 5392 O O . ARG B 1 353 ? 26.375 13.953 -31.344 1 77.56 353 ARG B O 1
ATOM 5399 N N . LEU B 1 354 ? 25.734 15.867 -30.344 1 78.06 354 LEU B N 1
ATOM 5400 C CA . LEU B 1 354 ? 25.781 15.297 -29 1 78.06 354 LEU B CA 1
ATOM 5401 C C . LEU B 1 354 ? 24.703 14.234 -28.828 1 78.06 354 LEU B C 1
ATOM 5403 O O . LEU B 1 354 ? 24.953 13.188 -28.234 1 78.06 354 LEU B O 1
ATOM 5407 N N . LEU B 1 355 ? 23.609 14.508 -29.359 1 77.88 355 LEU B N 1
ATOM 5408 C CA . LEU B 1 355 ? 22.531 13.531 -29.266 1 77.88 355 LEU B CA 1
ATOM 5409 C C . LEU B 1 355 ? 22.891 12.25 -30 1 77.88 355 LEU B C 1
ATOM 5411 O O . LEU B 1 355 ? 22.641 11.148 -29.5 1 77.88 355 LEU B O 1
ATOM 5415 N N . LEU B 1 356 ? 23.375 12.406 -31.188 1 76.25 356 LEU B N 1
ATOM 5416 C CA . LEU B 1 356 ? 23.812 11.25 -31.969 1 76.25 356 LEU B CA 1
ATOM 5417 C C . LEU B 1 356 ? 24.891 10.484 -31.219 1 76.25 356 LEU B C 1
ATOM 5419 O O . LEU B 1 356 ? 24.859 9.25 -31.156 1 76.25 356 LEU B O 1
ATOM 5423 N N . GLN B 1 357 ? 25.844 11.164 -30.625 1 76.5 357 GLN B N 1
ATOM 5424 C CA . GLN B 1 357 ? 26.891 10.531 -29.828 1 76.5 357 GLN B CA 1
ATOM 5425 C C . GLN B 1 357 ? 26.312 9.766 -28.641 1 76.5 357 GLN B C 1
ATOM 5427 O O . GLN B 1 357 ? 26.734 8.648 -28.359 1 76.5 357 GLN B O 1
ATOM 5432 N N . LEU B 1 358 ? 25.375 10.336 -28 1 73.81 358 LEU B N 1
ATOM 5433 C CA . LEU B 1 358 ? 24.75 9.727 -26.844 1 73.81 358 LEU B CA 1
ATOM 5434 C C . LEU B 1 358 ? 23.844 8.562 -27.25 1 73.81 358 LEU B C 1
ATOM 5436 O O . LEU B 1 358 ? 23.734 7.566 -26.531 1 73.81 358 LEU B O 1
ATOM 5440 N N . GLU B 1 359 ? 23.25 8.68 -28.375 1 73.88 359 GLU B N 1
ATOM 5441 C CA . GLU B 1 359 ? 22.469 7.59 -28.938 1 73.88 359 GLU B CA 1
ATOM 5442 C C . GLU B 1 359 ? 23.344 6.395 -29.281 1 73.88 359 GLU B C 1
ATOM 5444 O O . GLU B 1 359 ? 23 5.25 -28.984 1 73.88 359 GLU B O 1
ATOM 5449 N N . LEU B 1 360 ? 24.375 6.703 -29.875 1 70.25 360 LEU B N 1
ATOM 5450 C CA . LEU B 1 360 ? 25.328 5.664 -30.25 1 70.25 360 LEU B CA 1
ATOM 5451 C C . LEU B 1 360 ? 25.953 5.031 -29.016 1 70.25 360 LEU B C 1
ATOM 5453 O O . LEU B 1 360 ? 26.266 3.836 -29 1 70.25 360 LEU B O 1
ATOM 5457 N N . ALA B 1 361 ? 26.062 5.824 -27.984 1 66.44 361 ALA B N 1
ATOM 5458 C CA . ALA B 1 361 ? 26.594 5.336 -26.719 1 66.44 361 ALA B CA 1
ATOM 5459 C C . ALA B 1 361 ? 25.516 4.648 -25.891 1 66.44 361 ALA B C 1
ATOM 5461 O O . ALA B 1 361 ? 25.781 4.164 -24.781 1 66.44 361 ALA B O 1
ATOM 5462 N N . GLY B 1 362 ? 24.391 4.602 -26.438 1 65.38 362 GLY B N 1
ATOM 5463 C CA . GLY B 1 362 ? 23.266 3.949 -25.781 1 65.38 362 GLY B CA 1
ATOM 5464 C C . GLY B 1 362 ? 22.781 4.691 -24.547 1 65.38 362 GLY B C 1
ATOM 5465 O O . GLY B 1 362 ? 22.156 4.098 -23.672 1 65.38 362 GLY B O 1
ATOM 5466 N N . ARG B 1 363 ? 23.031 5.887 -24.469 1 69.81 363 ARG B N 1
ATOM 5467 C CA . ARG B 1 363 ? 22.672 6.672 -23.281 1 69.81 363 ARG B CA 1
ATOM 5468 C C . ARG B 1 363 ? 21.406 7.469 -23.531 1 69.81 363 ARG B C 1
ATOM 5470 O O . ARG B 1 363 ? 20.75 7.922 -22.578 1 69.81 363 ARG B O 1
ATOM 5477 N N . VAL B 1 364 ? 21.25 7.777 -24.844 1 71.25 364 VAL B N 1
ATOM 5478 C CA . VAL B 1 364 ? 20.016 8.461 -25.25 1 71.25 364 VAL B CA 1
ATOM 5479 C C . VAL B 1 364 ? 19.391 7.727 -26.438 1 71.25 364 VAL B C 1
ATOM 5481 O O . VAL B 1 364 ? 20.094 7.137 -27.25 1 71.25 364 VAL B O 1
ATOM 5484 N N . ALA B 1 365 ? 18.203 7.609 -26.469 1 72.19 365 ALA B N 1
ATOM 5485 C CA . ALA B 1 365 ? 17.531 7.039 -27.625 1 72.19 365 ALA B CA 1
ATOM 5486 C C . ALA B 1 365 ? 16.594 8.062 -28.266 1 72.19 365 ALA B C 1
ATOM 5488 O O . ALA B 1 365 ? 15.914 8.82 -27.578 1 72.19 365 ALA B O 1
ATOM 5489 N N . ALA B 1 366 ? 16.828 8.039 -29.578 1 70 366 ALA B N 1
ATOM 5490 C CA . ALA B 1 366 ? 15.898 8.844 -30.359 1 70 366 ALA B CA 1
ATOM 5491 C C . ALA B 1 366 ? 14.539 8.156 -30.484 1 70 366 ALA B C 1
ATOM 5493 O O . ALA B 1 366 ? 14.469 6.945 -30.719 1 70 366 ALA B O 1
ATOM 5494 N N . LEU B 1 367 ? 13.656 8.93 -30.125 1 61.69 367 LEU B N 1
ATOM 5495 C CA . LEU B 1 367 ? 12.281 8.445 -30.203 1 61.69 367 LEU B CA 1
ATOM 5496 C C . LEU B 1 367 ? 11.547 9.086 -31.375 1 61.69 367 LEU B C 1
ATOM 5498 O O . LEU B 1 367 ? 11.945 10.156 -31.859 1 61.69 367 LEU B O 1
ATOM 5502 N N . PRO B 1 368 ? 10.664 8.43 -32.062 1 63.69 368 PRO B N 1
ATOM 5503 C CA . PRO B 1 368 ? 9.914 9.078 -33.125 1 63.69 368 PRO B CA 1
ATOM 5504 C C . PRO B 1 368 ? 9.383 10.453 -32.75 1 63.69 368 PRO B C 1
ATOM 5506 O O . PRO B 1 368 ? 8.953 10.656 -31.609 1 63.69 368 PRO B O 1
ATOM 5509 N N . GLY B 1 369 ? 9.594 11.578 -33.719 1 58.12 369 GLY B N 1
ATOM 5510 C CA . GLY B 1 369 ? 9.195 12.953 -33.5 1 58.12 369 GLY B CA 1
ATOM 5511 C C . GLY B 1 369 ? 10.344 13.844 -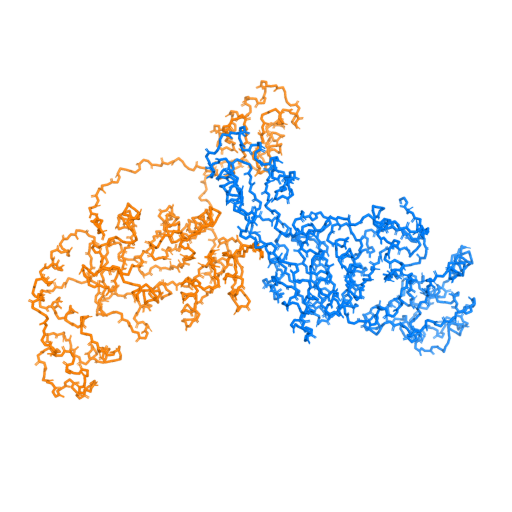33.062 1 58.12 369 GLY B C 1
ATOM 5512 O O . GLY B 1 369 ? 10.117 14.945 -32.531 1 58.12 369 GLY B O 1
ATOM 5513 N N . GLY B 1 370 ? 11.312 13.359 -33.156 1 66.44 370 GLY B N 1
ATOM 5514 C CA . GLY B 1 370 ? 12.5 14.148 -32.875 1 66.44 370 GLY B CA 1
ATOM 5515 C C . GLY B 1 370 ? 12.734 14.344 -31.375 1 66.44 370 GLY B C 1
ATOM 5516 O O . GLY B 1 370 ? 13.188 15.406 -30.953 1 66.44 370 GLY B O 1
ATOM 5517 N N . ARG B 1 371 ? 12.336 13.461 -30.609 1 75.12 371 ARG B N 1
ATOM 5518 C CA . ARG B 1 371 ? 12.547 13.508 -29.172 1 75.12 371 ARG B CA 1
ATOM 5519 C C . ARG B 1 371 ? 13.656 12.555 -28.75 1 75.12 371 ARG B C 1
ATOM 5521 O O . ARG B 1 371 ? 13.914 11.555 -29.422 1 75.12 371 ARG B O 1
ATOM 5528 N N . TYR B 1 372 ? 14.133 12.859 -27.531 1 73.19 372 TYR B N 1
ATOM 5529 C CA . TYR B 1 372 ? 15.25 12.078 -27 1 73.19 372 TYR B CA 1
ATOM 5530 C C . TYR B 1 372 ? 15.031 11.727 -25.547 1 73.19 372 TYR B C 1
ATOM 5532 O O . TYR B 1 372 ? 14.453 12.508 -24.781 1 73.19 372 TYR B O 1
ATOM 5540 N N . THR B 1 373 ? 15.336 10.617 -25.234 1 72.88 373 THR B N 1
ATOM 5541 C CA . THR B 1 373 ? 15.273 10.172 -23.844 1 72.88 373 THR B CA 1
ATOM 5542 C C . THR B 1 373 ? 16.594 9.547 -23.406 1 72.88 373 THR B C 1
ATOM 5544 O O . THR B 1 373 ? 17.312 8.984 -24.234 1 72.88 373 THR B O 1
ATOM 5547 N N . ARG B 1 374 ? 16.703 9.711 -22.141 1 64.62 374 ARG B N 1
ATOM 5548 C CA . ARG B 1 374 ? 17.891 9.078 -21.578 1 64.62 374 ARG B CA 1
ATOM 5549 C C . ARG B 1 374 ? 17.656 7.59 -21.359 1 64.62 374 ARG B C 1
ATOM 5551 O O . ARG B 1 374 ? 16.547 7.172 -21 1 64.62 374 ARG B O 1
ATOM 5558 N N . ILE B 1 375 ? 18.516 6.773 -21.844 1 58.75 375 ILE B N 1
ATOM 5559 C CA . ILE B 1 375 ? 18.547 5.336 -21.578 1 58.75 375 ILE B CA 1
ATOM 5560 C C . ILE B 1 375 ? 19.531 5.039 -20.453 1 58.75 375 ILE B C 1
ATOM 5562 O O . ILE B 1 375 ? 20.719 5.359 -20.547 1 58.75 375 ILE B O 1
ATOM 5566 N N . ASP B 1 376 ? 19.094 4.938 -19.359 1 48.06 376 ASP B N 1
ATOM 5567 C CA . ASP B 1 376 ? 20.094 4.656 -18.344 1 48.06 376 ASP B CA 1
ATOM 5568 C C . ASP B 1 376 ? 20.656 3.246 -18.5 1 48.06 376 ASP B C 1
ATOM 5570 O O . ASP B 1 376 ? 21.688 2.912 -17.906 1 48.06 376 ASP B O 1
ATOM 5574 N N . GLY B 1 377 ? 19.922 2.258 -18.797 1 41.62 377 GLY B N 1
ATOM 5575 C CA . GLY B 1 377 ? 20.469 0.911 -18.75 1 41.62 377 GLY B CA 1
ATOM 5576 C C . GLY B 1 377 ? 21.406 0.611 -19.906 1 41.62 377 GLY B C 1
ATOM 5577 O O . GLY B 1 377 ? 21.328 1.256 -20.953 1 41.62 377 GLY B O 1
ATOM 5578 N N . ALA B 1 378 ? 22.547 0.005 -19.531 1 35.62 378 ALA B N 1
ATOM 5579 C CA . ALA B 1 378 ? 23.438 -0.487 -20.562 1 35.62 378 ALA B CA 1
ATOM 5580 C C . ALA B 1 378 ? 22.75 -1.509 -21.469 1 35.62 378 ALA B C 1
ATOM 5582 O O . ALA B 1 378 ? 22.359 -2.588 -21 1 35.62 378 ALA B O 1
ATOM 5583 N N . GLN B 1 379 ? 21.969 -1.188 -22.422 1 26.69 379 GLN B N 1
ATOM 5584 C CA . GLN B 1 379 ? 21.406 -2.164 -23.344 1 26.69 379 GLN B CA 1
ATOM 5585 C C . GLN B 1 379 ? 22.5 -3.039 -23.953 1 26.69 379 GLN B C 1
ATOM 5587 O O . GLN B 1 379 ? 23.422 -2.535 -24.609 1 26.69 379 GLN B O 1
ATOM 5592 N N . ALA B 1 380 ? 22.766 -4.254 -23.203 1 28.88 380 ALA B N 1
ATOM 5593 C CA . ALA B 1 380 ? 23.641 -5.23 -23.859 1 28.88 380 ALA B CA 1
ATOM 5594 C C . ALA B 1 380 ? 23.094 -5.602 -25.234 1 28.88 380 ALA B C 1
ATOM 5596 O O . ALA B 1 380 ? 21.875 -5.617 -25.453 1 28.88 380 ALA B O 1
ATOM 5597 N N . GLU B 1 381 ? 23.828 -5.727 -26.188 1 27.2 381 GLU B N 1
ATOM 5598 C CA . GLU B 1 381 ? 23.594 -6.156 -27.562 1 27.2 381 GLU B CA 1
ATOM 5599 C C . GLU B 1 381 ? 22.891 -7.512 -27.594 1 27.2 381 GLU B C 1
ATOM 5601 O O . GLU B 1 381 ? 23.281 -8.438 -26.875 1 27.2 381 GLU B O 1
ATOM 5606 N N . PRO B 1 382 ? 21.672 -7.625 -28.078 1 25.52 382 PRO B N 1
ATOM 5607 C CA . PRO B 1 382 ? 20.938 -8.883 -28.266 1 25.52 382 PRO B CA 1
ATOM 5608 C C . PRO B 1 382 ? 21.766 -9.945 -28.969 1 25.52 382 PRO B C 1
ATOM 5610 O O . PRO B 1 382 ? 22.281 -9.711 -30.062 1 25.52 382 PRO B O 1
ATOM 5613 N N . ALA B 1 383 ? 22.469 -10.812 -28.219 1 26.05 383 ALA B N 1
ATOM 5614 C CA . ALA B 1 383 ? 23.078 -11.93 -28.922 1 26.05 383 ALA B CA 1
ATOM 5615 C C . ALA B 1 383 ? 22.047 -12.719 -29.719 1 26.05 383 ALA B C 1
ATOM 5617 O O . ALA B 1 383 ? 20.953 -12.992 -29.219 1 26.05 383 ALA B O 1
ATOM 5618 N N . GLN B 1 384 ? 22.062 -12.984 -31 1 22.33 384 GLN B N 1
ATOM 5619 C CA . GLN B 1 384 ? 21.328 -13.727 -32 1 22.33 384 GLN B CA 1
ATOM 5620 C C . GLN B 1 384 ? 21.203 -15.195 -31.625 1 22.33 384 GLN B C 1
ATOM 5622 O O . GLN B 1 384 ? 22.172 -15.945 -31.672 1 22.33 384 GLN B O 1
ATOM 5627 N N . ALA B 1 385 ? 20.578 -15.602 -30.562 1 24.84 385 ALA B N 1
ATOM 5628 C CA . ALA B 1 385 ? 20.469 -17.047 -30.328 1 24.84 385 ALA B CA 1
ATOM 5629 C C . ALA B 1 385 ? 19.719 -17.734 -31.453 1 24.84 385 ALA B C 1
ATOM 5631 O O . ALA B 1 385 ? 18.609 -17.312 -31.812 1 24.84 385 ALA B O 1
ATOM 5632 N N . ARG B 1 386 ? 20.203 -18.688 -32.219 1 24.36 386 ARG B N 1
ATOM 5633 C CA . ARG B 1 386 ? 19.781 -19.656 -33.219 1 24.36 386 ARG B CA 1
ATOM 5634 C C . ARG B 1 386 ? 18.938 -20.766 -32.562 1 24.36 386 ARG B C 1
ATOM 5636 O O . ARG B 1 386 ? 19.484 -21.672 -31.938 1 24.36 386 ARG B O 1
ATOM 5643 N N . GLY B 1 387 ? 17.828 -20.578 -31.922 1 24.42 387 GLY B N 1
ATOM 5644 C CA . GLY B 1 387 ? 17.109 -21.594 -31.156 1 24.42 387 GLY B CA 1
ATOM 5645 C C . GLY B 1 387 ? 16.375 -22.594 -32.031 1 24.42 387 GLY B C 1
ATOM 5646 O O . GLY B 1 387 ? 15.82 -22.219 -33.062 1 24.42 387 GLY B O 1
ATOM 5647 N N . THR B 1 388 ? 16.625 -23.953 -31.953 1 25.19 388 THR B N 1
ATOM 5648 C CA . THR B 1 388 ? 16.031 -25.156 -32.531 1 25.19 388 THR B CA 1
ATOM 5649 C C . THR B 1 388 ? 14.586 -25.328 -32.062 1 25.19 388 THR B C 1
ATOM 5651 O O . THR B 1 388 ? 14.266 -25.031 -30.906 1 25.19 388 THR B O 1
ATOM 5654 N N . SER B 1 389 ? 13.508 -25.641 -32.844 1 26.53 389 SER B N 1
ATOM 5655 C CA . SER B 1 389 ? 12.055 -25.609 -33 1 26.53 389 SER B CA 1
ATOM 5656 C C . SER B 1 389 ? 11.391 -26.75 -32.25 1 26.53 389 SER B C 1
ATOM 5658 O O . SER B 1 389 ? 11.617 -27.922 -32.562 1 26.53 389 SER B O 1
ATOM 5660 N N . ALA B 1 390 ? 11.211 -26.875 -30.922 1 37.16 390 ALA B N 1
ATOM 5661 C CA . ALA B 1 390 ? 10.414 -27.922 -30.266 1 37.16 390 ALA B CA 1
ATOM 5662 C C . ALA B 1 390 ? 8.93 -27.719 -30.547 1 37.16 390 ALA B C 1
ATOM 5664 O O . ALA B 1 390 ? 8.414 -26.594 -30.406 1 37.16 390 ALA B O 1
ATOM 5665 N N . VAL B 1 391 ? 7.996 -28.75 -30.984 1 34.19 391 VAL B N 1
ATOM 5666 C CA . VAL B 1 391 ? 6.648 -28.766 -31.547 1 34.19 391 VAL B CA 1
ATOM 5667 C C . VAL B 1 391 ? 5.621 -28.859 -30.406 1 34.19 391 VAL B C 1
ATOM 5669 O O . VAL B 1 391 ? 5.656 -29.797 -29.609 1 34.19 391 VAL B O 1
ATOM 5672 N N . LEU B 1 392 ? 5.055 -27.859 -29.797 1 38.56 392 LEU B N 1
ATOM 5673 C CA . LEU B 1 392 ? 3.947 -27.859 -28.844 1 38.56 392 LEU B CA 1
ATOM 5674 C C . LEU B 1 392 ? 2.611 -27.75 -29.578 1 38.56 392 LEU B C 1
ATOM 5676 O O . LEU B 1 392 ? 2.473 -26.953 -30.516 1 38.56 392 LEU B O 1
ATOM 5680 N N . HIS B 1 393 ? 1.673 -28.672 -29.453 1 40.72 393 HIS B N 1
ATOM 5681 C CA . HIS B 1 393 ? 0.405 -28.672 -30.172 1 40.72 393 HIS B CA 1
ATOM 5682 C C . HIS B 1 393 ? -0.621 -27.766 -29.484 1 40.72 393 HIS B C 1
ATOM 5684 O O . HIS B 1 393 ? -0.616 -27.641 -28.266 1 40.72 393 HIS B O 1
ATOM 5690 N N . SER B 1 394 ? -1.222 -26.797 -30.281 1 36.22 394 SER B N 1
ATOM 5691 C CA . SER B 1 394 ? -2.252 -25.859 -29.844 1 36.22 394 SER B CA 1
ATOM 5692 C C . SER B 1 394 ? -3.582 -26.578 -29.609 1 36.22 394 SER B C 1
ATOM 5694 O O . SER B 1 394 ? -4.023 -27.359 -30.453 1 36.22 394 SER B O 1
ATOM 5696 N N . GLY B 1 395 ? -3.998 -26.938 -28.656 1 25.05 395 GLY B N 1
ATOM 5697 C CA . GLY B 1 395 ? -5.332 -27.484 -28.5 1 25.05 395 GLY B CA 1
ATOM 5698 C C . GLY B 1 395 ? -6.434 -26.469 -28.766 1 25.05 395 GLY B C 1
ATOM 5699 O O . GLY B 1 395 ? -6.297 -25.297 -28.406 1 25.05 395 GLY B O 1
ATOM 5700 N N . ALA B 1 396 ? -7.398 -26.703 -29.734 1 21.97 396 ALA B N 1
ATOM 5701 C CA . ALA B 1 396 ? -8.602 -25.906 -29.969 1 21.97 396 ALA B CA 1
ATOM 5702 C C . ALA B 1 396 ? -9.398 -25.703 -28.688 1 21.97 396 ALA B C 1
ATOM 5704 O O . ALA B 1 396 ? -9.477 -26.609 -27.859 1 21.97 396 ALA B O 1
#